Protein AF-0000000080309054 (afdb_homodimer)

Solvent-accessible surface area (backbone atoms only — not comparable to full-atom values): 56857 Å² total; per-residue (Å²): 128,78,81,74,75,73,72,84,64,72,74,44,56,61,52,47,50,41,62,68,23,48,83,58,55,70,71,56,45,49,50,44,50,53,53,57,67,64,50,84,54,88,60,45,64,61,49,53,48,51,43,48,45,48,58,36,4,55,53,34,43,63,38,67,86,35,48,36,20,61,81,68,88,63,57,65,75,74,39,69,42,52,54,59,48,51,36,51,36,51,45,39,52,48,44,39,54,46,39,43,60,75,46,48,77,56,42,56,58,50,55,48,46,56,49,44,59,71,63,50,83,48,59,68,59,38,32,48,50,51,49,60,49,66,43,54,91,43,57,66,37,33,41,50,38,50,36,54,53,37,52,28,48,42,40,44,43,55,56,50,64,70,45,96,67,29,42,44,63,42,50,49,21,55,40,50,55,52,40,51,54,41,64,64,34,79,73,72,42,63,52,55,66,89,51,42,44,70,89,76,50,59,79,84,48,68,57,57,55,52,37,49,60,67,47,78,50,66,48,50,33,51,51,50,49,51,49,50,43,51,46,49,46,47,47,50,51,41,51,49,35,45,59,23,22,73,35,58,92,36,22,66,44,26,55,30,49,46,6,34,49,48,47,50,49,52,52,48,27,50,39,36,62,61,47,46,48,51,46,37,50,52,40,49,51,51,52,55,68,66,46,53,79,85,46,45,73,82,40,39,69,58,53,50,50,51,50,52,50,49,50,50,50,40,40,50,39,34,18,40,20,47,51,50,50,41,50,50,49,45,40,32,40,66,68,37,71,32,79,79,50,95,62,54,44,79,63,46,15,61,54,50,42,52,51,38,29,44,52,47,23,52,49,51,49,43,52,40,53,50,44,40,68,68,34,70,88,56,82,68,69,86,64,92,59,51,70,62,24,50,31,34,37,52,50,49,50,47,38,52,48,52,46,47,48,52,52,50,51,51,50,51,51,50,50,52,50,49,54,57,50,50,68,54,80,60,66,64,75,63,60,47,93,75,51,54,51,64,58,55,49,48,52,51,46,31,45,34,53,43,46,57,58,39,62,74,64,63,45,85,60,46,63,65,40,49,52,36,50,53,58,60,70,76,40,90,59,85,50,67,68,56,50,52,52,34,51,53,43,49,52,53,47,47,52,49,50,53,51,49,42,52,55,59,61,62,36,74,73,38,64,96,55,78,84,57,62,65,62,40,51,51,51,42,30,46,62,72,66,69,100,127,77,80,76,76,74,72,85,67,76,75,45,56,61,54,47,49,45,63,69,23,49,84,58,54,69,71,55,45,49,49,43,50,54,52,58,68,66,50,84,56,86,60,44,60,61,48,52,48,50,42,48,46,48,56,35,4,56,52,36,43,63,37,70,85,34,49,36,20,61,81,69,89,63,57,65,73,76,40,69,40,51,53,60,47,51,36,51,36,51,44,38,52,48,44,40,53,45,36,43,61,73,45,48,76,55,42,55,59,51,54,48,48,56,50,44,58,70,65,49,81,51,59,68,58,36,30,48,48,52,50,59,49,66,43,52,90,43,58,67,38,32,40,47,38,48,37,54,52,37,52,27,48,42,40,45,41,56,55,50,63,69,45,96,67,31,41,44,64,42,50,49,22,55,42,49,55,52,39,51,55,40,63,65,35,80,73,73,42,63,54,58,69,91,50,41,45,71,88,74,51,59,79,84,47,67,58,56,53,54,39,50,62,68,47,78,51,65,48,49,33,51,51,49,49,53,50,51,41,50,45,50,46,49,49,51,50,43,52,50,35,46,60,23,21,74,35,58,91,35,23,66,44,24,54,30,50,47,6,34,50,49,47,51,48,53,52,47,27,50,39,36,62,60,47,46,50,50,45,37,50,51,40,49,50,52,52,56,70,68,46,54,80,86,44,45,73,80,39,38,67,59,52,51,51,50,50,51,51,50,52,51,50,41,41,48,40,33,17,41,18,48,50,49,50,40,49,51,49,44,40,32,38,67,68,36,70,30,79,79,50,94,65,54,45,80,62,45,17,61,54,48,43,52,52,37,28,44,51,46,23,52,48,51,47,42,53,41,54,52,45,40,68,68,35,70,87,54,82,67,69,86,63,91,61,51,71,64,24,49,30,36,37,51,50,47,49,46,38,52,47,52,44,48,47,52,51,50,50,52,50,51,52,49,50,52,50,50,55,57,48,51,69,54,78,61,67,66,74,62,61,47,91,73,51,53,50,64,57,54,50,46,53,50,47,31,44,34,52,44,46,57,59,40,62,76,63,64,44,85,59,47,64,64,41,51,52,35,50,52,59,61,71,77,43,91,59,86,49,67,69,55,49,52,51,35,51,53,44,47,52,53,48,48,52,50,49,52,51,49,43,52,55,58,61,64,36,76,73,38,62,95,54,78,83,58,61,65,61,41,51,50,48,42,30,46,63,71,66,70,100

Nearest PDB structures (foldseek):
  3q84-assembly2_H  TM=1.496E-01  e=8.221E+00  Homo sapiens

Foldseek 3Di:
DPPDPPPPALVVLLVVLQVVQQPADPLLVVLVVVLQVPDPDPCSLVLLLLLLLLLVLLLLLLDCVLWFAADDPDDLQPDFCLLVLVLSLLSLVVNLVSLCVSLPPCVVVLVVLVVCLVPPPDVVVNVVSVVVLCDPSHVNSLSSLSNVQSVVLNVVSVVQSPDPGDGSVNSNVSSVSSNVSLCPRNRRRPPPPPNDHPSHQDDPFPLLVVLLSLQDQSLLSNLSSVLSSLLVVLLVLLVVQLVQLVDLVRNSNNSSSSSVSLVSLLVLLVCLQPPSLVSLVVSLVVVQVVDDPVCCVVCVVVSVVSVVLSVLLSLLSLQLSLLSVLLSCCLRHPQQHGSPDPDGSVRRSVSSNLSSLLNSLSSLVSSQSNSCSSPPPDDGTDDDADLSNVLSNLLSLLLLLVLLLVLLVVLLVVLVVVVVVCVPPPPVPCLDPVNCVSLVVNVSSCSRRVVSNCSVVPPPCVVQQVVLSVVCVPDSGPDNVSSVSNSVSSVVVSVVSVVVSVVSCPDPSCPPPDRDPPSSVVSSCVSVVND/DPPDDPPPALVVLLVVLQVVQQPADPLLVVLVVVLQVPDPDPCSLVLLLLLLLLLVLLLLLLDCVLWFAADDPDDLQPDFCLLVLVLSLLSLVVNLVSLCVSLDPCVVVLVVLVVCLVPPPDVVVNVVSVVVLPDPSHVNSLSSLSNVQSVVLNVVSVVQSPDPGDGSVNSNVSSVSSNVSLCPRNRRRPPPPPNDDPSHQDDPFPLLVVLLSLQDQSLLSNLSSSLSSLLVSLLVLLVVQLVQLVDLSRNSNNSSSSSVSLVSLVVLLVCLQPPSLVSLVVSLVVVQVVDDPVCCVVCVVVSVVSVVLSVLLSLLSLQLSLLSVLLSCCLRHPQAHGSPDPDGSVRRSVSSNLSSLLNSLSSLVSSQSNSCSSPPPDDGTPDPADLSNVLSNLLSLLLLLVLLLVLLVVLLVVLVVVVVVCVPPPPVPCLDPPNCVSLVVNVSSCSRRVVSNCSVVPPPCNVQQVVLSVVCVPDSGPDNVSSVSNSVVSVVVSVVSVVVSVVSCPDPSCPPPDRDPPSSVVSSCVSVVND

pLDDT: mean 82.21, std 13.52, range [24.38, 97.81]

Sequence (1062 aa):
MPPIAVIRTERDVYANLLRDTRGLRREQANARDVWFASMPWERKEETLFELEMLLKGLACFGNPRNHPGTPAAKSAVAQDFHEELRILRDASQRVITLTKQLLGDKERAYTFTRYLESVLPEDSARGRLIQEQLTQDTPEEALFVLRNAFGHFLDLSDGLARLGRVSNRLYFAMHGVVVREIGRNAYFNPLMALEFRPEFDRIRSGEVLEALHVVESETAHRVLALTFLALFRALRYVSLVDAYASDPASTRRAYVILAVLRSDLRALTRYLGRRAGDAIADGLERELLATPSDEIGVRYTHLADVARSLTRIRGTLDHVANGLRVEVKKIFEHDLPSPQAEISAQELGPQMVIAAAELRASLQNAVRALCSEIRPGDTLPELAVDLAGRRAASDRLRREIWMFQQILRAFLAKADAAASAGSDGAHDRWAGHGSFQFVRDFLGHFRAIGYQLVRSHDYERLDPFLTSLERLRDVDLLEPHRMAEAVEECRALSQFLGELFEKVSGRAELAGHGFDRQSAGETLKIYLGRAMPPIAVIRTERDVYANLLRDTRGLRREQANARDVWFASMPWERKEETLFELEMLLKGLACFGNPRNHPGTPAAKSAVAQDFHEELRILRDASQRVITLTKQLLGDKERAYTFTRYLESVLPEDSARGRLIQEQLTQDTPEEALFVLRNAFGHFLDLSDGLARLGRVSNRLYFAMHGVVVREIGRNAYFNPLMALEFRPEFDRIRSGEVLEALHVVESETAHRVLALTFLALFRALRYVSLVDAYASDPASTRRAYVILAVLRSDLRALTRYLGRRAGDAIADGLERELLATPSDEIGVRYTHLADVARSLTRIRGTLDHVANGLRVEVKKIFEHDLPSPQAEISAQELGPQMVIAAAELRASLQNAVRALCSEIRPGDTLPELAVDLAGRRAASDRLRREIWMFQQILRAFLAKADAAASAGSDGAHDRWAGHGSFQFVRDFLGHFRAIGYQLVRSHDYERLDPFLTSLERLRDVDLLEPHRMAEAVEECRALSQFLGELFEKVSGRAELAGHGFDRQSAGETLKIYLGRA

Secondary structure (DSSP, 8-state):
---------THHHHHHHHHHT--S-HHHHHHHHHHHHH---TTHHHHHHHHHHHHHHHHHHTSGGGS-SS--SS-GGG---HHHHHHHHHHHHHHHHHHHHHHTTHHHHHHHHHHHHHH---HHHHHHHHHHHH--SSHHHHHHHHHHHHHHHHHHHHHHTTSS---HHHHHHHHHHHHHHHHT-SS--TTSTT---TTT-----HHHHHHHHH---HHHHHHHHHHHHHHHHHHHHHHHHHHHHTSTTTGGGHHHHHHHHHHHHHHHHHIIIIIIHHHHHHHHHHHHHHS-GGGTTTTHHHHHHHHHHHHHHHHHHHHHHHHHHHHHHHIIIIISPPTTS---HHHHHHHHHHHHHHHHHHHHHHHHHHHHHHSTTSPPP-----HHHHHHHHHHHHHHHHHHHHHHHHHHHHHHHHHHHHHSS--STTTSTTTTHHHHHHHHHIIIIIHHHHHHTT-TTHHHHHHHHHHHHS-SS--HHHHHHHHHHHHHHHHHHHHHHHHHHT-GGGTT----HHHHHHHHHHHTT--/---------THHHHHHHHHHT--S-HHHHHHHHHHHHH---TTHHHHHHHHHHHHHHHHHHTSGGGS-SS--SS-GGG---HHHHHHHHHHHHHHHHHHHHHHTTHHHHHHHHHHHHHH---HHHHHHHHHHHH--SSHHHHHHHHHHHHHHHHHHHHHHHTSS---HHHHHHHHHHHHHHHHT-SS--TTSTTPPPTTT-----HHHHHHHHH---HHHHHHHHHHHHHHHHHHHHHHHHHHHHTSTTTGGGHHHHHHHHHHHHHHHHHIIIIIIHHHHHHHHHHHHHHS-GGGTTTTHHHHHHHHHHHHHHHHHHHHHHHHHHHHHHHIIIIISPPTTS---HHHHHHHHHHHHHHHHHHHHHHHHHHHHHHSTTSPPP-----HHHHHHHHHHHHHHHHHHHHHHHHHHHHHHHHHHHHHSS--STTTSTTTTHHHHHHHHHIIIIIHHHHHHTT-TTHHHHHHHHHHHHS-SS--HHHHHHHHHHHHHHHHHHHHHHHHHHT-GGGTT----HHHHHHHHHHHTT--

Radius of gyration: 40.65 Å; Cα contacts (8 Å, |Δi|>4): 1193; chains: 2; bounding box: 80×117×110 Å

Structure (mmCIF, N/CA/C/O backbone):
data_AF-0000000080309054-model_v1
#
loop_
_entity.id
_entity.type
_entity.pdbx_description
1 polymer 'Uncharacterized protein'
#
loop_
_atom_site.group_PDB
_atom_site.id
_atom_site.type_symbol
_atom_site.label_atom_id
_atom_site.label_alt_id
_atom_site.label_comp_id
_atom_site.label_asym_id
_atom_site.label_entity_id
_atom_site.label_seq_id
_atom_site.pdbx_PDB_ins_code
_atom_site.Cartn_x
_atom_site.Cartn_y
_atom_site.Cartn_z
_atom_site.occupancy
_atom_site.B_iso_or_equiv
_atom_site.auth_seq_id
_atom_site.auth_comp_id
_atom_site.auth_asym_id
_atom_site.auth_atom_id
_atom_site.pdbx_PDB_model_num
ATOM 1 N N . MET A 1 1 ? 47.469 40.594 -3.174 1 24.55 1 MET A N 1
ATOM 2 C CA . MET A 1 1 ? 46.312 41.031 -2.363 1 24.55 1 MET A CA 1
ATOM 3 C C . MET A 1 1 ? 45.312 39.875 -2.211 1 24.55 1 MET A C 1
ATOM 5 O O . MET A 1 1 ? 44.906 39.281 -3.201 1 24.55 1 MET A O 1
ATOM 9 N N . PRO A 1 2 ? 45.219 39.219 -1.1 1 32.03 2 PRO A N 1
ATOM 10 C CA . PRO A 1 2 ? 44.594 37.906 -1.016 1 32.03 2 PRO A CA 1
ATOM 11 C C . PRO A 1 2 ? 43.094 37.938 -1.332 1 32.03 2 PRO A C 1
ATOM 13 O O . PRO A 1 2 ? 42.469 39 -1.155 1 32.03 2 PRO A O 1
ATOM 16 N N . PRO A 1 3 ? 42.688 37.156 -2.32 1 31.42 3 PRO A N 1
ATOM 17 C CA . PRO A 1 3 ? 41.344 37.406 -2.863 1 31.42 3 PRO A CA 1
ATOM 18 C C . PRO A 1 3 ? 40.281 37.5 -1.776 1 31.42 3 PRO A C 1
ATOM 20 O O . PRO A 1 3 ? 40.406 36.906 -0.701 1 31.42 3 PRO A O 1
ATOM 23 N N . ILE A 1 4 ? 39.625 38.594 -1.706 1 29.92 4 ILE A N 1
ATOM 24 C CA . ILE A 1 4 ? 38.531 39.062 -0.815 1 29.92 4 ILE A CA 1
ATOM 25 C C . ILE A 1 4 ? 37.531 37.938 -0.627 1 29.92 4 ILE A C 1
ATOM 27 O O . ILE A 1 4 ? 37.062 37.344 -1.602 1 29.92 4 ILE A O 1
ATOM 31 N N . ALA A 1 5 ? 37.531 37.344 0.539 1 33.19 5 ALA A N 1
ATOM 32 C CA . ALA A 1 5 ? 36.594 36.375 1.062 1 33.19 5 ALA A CA 1
ATOM 33 C C . ALA A 1 5 ? 35.156 36.688 0.626 1 33.19 5 ALA A C 1
ATOM 35 O O . ALA A 1 5 ? 34.656 37.781 0.888 1 33.19 5 ALA A O 1
ATOM 36 N N . VAL A 1 6 ? 34.812 36.312 -0.529 1 30.58 6 VAL A N 1
ATOM 37 C CA . VAL A 1 6 ? 33.438 36.438 -1.009 1 30.58 6 VAL A CA 1
ATOM 38 C C . VAL A 1 6 ? 32.469 36.156 0.141 1 30.58 6 VAL A C 1
ATOM 40 O O . VAL A 1 6 ? 32.5 35.094 0.756 1 30.58 6 VAL A O 1
ATOM 43 N N . ILE A 1 7 ? 32.156 37.188 0.958 1 27.83 7 ILE A N 1
ATOM 44 C CA . ILE A 1 7 ? 31.062 37.156 1.914 1 27.83 7 ILE A CA 1
ATOM 45 C C . ILE A 1 7 ? 29.938 36.281 1.392 1 27.83 7 ILE A C 1
ATOM 47 O O . ILE A 1 7 ? 29.375 36.531 0.328 1 27.83 7 ILE A O 1
ATOM 51 N N . ARG A 1 8 ? 29.984 35.094 1.659 1 39.94 8 ARG A N 1
ATOM 52 C CA . ARG A 1 8 ? 28.922 34.125 1.474 1 39.94 8 ARG A CA 1
ATOM 53 C C . ARG A 1 8 ? 27.547 34.719 1.755 1 39.94 8 ARG A C 1
ATOM 55 O O . ARG A 1 8 ? 27.172 34.906 2.914 1 39.94 8 ARG A O 1
ATOM 62 N N . THR A 1 9 ? 26.875 35.812 1.043 1 33.78 9 THR A N 1
ATOM 63 C CA . THR A 1 9 ? 25.719 36.688 1.055 1 33.78 9 THR A CA 1
ATOM 64 C C . THR A 1 9 ? 24.469 35.938 1.456 1 33.78 9 THR A C 1
ATOM 66 O O . THR A 1 9 ? 24.406 34.688 1.321 1 33.78 9 THR A O 1
ATOM 69 N N . GLU A 1 10 ? 23.062 36.688 2.031 1 43.5 10 GLU A N 1
ATOM 70 C CA . GLU A 1 10 ? 21.719 36.625 2.58 1 43.5 10 GLU A CA 1
ATOM 71 C C . GLU A 1 10 ? 20.844 35.656 1.788 1 43.5 10 GLU A C 1
ATOM 73 O O . GLU A 1 10 ? 19.953 35 2.35 1 43.5 10 GLU A O 1
ATOM 78 N N . ARG A 1 11 ? 20.938 35.656 0.386 1 50.19 11 ARG A N 1
ATOM 79 C CA . ARG A 1 11 ? 20.203 34.906 -0.626 1 50.19 11 ARG A CA 1
ATOM 80 C C . ARG A 1 11 ? 20.375 33.406 -0.432 1 50.19 11 ARG A C 1
ATOM 82 O O . ARG A 1 11 ? 19.5 32.625 -0.795 1 50.19 11 ARG A O 1
ATOM 89 N N . ASP A 1 12 ? 21.234 33.125 0.485 1 66.5 12 ASP A N 1
ATOM 90 C CA . ASP A 1 12 ? 21.672 31.734 0.538 1 66.5 12 ASP A CA 1
ATOM 91 C C . ASP A 1 12 ? 20.891 30.953 1.588 1 66.5 12 ASP A C 1
ATOM 93 O O . ASP A 1 12 ? 20.641 29.766 1.413 1 66.5 12 ASP A O 1
ATOM 97 N N . VAL A 1 13 ? 20.344 31.828 2.541 1 68.25 13 VAL A N 1
ATOM 98 C CA . VAL A 1 13 ? 19.656 31.094 3.602 1 68.25 13 VAL A CA 1
ATOM 99 C C . VAL A 1 13 ? 18.344 30.547 3.078 1 68.25 13 VAL A C 1
ATOM 101 O O . VAL A 1 13 ? 18 29.391 3.316 1 68.25 13 VAL A O 1
ATOM 104 N N . TYR A 1 14 ? 17.734 31.438 2.324 1 75.62 14 TYR A N 1
ATOM 105 C CA . TYR A 1 14 ? 16.469 31.031 1.737 1 75.62 14 TYR A CA 1
ATOM 106 C C . TYR A 1 14 ? 16.656 29.875 0.761 1 75.62 14 TYR A C 1
ATOM 108 O O . TYR A 1 14 ? 15.898 28.906 0.792 1 75.62 14 TYR A O 1
ATOM 116 N N . ALA A 1 15 ? 17.656 29.969 0.011 1 73.06 15 ALA A N 1
ATOM 117 C CA . ALA A 1 15 ? 17.938 28.906 -0.957 1 73.06 15 ALA A CA 1
ATOM 118 C C . ALA A 1 15 ? 18.328 27.609 -0.253 1 73.06 15 ALA A C 1
ATOM 120 O O . ALA A 1 15 ? 17.922 26.516 -0.665 1 73.06 15 ALA A O 1
ATOM 121 N N . ASN A 1 16 ? 19.062 27.766 0.766 1 73.88 16 ASN A N 1
ATOM 122 C CA . ASN A 1 16 ? 19.484 26.594 1.535 1 73.88 16 ASN A CA 1
ATOM 123 C C . ASN A 1 16 ? 18.297 25.953 2.25 1 73.88 16 ASN A C 1
ATOM 125 O O . ASN A 1 16 ? 18.219 24.719 2.344 1 73.88 16 ASN A O 1
ATOM 129 N N . LEU A 1 17 ? 17.453 26.812 2.689 1 76.56 17 LEU A N 1
ATOM 130 C CA . LEU A 1 17 ? 16.266 26.297 3.369 1 76.56 17 LEU A CA 1
ATOM 131 C C . LEU A 1 17 ? 15.406 25.469 2.418 1 76.56 17 LEU A C 1
ATOM 133 O O . LEU A 1 17 ? 14.93 24.391 2.779 1 76.56 17 LEU A O 1
ATOM 137 N N . LEU A 1 18 ? 15.336 25.922 1.288 1 74.81 18 LEU A N 1
ATOM 138 C CA . LEU A 1 18 ? 14.516 25.219 0.307 1 74.81 18 LEU A CA 1
ATOM 139 C C . LEU A 1 18 ? 15.156 23.891 -0.083 1 74.81 18 LEU A C 1
ATOM 141 O O . LEU A 1 18 ? 14.461 22.891 -0.286 1 74.81 18 LEU A O 1
ATOM 145 N N . ARG A 1 19 ? 16.422 23.875 -0.142 1 69.56 19 ARG A N 1
ATOM 146 C CA . ARG A 1 19 ? 17.141 22.672 -0.497 1 69.56 19 ARG A CA 1
ATOM 147 C C . ARG A 1 19 ? 17.078 21.641 0.626 1 69.56 19 ARG A C 1
ATOM 149 O O . ARG A 1 19 ? 16.891 20.438 0.372 1 69.56 19 ARG A O 1
ATOM 156 N N . ASP A 1 20 ? 17.094 22.062 1.804 1 67.94 20 ASP A N 1
ATOM 157 C CA . ASP A 1 20 ? 17.156 21.188 2.965 1 67.94 20 ASP A CA 1
ATOM 158 C C . ASP A 1 20 ? 15.781 20.578 3.26 1 67.94 20 ASP A C 1
ATOM 160 O O . ASP A 1 20 ? 15.695 19.484 3.838 1 67.94 20 ASP A O 1
ATOM 164 N N . THR A 1 21 ? 14.828 21.234 2.801 1 66.75 21 THR A N 1
ATOM 165 C CA . THR A 1 21 ? 13.484 20.812 3.211 1 66.75 21 THR A CA 1
ATOM 166 C C . THR A 1 21 ? 12.867 19.891 2.174 1 66.75 21 THR A C 1
ATOM 168 O O . THR A 1 21 ? 11.766 19.359 2.377 1 66.75 21 THR A O 1
ATOM 171 N N . ARG A 1 22 ? 13.539 19.5 1.061 1 64.19 22 ARG A N 1
ATOM 172 C CA . ARG A 1 22 ? 12.953 18.688 -0.01 1 64.19 22 ARG A CA 1
ATOM 173 C C . ARG A 1 22 ? 12.773 17.25 0.429 1 64.19 22 ARG A C 1
ATOM 175 O O . ARG A 1 22 ? 11.898 16.531 -0.079 1 64.19 22 ARG A O 1
ATOM 182 N N . GLY A 1 23 ? 13.18 16.859 1.504 1 64.69 23 GLY A N 1
ATOM 183 C CA . GLY A 1 23 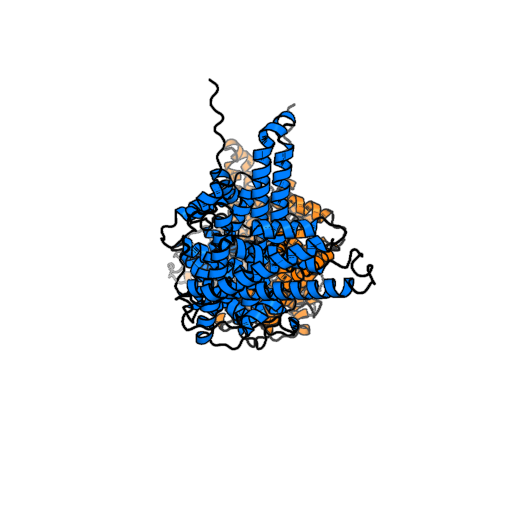? 13.008 15.539 2.09 1 64.69 23 GLY A CA 1
ATOM 184 C C . GLY A 1 23 ? 13.305 14.414 1.117 1 64.69 23 GLY A C 1
ATOM 185 O O . GLY A 1 23 ? 13.031 13.242 1.41 1 64.69 23 GLY A O 1
ATOM 186 N N . LEU A 1 24 ? 13.617 14.586 -0.279 1 69.88 24 LEU A N 1
ATOM 187 C CA . LEU A 1 24 ? 13.93 13.555 -1.261 1 69.88 24 LEU A CA 1
ATOM 188 C C . LEU A 1 24 ? 15.43 13.297 -1.317 1 69.88 24 LEU A C 1
ATOM 190 O O . LEU A 1 24 ? 16.234 14.203 -1.067 1 69.88 24 LEU A O 1
ATOM 194 N N . ARG A 1 25 ? 15.664 12.023 -1.701 1 75.88 25 ARG A N 1
ATOM 195 C CA . ARG A 1 25 ? 17.062 11.719 -2.008 1 75.88 25 ARG A CA 1
ATOM 196 C C . ARG A 1 25 ? 17.531 12.5 -3.227 1 75.88 25 ARG A C 1
ATOM 198 O O . ARG A 1 25 ? 16.734 12.883 -4.082 1 75.88 25 ARG A O 1
ATOM 205 N N . ARG A 1 26 ? 18.766 12.719 -3.229 1 77.56 26 ARG A N 1
ATOM 206 C CA . ARG A 1 26 ? 19.328 13.547 -4.289 1 77.56 26 ARG A CA 1
ATOM 207 C C . ARG A 1 26 ? 18.984 12.992 -5.664 1 77.56 26 ARG A C 1
ATOM 209 O O . ARG A 1 26 ? 18.609 13.742 -6.562 1 77.56 26 ARG A O 1
ATOM 216 N N . GLU A 1 27 ? 19.078 11.656 -5.789 1 81.25 27 GLU A N 1
ATOM 217 C CA . GLU A 1 27 ? 18.781 11.023 -7.074 1 81.25 27 GLU A CA 1
ATOM 218 C C . GLU A 1 27 ? 17.312 11.156 -7.438 1 81.25 27 GLU A C 1
ATOM 220 O O . GLU A 1 27 ? 16.969 11.406 -8.594 1 81.25 27 GLU A O 1
ATOM 225 N N . GLN A 1 28 ? 16.547 11.055 -6.48 1 84.56 28 GLN A N 1
ATOM 226 C CA . GLN A 1 28 ? 15.117 11.18 -6.711 1 84.56 28 GLN A CA 1
ATOM 227 C C . GLN A 1 28 ? 14.734 12.617 -7.027 1 84.56 28 GLN A C 1
ATOM 229 O O . GLN A 1 28 ? 13.875 12.867 -7.879 1 84.56 28 GLN A O 1
ATOM 234 N N . ALA A 1 29 ? 15.336 13.508 -6.316 1 82.81 29 ALA A N 1
ATOM 235 C CA . ALA A 1 29 ? 15.07 14.93 -6.547 1 82.81 29 ALA A CA 1
ATOM 236 C C . ALA A 1 29 ? 15.461 15.336 -7.965 1 82.81 29 ALA A C 1
ATOM 238 O O . ALA A 1 29 ? 14.719 16.062 -8.633 1 82.81 29 ALA A O 1
ATOM 239 N N . ASN A 1 30 ? 16.562 14.852 -8.375 1 85.69 30 ASN A N 1
ATOM 240 C CA . ASN A 1 30 ? 17.016 15.164 -9.727 1 85.69 30 ASN A CA 1
ATOM 241 C C . ASN A 1 30 ? 16.094 14.578 -10.789 1 85.69 30 ASN A C 1
ATOM 243 O O . ASN A 1 30 ? 15.773 15.234 -11.773 1 85.69 30 ASN A O 1
ATOM 247 N N . ALA A 1 31 ? 15.734 13.336 -10.531 1 90.44 31 ALA A N 1
ATOM 248 C CA . ALA A 1 31 ? 14.828 12.68 -11.469 1 90.44 31 ALA A CA 1
ATOM 249 C C . ALA A 1 31 ? 13.5 13.422 -11.555 1 90.44 31 ALA A C 1
ATOM 251 O O . ALA A 1 31 ? 12.93 13.57 -12.641 1 90.44 31 ALA A O 1
ATOM 252 N N . ARG A 1 32 ? 13.055 13.867 -10.477 1 88.88 32 ARG A N 1
ATOM 253 C CA . ARG A 1 32 ? 11.789 14.602 -10.438 1 88.88 32 ARG A CA 1
ATOM 254 C C . ARG A 1 32 ? 11.914 15.953 -11.133 1 88.88 32 ARG A C 1
ATOM 256 O O . ARG A 1 32 ? 11.008 16.375 -11.852 1 88.88 32 ARG A O 1
ATOM 263 N N . ASP A 1 33 ? 13 16.594 -10.93 1 86.25 33 ASP A N 1
ATOM 264 C CA . ASP A 1 33 ? 13.242 17.891 -11.57 1 86.25 33 ASP A CA 1
ATOM 265 C C . ASP A 1 33 ? 13.289 17.75 -13.086 1 86.25 33 ASP A C 1
ATOM 267 O O . ASP A 1 33 ? 12.711 18.562 -13.812 1 86.25 33 ASP A O 1
ATOM 271 N N . VAL A 1 34 ? 13.984 16.75 -13.484 1 89.69 34 VAL A N 1
ATOM 272 C CA . VAL A 1 34 ? 14.109 16.5 -14.914 1 89.69 34 VAL A CA 1
ATOM 273 C C . VAL A 1 34 ? 12.734 16.172 -15.5 1 89.69 34 VAL A C 1
ATOM 275 O O . VAL A 1 34 ? 12.375 16.672 -16.562 1 89.69 34 VAL A O 1
ATOM 278 N N . TRP A 1 35 ? 12.031 15.375 -14.797 1 91.62 35 TRP A N 1
ATOM 279 C CA . TRP A 1 35 ? 10.688 15 -15.211 1 91.62 35 TRP A CA 1
ATOM 280 C C . TRP A 1 35 ? 9.789 16.234 -15.312 1 91.62 35 TRP A C 1
ATOM 282 O O . TRP A 1 35 ? 9.094 16.422 -16.312 1 91.62 35 TRP A O 1
ATOM 292 N N . PHE A 1 36 ? 9.836 17.078 -14.312 1 88.38 36 PHE A N 1
ATOM 293 C CA . PHE A 1 36 ? 8.977 18.25 -14.266 1 88.38 36 PHE A CA 1
ATOM 294 C C . PHE A 1 36 ? 9.336 19.234 -15.383 1 88.38 36 PHE A C 1
ATOM 296 O O . PHE A 1 36 ? 8.453 19.812 -16.016 1 88.38 36 PHE A O 1
ATOM 303 N N . ALA A 1 37 ? 10.547 19.391 -15.609 1 85.94 37 ALA A N 1
ATOM 304 C CA . ALA A 1 37 ? 11.016 20.312 -16.641 1 85.94 37 ALA A CA 1
ATOM 305 C C . ALA A 1 37 ? 10.609 19.828 -18.031 1 85.94 37 ALA A C 1
ATOM 307 O O . ALA A 1 37 ? 10.383 20.641 -18.938 1 85.94 37 ALA A O 1
ATOM 308 N N . SER A 1 38 ? 10.523 18.594 -18.172 1 85.94 38 SER A N 1
ATOM 309 C CA . SER A 1 38 ? 10.25 18.016 -19.484 1 85.94 38 SER A CA 1
ATOM 310 C C . SER A 1 38 ? 8.766 18.094 -19.828 1 85.94 38 SER A C 1
ATOM 312 O O . SER A 1 38 ? 8.375 17.938 -20.984 1 85.94 38 SER A O 1
ATOM 314 N N . MET A 1 39 ? 7.992 18.422 -18.891 1 84 39 MET A N 1
ATOM 315 C CA . MET A 1 39 ? 6.555 18.453 -19.125 1 84 39 MET A CA 1
ATOM 316 C C . MET A 1 39 ? 6.156 19.719 -19.875 1 84 39 MET A C 1
ATOM 318 O O . MET A 1 39 ? 6.445 20.828 -19.438 1 84 39 MET A O 1
ATOM 322 N N . PRO A 1 40 ? 5.578 19.516 -20.984 1 74.62 40 PRO A N 1
ATOM 323 C CA . PRO A 1 40 ? 5.297 20.656 -21.859 1 74.62 40 PRO A CA 1
ATOM 324 C C . PRO A 1 40 ? 4.059 21.438 -21.422 1 74.62 40 PRO A C 1
ATOM 326 O O . PRO A 1 40 ? 3.805 22.531 -21.938 1 74.62 40 PRO A O 1
ATOM 329 N N . TRP A 1 41 ? 3.422 21.078 -20.484 1 70.69 41 TRP A N 1
ATOM 330 C CA . TRP A 1 41 ? 2.096 21.594 -20.188 1 70.69 41 TRP A CA 1
ATOM 331 C C . TRP A 1 41 ? 2.188 22.844 -19.312 1 70.69 41 TRP A C 1
ATOM 333 O O . TRP A 1 41 ? 2.961 22.891 -18.344 1 70.69 41 TRP A O 1
ATOM 343 N N . GLU A 1 42 ? 1.494 23.891 -19.75 1 69.38 42 GLU A N 1
ATOM 344 C CA . GLU A 1 42 ? 1.534 25.188 -19.094 1 69.38 42 GLU A CA 1
ATOM 345 C C . GLU A 1 42 ? 0.992 25.109 -17.672 1 69.38 42 GLU A C 1
ATOM 347 O O . GLU A 1 42 ? 1.508 25.781 -16.766 1 69.38 42 GLU A O 1
ATOM 352 N N . ARG A 1 43 ? 0.079 24.234 -17.5 1 79.69 43 ARG A N 1
ATOM 353 C CA . ARG A 1 43 ? -0.535 24.219 -16.188 1 79.69 43 ARG A CA 1
ATOM 354 C C . ARG A 1 43 ? -0.005 23.062 -15.344 1 79.69 43 ARG A C 1
ATOM 356 O O . ARG A 1 43 ? -0.722 22.531 -14.5 1 79.69 43 ARG A O 1
ATOM 363 N N . LYS A 1 44 ? 1.257 22.844 -15.555 1 83.31 44 LYS A N 1
ATOM 364 C CA . LYS A 1 44 ? 1.83 21.703 -14.867 1 83.31 44 LYS A CA 1
ATOM 365 C C . LYS A 1 44 ? 2.062 22 -13.391 1 83.31 44 LYS A C 1
ATOM 367 O O . LYS A 1 44 ? 1.876 21.125 -12.539 1 83.31 44 LYS A O 1
ATOM 372 N N . GLU A 1 45 ? 2.389 23.25 -13.125 1 85.5 45 GLU A N 1
ATOM 373 C CA . GLU A 1 45 ? 2.645 23.609 -11.734 1 85.5 45 GLU A CA 1
ATOM 374 C C . GLU A 1 45 ? 1.368 23.547 -10.898 1 85.5 45 GLU A C 1
ATOM 376 O O . GLU A 1 45 ? 1.37 23.016 -9.789 1 85.5 45 GLU A O 1
ATOM 381 N N . GLU A 1 46 ? 0.348 24.031 -11.477 1 88.62 46 GLU A N 1
ATOM 382 C CA . GLU A 1 46 ? -0.933 24.047 -10.773 1 88.62 46 GLU A CA 1
ATOM 383 C C . GLU A 1 46 ? -1.474 22.625 -10.586 1 88.62 46 GLU A C 1
ATOM 385 O O . GLU A 1 46 ? -2.02 22.312 -9.531 1 88.62 46 GLU A O 1
ATOM 390 N N . THR A 1 47 ? -1.277 21.844 -11.609 1 93.06 47 THR A N 1
ATOM 391 C CA . THR A 1 47 ? -1.774 20.469 -11.562 1 93.06 47 THR A CA 1
ATOM 392 C C . THR A 1 47 ? -1.001 19.656 -10.523 1 93.06 47 THR A C 1
ATOM 394 O O . THR A 1 47 ? -1.594 18.906 -9.758 1 93.06 47 THR A O 1
ATOM 397 N N . LEU A 1 48 ? 0.286 19.828 -10.578 1 92.81 48 LEU A N 1
ATOM 398 C CA . LEU A 1 48 ? 1.116 19.094 -9.617 1 92.81 48 LEU A CA 1
ATOM 399 C C . LEU A 1 48 ? 0.847 19.578 -8.195 1 92.81 48 LEU A C 1
ATOM 401 O O . LEU A 1 48 ? 0.827 18.766 -7.262 1 92.81 48 LEU A O 1
ATOM 405 N N . PHE A 1 49 ? 0.667 20.844 -8.062 1 92.12 49 PHE A N 1
ATOM 406 C CA . PHE A 1 49 ? 0.356 21.375 -6.746 1 92.12 49 PHE A CA 1
ATOM 407 C C . PHE A 1 49 ? -0.958 20.812 -6.223 1 92.12 49 PHE A C 1
ATOM 409 O O . PHE A 1 49 ? -1.043 20.391 -5.066 1 92.12 49 PHE A O 1
ATOM 416 N N . GLU A 1 50 ? -1.942 20.859 -7.039 1 95.56 50 GLU A N 1
ATOM 417 C CA . GLU A 1 50 ? -3.242 20.328 -6.629 1 95.56 50 GLU A CA 1
ATOM 418 C C . GLU A 1 50 ? -3.143 18.859 -6.227 1 95.56 50 GLU A C 1
ATOM 420 O O . GLU A 1 50 ? -3.744 18.438 -5.238 1 95.56 50 GLU A O 1
ATOM 425 N N . LEU A 1 51 ? -2.385 18.109 -7.02 1 95.88 51 LEU A N 1
ATOM 426 C CA . LEU A 1 51 ? -2.223 16.688 -6.719 1 95.88 51 LEU A CA 1
ATOM 427 C C . LEU A 1 51 ? -1.606 16.484 -5.336 1 95.88 51 LEU A C 1
ATOM 429 O O . LEU A 1 51 ? -2.119 15.711 -4.527 1 95.88 51 LEU A O 1
ATOM 433 N N . GLU A 1 52 ? -0.558 17.172 -5.082 1 92.88 52 GLU A N 1
ATOM 434 C CA . GLU A 1 52 ? 0.137 16.984 -3.812 1 92.88 52 GLU A CA 1
ATOM 435 C C . GLU A 1 52 ? -0.711 17.484 -2.645 1 92.88 52 GLU A C 1
ATOM 437 O O . GLU A 1 52 ? -0.677 16.906 -1.558 1 92.88 52 GLU A O 1
ATOM 442 N N . MET A 1 53 ? -1.47 18.484 -2.904 1 93.75 53 MET A N 1
ATOM 443 C CA . MET A 1 53 ? -2.34 19 -1.852 1 93.75 53 MET A CA 1
ATOM 444 C C . MET A 1 53 ? -3.467 18.031 -1.547 1 93.75 53 MET A C 1
ATOM 446 O O . MET A 1 53 ? -3.848 17.859 -0.388 1 93.75 53 MET A O 1
ATOM 450 N N . LEU A 1 54 ? -3.932 17.453 -2.588 1 96.94 54 LEU A N 1
ATOM 451 C CA . LEU A 1 54 ? -4.984 16.469 -2.373 1 96.94 54 LEU A CA 1
ATOM 452 C C . LEU A 1 54 ? -4.445 15.242 -1.64 1 96.94 54 LEU A C 1
ATOM 454 O O . LEU A 1 54 ? -5.117 14.688 -0.768 1 96.94 54 LEU A O 1
ATOM 458 N N . LEU A 1 55 ? -3.254 14.82 -2 1 95.5 55 LEU A N 1
ATOM 459 C CA . LEU A 1 55 ? -2.652 13.688 -1.304 1 95.5 55 LEU A CA 1
ATOM 460 C C . LEU A 1 55 ? -2.455 14 0.175 1 95.5 55 LEU A C 1
ATOM 462 O O . LEU A 1 55 ? -2.801 13.188 1.037 1 95.5 55 LEU A O 1
ATOM 466 N N . LYS A 1 56 ? -1.937 15.156 0.404 1 92.38 56 LYS A N 1
ATOM 467 C CA . LYS A 1 56 ? -1.781 15.57 1.795 1 92.38 56 LYS A CA 1
ATOM 468 C C . LYS A 1 56 ? -3.137 15.719 2.479 1 92.38 56 LYS A C 1
ATOM 470 O O . LYS A 1 56 ? -3.291 15.375 3.65 1 92.38 56 LYS A O 1
ATOM 475 N N . GLY A 1 57 ? -4.004 16.297 1.711 1 95.31 57 GLY A N 1
ATOM 476 C CA . GLY A 1 57 ? -5.34 16.516 2.24 1 95.31 57 GLY A CA 1
ATOM 477 C C . GLY A 1 57 ? -6.059 15.242 2.611 1 95.31 57 GLY A C 1
ATOM 478 O O . GLY A 1 57 ? -6.785 15.195 3.607 1 95.31 57 GLY A O 1
ATOM 479 N N . LEU A 1 58 ? -5.879 14.227 1.858 1 95 58 LEU A N 1
ATOM 480 C CA . LEU A 1 58 ? -6.488 12.938 2.162 1 95 58 LEU A CA 1
ATOM 481 C C . LEU A 1 58 ? -5.949 12.383 3.475 1 95 58 LEU A C 1
ATOM 483 O O . LEU A 1 58 ? -6.699 11.805 4.262 1 95 58 LEU A O 1
ATOM 487 N N . ALA A 1 59 ? -4.742 12.602 3.707 1 90.81 59 ALA A N 1
ATOM 488 C CA . ALA A 1 59 ? -4.137 12.125 4.949 1 90.81 59 ALA A CA 1
ATOM 489 C C . ALA A 1 59 ? -4.641 12.93 6.145 1 90.81 59 ALA A C 1
ATOM 491 O O . ALA A 1 59 ? -4.941 12.359 7.195 1 90.81 59 ALA A O 1
ATOM 492 N N . CYS A 1 60 ? -4.719 14.188 5.934 1 91.5 60 CYS A N 1
ATOM 493 C CA . CYS A 1 60 ? -5.125 15.055 7.027 1 91.5 60 CYS A CA 1
ATOM 494 C C . CYS A 1 60 ? -6.613 14.914 7.316 1 91.5 60 CYS A C 1
ATOM 496 O O . CYS A 1 60 ? -7.035 14.984 8.469 1 91.5 60 CYS A O 1
ATOM 498 N N . PHE A 1 61 ? -7.445 14.695 6.316 1 94 61 PHE A N 1
ATOM 499 C CA . PHE A 1 61 ? -8.898 14.648 6.449 1 94 61 PHE A CA 1
ATOM 500 C C . PHE A 1 61 ? -9.328 13.383 7.18 1 94 61 PHE A C 1
ATOM 502 O O . PHE A 1 61 ? -10.414 13.336 7.77 1 94 61 PHE A O 1
ATOM 509 N N . GLY A 1 62 ? -8.523 12.438 7.121 1 87.12 62 GLY A N 1
ATOM 510 C CA . GLY A 1 62 ? -8.844 11.211 7.844 1 87.12 62 GLY A CA 1
ATOM 511 C C . GLY A 1 62 ? -8.922 11.414 9.344 1 87.12 62 GLY A C 1
ATOM 512 O O . GLY A 1 62 ? -9.547 10.617 10.055 1 87.12 62 GLY A O 1
ATOM 513 N N . ASN A 1 63 ? -8.32 12.445 9.773 1 83.44 63 ASN A N 1
ATOM 514 C CA . ASN A 1 63 ? -8.391 12.797 11.18 1 83.44 63 ASN A CA 1
ATOM 515 C C . ASN A 1 63 ? -9.547 13.75 11.461 1 83.44 63 ASN A C 1
ATOM 517 O O . ASN A 1 63 ? -9.5 14.922 11.094 1 83.44 63 ASN A O 1
ATOM 521 N N . PRO A 1 64 ? -10.484 13.305 12.195 1 84.19 64 PRO A N 1
ATOM 522 C CA . PRO A 1 64 ? -11.68 14.133 12.422 1 84.19 64 PRO A CA 1
ATOM 523 C C . PRO A 1 64 ? -11.367 15.422 13.18 1 84.19 64 PRO A C 1
ATOM 525 O O . PRO A 1 64 ? -12.141 16.375 13.117 1 84.19 64 PRO A O 1
ATOM 528 N N . ARG A 1 65 ? -10.234 15.484 13.797 1 83 65 ARG A N 1
ATOM 529 C CA . ARG A 1 65 ? -9.859 16.703 14.508 1 83 65 ARG A CA 1
ATOM 530 C C . ARG A 1 65 ? -9.617 17.859 13.539 1 83 65 ARG A C 1
ATOM 532 O O . ARG A 1 65 ? -9.617 19.016 13.93 1 83 65 ARG A O 1
ATOM 539 N N . ASN A 1 66 ? -9.406 17.5 12.297 1 90.62 66 ASN A N 1
ATOM 540 C CA . ASN A 1 66 ? -9.148 18.531 11.297 1 90.62 66 ASN A CA 1
ATOM 541 C C . ASN A 1 66 ? -10.43 18.953 10.586 1 90.62 66 ASN A C 1
ATOM 543 O O . ASN A 1 66 ? -10.406 19.844 9.727 1 90.62 66 ASN A O 1
ATOM 547 N N . HIS A 1 67 ? -11.57 18.359 11.008 1 91.44 67 HIS A N 1
ATOM 548 C CA . HIS A 1 67 ? -12.844 18.719 10.391 1 91.44 67 HIS A CA 1
ATOM 549 C C . HIS A 1 67 ? -13.398 20.016 10.977 1 91.44 67 HIS A C 1
ATOM 551 O O . HIS A 1 67 ? -13.227 20.281 12.172 1 91.44 67 HIS A O 1
ATOM 557 N N . PRO A 1 68 ? -13.961 20.766 10.102 1 93.19 68 PRO A N 1
ATOM 558 C CA . PRO A 1 68 ? -14.68 21.922 10.648 1 93.19 68 PRO A CA 1
ATOM 559 C C . PRO A 1 68 ? -15.938 21.531 11.414 1 93.19 68 PRO A C 1
ATOM 561 O O . PRO A 1 68 ? -16.422 20.406 11.266 1 93.19 68 PRO A O 1
ATOM 564 N N . GLY A 1 69 ? -16.422 22.453 12.211 1 87.44 69 GLY A N 1
ATOM 565 C CA . GLY A 1 69 ? -17.641 22.25 12.992 1 87.44 69 GLY A CA 1
ATOM 566 C C . GLY A 1 69 ? -17.375 22.125 14.484 1 87.44 69 GLY A C 1
ATOM 567 O O . GLY A 1 69 ? -16.219 21.984 14.906 1 87.44 69 GLY A O 1
ATOM 568 N N . THR A 1 70 ? -18.406 22.188 15.188 1 77.5 70 THR A N 1
ATOM 569 C CA . THR A 1 70 ? -18.312 22.094 16.641 1 77.5 70 THR A CA 1
ATOM 570 C C . THR A 1 70 ? -17.922 20.672 17.062 1 77.5 70 THR A C 1
ATOM 572 O O . THR A 1 70 ? -18.438 19.703 16.516 1 77.5 70 THR A O 1
ATOM 575 N N . PRO A 1 71 ? -16.953 20.641 17.859 1 68.5 71 PRO A N 1
ATOM 576 C CA . PRO A 1 71 ? -16.531 19.312 18.297 1 68.5 71 PRO A CA 1
ATOM 577 C C . PRO A 1 71 ? -17.688 18.469 18.812 1 68.5 71 PRO A C 1
ATOM 579 O O . PRO A 1 71 ? -18.531 18.953 19.578 1 68.5 71 PRO A O 1
ATOM 582 N N . ALA A 1 72 ? -17.953 17.422 18.031 1 63.78 72 ALA A N 1
ATOM 583 C CA . ALA A 1 72 ? -19.094 16.578 18.312 1 63.78 72 ALA A CA 1
ATOM 584 C C . ALA A 1 72 ? -19.031 16.047 19.75 1 63.78 72 ALA A C 1
ATOM 586 O O . ALA A 1 72 ? -17.969 15.703 20.25 1 63.78 72 ALA A O 1
ATOM 587 N N . ALA A 1 73 ? -20.172 16.219 20.391 1 58.44 73 ALA A N 1
ATOM 588 C CA . ALA A 1 73 ? -20.359 15.664 21.719 1 58.44 73 ALA A CA 1
ATOM 589 C C . ALA A 1 73 ? -20.281 14.141 21.688 1 58.44 73 ALA A C 1
ATOM 591 O O . ALA A 1 73 ? -19.922 13.508 22.688 1 58.44 73 ALA A O 1
ATOM 592 N N . LYS A 1 74 ? -20.719 13.594 20.578 1 63.28 74 LYS A N 1
ATOM 593 C CA . LYS A 1 74 ? -20.812 12.141 20.5 1 63.28 74 LYS A CA 1
ATOM 594 C C . LYS A 1 74 ? -19.438 11.508 20.266 1 63.28 74 LYS A C 1
ATOM 596 O O . LYS A 1 74 ? -18.594 12.094 19.594 1 63.28 74 LYS A O 1
ATOM 601 N N . SER A 1 75 ? -19.312 10.469 20.844 1 72.44 75 SER A N 1
ATOM 602 C CA . SER A 1 75 ? -18.109 9.672 20.688 1 72.44 75 SER A CA 1
ATOM 603 C C . SER A 1 75 ? -17.938 9.234 19.234 1 72.44 75 SER A C 1
ATOM 605 O O . SER A 1 75 ? -18.906 8.992 18.531 1 72.44 75 SER A O 1
ATOM 607 N N . ALA A 1 76 ? -16.812 9.344 18.656 1 69.62 76 ALA A N 1
ATOM 608 C CA . ALA A 1 76 ? -16.469 8.977 17.297 1 69.62 76 ALA A CA 1
ATOM 609 C C . ALA A 1 76 ? -17.016 7.602 16.938 1 69.62 76 ALA A C 1
ATOM 611 O O . ALA A 1 76 ? -17.375 7.348 15.781 1 69.62 76 ALA A O 1
ATOM 612 N N . VAL A 1 77 ? -17.219 6.754 17.891 1 74.88 77 VAL A N 1
ATOM 613 C CA . VAL A 1 77 ? -17.641 5.375 17.656 1 74.88 77 VAL A CA 1
ATOM 614 C C . VAL A 1 77 ? -19.109 5.348 17.25 1 74.88 77 VAL A C 1
ATOM 616 O O . VAL A 1 77 ? -19.531 4.473 16.484 1 74.88 77 VAL A O 1
ATOM 619 N N . ALA A 1 78 ? -19.75 6.344 17.562 1 76.38 78 ALA A N 1
ATOM 620 C CA . ALA A 1 78 ? -21.172 6.344 17.297 1 76.38 78 ALA A CA 1
ATOM 621 C C . ALA A 1 78 ? -21.5 7.156 16.047 1 76.38 78 ALA A C 1
ATOM 623 O O . ALA A 1 78 ? -22.641 7.156 15.586 1 76.38 78 ALA A O 1
ATOM 624 N N . G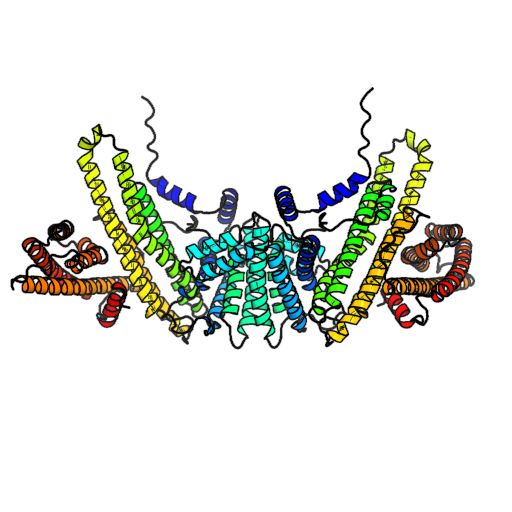LN A 1 79 ? -20.531 7.68 15.586 1 85.62 79 GLN A N 1
ATOM 625 C CA . GLN A 1 79 ? -20.766 8.562 14.445 1 85.62 79 GLN A CA 1
ATOM 626 C C . GLN A 1 79 ? -20.812 7.773 13.141 1 85.62 79 GLN A C 1
ATOM 628 O O . GLN A 1 79 ? -20.203 6.711 13.023 1 85.62 79 GLN A O 1
ATOM 633 N N . ASP A 1 80 ? -21.656 8.266 12.219 1 92 80 ASP A N 1
ATOM 634 C CA . ASP A 1 80 ? -21.734 7.746 10.859 1 92 80 ASP A CA 1
ATOM 635 C C . ASP A 1 80 ? -20.828 8.539 9.914 1 92 80 ASP A C 1
ATOM 637 O O . ASP A 1 80 ? -21.031 9.734 9.719 1 92 80 ASP A O 1
ATOM 641 N N . PHE A 1 81 ? -19.906 7.879 9.273 1 93.88 81 PHE A N 1
ATOM 642 C CA . PHE A 1 81 ? -18.891 8.562 8.484 1 93.88 81 PHE A CA 1
ATOM 643 C C . PHE A 1 81 ? -19.203 8.453 6.996 1 93.88 81 PHE A C 1
ATOM 645 O O . PHE A 1 81 ? -18.297 8.516 6.164 1 93.88 81 PHE A O 1
ATOM 652 N N . HIS A 1 82 ? -20.453 8.328 6.641 1 94.5 82 HIS A N 1
ATOM 653 C CA . HIS A 1 82 ? -20.875 8.195 5.25 1 94.5 82 HIS A CA 1
ATOM 654 C C . HIS A 1 82 ? -20.469 9.414 4.434 1 94.5 82 HIS A C 1
ATOM 656 O O . HIS A 1 82 ? -19.953 9.281 3.32 1 94.5 82 HIS A O 1
ATOM 662 N N . GLU A 1 83 ? -20.688 10.578 5 1 93.69 83 GLU A N 1
ATOM 663 C CA . GLU A 1 83 ? -20.391 11.805 4.266 1 93.69 83 GLU A CA 1
ATOM 664 C C . GLU A 1 83 ? -18.875 12.008 4.121 1 93.69 83 GLU A C 1
ATOM 666 O O . GLU A 1 83 ? -18.406 12.438 3.068 1 93.69 83 GLU A O 1
ATOM 671 N N . GLU A 1 84 ? -18.156 11.734 5.148 1 95.19 84 GLU A N 1
ATOM 672 C CA . GLU A 1 84 ? -16.703 11.828 5.078 1 95.19 84 GLU A CA 1
ATOM 673 C C . GLU A 1 84 ? -16.141 10.875 4.031 1 95.19 84 GLU A C 1
ATOM 675 O O . GLU A 1 84 ? -15.203 11.219 3.303 1 95.19 84 GLU A O 1
ATOM 680 N N . LEU A 1 85 ? -16.766 9.711 3.99 1 96.25 85 LEU A N 1
ATOM 681 C CA . LEU A 1 85 ? -16.328 8.742 2.996 1 96.25 85 LEU A CA 1
ATOM 682 C C . LEU A 1 85 ? -16.609 9.242 1.584 1 96.25 85 LEU A C 1
ATOM 684 O O . LEU A 1 85 ? -15.797 9.047 0.676 1 96.25 85 LEU A O 1
ATOM 688 N N . ARG A 1 86 ? -17.703 9.844 1.38 1 94.88 86 ARG A N 1
ATOM 689 C CA . ARG A 1 86 ? -18.062 10.391 0.071 1 94.88 86 ARG A CA 1
ATOM 690 C C . ARG A 1 86 ? -17.078 11.484 -0.344 1 94.88 86 ARG A C 1
ATOM 692 O O . ARG A 1 86 ? -16.703 11.578 -1.514 1 94.88 86 ARG A O 1
ATOM 699 N N . ILE A 1 87 ? -16.703 12.297 0.601 1 96.38 87 ILE A N 1
ATOM 700 C CA . ILE A 1 87 ? -15.758 13.367 0.334 1 96.38 87 ILE A CA 1
ATOM 701 C C . ILE A 1 87 ? -14.398 12.773 -0.037 1 96.38 87 ILE A C 1
ATOM 703 O O . ILE A 1 87 ? -13.75 13.234 -0.979 1 96.38 87 ILE A O 1
ATOM 707 N N . LEU A 1 88 ? -13.992 11.766 0.708 1 95.88 88 LEU A N 1
ATOM 708 C CA . LEU A 1 88 ? -12.75 11.07 0.4 1 95.88 88 LEU A CA 1
ATOM 709 C C . LEU A 1 88 ? -12.797 10.461 -1 1 95.88 88 LEU A C 1
ATOM 711 O O . LEU A 1 88 ? -11.805 10.508 -1.732 1 95.88 88 LEU A O 1
ATOM 715 N N . ARG A 1 89 ? -13.914 9.922 -1.316 1 95.94 89 ARG A N 1
ATOM 716 C CA . ARG A 1 89 ? -14.117 9.32 -2.629 1 95.94 89 ARG A CA 1
ATOM 717 C C . ARG A 1 89 ? -13.977 10.359 -3.736 1 95.94 89 ARG A C 1
ATOM 719 O O . ARG A 1 89 ? -13.297 10.125 -4.734 1 95.94 89 ARG A O 1
ATOM 726 N N . ASP A 1 90 ? -14.578 11.438 -3.568 1 96.25 90 ASP A N 1
ATOM 727 C CA . ASP A 1 90 ? -14.531 12.5 -4.57 1 96.25 90 ASP A CA 1
ATOM 728 C C . ASP A 1 90 ? -13.117 13.031 -4.746 1 96.25 90 ASP A C 1
ATOM 730 O O . ASP A 1 90 ? -12.688 13.312 -5.867 1 96.25 90 ASP A O 1
ATOM 734 N N . ALA A 1 91 ? -12.492 13.227 -3.648 1 97.19 91 ALA A N 1
ATOM 735 C CA . ALA A 1 91 ? -11.094 13.664 -3.707 1 97.19 91 ALA A CA 1
ATOM 736 C C . ALA A 1 91 ? -10.227 12.641 -4.426 1 97.19 91 ALA A C 1
ATOM 738 O O . ALA A 1 91 ? -9.344 13 -5.207 1 97.19 91 ALA A O 1
ATOM 739 N N . SER A 1 92 ? -10.445 11.359 -4.168 1 96.81 92 SER A N 1
ATOM 740 C CA . SER A 1 92 ? -9.695 10.289 -4.824 1 96.81 92 SER A CA 1
ATOM 741 C C . SER A 1 92 ? -9.938 10.289 -6.332 1 96.81 92 SER A C 1
ATOM 743 O O . SER A 1 92 ? -9.016 10.039 -7.113 1 96.81 92 SER A O 1
ATOM 745 N N . GLN A 1 93 ? -11.172 10.531 -6.691 1 96.75 93 GLN A N 1
ATOM 746 C CA . GLN A 1 93 ? -11.492 10.609 -8.109 1 96.75 93 GLN A CA 1
ATOM 747 C C . GLN A 1 93 ? -10.719 11.734 -8.789 1 96.75 93 GLN A C 1
ATOM 749 O O . GLN A 1 93 ? -10.242 11.586 -9.922 1 96.75 93 GLN A O 1
ATOM 754 N N . ARG A 1 94 ? -10.633 12.828 -8.086 1 97.69 94 ARG A N 1
ATOM 755 C CA . ARG A 1 94 ? -9.875 13.953 -8.633 1 97.69 94 ARG A CA 1
ATOM 756 C C . ARG A 1 94 ? -8.391 13.609 -8.742 1 97.69 94 ARG A C 1
ATOM 758 O O . ARG A 1 94 ? -7.723 14.016 -9.695 1 97.69 94 ARG A O 1
ATOM 765 N N . VAL A 1 95 ? -7.848 12.914 -7.781 1 97.81 95 VAL A N 1
ATOM 766 C CA . VAL A 1 95 ? -6.461 12.461 -7.828 1 97.81 95 VAL A CA 1
ATOM 767 C C . VAL A 1 95 ? -6.234 11.625 -9.086 1 97.81 95 VAL A C 1
ATOM 769 O O . VAL A 1 95 ? -5.223 11.781 -9.773 1 97.81 95 VAL A O 1
ATOM 772 N N . ILE A 1 96 ? -7.18 10.758 -9.367 1 95.56 96 ILE A N 1
ATOM 773 C CA . ILE A 1 96 ? -7.082 9.922 -10.555 1 95.56 96 ILE A CA 1
ATOM 774 C C . ILE A 1 96 ? -7.031 10.797 -11.805 1 95.56 96 ILE A C 1
ATOM 776 O O . ILE A 1 96 ? -6.191 10.586 -12.688 1 95.56 96 ILE A O 1
ATOM 780 N N . THR A 1 97 ? -7.879 11.766 -11.859 1 95.75 97 THR A N 1
ATOM 781 C CA . THR A 1 97 ? -7.938 12.664 -13.016 1 95.75 97 THR A CA 1
ATOM 782 C C . THR A 1 97 ? -6.621 13.414 -13.18 1 95.75 97 THR A C 1
ATOM 784 O O . THR A 1 97 ? -6.105 13.539 -14.297 1 95.75 97 THR A O 1
ATOM 787 N N . LEU A 1 98 ? -6.105 13.898 -12.078 1 96.12 98 LEU A N 1
ATOM 788 C CA . LEU A 1 98 ? -4.863 14.664 -12.125 1 96.12 98 LEU A CA 1
ATOM 789 C C . LEU A 1 98 ? -3.689 13.781 -12.523 1 96.12 98 LEU A C 1
ATOM 791 O O . LEU A 1 98 ? -2.818 14.203 -13.281 1 96.12 98 LEU A O 1
ATOM 795 N N . THR A 1 99 ? -3.617 12.578 -11.984 1 94.88 99 THR A N 1
ATOM 796 C CA . THR A 1 99 ? -2.541 11.656 -12.344 1 94.88 99 THR A CA 1
ATOM 797 C C . THR A 1 99 ? -2.594 11.312 -13.828 1 94.88 99 THR A C 1
ATOM 799 O O . THR A 1 99 ? -1.557 11.211 -14.484 1 94.88 99 THR A O 1
ATOM 802 N N . LYS A 1 100 ? -3.777 11.156 -14.344 1 91.81 100 LYS A N 1
ATOM 803 C CA . LYS A 1 100 ? -3.934 10.898 -15.766 1 91.81 100 LYS A CA 1
ATOM 804 C C . LYS A 1 100 ? -3.4 12.062 -16.594 1 91.81 100 LYS A C 1
ATOM 806 O O . LYS A 1 100 ? -2.738 11.852 -17.625 1 91.81 100 LYS A O 1
ATOM 811 N N . GLN A 1 101 ? -3.707 13.219 -16.141 1 91.81 101 GLN A N 1
ATOM 812 C CA . GLN A 1 101 ? -3.26 14.414 -16.844 1 91.81 101 GLN A CA 1
ATOM 813 C C . GLN A 1 101 ? -1.736 14.523 -16.828 1 91.81 101 GLN A C 1
ATOM 815 O O . GLN A 1 101 ? -1.126 14.883 -17.844 1 91.81 101 GLN A O 1
ATOM 820 N N . LEU A 1 102 ? -1.168 14.195 -15.711 1 92.5 102 LEU A N 1
ATOM 821 C CA . LEU A 1 102 ? 0.278 14.32 -15.562 1 92.5 102 LEU A CA 1
ATOM 822 C C . LEU A 1 102 ? 1.002 13.219 -16.328 1 92.5 102 LEU A C 1
ATOM 824 O O . LEU A 1 102 ? 2.137 13.406 -16.766 1 92.5 102 LEU A O 1
ATOM 828 N N . LEU A 1 103 ? 0.337 12.086 -16.453 1 89.44 103 LEU A N 1
ATOM 829 C CA . LEU A 1 103 ? 0.923 10.984 -17.203 1 89.44 103 LEU A CA 1
ATOM 830 C C . LEU A 1 103 ? 0.819 11.227 -18.703 1 89.44 103 LEU A C 1
ATOM 832 O O . LEU A 1 103 ? 1.662 10.758 -19.469 1 89.44 103 LEU A O 1
ATOM 836 N N . GLY A 1 104 ? -0.213 11.93 -19.141 1 85.31 104 GLY A N 1
ATOM 837 C CA . GLY A 1 104 ? -0.407 12.211 -20.562 1 85.31 104 GLY A CA 1
ATOM 838 C C . GLY A 1 104 ? -0.593 10.961 -21.391 1 85.31 104 GLY A C 1
ATOM 839 O O . GLY A 1 104 ? -1.43 10.109 -21.078 1 85.31 104 GLY A O 1
ATOM 840 N N . ASP A 1 105 ? 0.309 10.719 -22.359 1 78.5 105 ASP A N 1
ATOM 841 C CA . ASP A 1 105 ? 0.205 9.625 -23.328 1 78.5 105 ASP A CA 1
ATOM 842 C C . ASP A 1 105 ? 0.584 8.289 -22.688 1 78.5 105 ASP A C 1
ATOM 844 O O . ASP A 1 105 ? 0.197 7.227 -23.172 1 78.5 105 ASP A O 1
ATOM 848 N N . LYS A 1 106 ? 1.25 8.398 -21.672 1 80.12 106 LYS A N 1
ATOM 849 C CA . LYS A 1 106 ? 1.691 7.176 -21.016 1 80.12 106 LYS A CA 1
ATOM 850 C C . LYS A 1 106 ? 0.535 6.496 -20.281 1 80.12 106 LYS A C 1
ATOM 852 O O . LYS A 1 106 ? 0.65 5.344 -19.875 1 80.12 106 LYS A O 1
ATOM 857 N N . GLU A 1 107 ? -0.536 7.164 -20.141 1 82.06 107 GLU A N 1
ATOM 858 C CA . GLU A 1 107 ? -1.739 6.602 -19.531 1 82.06 107 GLU A CA 1
ATOM 859 C C . GLU A 1 107 ? -2.23 5.383 -20.297 1 82.06 107 GLU A C 1
ATOM 861 O O . GLU A 1 107 ? -2.762 4.438 -19.719 1 82.06 107 GLU A O 1
ATOM 866 N N . ARG A 1 108 ? -2.031 5.359 -21.578 1 77.75 108 ARG A N 1
ATOM 867 C CA . ARG A 1 108 ? -2.443 4.234 -22.406 1 77.75 108 ARG A CA 1
ATOM 868 C C . ARG A 1 108 ? -1.678 2.971 -22.047 1 77.75 108 ARG A C 1
ATOM 870 O O . ARG A 1 108 ? -2.248 1.877 -22.016 1 77.75 108 ARG A O 1
ATOM 877 N N . ALA A 1 109 ? -0.508 3.172 -21.797 1 72.94 109 ALA A N 1
ATOM 878 C CA . ALA A 1 109 ? 0.311 2.039 -21.375 1 72.94 109 ALA A CA 1
ATOM 879 C C . ALA A 1 109 ? -0.242 1.412 -20.094 1 72.94 109 ALA A C 1
ATOM 881 O O . ALA A 1 109 ? -0.282 0.186 -19.969 1 72.94 109 ALA A O 1
ATOM 882 N N . TYR A 1 110 ? -0.768 2.277 -19.359 1 70.56 110 TYR A N 1
ATOM 883 C CA . TYR A 1 110 ? -1.29 1.791 -18.094 1 70.56 110 TYR A CA 1
ATOM 884 C C . TYR A 1 110 ? -2.596 1.031 -18.297 1 70.56 110 TYR A C 1
ATOM 886 O O . TYR A 1 110 ? -2.816 -0.012 -17.672 1 70.56 110 TYR A O 1
ATOM 894 N N . THR A 1 111 ? -3.383 1.54 -19.141 1 73.44 111 THR A N 1
ATOM 895 C CA . THR A 1 111 ? -4.625 0.851 -19.469 1 73.44 111 THR A CA 1
ATOM 896 C C . THR A 1 111 ? -4.34 -0.518 -20.078 1 73.44 111 THR A C 1
ATOM 898 O O . THR A 1 111 ? -5.031 -1.494 -19.781 1 73.44 111 THR A O 1
ATOM 901 N N . PHE A 1 112 ? -3.359 -0.577 -20.75 1 76 112 PHE A N 1
ATOM 902 C CA . PHE A 1 112 ? -2.959 -1.829 -21.391 1 76 112 PHE A CA 1
ATOM 903 C C . PHE A 1 112 ? -2.449 -2.82 -20.344 1 76 112 PHE A C 1
ATOM 905 O O . PHE A 1 112 ? -2.734 -4.016 -20.422 1 76 112 PHE A O 1
ATOM 912 N N . THR A 1 113 ? -1.823 -2.311 -19.422 1 70.94 113 THR A N 1
ATOM 913 C CA . THR A 1 113 ? -1.305 -3.17 -18.375 1 70.94 113 THR A CA 1
ATOM 914 C C . THR A 1 113 ? -2.445 -3.807 -17.578 1 70.94 113 THR A C 1
ATOM 916 O O . THR A 1 113 ? -2.395 -4.996 -17.25 1 70.94 113 THR A O 1
ATOM 919 N N . ARG A 1 114 ? -3.373 -2.992 -17.281 1 71.19 114 ARG A N 1
ATOM 920 C CA . ARG A 1 114 ? -4.531 -3.535 -16.578 1 71.19 114 ARG A CA 1
ATOM 921 C C . ARG A 1 114 ? -5.211 -4.621 -17.406 1 71.19 114 ARG A C 1
ATOM 923 O O . ARG A 1 114 ? -5.664 -5.629 -16.859 1 71.19 114 ARG A O 1
ATOM 930 N N . TYR A 1 115 ? -5.223 -4.418 -18.578 1 72.06 115 TYR A N 1
ATOM 931 C CA . TYR A 1 115 ? -5.801 -5.391 -19.5 1 72.06 115 TYR A CA 1
ATOM 932 C C . TYR A 1 115 ? -5 -6.688 -19.5 1 72.06 115 TYR A C 1
ATOM 934 O O . TYR A 1 115 ? -5.574 -7.781 -19.438 1 72.06 115 TYR A O 1
ATOM 942 N N . LEU A 1 116 ? -3.766 -6.566 -19.516 1 69.81 116 LEU A N 1
ATOM 943 C CA . LEU A 1 116 ? -2.896 -7.738 -19.531 1 69.81 116 LEU A CA 1
ATOM 944 C C . LEU A 1 116 ? -3.033 -8.523 -18.219 1 69.81 116 LEU A C 1
ATOM 946 O O . LEU A 1 116 ? -3.053 -9.758 -18.234 1 69.81 116 LEU A O 1
ATOM 950 N N . GLU A 1 117 ? -3.09 -7.824 -17.141 1 68.19 117 GLU A N 1
ATOM 951 C CA . GLU A 1 117 ? -3.264 -8.461 -15.836 1 68.19 117 GLU A CA 1
ATOM 952 C C . GLU A 1 117 ? -4.535 -9.312 -15.805 1 68.19 117 GLU A C 1
ATOM 954 O O . GLU A 1 117 ? -4.586 -10.336 -15.125 1 68.19 117 GLU A O 1
ATOM 959 N N . SER A 1 118 ? -5.414 -8.805 -16.516 1 64.69 118 SER A N 1
ATOM 960 C CA . SER A 1 118 ? -6.703 -9.492 -16.484 1 64.69 118 SER A CA 1
ATOM 961 C C . SER A 1 118 ? -6.699 -10.703 -17.422 1 64.69 118 SER A C 1
ATOM 963 O O . SER A 1 118 ? -7.418 -11.672 -17.188 1 64.69 118 SER A O 1
ATOM 965 N N . VAL A 1 119 ? -5.824 -10.617 -18.453 1 63 119 VAL A N 1
ATOM 966 C CA . VAL A 1 119 ? -5.961 -11.617 -19.5 1 63 119 VAL A CA 1
ATOM 967 C C . VAL A 1 119 ? -4.852 -12.664 -19.375 1 63 119 VAL A C 1
ATOM 969 O O . VAL A 1 119 ? -4.941 -13.742 -19.953 1 63 119 VAL A O 1
ATOM 972 N N . LEU A 1 120 ? -3.918 -12.344 -18.547 1 63.5 120 LEU A N 1
ATOM 973 C CA . LEU A 1 120 ? -2.801 -13.289 -18.5 1 63.5 120 LEU A CA 1
ATOM 974 C C . LEU A 1 120 ? -3.146 -14.5 -17.641 1 63.5 120 LEU A C 1
ATOM 976 O O . LEU A 1 120 ? -3.637 -14.359 -16.516 1 63.5 120 LEU A O 1
ATOM 980 N N . PRO A 1 121 ? -3.152 -15.602 -18.266 1 59.06 121 PRO A N 1
ATOM 981 C CA . PRO A 1 121 ? -3.561 -16.812 -17.547 1 59.06 121 PRO A CA 1
ATOM 982 C C . PRO A 1 121 ? -2.566 -17.203 -16.453 1 59.06 121 PRO A C 1
ATOM 984 O O . PRO A 1 121 ? -2.961 -17.766 -15.43 1 59.06 121 PRO A O 1
ATOM 987 N N . GLU A 1 122 ? -1.255 -16.953 -16.578 1 68.44 122 GLU A N 1
ATOM 988 C CA . GLU A 1 122 ? -0.315 -17.547 -15.641 1 68.44 122 GLU A CA 1
ATOM 989 C C . GLU A 1 122 ? -0.015 -16.594 -14.484 1 68.44 122 GLU A C 1
ATOM 991 O O . GLU A 1 122 ? 0.218 -15.398 -14.703 1 68.44 122 GLU A O 1
ATOM 996 N N . ASP A 1 123 ? -0.179 -17.125 -13.297 1 70.5 123 ASP A N 1
ATOM 997 C CA . ASP A 1 123 ? -0.008 -16.344 -12.07 1 70.5 123 ASP A CA 1
ATOM 998 C C . ASP A 1 123 ? 1.416 -15.797 -11.961 1 70.5 123 ASP A C 1
ATOM 1000 O O . ASP A 1 123 ? 1.626 -14.68 -11.477 1 70.5 123 ASP A O 1
ATOM 1004 N N . SER A 1 124 ? 2.338 -16.578 -12.531 1 71.56 124 SER A N 1
ATOM 1005 C CA . SER A 1 124 ? 3.709 -16.094 -12.461 1 71.56 124 SER A CA 1
ATOM 1006 C C . SER A 1 124 ? 3.885 -14.82 -13.289 1 71.56 124 SER A C 1
ATOM 1008 O O . SER A 1 124 ? 4.566 -13.883 -12.859 1 71.56 124 SER A O 1
ATOM 1010 N N . ALA A 1 125 ? 3.234 -14.898 -14.422 1 73.31 125 ALA A N 1
ATOM 1011 C CA . ALA A 1 125 ? 3.293 -13.703 -15.258 1 73.31 125 ALA A CA 1
ATOM 1012 C C . ALA A 1 125 ? 2.551 -12.539 -14.609 1 73.31 125 ALA A C 1
ATOM 1014 O O . ALA A 1 125 ? 3.006 -11.398 -14.672 1 73.31 125 ALA A O 1
ATOM 1015 N N . ARG A 1 126 ? 1.521 -12.898 -13.945 1 76.56 126 ARG A N 1
ATOM 1016 C CA . ARG A 1 126 ? 0.745 -11.875 -13.258 1 76.56 126 ARG A CA 1
ATOM 1017 C C . ARG A 1 126 ? 1.539 -11.273 -12.102 1 76.56 126 ARG A C 1
ATOM 1019 O O . ARG A 1 126 ? 1.533 -10.055 -11.906 1 76.56 126 ARG A O 1
ATOM 1026 N N . GLY A 1 127 ? 2.164 -12.125 -11.406 1 74.25 127 GLY A N 1
ATOM 1027 C CA . GLY A 1 127 ? 2.99 -11.656 -10.305 1 74.25 127 GLY A CA 1
ATOM 1028 C C . GLY A 1 127 ? 4.113 -10.734 -10.75 1 74.25 127 GLY A C 1
ATOM 1029 O O . GLY A 1 127 ? 4.371 -9.711 -10.117 1 74.25 127 GLY A O 1
ATOM 1030 N N . ARG A 1 128 ? 4.723 -11.094 -11.844 1 75.75 128 ARG A N 1
ATOM 1031 C CA . ARG A 1 128 ? 5.801 -10.273 -12.383 1 75.75 128 ARG A CA 1
ATOM 1032 C C . ARG A 1 128 ? 5.277 -8.914 -12.836 1 75.75 128 ARG A C 1
ATOM 1034 O O . ARG A 1 128 ? 5.938 -7.891 -12.641 1 75.75 128 ARG A O 1
ATOM 1041 N N . LEU A 1 129 ? 4.18 -9.016 -13.406 1 75.94 129 LEU A N 1
ATOM 1042 C CA . LEU A 1 129 ? 3.582 -7.773 -13.883 1 75.94 129 LEU A CA 1
ATOM 1043 C C . LEU A 1 129 ? 3.23 -6.852 -12.719 1 75.94 129 LEU A C 1
ATOM 1045 O O . LEU A 1 129 ? 3.42 -5.637 -12.805 1 75.94 129 LEU A O 1
ATOM 1049 N N . ILE A 1 130 ? 2.73 -7.445 -11.68 1 77.19 130 ILE A N 1
ATOM 1050 C CA . ILE A 1 130 ? 2.379 -6.664 -10.5 1 77.19 130 ILE A CA 1
ATOM 1051 C C . ILE A 1 130 ? 3.637 -6.035 -9.898 1 77.19 130 ILE A C 1
ATOM 1053 O O . ILE A 1 130 ? 3.637 -4.859 -9.523 1 77.19 130 ILE A O 1
ATOM 1057 N N . GLN A 1 131 ? 4.637 -6.777 -9.922 1 77.69 131 GLN A N 1
ATOM 1058 C CA . GLN A 1 131 ? 5.887 -6.27 -9.375 1 77.69 131 GLN A CA 1
ATOM 1059 C C . GLN A 1 131 ? 6.438 -5.125 -10.219 1 77.69 131 GLN A C 1
ATOM 1061 O O . GLN A 1 131 ? 6.945 -4.137 -9.688 1 77.69 131 GLN A O 1
ATOM 1066 N N . GLU A 1 132 ? 6.344 -5.336 -11.453 1 75.81 132 GLU A N 1
ATOM 1067 C CA . GLU A 1 132 ? 6.797 -4.289 -12.359 1 75.81 132 GLU A CA 1
ATOM 1068 C C . GLU A 1 132 ? 5.977 -3.014 -12.188 1 75.81 132 GLU A C 1
ATOM 1070 O O . GLU A 1 132 ? 6.512 -1.908 -12.273 1 75.81 132 GLU A O 1
ATOM 1075 N N . GLN A 1 133 ? 4.801 -3.221 -11.875 1 77.75 133 GLN A N 1
ATOM 1076 C CA . GLN A 1 133 ? 3.893 -2.09 -11.734 1 77.75 133 GLN A CA 1
ATOM 1077 C C . GLN A 1 133 ? 4.117 -1.366 -10.406 1 77.75 133 GLN A C 1
ATOM 1079 O O . GLN A 1 133 ? 3.717 -0.211 -10.25 1 77.75 133 GLN A O 1
ATOM 1084 N N . LEU A 1 134 ? 4.711 -2.025 -9.492 1 84.5 134 LEU A N 1
ATOM 1085 C CA . LEU A 1 134 ? 4.91 -1.425 -8.18 1 84.5 134 LEU A CA 1
ATOM 1086 C C . LEU A 1 134 ? 6.281 -0.762 -8.086 1 84.5 134 LEU A C 1
ATOM 1088 O O . LEU A 1 134 ? 6.559 -0.03 -7.133 1 84.5 134 LEU A O 1
ATOM 1092 N N . THR A 1 135 ? 7.059 -0.979 -9.148 1 85.56 135 THR A N 1
ATOM 1093 C CA . THR A 1 135 ? 8.367 -0.338 -9.188 1 85.56 135 THR A CA 1
ATOM 1094 C C . THR A 1 135 ? 8.227 1.167 -9.398 1 85.56 135 THR A C 1
ATOM 1096 O O . THR A 1 135 ? 7.367 1.615 -10.156 1 85.56 135 THR A O 1
ATOM 1099 N N . GLN A 1 136 ? 9.031 1.979 -8.68 1 90.5 136 GLN A N 1
ATOM 1100 C CA . GLN A 1 136 ? 8.953 3.436 -8.75 1 90.5 136 GLN A CA 1
ATOM 1101 C C . GLN A 1 136 ? 10.336 4.047 -8.961 1 90.5 136 GLN A C 1
ATOM 1103 O O . GLN A 1 136 ? 10.742 4.945 -8.227 1 90.5 136 GLN A O 1
ATOM 1108 N N . ASP A 1 137 ? 10.953 3.709 -10.047 1 87.94 137 ASP A N 1
ATOM 1109 C CA . ASP A 1 137 ? 12.281 4.238 -10.352 1 87.94 137 ASP A CA 1
ATOM 1110 C C . ASP A 1 137 ? 12.18 5.609 -11.023 1 87.94 137 ASP A C 1
ATOM 1112 O O . ASP A 1 137 ? 13.133 6.391 -10.984 1 87.94 137 ASP A O 1
ATOM 1116 N N . THR A 1 138 ? 11.094 5.891 -11.617 1 90.5 138 THR A N 1
ATOM 1117 C CA . THR A 1 138 ? 10.852 7.176 -12.266 1 90.5 138 THR A CA 1
ATOM 1118 C C . THR A 1 138 ? 9.586 7.824 -11.719 1 90.5 138 THR A C 1
ATOM 1120 O O . THR A 1 138 ? 8.711 7.137 -11.188 1 90.5 138 THR A O 1
ATOM 1123 N N . PRO A 1 139 ? 9.484 9.133 -11.867 1 91.75 139 PRO A N 1
ATOM 1124 C CA . PRO A 1 139 ? 8.258 9.805 -11.43 1 91.75 139 PRO A CA 1
ATOM 1125 C C . PRO A 1 139 ? 7.012 9.305 -12.164 1 91.75 139 PRO A C 1
ATOM 1127 O O . PRO A 1 139 ? 5.93 9.234 -11.57 1 91.75 139 PRO A O 1
ATOM 1130 N N . GLU A 1 140 ? 7.176 8.922 -13.398 1 90.75 140 GLU A N 1
ATOM 1131 C CA . GLU A 1 140 ? 6.043 8.414 -14.164 1 90.75 140 GLU A CA 1
ATOM 1132 C C . GLU A 1 140 ? 5.543 7.09 -13.594 1 90.75 140 GLU A C 1
ATOM 1134 O O . GLU A 1 140 ? 4.332 6.871 -13.492 1 90.75 140 GLU A O 1
ATOM 1139 N N . GLU A 1 141 ? 6.438 6.254 -13.242 1 90.31 141 GLU A N 1
ATOM 1140 C CA . GLU A 1 141 ? 6.062 4.98 -12.625 1 90.31 141 GLU A CA 1
ATOM 1141 C C . GLU A 1 141 ? 5.363 5.199 -11.289 1 90.31 141 GLU A C 1
ATOM 1143 O O . GLU A 1 141 ? 4.406 4.496 -10.961 1 90.31 141 GLU A O 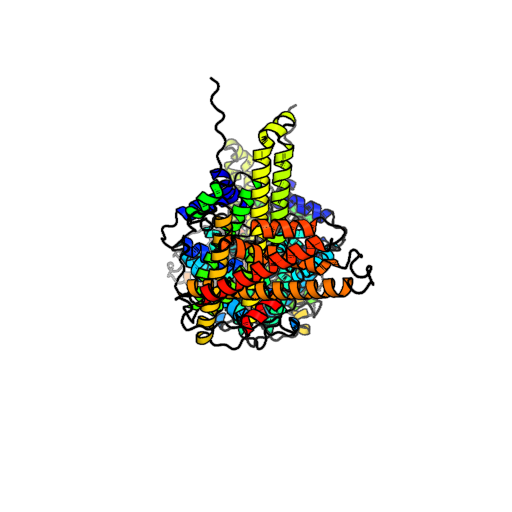1
ATOM 1148 N N . ALA A 1 142 ? 5.875 6.215 -10.555 1 93.06 142 ALA A N 1
ATOM 1149 C CA . ALA A 1 142 ? 5.266 6.535 -9.266 1 93.06 142 ALA A CA 1
ATOM 1150 C C . ALA A 1 142 ? 3.84 7.051 -9.445 1 93.06 142 ALA A C 1
ATOM 1152 O O . ALA A 1 142 ? 2.957 6.746 -8.641 1 93.06 142 ALA A O 1
ATOM 1153 N N . LEU A 1 143 ? 3.656 7.82 -10.492 1 93.69 143 LEU A N 1
ATOM 1154 C CA . LEU A 1 143 ? 2.32 8.32 -10.797 1 93.69 143 LEU A CA 1
ATOM 1155 C C . LEU A 1 143 ? 1.388 7.176 -11.18 1 93.69 143 LEU A C 1
ATOM 1157 O O . LEU A 1 143 ? 0.211 7.176 -10.812 1 93.69 143 LEU A O 1
ATOM 1161 N N . PHE A 1 144 ? 1.909 6.273 -11.883 1 90.62 144 PHE A N 1
ATOM 1162 C CA . PHE A 1 144 ? 1.102 5.133 -12.297 1 90.62 144 PHE A CA 1
ATOM 1163 C C . PHE A 1 144 ? 0.687 4.293 -11.102 1 90.62 144 PHE A C 1
ATOM 1165 O O . PHE A 1 144 ? -0.434 3.783 -11.047 1 90.62 144 PHE A O 1
ATOM 1172 N N . VAL A 1 145 ? 1.59 4.113 -10.18 1 91.69 145 VAL A N 1
ATOM 1173 C CA . VAL A 1 145 ? 1.277 3.379 -8.961 1 91.69 145 VAL A CA 1
ATOM 1174 C C . VAL A 1 145 ? 0.138 4.074 -8.219 1 91.69 145 VAL A C 1
ATOM 1176 O O . VAL A 1 145 ? -0.788 3.416 -7.738 1 91.69 145 VAL A O 1
ATOM 1179 N N . LEU A 1 146 ? 0.186 5.387 -8.164 1 93.56 146 LEU A N 1
ATOM 1180 C CA . LEU A 1 146 ? -0.876 6.148 -7.52 1 93.56 146 LEU A CA 1
ATOM 1181 C C . LEU A 1 146 ? -2.197 5.977 -8.258 1 93.56 146 LEU A C 1
ATOM 1183 O O . LEU A 1 146 ? -3.238 5.754 -7.637 1 93.56 146 LEU A O 1
ATOM 1187 N N . ARG A 1 147 ? -2.098 6.086 -9.516 1 92.19 147 ARG A N 1
ATOM 1188 C CA . ARG A 1 147 ? -3.299 5.973 -10.344 1 92.19 147 ARG A CA 1
ATOM 1189 C C . ARG A 1 147 ? -3.998 4.641 -10.102 1 92.19 147 ARG A C 1
ATOM 1191 O O . ARG A 1 147 ? -5.215 4.594 -9.922 1 92.19 147 ARG A O 1
ATOM 1198 N N . ASN A 1 148 ? -3.258 3.592 -10.086 1 88.81 148 ASN A N 1
ATOM 1199 C CA . ASN A 1 148 ? -3.814 2.258 -9.898 1 88.81 148 ASN A CA 1
ATOM 1200 C C . ASN A 1 148 ? -4.379 2.078 -8.492 1 88.81 148 ASN A C 1
ATOM 1202 O O . ASN A 1 148 ? -5.461 1.512 -8.32 1 88.81 148 ASN A O 1
ATOM 1206 N N . ALA A 1 149 ? -3.643 2.506 -7.523 1 93.38 149 ALA A N 1
ATOM 1207 C CA . ALA A 1 149 ? -4.09 2.377 -6.141 1 93.38 149 ALA A CA 1
ATOM 1208 C C . ALA A 1 149 ? -5.398 3.127 -5.914 1 93.38 149 ALA A C 1
ATOM 1210 O O . ALA A 1 149 ? -6.332 2.594 -5.309 1 93.38 149 ALA A O 1
ATOM 1211 N N . PHE A 1 150 ? -5.449 4.301 -6.434 1 95.94 150 PHE A N 1
ATOM 1212 C CA . PHE A 1 150 ? -6.629 5.125 -6.195 1 95.94 150 PHE A CA 1
ATOM 1213 C C . PHE A 1 150 ? -7.82 4.613 -6.996 1 95.94 150 PHE A C 1
ATOM 1215 O O . PHE A 1 150 ? -8.969 4.844 -6.621 1 95.94 150 PHE A O 1
ATOM 1222 N N . GLY A 1 151 ? -7.492 3.945 -8.141 1 91.88 151 GLY A N 1
ATOM 1223 C CA . GLY A 1 151 ? -8.578 3.252 -8.812 1 91.88 151 GLY A CA 1
ATOM 1224 C C . GLY A 1 151 ? -9.258 2.219 -7.934 1 91.88 151 GLY A C 1
ATOM 1225 O O . GLY A 1 151 ? -10.492 2.154 -7.883 1 91.88 151 GLY A O 1
ATOM 1226 N N . HIS A 1 152 ? -8.477 1.485 -7.238 1 93 152 HIS A N 1
ATOM 1227 C CA . HIS A 1 152 ? -9.008 0.496 -6.309 1 93 152 HIS A CA 1
ATOM 1228 C C . HIS A 1 152 ? -9.75 1.165 -5.156 1 93 152 HIS A C 1
ATOM 1230 O O . HIS A 1 152 ? -10.805 0.688 -4.73 1 93 152 HIS A O 1
ATOM 1236 N N . PHE A 1 153 ? -9.195 2.279 -4.656 1 96.06 153 PHE A N 1
ATOM 1237 C CA . PHE A 1 153 ? -9.812 2.992 -3.543 1 96.06 153 PHE A CA 1
ATOM 1238 C C . PHE A 1 153 ? -11.188 3.516 -3.936 1 96.06 153 PHE A C 1
ATOM 1240 O O . PHE A 1 153 ? -12.117 3.508 -3.125 1 96.06 153 PHE A O 1
ATOM 1247 N N . LEU A 1 154 ? -11.234 3.971 -5.156 1 95.69 154 LEU A N 1
ATOM 1248 C CA . LEU A 1 154 ? -12.508 4.484 -5.641 1 95.69 154 LEU A CA 1
ATOM 1249 C C . LEU A 1 154 ? -13.57 3.391 -5.625 1 95.69 154 LEU A C 1
ATOM 1251 O O . LEU A 1 154 ? -14.688 3.609 -5.141 1 95.69 154 LEU A O 1
ATOM 1255 N N . ASP A 1 155 ? -13.227 2.246 -6.105 1 94.56 155 ASP A N 1
ATOM 1256 C CA . ASP A 1 155 ? -14.156 1.127 -6.152 1 94.56 155 ASP A CA 1
ATOM 1257 C C . ASP A 1 155 ? -14.555 0.685 -4.746 1 94.56 155 ASP A C 1
ATOM 1259 O O . ASP A 1 155 ? -15.727 0.427 -4.477 1 94.56 155 ASP A O 1
ATOM 1263 N N . LEU A 1 156 ? -13.633 0.579 -3.9 1 96.62 156 LEU A N 1
ATOM 1264 C CA . LEU A 1 156 ? -13.906 0.166 -2.527 1 96.62 156 LEU A CA 1
ATOM 1265 C C . LEU A 1 156 ? -14.797 1.183 -1.821 1 96.62 156 LEU A C 1
ATOM 1267 O O . LEU A 1 156 ? -15.734 0.807 -1.114 1 96.62 156 LEU A O 1
ATOM 1271 N N . SER A 1 157 ? -14.453 2.447 -2.002 1 96 157 SER A N 1
ATOM 1272 C CA . SER A 1 157 ? -15.258 3.496 -1.391 1 96 157 SER A CA 1
ATOM 1273 C C . SER A 1 157 ? -16.688 3.461 -1.906 1 96 157 SER A C 1
ATOM 1275 O O . SER A 1 157 ? -17.641 3.664 -1.142 1 96 157 SER A O 1
ATOM 1277 N N . ASP A 1 158 ? -16.812 3.211 -3.188 1 94.75 158 ASP A N 1
ATOM 1278 C CA . ASP A 1 158 ? -18.156 3.094 -3.762 1 94.75 158 ASP A CA 1
ATOM 1279 C C . ASP A 1 158 ? -18.922 1.934 -3.133 1 94.75 158 ASP A C 1
ATOM 1281 O O . ASP A 1 158 ? -20.125 2.043 -2.881 1 94.75 158 ASP A O 1
ATOM 1285 N N . GLY A 1 159 ? -18.234 0.88 -2.965 1 95 159 GLY A N 1
ATOM 1286 C CA . GLY A 1 159 ? -18.859 -0.259 -2.311 1 95 159 GLY A CA 1
ATOM 1287 C C . GLY A 1 159 ? -19.266 0.024 -0.875 1 95 159 GLY A C 1
ATOM 1288 O O . GLY A 1 159 ? -20.375 -0.286 -0.466 1 95 159 GLY A O 1
ATOM 1289 N N . LEU A 1 160 ? -18.406 0.643 -0.133 1 95.81 160 LEU A N 1
ATOM 1290 C CA . LEU A 1 160 ? -18.656 0.926 1.276 1 95.81 160 LEU A CA 1
ATOM 1291 C C . LEU A 1 160 ? -19.766 1.966 1.435 1 95.81 160 LEU A C 1
ATOM 1293 O O . LEU A 1 160 ? -20.5 1.942 2.416 1 95.81 160 LEU A O 1
ATOM 1297 N N . ALA A 1 161 ? -19.859 2.865 0.499 1 94.19 161 ALA A N 1
ATOM 1298 C CA . ALA A 1 161 ? -20.859 3.934 0.559 1 94.19 161 ALA A CA 1
ATOM 1299 C C . ALA A 1 161 ? -22.266 3.375 0.417 1 94.19 161 ALA A C 1
ATOM 1301 O O . ALA A 1 161 ? -23.25 4.051 0.743 1 94.19 161 ALA A O 1
ATOM 1302 N N . ARG A 1 162 ? -22.391 2.17 -0.061 1 94.44 162 ARG A N 1
ATOM 1303 C CA . ARG A 1 162 ? -23.703 1.553 -0.243 1 94.44 162 ARG A CA 1
ATOM 1304 C C . ARG A 1 162 ? -24.219 0.952 1.063 1 94.44 162 ARG A C 1
ATOM 1306 O O . ARG A 1 162 ? -25.391 0.588 1.17 1 94.44 162 ARG A O 1
ATOM 1313 N N . LEU A 1 163 ? -23.375 0.922 2.029 1 94.19 163 LEU A N 1
ATOM 1314 C CA . LEU A 1 163 ? -23.781 0.427 3.34 1 94.19 163 LEU A CA 1
ATOM 1315 C C . LEU A 1 163 ? -24.734 1.408 4.016 1 94.19 163 LEU A C 1
ATOM 1317 O O . LEU A 1 163 ? -24.703 2.607 3.732 1 94.19 163 LEU A O 1
ATOM 1321 N N . GLY A 1 164 ? -25.594 0.896 4.875 1 90.62 164 GLY A N 1
ATOM 1322 C CA . GLY A 1 164 ? -26.5 1.764 5.613 1 90.62 164 GLY A CA 1
ATOM 1323 C C . GLY A 1 164 ? -25.781 2.691 6.574 1 90.62 164 GLY A C 1
ATOM 1324 O O . GLY A 1 164 ? -26.297 3.756 6.922 1 90.62 164 GLY A O 1
ATOM 1325 N N . ARG A 1 165 ? -24.656 2.152 7.105 1 93 165 ARG A N 1
ATOM 1326 C CA . ARG A 1 165 ? -23.844 2.924 8.039 1 93 165 ARG A CA 1
ATOM 1327 C C . ARG A 1 165 ? -22.359 2.617 7.855 1 93 165 ARG A C 1
ATOM 1329 O O . ARG A 1 165 ? -21.984 1.464 7.637 1 93 165 ARG A O 1
ATOM 1336 N N . VAL A 1 166 ? -21.594 3.684 7.871 1 94.88 166 VAL A N 1
ATOM 1337 C CA . VAL A 1 166 ? -20.141 3.516 7.844 1 94.88 166 VAL A CA 1
ATOM 1338 C C . VAL A 1 166 ? -19.562 3.785 9.234 1 94.88 166 VAL A C 1
ATOM 1340 O O . VAL A 1 166 ? -19.453 4.938 9.656 1 94.88 166 VAL A O 1
ATOM 1343 N N . SER A 1 167 ? -19.141 2.764 9.875 1 93.06 167 SER A N 1
ATOM 1344 C CA . SER A 1 167 ? -18.625 2.885 11.227 1 93.06 167 SER A CA 1
ATOM 1345 C C . SER A 1 167 ? -17.25 3.551 11.234 1 93.06 167 SER A C 1
ATOM 1347 O O . SER A 1 167 ? -16.609 3.66 10.188 1 93.06 167 SER A O 1
ATOM 1349 N N . ASN A 1 168 ? -16.875 4 12.438 1 89.75 168 ASN A N 1
ATOM 1350 C CA . ASN A 1 168 ? -15.562 4.598 12.625 1 89.75 168 ASN A CA 1
ATOM 1351 C C . ASN A 1 168 ? -14.445 3.625 12.25 1 89.75 168 ASN A C 1
ATOM 1353 O O . ASN A 1 168 ? -13.445 4.023 11.656 1 89.75 168 ASN A O 1
ATOM 1357 N N . ARG A 1 169 ? -14.688 2.434 12.5 1 89.06 169 ARG A N 1
ATOM 1358 C CA . ARG A 1 169 ? -13.695 1.408 12.219 1 89.06 169 ARG A CA 1
ATOM 1359 C C . ARG A 1 169 ? -13.484 1.247 10.719 1 89.06 169 ARG A C 1
ATOM 1361 O O . ARG A 1 169 ? -12.352 1.141 10.25 1 89.06 169 ARG A O 1
ATOM 1368 N N . LEU A 1 170 ? -14.547 1.222 10.008 1 93.25 170 LEU A N 1
ATOM 1369 C CA . LEU A 1 170 ? -14.484 1.072 8.555 1 93.25 170 LEU A CA 1
ATOM 1370 C C . LEU A 1 170 ? -13.859 2.305 7.914 1 93.25 170 LEU A C 1
ATOM 1372 O O . LEU A 1 170 ? -13.039 2.186 6.996 1 93.25 170 LEU A O 1
ATOM 1376 N N . TYR A 1 171 ? -14.297 3.447 8.414 1 93.44 171 TYR A N 1
ATOM 1377 C CA . TYR A 1 171 ? -13.758 4.699 7.895 1 93.44 171 TYR A CA 1
ATOM 1378 C C . TYR A 1 171 ? -12.25 4.781 8.109 1 93.44 171 TYR A C 1
ATOM 1380 O O . TYR A 1 171 ? -11.5 5.125 7.195 1 93.44 171 TYR A O 1
ATOM 1388 N N . PHE A 1 172 ? -11.789 4.391 9.25 1 90 172 PHE A N 1
ATOM 1389 C CA . PHE A 1 172 ? -10.367 4.461 9.586 1 90 172 PHE A CA 1
ATOM 1390 C C . PHE A 1 172 ? -9.578 3.42 8.812 1 90 172 PHE A C 1
ATOM 1392 O O . PHE A 1 172 ? -8.414 3.65 8.453 1 90 172 PHE A O 1
ATOM 1399 N N . ALA A 1 173 ? -10.148 2.318 8.578 1 93 173 ALA A N 1
ATOM 1400 C CA . ALA A 1 173 ? -9.477 1.302 7.777 1 93 173 ALA A CA 1
ATOM 1401 C C . ALA A 1 173 ? -9.242 1.795 6.352 1 93 173 ALA A C 1
ATOM 1403 O O . ALA A 1 173 ? -8.148 1.637 5.805 1 93 173 ALA A O 1
ATOM 1404 N N . MET A 1 174 ? -10.289 2.361 5.781 1 94.75 174 MET A N 1
ATOM 1405 C CA . MET A 1 174 ? -10.156 2.912 4.434 1 94.75 174 MET A CA 1
ATOM 1406 C C . MET A 1 174 ? -9.102 4.012 4.398 1 94.75 174 MET A C 1
ATOM 1408 O O . MET A 1 174 ? -8.258 4.039 3.5 1 94.75 174 MET A O 1
ATOM 1412 N N . HIS A 1 175 ? -9.18 4.859 5.383 1 92.38 175 HIS A N 1
ATOM 1413 C CA . HIS A 1 175 ? -8.203 5.938 5.488 1 92.38 175 HIS A CA 1
ATOM 1414 C C . HIS A 1 175 ? -6.789 5.387 5.645 1 92.38 175 HIS A C 1
ATOM 1416 O O . HIS A 1 175 ? -5.844 5.91 5.051 1 92.38 175 HIS A O 1
ATOM 1422 N N . GLY A 1 176 ? -6.668 4.383 6.441 1 89.44 176 GLY A N 1
ATOM 1423 C CA . GLY A 1 176 ? -5.363 3.771 6.66 1 89.44 176 GLY A CA 1
ATOM 1424 C C . GLY A 1 176 ? -4.734 3.234 5.391 1 89.44 176 GLY A C 1
ATOM 1425 O O . GLY A 1 176 ? -3.533 3.412 5.164 1 89.44 176 GLY A O 1
ATOM 1426 N N . VAL A 1 177 ? -5.527 2.654 4.586 1 93.56 177 VAL A N 1
ATOM 1427 C CA . VAL A 1 177 ? -5.016 2.086 3.342 1 93.56 177 VAL A CA 1
ATOM 1428 C C . VAL A 1 177 ? -4.582 3.209 2.402 1 93.56 177 VAL A C 1
ATOM 1430 O O . VAL A 1 177 ? -3.551 3.105 1.736 1 93.56 177 VAL A O 1
ATOM 1433 N N . VAL A 1 178 ? -5.312 4.242 2.377 1 94.25 178 VAL A N 1
ATOM 1434 C CA . VAL A 1 178 ? -5.02 5.371 1.501 1 94.25 178 VAL A CA 1
ATOM 1435 C C . VAL A 1 178 ? -3.717 6.039 1.938 1 94.25 178 VAL A C 1
ATOM 1437 O O . VAL A 1 178 ? -2.838 6.305 1.114 1 94.25 178 VAL A O 1
ATOM 1440 N N . VAL A 1 179 ? -3.607 6.246 3.209 1 91.44 179 VAL A N 1
ATOM 1441 C CA . VAL A 1 179 ? -2.453 6.969 3.738 1 91.44 179 VAL A CA 1
ATOM 1442 C C . VAL A 1 179 ? -1.189 6.133 3.545 1 91.44 179 VAL A C 1
ATOM 1444 O O . VAL A 1 179 ? -0.114 6.68 3.283 1 91.44 179 VAL A O 1
ATOM 1447 N N . ARG A 1 180 ? -1.318 4.906 3.674 1 90.25 180 ARG A N 1
ATOM 1448 C CA . ARG A 1 180 ? -0.172 4.027 3.469 1 90.25 180 ARG A CA 1
ATOM 1449 C C . ARG A 1 180 ? 0.312 4.082 2.023 1 90.25 180 ARG A C 1
ATOM 1451 O O . ARG A 1 180 ? 1.518 4.086 1.768 1 90.25 180 ARG A O 1
ATOM 1458 N N . GLU A 1 181 ? -0.633 4.082 1.115 1 92.88 181 GLU A N 1
ATOM 1459 C CA . GLU A 1 181 ? -0.268 4.18 -0.294 1 92.88 181 GLU A CA 1
ATOM 1460 C C . GLU A 1 181 ? 0.449 5.496 -0.587 1 92.88 181 GLU A C 1
ATOM 1462 O O . GLU A 1 181 ? 1.428 5.523 -1.337 1 92.88 181 GLU A O 1
ATOM 1467 N N . ILE A 1 182 ? -0.053 6.516 0.005 1 92.81 182 ILE A N 1
ATOM 1468 C CA . ILE A 1 182 ? 0.555 7.828 -0.188 1 92.81 182 ILE A CA 1
ATOM 1469 C C . ILE A 1 182 ? 1.95 7.844 0.432 1 92.81 182 ILE A C 1
ATOM 1471 O O . ILE A 1 182 ? 2.906 8.312 -0.189 1 92.81 182 ILE A O 1
ATOM 1475 N N . GLY A 1 183 ? 2.104 7.316 1.586 1 88.44 183 GLY A N 1
ATOM 1476 C CA . GLY A 1 183 ? 3.359 7.324 2.318 1 88.44 183 GLY A CA 1
ATOM 1477 C C . GLY A 1 183 ? 4.438 6.484 1.657 1 88.44 183 GLY A C 1
ATOM 1478 O O . GLY A 1 183 ? 5.629 6.719 1.872 1 88.44 183 GLY A O 1
ATOM 1479 N N . ARG A 1 184 ? 4.07 5.637 0.788 1 89.75 184 ARG A N 1
ATOM 1480 C CA . ARG A 1 184 ? 5.035 4.738 0.163 1 89.75 184 ARG A CA 1
ATOM 1481 C C . ARG A 1 184 ? 5.426 5.234 -1.226 1 89.75 184 ARG A C 1
ATOM 1483 O O . ARG A 1 184 ? 6.301 4.656 -1.873 1 89.75 184 ARG A O 1
ATOM 1490 N N . ASN A 1 185 ? 4.793 6.238 -1.64 1 91.12 185 ASN A N 1
ATOM 1491 C CA . ASN A 1 185 ? 5.145 6.754 -2.959 1 91.12 185 ASN A CA 1
ATOM 1492 C C . ASN A 1 185 ? 6.512 7.426 -2.951 1 91.12 185 ASN A C 1
ATOM 1494 O O . ASN A 1 185 ? 6.773 8.305 -2.127 1 91.12 185 ASN A O 1
ATOM 1498 N N . ALA A 1 186 ? 7.34 7.137 -3.846 1 89.06 186 ALA A N 1
ATOM 1499 C CA . ALA A 1 186 ? 8.742 7.535 -3.828 1 89.06 186 ALA A CA 1
ATOM 1500 C C . ALA A 1 186 ? 8.906 8.992 -4.262 1 89.06 186 ALA A C 1
ATOM 1502 O O . ALA A 1 186 ? 9.844 9.672 -3.83 1 89.06 186 ALA A O 1
ATOM 1503 N N . TYR A 1 187 ? 8.023 9.516 -5.051 1 90.62 187 TYR A N 1
ATOM 1504 C CA . TYR A 1 187 ? 8.258 10.82 -5.656 1 90.62 187 TYR A CA 1
ATOM 1505 C C . TYR A 1 187 ? 7.176 11.812 -5.25 1 90.62 187 TYR A C 1
ATOM 1507 O O . TYR A 1 187 ? 7.383 13.031 -5.309 1 90.62 187 TYR A O 1
ATOM 1515 N N . PHE A 1 188 ? 6.031 11.312 -4.871 1 90.81 188 PHE A N 1
ATOM 1516 C CA . PHE A 1 188 ? 4.91 12.195 -4.582 1 90.81 188 PHE A CA 1
ATOM 1517 C C . PHE A 1 188 ? 4.344 11.922 -3.193 1 90.81 188 PHE A C 1
ATOM 1519 O O . PHE A 1 188 ? 3.178 11.547 -3.053 1 90.81 188 PHE A O 1
ATOM 1526 N N . ASN A 1 189 ? 5.133 11.977 -2.176 1 88.38 189 ASN A N 1
ATOM 1527 C CA . ASN A 1 189 ? 4.75 11.789 -0.78 1 88.38 189 ASN A CA 1
ATOM 1528 C C . ASN A 1 189 ? 4.809 13.102 -0.005 1 88.38 189 ASN A C 1
ATOM 1530 O O . ASN A 1 189 ? 5.883 13.539 0.411 1 88.38 189 ASN A O 1
ATOM 1534 N N . PRO A 1 190 ? 3.674 13.648 0.25 1 84.38 190 PRO A N 1
ATOM 1535 C CA . PRO A 1 190 ? 3.682 14.922 0.967 1 84.38 190 PRO A CA 1
ATOM 1536 C C . PRO A 1 190 ? 3.68 14.75 2.484 1 84.38 190 PRO A C 1
ATOM 1538 O O . PRO A 1 190 ? 3.678 15.734 3.223 1 84.38 190 PRO A O 1
ATOM 1541 N N . LEU A 1 191 ? 3.664 13.492 3.014 1 76.75 191 LEU A N 1
ATOM 1542 C CA . LEU A 1 191 ? 3.518 13.258 4.445 1 76.75 191 LEU A CA 1
ATOM 1543 C C . LEU A 1 191 ? 4.855 13.414 5.164 1 76.75 191 LEU A C 1
ATOM 1545 O O . LEU A 1 191 ? 4.902 13.508 6.391 1 76.75 191 LEU A O 1
ATOM 1549 N N . MET A 1 192 ? 5.859 13.438 4.406 1 62.84 192 MET A N 1
ATOM 1550 C CA . MET A 1 192 ? 7.172 13.625 5.02 1 62.84 192 MET A CA 1
ATOM 1551 C C . MET A 1 192 ? 7.316 15.031 5.578 1 62.84 192 MET A C 1
ATOM 1553 O O . MET A 1 192 ? 6.613 15.953 5.148 1 62.84 192 MET A O 1
ATOM 1557 N N . ALA A 1 193 ? 8 15.297 6.672 1 58.66 193 ALA A N 1
ATOM 1558 C CA . ALA A 1 193 ? 8.211 16.562 7.359 1 58.66 193 ALA A CA 1
ATOM 1559 C C . ALA A 1 193 ? 7.992 17.75 6.418 1 58.66 193 ALA A C 1
ATOM 1561 O O . ALA A 1 193 ? 7.895 17.562 5.203 1 58.66 193 ALA A O 1
ATOM 1562 N N . LEU A 1 194 ? 7.766 18.828 7.137 1 58.38 194 LEU A N 1
ATOM 1563 C CA . LEU A 1 194 ? 7.496 20.109 6.484 1 58.38 194 LEU A CA 1
ATOM 1564 C C . LEU A 1 194 ? 8.438 20.328 5.305 1 58.38 194 LEU A C 1
ATOM 1566 O O . LEU A 1 194 ? 9.516 20.891 5.461 1 58.38 194 LEU A O 1
ATOM 1570 N N . GLU A 1 195 ? 7.98 19.609 4.238 1 67.38 195 GLU A N 1
ATOM 1571 C CA . GLU A 1 195 ? 8.789 19.703 3.025 1 67.38 195 GLU A CA 1
ATOM 1572 C C . GLU A 1 195 ? 8.266 20.797 2.092 1 67.38 195 GLU A C 1
ATOM 1574 O O . GLU A 1 195 ? 7.059 20.875 1.845 1 67.38 195 GLU A O 1
ATOM 1579 N N . PHE A 1 196 ? 9.109 21.828 1.94 1 77.88 196 PHE A N 1
ATOM 1580 C CA . PHE A 1 196 ? 8.773 22.844 0.933 1 77.88 196 PHE A CA 1
ATOM 1581 C C . PHE A 1 196 ? 9.289 22.422 -0.438 1 77.88 196 PHE A C 1
ATOM 1583 O O . PHE A 1 196 ? 10.414 21.938 -0.562 1 77.88 196 PHE A O 1
ATOM 1590 N N . ARG A 1 197 ? 8.391 22.516 -1.338 1 77.19 197 ARG A N 1
ATOM 1591 C CA . ARG A 1 197 ? 8.75 22.219 -2.719 1 77.19 197 ARG A CA 1
ATOM 1592 C C . ARG A 1 197 ? 9.117 23.484 -3.477 1 77.19 197 ARG A C 1
ATOM 1594 O O . ARG A 1 197 ? 8.266 24.359 -3.684 1 77.19 197 ARG A O 1
ATOM 1601 N N . PRO A 1 198 ? 10.281 23.5 -3.926 1 72.5 198 PRO A N 1
ATOM 1602 C CA . PRO A 1 198 ? 10.703 24.734 -4.613 1 72.5 198 PRO A CA 1
ATOM 1603 C C . PRO A 1 198 ? 9.883 25 -5.871 1 72.5 198 PRO A C 1
ATOM 1605 O O . PRO A 1 198 ? 9.797 26.156 -6.316 1 72.5 198 PRO A O 1
ATOM 1608 N N . GLU A 1 199 ? 9.328 24 -6.34 1 74.06 199 GLU A N 1
ATOM 1609 C CA . GLU A 1 199 ? 8.539 24.156 -7.562 1 74.06 199 GLU A CA 1
ATOM 1610 C C . GLU A 1 199 ? 7.359 25.094 -7.348 1 74.06 199 GLU A C 1
ATOM 1612 O O . GLU A 1 199 ? 7.035 25.906 -8.219 1 74.06 199 GLU A O 1
ATOM 1617 N N . PHE A 1 200 ? 6.805 24.984 -6.113 1 76.94 200 PHE A N 1
ATOM 1618 C CA . PHE A 1 200 ? 5.605 25.797 -5.98 1 76.94 200 PHE A CA 1
ATOM 1619 C C . PHE A 1 200 ? 5.59 26.531 -4.645 1 76.94 200 PHE A C 1
ATOM 1621 O O . PHE A 1 200 ? 4.836 27.484 -4.461 1 76.94 200 PHE A O 1
ATOM 1628 N N . ASP A 1 201 ? 6.488 26.094 -3.795 1 78.81 201 ASP A N 1
ATOM 1629 C CA . ASP A 1 201 ? 6.551 26.797 -2.52 1 78.81 201 ASP A CA 1
ATOM 1630 C C . ASP A 1 201 ? 7.625 27.891 -2.545 1 78.81 201 ASP A C 1
ATOM 1632 O O . ASP A 1 201 ? 8.805 27.609 -2.305 1 78.81 201 ASP A O 1
ATOM 1636 N N . ARG A 1 202 ? 7.297 29.062 -3.057 1 79.19 202 ARG A N 1
ATOM 1637 C CA . ARG A 1 202 ? 8.219 30.188 -3.135 1 79.19 202 ARG A CA 1
ATOM 1638 C C . ARG A 1 202 ? 7.555 31.484 -2.666 1 79.19 202 ARG A C 1
ATOM 1640 O O . ARG A 1 202 ? 6.332 31.625 -2.74 1 79.19 202 ARG A O 1
ATOM 1647 N N . ILE A 1 203 ? 8.453 32.25 -2.189 1 84.12 203 ILE A N 1
ATOM 1648 C CA . ILE A 1 203 ? 7.969 33.562 -1.857 1 84.12 203 ILE A CA 1
ATOM 1649 C C . ILE A 1 203 ? 7.883 34.406 -3.125 1 84.12 203 ILE A C 1
ATOM 1651 O O . ILE A 1 203 ? 8.898 34.719 -3.76 1 84.12 203 ILE A O 1
ATOM 1655 N N . ARG A 1 204 ? 6.734 34.781 -3.516 1 77.25 204 ARG A N 1
ATOM 1656 C CA . ARG A 1 204 ? 6.523 35.438 -4.801 1 77.25 204 ARG A CA 1
ATOM 1657 C C . ARG A 1 204 ? 6.504 36.969 -4.648 1 77.25 204 ARG A C 1
ATOM 1659 O O . ARG A 1 204 ? 6.445 37.688 -5.637 1 77.25 204 ARG A O 1
ATOM 1666 N N . SER A 1 205 ? 6.625 37.469 -3.525 1 84.31 205 SER A N 1
ATOM 1667 C CA . SER A 1 205 ? 6.609 38.906 -3.281 1 84.31 205 SER A CA 1
ATOM 1668 C C . SER A 1 205 ? 8.023 39.438 -3.137 1 84.31 205 SER A C 1
ATOM 1670 O O . SER A 1 205 ? 8.758 39.062 -2.225 1 84.31 205 SER A O 1
ATOM 1672 N N . GLY A 1 206 ? 8.367 40.312 -4.105 1 81.31 206 GLY A N 1
ATOM 1673 C CA . GLY A 1 206 ? 9.664 40.969 -4.031 1 81.31 206 GLY A CA 1
ATOM 1674 C C . GLY A 1 206 ? 9.867 41.75 -2.758 1 81.31 206 GLY A C 1
ATOM 1675 O O . GLY A 1 206 ? 10.969 41.781 -2.201 1 81.31 206 GLY A O 1
ATOM 1676 N N . GLU A 1 207 ? 8.883 42.344 -2.279 1 85.31 207 GLU A N 1
ATOM 1677 C CA . GLU A 1 207 ? 8.945 43.156 -1.067 1 85.31 207 GLU A CA 1
ATOM 1678 C C . GLU A 1 207 ? 9.289 42.312 0.151 1 85.31 207 GLU A C 1
ATOM 1680 O O . GLU A 1 207 ? 10.07 42.719 1.009 1 85.31 207 GLU A O 1
ATOM 1685 N N . VAL A 1 208 ? 8.711 41.125 0.196 1 89.62 208 VAL A N 1
ATOM 1686 C CA . VAL A 1 208 ? 8.969 40.219 1.314 1 89.62 208 VAL A CA 1
ATOM 1687 C C . VAL A 1 208 ? 10.406 39.719 1.264 1 89.62 208 VAL A C 1
ATOM 1689 O O . VAL A 1 208 ? 11.078 39.625 2.297 1 89.62 208 VAL A O 1
ATOM 1692 N N . LEU A 1 209 ? 10.836 39.469 0.036 1 85.75 209 LEU A N 1
ATOM 1693 C CA . LEU A 1 209 ? 12.211 39 -0.117 1 85.75 209 LEU A CA 1
ATOM 1694 C C . LEU A 1 209 ? 13.203 40.094 0.273 1 85.75 209 LEU A C 1
ATOM 1696 O O . LEU A 1 209 ? 14.227 39.812 0.893 1 85.75 209 LEU A O 1
ATOM 1700 N N . GLU A 1 210 ? 12.859 41.281 -0.08 1 84.19 210 GLU A N 1
ATOM 1701 C CA . GLU A 1 210 ? 13.703 42.406 0.289 1 84.19 210 GLU A CA 1
ATOM 1702 C C . GLU A 1 210 ? 13.727 42.594 1.802 1 84.19 210 GLU A C 1
ATOM 1704 O O . GLU A 1 210 ? 14.766 42.938 2.375 1 84.19 210 GLU A O 1
ATOM 1709 N N . ALA A 1 211 ? 12.617 42.438 2.391 1 86.62 211 ALA A N 1
ATOM 1710 C CA . ALA A 1 211 ? 12.539 42.562 3.844 1 86.62 211 ALA A CA 1
ATOM 1711 C C . ALA A 1 211 ? 13.398 41.5 4.527 1 86.62 211 ALA A C 1
ATOM 1713 O O . ALA A 1 211 ? 14.07 41.781 5.52 1 86.62 211 ALA A O 1
ATOM 1714 N N . LEU A 1 212 ? 13.383 40.344 3.994 1 87.5 212 LEU A N 1
ATOM 1715 C CA . LEU A 1 212 ? 14.156 39.25 4.566 1 87.5 212 LEU A CA 1
ATOM 1716 C C . LEU A 1 212 ? 15.648 39.531 4.488 1 87.5 212 LEU A C 1
ATOM 1718 O O . LEU A 1 212 ? 16.406 39.125 5.371 1 87.5 212 LEU A O 1
ATOM 1722 N N . HIS A 1 213 ? 16.016 40.25 3.488 1 83.19 213 HIS A N 1
ATOM 1723 C CA . HIS A 1 213 ? 17.422 40.531 3.268 1 83.19 213 HIS A CA 1
ATOM 1724 C C . HIS A 1 213 ? 17.969 41.5 4.312 1 83.19 213 HIS A C 1
ATOM 1726 O O . HIS A 1 213 ? 19.172 41.531 4.566 1 83.19 213 HIS A O 1
ATOM 1732 N N . VAL A 1 214 ? 17.125 42.188 4.941 1 84.25 214 VAL A N 1
ATOM 1733 C CA . VAL A 1 214 ? 17.531 43.219 5.902 1 84.25 214 VAL A CA 1
ATOM 1734 C C . VAL A 1 214 ? 17.781 42.562 7.262 1 84.25 214 VAL A C 1
ATOM 1736 O O . VAL A 1 214 ? 18.484 43.125 8.102 1 84.25 214 VAL A O 1
ATOM 1739 N N . VAL A 1 215 ? 17.312 41.406 7.457 1 86.5 215 VAL A N 1
ATOM 1740 C CA . VAL A 1 215 ? 17.453 40.719 8.742 1 86.5 215 VAL A CA 1
ATOM 1741 C C . VAL A 1 215 ? 18.891 40.219 8.898 1 86.5 215 VAL A C 1
ATOM 1743 O O . VAL A 1 215 ? 19.344 39.375 8.117 1 86.5 215 VAL A O 1
ATOM 1746 N N . GLU A 1 216 ? 19.562 40.656 9.867 1 79.25 216 GLU A N 1
ATOM 1747 C CA . GLU A 1 216 ? 20.984 40.375 10.039 1 79.25 216 GLU A CA 1
ATOM 1748 C C . GLU A 1 216 ? 21.203 39.031 10.695 1 79.25 216 GLU A C 1
ATOM 1750 O O . GLU A 1 216 ? 22.109 38.281 10.312 1 79.25 216 GLU A O 1
ATOM 1755 N N . SER A 1 217 ? 20.438 38.719 11.648 1 82.38 217 SER A N 1
ATOM 1756 C CA . SER A 1 217 ? 20.594 37.469 12.367 1 82.38 217 SER A CA 1
ATOM 1757 C C . SER A 1 217 ? 20.219 36.281 11.492 1 82.38 217 SER A C 1
ATOM 1759 O O . SER A 1 217 ? 19.109 36.219 10.953 1 82.38 217 SER A O 1
ATOM 1761 N N . GLU A 1 218 ? 21.094 35.312 11.375 1 80.81 218 GLU A N 1
ATOM 1762 C CA . GLU A 1 218 ? 20.859 34.156 10.547 1 80.81 218 GLU A CA 1
ATOM 1763 C C . GLU A 1 218 ? 19.672 33.312 11.07 1 80.81 218 GLU A C 1
ATOM 1765 O O . GLU A 1 218 ? 18.859 32.812 10.289 1 80.81 218 GLU A O 1
ATOM 1770 N N . THR A 1 219 ? 19.656 33.219 12.352 1 83.19 219 THR A N 1
ATOM 1771 C CA . THR A 1 219 ? 18.594 32.406 12.953 1 83.19 219 THR A CA 1
ATOM 1772 C C . THR A 1 219 ? 17.234 33.094 12.75 1 83.19 219 THR A C 1
ATOM 1774 O O . THR A 1 219 ? 16.25 32.406 12.438 1 83.19 219 THR A O 1
ATOM 1777 N N . ALA A 1 220 ? 17.219 34.406 12.953 1 86.75 220 ALA A N 1
ATOM 1778 C CA . ALA A 1 220 ? 15.977 35.125 12.734 1 86.75 220 ALA A CA 1
ATOM 1779 C C . ALA A 1 220 ? 15.562 35.094 11.266 1 86.75 220 ALA A C 1
ATOM 1781 O O . ALA A 1 220 ? 14.375 35 10.953 1 86.75 220 ALA A O 1
ATOM 1782 N N . HIS A 1 221 ? 16.547 35.125 10.438 1 87.56 221 HIS A N 1
ATOM 1783 C CA . HIS A 1 221 ? 16.297 35.031 9 1 87.56 221 HIS A CA 1
ATOM 1784 C C . HIS A 1 221 ? 15.648 33.719 8.641 1 87.56 221 HIS A C 1
ATOM 1786 O O . HIS A 1 221 ? 14.703 33.688 7.852 1 87.56 221 HIS A O 1
ATOM 1792 N N . ARG A 1 222 ? 16.141 32.688 9.18 1 86.38 222 ARG A N 1
ATOM 1793 C CA . ARG A 1 222 ? 15.617 31.344 8.906 1 86.38 222 ARG A CA 1
ATOM 1794 C C . ARG A 1 222 ? 14.18 31.203 9.398 1 86.38 222 ARG A C 1
ATOM 1796 O O . ARG A 1 222 ? 13.328 30.656 8.703 1 86.38 222 ARG A O 1
ATOM 1803 N N . VAL A 1 223 ? 13.969 31.688 10.609 1 88.5 223 VAL A N 1
ATOM 1804 C CA . VAL A 1 223 ? 12.641 31.578 11.203 1 88.5 223 VAL A CA 1
ATOM 1805 C C . VAL A 1 223 ? 11.641 32.406 10.375 1 88.5 223 VAL A C 1
ATOM 1807 O O . VAL A 1 223 ? 10.547 31.922 10.078 1 88.5 223 VAL A O 1
ATOM 1810 N N . LEU A 1 224 ? 12.031 33.562 9.969 1 91.31 224 LEU A N 1
ATOM 1811 C CA . LEU A 1 224 ? 11.148 34.438 9.203 1 91.31 224 LEU A CA 1
ATOM 1812 C C . LEU A 1 224 ? 10.906 33.844 7.805 1 91.31 224 LEU A C 1
ATOM 1814 O O . LEU A 1 224 ? 9.781 33.906 7.301 1 91.31 224 LEU A O 1
ATOM 1818 N N . ALA A 1 225 ? 11.938 33.344 7.234 1 88.56 225 ALA A N 1
ATOM 1819 C CA . ALA A 1 225 ? 11.797 32.75 5.918 1 88.56 225 ALA A CA 1
ATOM 1820 C C . ALA A 1 225 ? 10.828 31.562 5.965 1 88.56 225 ALA A C 1
ATOM 1822 O O . ALA A 1 225 ? 9.969 31.422 5.09 1 88.56 225 ALA A O 1
ATOM 1823 N N . LEU A 1 226 ? 10.969 30.734 6.965 1 89 226 LEU A N 1
ATOM 1824 C CA . LEU A 1 226 ? 10.078 29.594 7.148 1 89 226 LEU A CA 1
ATOM 1825 C C . LEU A 1 226 ? 8.641 30.047 7.355 1 89 226 LEU A C 1
ATOM 1827 O O . LEU A 1 226 ? 7.703 29.438 6.832 1 89 226 LEU A O 1
ATOM 1831 N N . THR A 1 227 ? 8.523 31.062 8.125 1 92.56 227 THR A N 1
ATOM 1832 C CA . THR A 1 227 ? 7.191 31.594 8.422 1 92.56 227 THR A CA 1
ATOM 1833 C C . THR A 1 227 ? 6.535 32.156 7.16 1 92.56 227 THR A C 1
ATOM 1835 O O . THR A 1 227 ? 5.371 31.844 6.879 1 92.56 227 THR A O 1
ATOM 1838 N N . PHE A 1 228 ? 7.289 32.906 6.395 1 92.06 228 PHE A N 1
ATOM 1839 C CA . PHE A 1 228 ? 6.754 33.469 5.16 1 92.06 228 PHE A CA 1
ATOM 1840 C C . PHE A 1 228 ? 6.395 32.375 4.176 1 92.06 228 PHE A C 1
ATOM 1842 O O . PHE A 1 228 ? 5.336 32.406 3.541 1 92.06 228 PHE A O 1
ATOM 1849 N N . LEU A 1 229 ? 7.258 31.406 4.074 1 90.25 229 LEU A N 1
ATOM 1850 C CA . LEU A 1 229 ? 6.984 30.281 3.184 1 90.25 229 LEU A CA 1
ATOM 1851 C C . LEU A 1 229 ? 5.691 29.578 3.58 1 90.25 229 LEU A C 1
ATOM 1853 O O . LEU A 1 229 ? 4.883 29.219 2.721 1 90.25 229 LEU A O 1
ATOM 1857 N N . ALA A 1 230 ? 5.543 29.375 4.848 1 91.62 230 ALA A N 1
ATOM 1858 C CA . ALA A 1 230 ? 4.34 28.719 5.344 1 91.62 230 ALA A CA 1
ATOM 1859 C C . ALA A 1 230 ? 3.094 29.547 5.062 1 91.62 230 ALA A C 1
ATOM 1861 O O . ALA A 1 230 ? 2.049 29.016 4.691 1 91.62 230 ALA A O 1
ATOM 1862 N N . LEU A 1 231 ? 3.213 30.812 5.246 1 94.44 231 LEU A N 1
ATOM 1863 C CA . LEU A 1 231 ? 2.084 31.703 5.027 1 94.44 231 LEU A CA 1
ATOM 1864 C C . LEU A 1 231 ? 1.713 31.766 3.547 1 94.44 231 LEU A C 1
ATOM 1866 O O . LEU A 1 231 ? 0.531 31.734 3.199 1 94.44 231 LEU A O 1
ATOM 1870 N N . PHE A 1 232 ? 2.68 31.844 2.709 1 91.62 232 PHE A N 1
ATOM 1871 C CA . PHE A 1 232 ? 2.406 31.875 1.277 1 91.62 232 PHE A CA 1
ATOM 1872 C C . PHE A 1 232 ? 1.829 30.547 0.799 1 91.62 232 PHE A C 1
ATOM 1874 O O . PHE A 1 232 ? 0.982 30.516 -0.096 1 91.62 232 PHE A O 1
ATOM 1881 N N . ARG A 1 233 ? 2.293 29.516 1.354 1 91.38 233 ARG A N 1
ATOM 1882 C CA . ARG A 1 233 ? 1.705 28.219 1.046 1 91.38 233 ARG A CA 1
ATOM 1883 C C . ARG A 1 233 ? 0.241 28.156 1.47 1 91.38 233 ARG A C 1
ATOM 1885 O O . ARG A 1 233 ? -0.607 27.656 0.731 1 91.38 233 ARG A O 1
ATOM 1892 N N . ALA A 1 234 ? 0.014 28.656 2.643 1 94.19 234 ALA A N 1
ATOM 1893 C CA . ALA A 1 234 ? -1.361 28.688 3.133 1 94.19 234 ALA A CA 1
ATOM 1894 C C . ALA A 1 234 ? -2.248 29.531 2.219 1 94.19 234 ALA A C 1
ATOM 1896 O O . ALA A 1 234 ? -3.41 29.188 1.985 1 94.19 234 ALA A O 1
ATOM 1897 N N . LEU A 1 235 ? -1.72 30.609 1.753 1 93.44 235 LEU A N 1
ATOM 1898 C CA . LEU A 1 235 ? -2.475 31.469 0.843 1 93.44 235 LEU A CA 1
ATOM 1899 C C . LEU A 1 235 ? -2.816 30.719 -0.443 1 93.44 235 LEU A C 1
ATOM 1901 O O . LEU A 1 235 ? -3.898 30.906 -1.004 1 93.44 235 LEU A O 1
ATOM 1905 N N . ARG A 1 236 ? -1.975 29.906 -0.868 1 92.25 236 ARG A N 1
ATOM 1906 C CA . ARG A 1 236 ? -2.252 29.094 -2.049 1 92.25 236 ARG A CA 1
ATOM 1907 C C . ARG A 1 236 ? -3.344 28.078 -1.761 1 92.25 236 ARG A C 1
ATOM 1909 O O . ARG A 1 236 ? -4.168 27.781 -2.629 1 92.25 236 ARG A O 1
ATOM 1916 N N . TYR A 1 237 ? -3.238 27.5 -0.582 1 95.12 237 TYR A N 1
ATOM 1917 C CA . TYR A 1 237 ? -4.301 26.578 -0.186 1 95.12 237 TYR A CA 1
ATOM 1918 C C . TYR A 1 237 ? -5.66 27.266 -0.236 1 95.12 237 TYR A C 1
ATOM 1920 O O . TYR A 1 237 ? -6.637 26.703 -0.731 1 95.12 237 TYR A O 1
ATOM 1928 N N . VAL A 1 238 ? -5.684 28.453 0.281 1 95.75 238 VAL A N 1
ATOM 1929 C CA . VAL A 1 238 ? -6.93 29.203 0.319 1 95.75 238 VAL A CA 1
ATOM 1930 C C . VAL A 1 238 ? -7.43 29.453 -1.104 1 95.75 238 VAL A C 1
ATOM 1932 O O . VAL A 1 238 ? -8.633 29.391 -1.363 1 95.75 238 VAL A O 1
ATOM 1935 N N . SER A 1 239 ? -6.555 29.719 -2 1 93.44 239 SER A N 1
ATOM 1936 C CA . SER A 1 239 ? -6.938 29.906 -3.396 1 93.44 239 SER A CA 1
ATOM 1937 C C . SER A 1 239 ? -7.566 28.641 -3.973 1 93.44 239 SER A C 1
ATOM 1939 O O . SER A 1 239 ? -8.484 28.719 -4.789 1 93.44 239 SER A O 1
ATOM 1941 N N . LEU A 1 240 ? -7.031 27.547 -3.588 1 95.19 240 LEU A N 1
ATOM 1942 C CA . LEU A 1 240 ? -7.594 26.281 -4.043 1 95.19 240 LEU A CA 1
ATOM 1943 C C . LEU A 1 240 ? -8.977 26.047 -3.447 1 95.19 240 LEU A C 1
ATOM 1945 O O . LEU A 1 240 ? -9.859 25.484 -4.105 1 95.19 240 LEU A O 1
ATOM 1949 N N . VAL A 1 241 ? -9.164 26.422 -2.223 1 96.62 241 VAL A N 1
ATOM 1950 C CA . VAL A 1 241 ? -10.484 26.344 -1.598 1 96.62 241 VAL A CA 1
ATOM 1951 C C . VAL A 1 241 ? -11.484 27.172 -2.389 1 96.62 241 VAL A C 1
ATOM 1953 O O . VAL A 1 241 ? -12.602 26.734 -2.646 1 96.62 241 VAL A O 1
ATOM 1956 N N . ASP A 1 242 ? -11.07 28.359 -2.832 1 94.25 242 ASP A N 1
ATOM 1957 C CA . ASP A 1 242 ? -11.914 29.219 -3.646 1 94.25 242 ASP A CA 1
ATOM 1958 C C . ASP A 1 242 ? -12.312 28.531 -4.949 1 94.25 242 ASP A C 1
ATOM 1960 O O . ASP A 1 242 ? -13.469 28.609 -5.367 1 94.25 242 ASP A O 1
ATOM 1964 N N . ALA A 1 243 ? -11.352 27.906 -5.516 1 94.56 243 ALA A N 1
ATOM 1965 C CA . ALA A 1 243 ? -11.586 27.234 -6.789 1 94.56 243 ALA A CA 1
ATOM 1966 C C . ALA A 1 243 ? -12.602 26.109 -6.629 1 94.56 243 ALA A C 1
ATOM 1968 O O . ALA A 1 243 ? -13.492 25.938 -7.465 1 94.56 243 ALA A O 1
ATOM 1969 N N . TYR A 1 244 ? -12.477 25.312 -5.578 1 95.94 244 TYR A N 1
ATOM 1970 C CA . TYR A 1 244 ? -13.391 24.203 -5.34 1 95.94 244 TYR A CA 1
ATOM 1971 C C . TYR A 1 244 ? -14.773 24.703 -4.93 1 95.94 244 TYR A C 1
ATOM 1973 O O . TYR A 1 244 ? -15.789 24.125 -5.309 1 95.94 244 TYR A O 1
ATOM 1981 N N . ALA A 1 245 ? -14.82 25.766 -4.18 1 94.38 245 ALA A N 1
ATOM 1982 C CA . ALA A 1 245 ? -16.078 26.297 -3.646 1 94.38 245 ALA A CA 1
ATOM 1983 C C . ALA A 1 245 ? -16.906 26.953 -4.742 1 94.38 245 ALA A C 1
ATOM 1985 O O . ALA A 1 245 ? -18.125 27.094 -4.609 1 94.38 245 ALA A O 1
ATOM 1986 N N . SER A 1 246 ? -16.266 27.375 -5.809 1 91.31 246 SER A N 1
ATOM 1987 C CA . SER A 1 246 ? -16.938 28.109 -6.879 1 91.31 246 SER A CA 1
ATOM 1988 C C . SER A 1 246 ? -17.781 27.172 -7.734 1 91.31 246 SER A C 1
ATOM 1990 O O . SER A 1 246 ? -18.703 27.625 -8.422 1 91.31 246 SER A O 1
ATOM 1992 N N . ASP A 1 247 ? -17.5 25.891 -7.68 1 91.75 247 ASP A N 1
ATOM 1993 C CA . ASP A 1 247 ? -18.234 24.891 -8.438 1 91.75 247 ASP A CA 1
ATOM 1994 C C . ASP A 1 247 ? -18.969 23.922 -7.504 1 91.75 247 ASP A C 1
ATOM 1996 O O . ASP A 1 247 ? -18.328 23.203 -6.723 1 91.75 247 ASP A O 1
ATOM 2000 N N . PRO A 1 248 ? -20.25 23.891 -7.672 1 91 248 PRO A N 1
ATOM 2001 C CA . PRO A 1 248 ? -21.031 23.031 -6.785 1 91 248 PRO A CA 1
ATOM 2002 C C . PRO A 1 248 ? -20.578 21.562 -6.84 1 91 248 PRO A C 1
ATOM 2004 O O . PRO A 1 248 ? -20.672 20.859 -5.84 1 91 248 PRO A O 1
ATOM 2007 N N . ALA A 1 249 ? -20.062 21.125 -7.93 1 91 249 ALA A N 1
ATOM 2008 C CA . ALA A 1 249 ? -19.656 19.734 -8.094 1 91 249 ALA A CA 1
ATOM 2009 C C . ALA A 1 249 ? -18.406 19.422 -7.262 1 91 249 ALA A C 1
ATOM 2011 O O . ALA A 1 249 ? -18.172 18.281 -6.887 1 91 249 ALA A O 1
ATOM 2012 N N . SER A 1 250 ? -17.688 20.438 -6.906 1 94.5 250 SER A N 1
ATOM 2013 C CA . SER A 1 250 ? -16.422 20.203 -6.227 1 94.5 250 SER A CA 1
ATOM 2014 C C . SER A 1 250 ? -16.406 20.859 -4.848 1 94.5 250 SER A C 1
ATOM 2016 O O . SER A 1 250 ? -15.398 20.781 -4.133 1 94.5 250 SER A O 1
ATOM 2018 N N . THR A 1 251 ? -17.453 21.453 -4.426 1 95.38 251 THR A N 1
ATOM 2019 C CA . THR A 1 251 ? -17.5 22.234 -3.201 1 95.38 251 THR A CA 1
ATOM 2020 C C . THR A 1 251 ? -17.094 21.391 -1.999 1 95.38 251 THR A C 1
ATOM 2022 O O . THR A 1 251 ? -16.312 21.844 -1.157 1 95.38 251 THR A O 1
ATOM 2025 N N . ARG A 1 252 ? -17.547 20.234 -1.956 1 94.88 252 ARG A N 1
ATOM 2026 C CA . ARG A 1 252 ? -17.281 19.391 -0.787 1 94.88 252 ARG A CA 1
ATOM 2027 C C . ARG A 1 252 ? -15.82 18.938 -0.763 1 94.88 252 ARG A C 1
ATOM 2029 O O . ARG A 1 252 ? -15.281 18.609 0.3 1 94.88 252 ARG A O 1
ATOM 2036 N N . ARG A 1 253 ? -15.219 18.922 -1.865 1 95.81 253 ARG A N 1
ATOM 2037 C CA . ARG A 1 253 ? -13.805 18.578 -1.931 1 95.81 253 ARG A CA 1
ATOM 2038 C C . ARG A 1 253 ? -12.961 19.609 -1.183 1 95.81 253 ARG A C 1
ATOM 2040 O O . ARG A 1 253 ? -11.844 19.312 -0.75 1 95.81 253 ARG A O 1
ATOM 2047 N N . ALA A 1 254 ? -13.5 20.781 -1.028 1 97.31 254 ALA A N 1
ATOM 2048 C CA . ALA A 1 254 ? -12.789 21.844 -0.336 1 97.31 254 ALA A CA 1
ATOM 2049 C C . ALA A 1 254 ? -12.484 21.453 1.108 1 97.31 254 ALA A C 1
ATOM 2051 O O . ALA A 1 254 ? -11.516 21.938 1.698 1 97.31 254 ALA A O 1
ATOM 2052 N N . TYR A 1 255 ? -13.266 20.531 1.688 1 97.56 255 TYR A N 1
ATOM 2053 C CA . TYR A 1 255 ? -13.039 20.078 3.057 1 97.56 255 TYR A CA 1
ATOM 2054 C C . TYR A 1 255 ? -11.672 19.406 3.189 1 97.56 255 TYR A C 1
ATOM 2056 O O . TYR A 1 255 ? -11.031 19.5 4.238 1 97.56 255 TYR A O 1
ATOM 2064 N N . VAL A 1 256 ? -11.281 18.781 2.139 1 97.62 256 VAL A N 1
ATOM 2065 C CA . VAL A 1 256 ? -10.008 18.078 2.152 1 97.62 256 VAL A CA 1
ATOM 2066 C C . VAL A 1 256 ? -8.859 19.078 2.24 1 97.62 256 VAL A C 1
ATOM 2068 O O . VAL A 1 256 ? -7.895 18.875 2.979 1 97.62 256 VAL A O 1
ATOM 2071 N N . ILE A 1 257 ? -8.992 20.172 1.572 1 97.31 257 ILE A N 1
ATOM 2072 C CA . ILE A 1 257 ? -7.961 21.219 1.592 1 97.31 257 ILE A CA 1
ATOM 2073 C C . ILE A 1 257 ? -8.016 21.969 2.916 1 97.31 257 ILE A C 1
ATOM 2075 O O . ILE A 1 257 ? -6.977 22.344 3.469 1 97.31 257 ILE A O 1
ATOM 2079 N N . LEU A 1 258 ? -9.195 22.156 3.379 1 97.5 258 LEU A N 1
ATOM 2080 C CA . LEU A 1 258 ? -9.375 22.844 4.66 1 97.5 258 LEU A CA 1
ATOM 2081 C C . LEU A 1 258 ? -8.727 22.031 5.789 1 97.5 258 LEU A C 1
ATOM 2083 O O . LEU A 1 258 ? -8.188 22.609 6.734 1 97.5 258 LEU A O 1
ATOM 2087 N N . ALA A 1 259 ? -8.805 20.75 5.633 1 95.12 259 ALA A N 1
ATOM 2088 C CA . ALA A 1 259 ? -8.156 19.906 6.637 1 95.12 259 ALA A CA 1
ATOM 2089 C C . ALA A 1 259 ? -6.648 20.141 6.664 1 95.12 259 ALA A C 1
ATOM 2091 O O . ALA A 1 259 ? -6.035 20.156 7.73 1 95.12 259 ALA A O 1
ATOM 2092 N N . VAL A 1 260 ? -6.062 20.312 5.52 1 93.81 260 VAL A N 1
ATOM 2093 C CA . VAL A 1 260 ? -4.633 20.594 5.426 1 93.81 260 VAL A CA 1
ATOM 2094 C C . VAL A 1 260 ? -4.332 21.953 6.051 1 93.81 260 VAL A C 1
ATOM 2096 O O . VAL A 1 260 ? -3.367 22.094 6.809 1 93.81 260 VAL A O 1
ATOM 2099 N N . LEU A 1 261 ? -5.133 22.859 5.711 1 95.25 261 LEU A N 1
ATOM 2100 C CA . LEU A 1 261 ? -4.953 24.219 6.203 1 95.25 261 LEU A CA 1
ATOM 2101 C C . LEU A 1 261 ? -4.988 24.25 7.73 1 95.25 261 LEU A C 1
ATOM 2103 O O . LEU A 1 261 ? -4.133 24.875 8.359 1 95.25 261 LEU A O 1
ATOM 2107 N N . ARG A 1 262 ? -5.969 23.625 8.242 1 93.88 262 ARG A N 1
ATOM 2108 C CA . ARG A 1 262 ? -6.09 23.594 9.695 1 93.88 262 ARG A CA 1
ATOM 2109 C C . ARG A 1 262 ? -4.875 22.922 10.336 1 93.88 262 ARG A C 1
ATOM 2111 O O . ARG A 1 262 ? -4.328 23.438 11.32 1 93.88 262 ARG A O 1
ATOM 2118 N N . SER A 1 263 ? -4.535 21.844 9.773 1 91 263 SER A N 1
ATOM 2119 C CA . SER A 1 263 ? -3.395 21.094 10.297 1 91 263 SER A CA 1
ATOM 2120 C C . SER A 1 263 ? -2.115 21.922 10.227 1 91 263 SER A C 1
ATOM 2122 O O . SER A 1 263 ? -1.391 22.047 11.219 1 91 263 SER A O 1
ATOM 2124 N N . ASP A 1 264 ? -1.831 22.5 9.109 1 90.62 264 ASP A N 1
ATOM 2125 C CA . ASP A 1 264 ? -0.603 23.266 8.891 1 90.62 264 ASP A CA 1
ATOM 2126 C C . ASP A 1 264 ? -0.571 24.516 9.758 1 90.62 264 ASP A C 1
ATOM 2128 O O . ASP A 1 264 ? 0.479 24.891 10.289 1 90.62 264 ASP A O 1
ATOM 2132 N N . LEU A 1 265 ? -1.672 25.156 9.852 1 93.88 265 LEU A N 1
ATOM 2133 C CA . LEU A 1 265 ? -1.701 26.391 10.625 1 93.88 265 LEU A CA 1
ATOM 2134 C C . LEU A 1 265 ? -1.564 26.109 12.117 1 93.88 265 LEU A C 1
ATOM 2136 O O . LEU A 1 265 ? -0.966 26.891 12.852 1 93.88 265 LEU A O 1
ATOM 2140 N N . ARG A 1 266 ? -2.152 25.031 12.531 1 90.06 266 ARG A N 1
ATOM 2141 C CA . ARG A 1 266 ? -1.939 24.641 13.922 1 90.06 266 ARG A CA 1
ATOM 2142 C C . ARG A 1 266 ? -0.465 24.359 14.188 1 90.06 266 ARG A C 1
ATOM 2144 O O . ARG A 1 266 ? 0.068 24.75 15.227 1 90.06 266 ARG A O 1
ATOM 2151 N N . ALA A 1 267 ? 0.083 23.688 13.266 1 87.69 267 ALA A N 1
ATOM 2152 C CA . ALA A 1 267 ? 1.506 23.391 13.406 1 87.69 267 ALA A CA 1
ATOM 2153 C C . ALA A 1 267 ? 2.336 24.672 13.391 1 87.69 267 ALA A C 1
ATOM 2155 O O . ALA A 1 267 ? 3.277 24.812 14.18 1 87.69 267 ALA A O 1
ATOM 2156 N N . LEU A 1 268 ? 2.027 25.531 12.539 1 91.12 268 LEU A N 1
ATOM 2157 C CA . LEU A 1 268 ? 2.758 26.797 12.422 1 91.12 268 LEU A CA 1
ATOM 2158 C C . LEU A 1 268 ? 2.611 27.625 13.688 1 91.12 268 LEU A C 1
ATOM 2160 O O . LEU A 1 268 ? 3.598 28.156 14.211 1 91.12 268 LEU A O 1
ATOM 2164 N N . THR A 1 269 ? 1.442 27.781 14.148 1 91.38 269 THR A N 1
ATOM 2165 C CA . THR A 1 269 ? 1.199 28.609 15.328 1 91.38 269 THR A CA 1
ATOM 2166 C C . THR A 1 269 ? 1.886 28.016 16.547 1 91.38 269 THR A C 1
ATOM 2168 O O . THR A 1 269 ? 2.385 28.75 17.406 1 91.38 269 THR A O 1
ATOM 2171 N N . ARG A 1 270 ? 1.915 26.734 16.625 1 85.38 270 ARG A N 1
ATOM 2172 C CA . ARG A 1 270 ? 2.629 26.094 17.719 1 85.38 270 ARG A CA 1
ATOM 2173 C C . ARG A 1 270 ? 4.129 26.344 17.625 1 85.38 270 ARG A C 1
ATOM 2175 O O . ARG A 1 270 ? 4.789 26.594 18.625 1 85.38 270 ARG A O 1
ATOM 2182 N N . TYR A 1 271 ? 4.59 26.297 16.438 1 87.25 271 TYR A N 1
ATOM 2183 C CA . TYR A 1 271 ? 6.008 26.562 16.219 1 87.25 271 TYR A CA 1
ATOM 2184 C C . TYR A 1 271 ? 6.359 28 16.562 1 87.25 271 TYR A C 1
ATOM 2186 O O . TYR A 1 271 ? 7.352 28.25 17.25 1 87.25 271 TYR A O 1
ATOM 2194 N N . LEU A 1 272 ? 5.582 28.906 16.141 1 89.69 272 LEU A N 1
ATOM 2195 C CA . LEU A 1 272 ? 5.84 30.328 16.375 1 89.69 272 LEU A CA 1
ATOM 2196 C C . LEU A 1 272 ? 5.707 30.688 17.844 1 89.69 272 LEU A C 1
ATOM 2198 O O . LEU A 1 272 ? 6.457 31.516 18.359 1 89.69 272 LEU A O 1
ATOM 2202 N N . GLY A 1 273 ? 4.828 30.047 18.5 1 78.88 273 GLY A N 1
ATOM 2203 C CA . GLY A 1 273 ? 4.586 30.344 19.891 1 78.88 273 GLY A CA 1
ATOM 2204 C C . GLY A 1 273 ? 5.602 29.703 20.828 1 78.88 273 GLY A C 1
ATOM 2205 O O . GLY A 1 273 ? 5.891 30.234 21.891 1 78.88 273 GLY A O 1
ATOM 2206 N N . ARG A 1 274 ? 6.168 28.609 20.438 1 76.06 274 ARG A N 1
ATOM 2207 C CA . ARG A 1 274 ? 6.992 27.875 21.391 1 76.06 274 ARG A CA 1
ATOM 2208 C C . ARG A 1 274 ? 8.453 27.875 20.953 1 76.06 274 ARG A C 1
ATOM 2210 O O . ARG A 1 274 ? 9.352 28.094 21.781 1 76.06 274 ARG A O 1
ATOM 2217 N N . ARG A 1 275 ? 8.695 27.703 19.703 1 77.81 275 ARG A N 1
ATOM 2218 C CA . ARG A 1 275 ? 10.047 27.344 19.266 1 77.81 275 ARG A CA 1
ATOM 2219 C C . ARG A 1 275 ? 10.734 28.531 18.609 1 77.81 275 ARG A C 1
ATOM 2221 O O . ARG A 1 275 ? 11.953 28.688 18.719 1 77.81 275 ARG A O 1
ATOM 2228 N N . ALA A 1 276 ? 10 29.344 17.938 1 84.19 276 ALA A N 1
ATOM 2229 C CA . ALA A 1 276 ? 10.602 30.422 17.156 1 84.19 276 ALA A CA 1
ATOM 2230 C C . ALA A 1 276 ? 11.305 31.422 18.062 1 84.19 276 ALA A C 1
ATOM 2232 O O . ALA A 1 276 ? 12.414 31.875 17.766 1 84.19 276 ALA A O 1
ATOM 2233 N N . GLY A 1 277 ? 10.656 31.75 19.188 1 78.31 277 GLY A N 1
ATOM 2234 C CA . GLY A 1 277 ? 11.273 32.656 20.125 1 78.31 277 GLY A CA 1
ATOM 2235 C C . GLY A 1 277 ? 12.555 32.125 20.734 1 78.31 277 GLY A C 1
ATOM 2236 O O . GLY A 1 277 ? 13.547 32.844 20.844 1 78.31 277 GLY A O 1
ATOM 2237 N N . ASP A 1 278 ? 12.484 30.891 21.047 1 78.25 278 ASP A N 1
ATOM 2238 C CA . ASP A 1 278 ? 13.664 30.25 21.609 1 78.25 278 ASP A CA 1
ATOM 2239 C C . ASP A 1 278 ? 14.797 30.172 20.594 1 78.25 278 ASP A C 1
ATOM 2241 O O . ASP A 1 278 ? 15.961 30.375 20.938 1 78.25 278 ASP A O 1
ATOM 2245 N N . ALA A 1 279 ? 14.367 29.906 19.422 1 82.94 279 ALA A N 1
ATOM 2246 C CA . ALA A 1 279 ? 15.375 29.828 18.375 1 82.94 279 ALA A CA 1
ATOM 2247 C C . ALA A 1 279 ? 16.062 31.172 18.156 1 82.94 279 ALA A C 1
ATOM 2249 O O . ALA A 1 279 ? 17.281 31.25 18 1 82.94 279 ALA A O 1
ATOM 2250 N N . ILE A 1 280 ? 15.336 32.219 18.203 1 83.69 280 ILE A N 1
ATOM 2251 C CA . ILE A 1 280 ? 15.875 33.562 18 1 83.69 280 ILE A CA 1
ATOM 2252 C C . ILE A 1 280 ? 16.75 33.969 19.188 1 83.69 280 ILE A C 1
ATOM 2254 O O . ILE A 1 280 ? 17.828 34.531 19.016 1 83.69 280 ILE A O 1
ATOM 2258 N N . ALA A 1 281 ? 16.297 33.594 20.375 1 76.44 281 ALA A N 1
ATOM 2259 C CA . ALA A 1 281 ? 17.078 33.875 21.578 1 76.44 281 ALA A CA 1
ATOM 2260 C C . ALA A 1 281 ? 18.406 33.125 21.578 1 76.44 281 ALA A C 1
ATOM 2262 O O . ALA A 1 281 ? 19.453 33.688 21.906 1 76.44 281 ALA A O 1
ATOM 2263 N N . ASP A 1 282 ? 18.312 31.922 21.25 1 75.5 282 ASP A N 1
ATOM 2264 C CA . ASP A 1 282 ? 19.516 31.094 21.156 1 75.5 282 ASP A CA 1
ATOM 2265 C C . ASP A 1 282 ? 20.484 31.656 20.109 1 75.5 282 ASP A C 1
ATOM 2267 O O . ASP A 1 282 ? 21.703 31.625 20.297 1 75.5 282 ASP A O 1
ATOM 2271 N N . GLY A 1 283 ? 19.906 32.062 19.016 1 75.69 283 GLY A N 1
ATOM 2272 C CA . GLY A 1 283 ? 20.734 32.656 17.984 1 75.69 283 GLY A CA 1
ATOM 2273 C C . GLY A 1 283 ? 21.453 33.906 18.438 1 75.69 283 GLY A C 1
ATOM 2274 O O . GLY A 1 283 ? 22.641 34.062 18.141 1 75.69 283 GLY A O 1
ATOM 2275 N N . LEU A 1 284 ? 20.859 34.719 19.188 1 76.31 284 LEU A N 1
ATOM 2276 C CA . LEU A 1 284 ? 21.469 35.938 19.719 1 76.31 284 LEU A CA 1
ATOM 2277 C C . LEU A 1 284 ? 22.547 35.625 20.719 1 76.31 284 LEU A C 1
ATOM 2279 O O . LEU A 1 284 ? 23.609 36.25 20.734 1 76.31 284 LEU A O 1
ATOM 2283 N N . GLU A 1 285 ? 22.141 34.656 21.531 1 72.5 285 GLU A N 1
ATOM 2284 C CA . GLU A 1 285 ? 23.141 34.219 22.5 1 72.5 285 GLU A CA 1
ATOM 2285 C C . GLU A 1 285 ? 24.406 33.719 21.828 1 72.5 285 GLU A C 1
ATOM 2287 O O . GLU A 1 285 ? 25.516 34.062 22.234 1 72.5 285 GLU A O 1
ATOM 2292 N N . ARG A 1 286 ? 24.203 33 20.828 1 74.5 286 ARG A N 1
ATOM 2293 C CA . ARG A 1 286 ? 25.359 32.469 20.094 1 74.5 286 ARG A CA 1
ATOM 2294 C C . ARG A 1 286 ? 26.172 33.625 19.469 1 74.5 286 ARG A C 1
ATOM 2296 O O . ARG A 1 286 ? 27.391 33.531 19.406 1 74.5 286 ARG A O 1
ATOM 2303 N N . GLU A 1 287 ? 25.531 34.594 19 1 72.62 287 GLU A N 1
ATOM 2304 C CA . GLU A 1 287 ? 26.203 35.719 18.391 1 72.62 287 GLU A CA 1
ATOM 2305 C C . GLU A 1 287 ? 26.953 36.562 19.422 1 72.62 287 GLU A C 1
ATOM 2307 O O . GLU A 1 287 ? 28.062 37 19.172 1 72.62 287 GLU A O 1
ATOM 2312 N N . LEU A 1 288 ? 26.391 36.688 20.547 1 76.25 288 LEU A N 1
ATOM 2313 C CA . LEU A 1 288 ? 27.031 37.438 21.641 1 76.25 288 LEU A CA 1
ATOM 2314 C C . LEU A 1 288 ? 28.281 36.719 22.125 1 76.25 288 LEU A C 1
ATOM 2316 O O . LEU A 1 288 ? 29.297 37.344 22.391 1 76.25 288 LEU A O 1
ATOM 2320 N N . LEU A 1 289 ? 28.047 35.406 22.188 1 74.38 289 LEU A N 1
ATOM 2321 C CA . LEU A 1 289 ? 29.172 34.625 22.688 1 74.38 289 LEU A CA 1
ATOM 2322 C C . LEU A 1 289 ? 30.297 34.562 21.656 1 74.38 289 LEU A C 1
ATOM 2324 O O . LEU A 1 289 ? 31.469 34.406 22.016 1 74.38 289 LEU A O 1
ATOM 2328 N N . ALA A 1 290 ? 29.938 34.656 20.422 1 72.5 290 ALA A N 1
ATOM 2329 C CA . ALA A 1 290 ? 30.938 34.625 19.359 1 72.5 290 ALA A CA 1
ATOM 2330 C C . ALA A 1 290 ? 31.672 35.938 19.234 1 72.5 290 ALA A C 1
ATOM 2332 O O . ALA A 1 290 ? 32.75 36 18.641 1 72.5 290 ALA A O 1
ATOM 2333 N N . THR A 1 291 ? 31.156 37.062 19.859 1 73.81 291 THR A N 1
ATOM 2334 C CA . THR A 1 291 ? 31.797 38.375 19.828 1 73.81 291 THR A CA 1
ATOM 2335 C C . THR A 1 291 ? 32.969 38.406 20.812 1 73.81 291 THR A C 1
ATOM 2337 O O . THR A 1 291 ? 32.781 38.156 22 1 73.81 291 THR A O 1
ATOM 2340 N N . PRO A 1 292 ? 34.125 38.594 20.219 1 75.25 292 PRO A N 1
ATOM 2341 C CA . PRO A 1 292 ? 35.281 38.656 21.109 1 75.25 292 PRO A CA 1
ATOM 2342 C C . PRO A 1 292 ? 35.094 39.688 22.219 1 75.25 292 PRO A C 1
ATOM 2344 O O . PRO A 1 292 ? 34.469 40.75 22.016 1 75.25 292 PRO A O 1
ATOM 2347 N N . SER A 1 293 ? 35.625 39.375 23.453 1 76.56 293 SER A N 1
ATOM 2348 C CA . SER A 1 293 ? 35.469 40.188 24.656 1 76.56 293 SER A CA 1
ATOM 2349 C C . SER A 1 293 ? 35.969 41.625 24.422 1 76.56 293 SER A C 1
ATOM 2351 O O . SER A 1 293 ? 35.406 42.562 24.969 1 76.56 293 SER A O 1
ATOM 2353 N N . ASP A 1 294 ? 37 41.812 23.625 1 78.75 294 ASP A N 1
ATOM 2354 C CA . ASP A 1 294 ? 37.594 43.094 23.391 1 78.75 294 ASP A CA 1
ATOM 2355 C C . ASP A 1 294 ? 36.719 43.969 22.453 1 78.75 294 ASP A C 1
ATOM 2357 O O . ASP A 1 294 ? 36.875 45.188 22.391 1 78.75 294 ASP A O 1
ATOM 2361 N N . GLU A 1 295 ? 35.875 43.344 21.812 1 78.5 295 GLU A N 1
ATOM 2362 C CA . GLU A 1 295 ? 35.062 44.031 20.828 1 78.5 295 GLU A CA 1
ATOM 2363 C C . GLU A 1 295 ? 33.656 44.344 21.359 1 78.5 295 GLU A C 1
ATOM 2365 O O . GLU A 1 295 ? 32.906 45.062 20.75 1 78.5 295 GLU A O 1
ATOM 2370 N N . ILE A 1 296 ? 33.375 43.781 22.562 1 76.69 296 ILE A N 1
ATOM 2371 C CA . ILE A 1 296 ? 32.031 43.906 23.109 1 76.69 296 ILE A CA 1
ATOM 2372 C C . ILE A 1 296 ? 31.734 45.375 23.391 1 76.69 296 ILE A C 1
ATOM 2374 O O . ILE A 1 296 ? 30.609 45.844 23.172 1 76.69 296 ILE A O 1
ATOM 2378 N N . GLY A 1 297 ? 32.719 46.094 23.875 1 76.38 297 GLY A N 1
ATOM 2379 C CA . GLY A 1 297 ? 32.531 47.5 24.172 1 76.38 297 GLY A CA 1
ATOM 2380 C C . GLY A 1 297 ? 32.25 48.312 22.922 1 76.38 297 GLY A C 1
ATOM 2381 O O . GLY A 1 297 ? 31.312 49.125 22.922 1 76.38 297 GLY A O 1
ATOM 2382 N N . VAL A 1 298 ? 32.969 48.125 21.828 1 81 298 VAL A N 1
ATOM 2383 C CA . VAL A 1 298 ? 32.844 48.906 20.594 1 81 298 VAL A CA 1
ATOM 2384 C C . VAL A 1 298 ? 31.562 48.531 19.875 1 81 298 VAL A C 1
ATOM 2386 O O . VAL A 1 298 ? 30.891 49.375 19.281 1 81 298 VAL A O 1
ATOM 2389 N N . ARG A 1 299 ? 31.172 47.281 20.078 1 81.94 299 ARG A N 1
ATOM 2390 C CA . ARG A 1 299 ? 30.047 46.781 19.312 1 81.94 299 ARG A CA 1
ATOM 2391 C C . ARG A 1 299 ? 28.766 46.781 20.156 1 81.94 299 ARG A C 1
ATOM 2393 O O . ARG A 1 299 ? 27.719 46.312 19.719 1 81.94 299 ARG A O 1
ATOM 2400 N N . TYR A 1 300 ? 28.859 47.344 21.344 1 81.56 300 TYR A N 1
ATOM 2401 C CA . TYR A 1 300 ? 27.75 47.312 22.297 1 81.56 300 TYR A CA 1
ATOM 2402 C C . TYR A 1 300 ? 26.484 47.906 21.688 1 81.56 300 TYR A C 1
ATOM 2404 O O . TYR A 1 300 ? 25.406 47.344 21.797 1 81.56 300 TYR A O 1
ATOM 2412 N N . THR A 1 301 ? 26.625 49.125 21.078 1 84.38 301 THR A N 1
ATOM 2413 C CA . THR A 1 301 ? 25.469 49.812 20.516 1 84.38 301 THR A CA 1
ATOM 2414 C C . THR A 1 301 ? 24.828 48.969 19.406 1 84.38 301 THR A C 1
ATOM 2416 O O . THR A 1 301 ? 23.609 48.875 19.328 1 84.38 301 THR A O 1
ATOM 2419 N N . HIS A 1 302 ? 25.672 48.344 18.609 1 83 302 HIS A N 1
ATOM 2420 C CA . HIS A 1 302 ? 25.172 47.531 17.516 1 83 302 HIS A CA 1
ATOM 2421 C C . HIS A 1 302 ? 24.469 46.281 18.047 1 83 302 HIS A C 1
ATOM 2423 O O . HIS A 1 302 ? 23.391 45.938 17.578 1 83 302 HIS A O 1
ATOM 2429 N N . LEU A 1 303 ? 25.094 45.688 19.047 1 80.19 303 LEU A N 1
ATOM 2430 C CA . LEU A 1 303 ? 24.531 44.469 19.625 1 80.19 303 LEU A CA 1
ATOM 2431 C C . LEU A 1 303 ? 23.219 44.75 20.359 1 80.19 303 LEU A C 1
ATOM 2433 O O . LEU A 1 303 ? 22.297 43.938 20.328 1 80.19 303 LEU A O 1
ATOM 2437 N N . ALA A 1 304 ? 23.172 45.875 20.938 1 81.94 304 ALA A N 1
ATOM 2438 C CA . ALA A 1 304 ? 21.953 46.281 21.625 1 81.94 304 ALA A CA 1
ATOM 2439 C C . ALA A 1 304 ? 20.828 46.562 20.625 1 81.94 304 ALA A C 1
ATOM 2441 O O . ALA A 1 304 ? 19.656 46.25 20.891 1 81.94 304 ALA A O 1
ATOM 2442 N N . ASP A 1 305 ? 21.172 47.156 19.5 1 83.12 305 ASP A N 1
ATOM 2443 C CA . ASP A 1 305 ? 20.188 47.406 18.453 1 83.12 305 ASP A CA 1
ATOM 2444 C C . ASP A 1 305 ? 19.656 46.125 17.859 1 83.12 305 ASP A C 1
ATOM 2446 O O . ASP A 1 305 ? 18.453 46 17.594 1 83.12 305 ASP A O 1
ATOM 2450 N N . VAL A 1 306 ? 20.547 45.219 17.656 1 81.31 306 VAL A N 1
ATOM 2451 C CA . VAL A 1 306 ? 20.156 43.906 17.109 1 81.31 306 VAL A CA 1
ATOM 2452 C C . VAL A 1 306 ? 19.25 43.188 18.109 1 81.31 306 VAL A C 1
ATOM 2454 O O . VAL A 1 306 ? 18.25 42.594 17.719 1 81.31 306 VAL A O 1
ATOM 2457 N N . ALA A 1 307 ? 19.578 43.281 19.328 1 81.69 307 ALA A N 1
ATOM 2458 C CA . ALA A 1 307 ? 18.797 42.625 20.375 1 81.69 307 ALA A CA 1
ATOM 2459 C C . ALA A 1 307 ? 17.391 43.219 20.453 1 81.69 307 ALA A C 1
ATOM 2461 O O . ALA A 1 307 ? 16.406 42.5 20.641 1 81.69 307 ALA A O 1
ATOM 2462 N N . ARG A 1 308 ? 17.359 44.5 20.344 1 82.06 308 ARG A N 1
ATOM 2463 C CA . ARG A 1 308 ? 16.062 45.188 20.359 1 82.06 308 ARG A CA 1
ATOM 2464 C C . ARG A 1 308 ? 15.227 44.781 19.156 1 82.06 308 ARG A C 1
ATOM 2466 O O . ARG A 1 308 ? 14.023 44.562 19.281 1 82.06 308 ARG A O 1
ATOM 2473 N N . SER A 1 309 ? 15.859 44.719 18.078 1 83 309 SER A N 1
ATOM 2474 C CA . SER A 1 309 ? 15.164 44.312 16.844 1 83 309 SER A CA 1
ATOM 2475 C C . SER A 1 309 ? 14.641 42.875 16.953 1 83 309 SER A C 1
ATOM 2477 O O . SER A 1 309 ? 13.508 42.594 16.562 1 83 309 SER A O 1
ATOM 2479 N N . LEU A 1 310 ? 15.414 42.031 17.516 1 84.69 310 LEU A N 1
ATOM 2480 C CA . LEU A 1 310 ? 15.031 40.625 17.656 1 84.69 310 LEU A CA 1
ATOM 2481 C C . LEU A 1 310 ? 13.875 40.469 18.641 1 84.69 310 LEU A C 1
ATOM 2483 O O . LEU A 1 310 ? 13 39.625 18.453 1 84.69 310 LEU A O 1
ATOM 2487 N N . THR A 1 311 ? 13.922 41.25 19.641 1 80.5 311 THR A N 1
ATOM 2488 C CA . THR A 1 311 ? 12.836 41.25 20.625 1 80.5 311 THR A CA 1
ATOM 2489 C C . THR A 1 311 ? 11.523 41.688 19.984 1 80.5 311 THR A C 1
ATOM 2491 O O . THR A 1 311 ? 10.469 41.125 20.25 1 80.5 311 THR A O 1
ATOM 2494 N N . ARG A 1 312 ? 11.625 42.688 19.141 1 82.19 312 ARG A N 1
ATOM 2495 C CA . ARG A 1 312 ? 10.445 43.156 18.422 1 82.19 312 ARG A CA 1
ATOM 2496 C C . ARG A 1 312 ? 9.922 42.094 17.453 1 82.19 312 ARG A C 1
ATOM 2498 O O . ARG A 1 312 ? 8.719 41.875 17.344 1 82.19 312 ARG A O 1
ATOM 2505 N N . ILE A 1 313 ? 10.852 41.438 16.797 1 86.5 313 ILE A N 1
ATOM 2506 C CA . ILE A 1 313 ? 10.477 40.406 15.852 1 86.5 313 ILE A CA 1
ATOM 2507 C C . ILE A 1 313 ? 9.797 39.25 16.594 1 86.5 313 ILE A C 1
ATOM 2509 O O . ILE A 1 313 ? 8.789 38.719 16.141 1 86.5 313 ILE A O 1
ATOM 2513 N N . ARG A 1 314 ? 10.336 38.938 17.719 1 83.62 314 ARG A N 1
ATOM 2514 C CA . ARG A 1 314 ? 9.734 37.906 18.531 1 83.62 314 ARG A CA 1
ATOM 2515 C C . ARG A 1 314 ? 8.32 38.281 18.953 1 83.62 314 ARG A C 1
ATOM 2517 O O . ARG A 1 314 ? 7.41 37.438 18.906 1 83.62 314 ARG A O 1
ATOM 2524 N N . GLY A 1 315 ? 8.18 39.469 19.391 1 81.56 315 GLY A N 1
ATOM 2525 C CA . GLY A 1 315 ? 6.859 39.938 19.766 1 81.56 315 GLY A CA 1
ATOM 2526 C C . GLY A 1 315 ? 5.855 39.875 18.625 1 81.56 315 GLY A C 1
ATOM 2527 O O . GLY A 1 315 ? 4.695 39.5 18.844 1 81.56 315 GLY A O 1
ATOM 2528 N N . THR A 1 316 ? 6.285 40.219 17.438 1 87.88 316 THR A N 1
ATOM 2529 C CA . THR A 1 316 ? 5.41 40.188 16.266 1 87.88 316 THR A CA 1
ATOM 2530 C C . THR A 1 316 ? 5.055 38.75 15.906 1 87.88 316 THR A C 1
ATOM 2532 O O . THR A 1 316 ? 3.93 38.469 15.492 1 87.88 316 THR A O 1
ATOM 2535 N N . LEU A 1 317 ? 6.086 37.875 16.016 1 89.94 317 LEU A N 1
ATOM 2536 C CA . LEU A 1 317 ? 5.824 36.469 15.75 1 89.94 317 LEU A CA 1
ATOM 2537 C C . LEU A 1 317 ? 4.781 35.906 16.719 1 89.94 317 LEU A C 1
ATOM 2539 O O . LEU A 1 317 ? 3.906 35.156 16.312 1 89.94 317 LEU A O 1
ATOM 2543 N N . ASP A 1 318 ? 4.828 36.281 17.953 1 84.44 318 ASP A N 1
ATOM 2544 C CA . ASP A 1 318 ? 3.85 35.875 18.953 1 84.44 318 ASP A CA 1
ATOM 2545 C C . ASP A 1 318 ? 2.463 36.438 18.625 1 84.44 318 ASP A C 1
ATOM 2547 O O . ASP A 1 318 ? 1.459 35.719 18.797 1 84.44 318 ASP A O 1
ATOM 2551 N N . HIS A 1 319 ? 2.461 37.625 18.172 1 83.44 319 HIS A N 1
ATOM 2552 C CA . HIS A 1 319 ? 1.212 38.25 17.766 1 83.44 319 HIS A CA 1
ATOM 2553 C C . HIS A 1 319 ? 0.578 37.5 16.594 1 83.44 319 HIS A C 1
ATOM 2555 O O . HIS A 1 319 ? -0.623 37.219 16.609 1 83.44 319 HIS A O 1
ATOM 2561 N N . VAL A 1 320 ? 1.398 37.219 15.656 1 91.12 320 VAL A N 1
ATOM 2562 C CA . VAL A 1 320 ? 0.926 36.5 14.477 1 91.12 320 VAL A CA 1
ATOM 2563 C C . VAL A 1 320 ? 0.426 35.094 14.875 1 91.12 320 VAL A C 1
ATOM 2565 O O . VAL A 1 320 ? -0.634 34.656 14.422 1 91.12 320 VAL A O 1
ATOM 2568 N N . ALA A 1 321 ? 1.174 34.438 15.711 1 90.94 321 ALA A N 1
ATOM 2569 C CA . ALA A 1 321 ? 0.8 33.094 16.156 1 90.94 321 ALA A CA 1
ATOM 2570 C C . ALA A 1 321 ? -0.547 33.125 16.875 1 90.94 321 ALA A C 1
ATOM 2572 O O . ALA A 1 321 ? -1.424 32.312 16.594 1 90.94 321 ALA A O 1
ATOM 2573 N N . ASN A 1 322 ? -0.7 34.031 17.766 1 83.94 322 ASN A N 1
ATOM 2574 C CA . ASN A 1 322 ? -1.936 34.094 18.547 1 83.94 322 ASN A CA 1
ATOM 2575 C C . ASN A 1 322 ? -3.111 34.531 17.672 1 83.94 322 ASN A C 1
ATOM 2577 O O . ASN A 1 322 ? -4.211 34 17.797 1 83.94 322 ASN A O 1
ATOM 2581 N N . GLY A 1 323 ? -2.877 35.531 16.844 1 85.56 323 GLY A N 1
ATOM 2582 C CA . GLY A 1 323 ? -3.922 35.969 15.938 1 85.56 323 GLY A CA 1
ATOM 2583 C C . GLY A 1 323 ? -4.426 34.875 15.031 1 85.56 323 GLY A C 1
ATOM 2584 O O . GLY A 1 323 ? -5.637 34.688 14.867 1 85.56 323 GLY A O 1
ATOM 2585 N N . LEU A 1 324 ? -3.49 34.125 14.461 1 92.5 324 LEU A N 1
ATOM 2586 C CA . LEU A 1 324 ? -3.861 33.031 13.562 1 92.5 324 LEU A CA 1
ATOM 2587 C C . LEU A 1 324 ? -4.562 31.922 14.328 1 92.5 324 LEU A C 1
ATOM 2589 O O . LEU A 1 324 ? -5.504 31.312 13.82 1 92.5 324 LEU A O 1
ATOM 2593 N N . ARG A 1 325 ? -4.082 31.609 15.492 1 89.44 325 ARG A N 1
ATOM 2594 C CA . ARG A 1 325 ? -4.684 30.547 16.297 1 89.44 325 ARG A CA 1
ATOM 2595 C C . ARG A 1 325 ? -6.152 30.844 16.578 1 89.44 325 ARG A C 1
ATOM 2597 O O . ARG A 1 325 ? -7.008 29.969 16.422 1 89.44 325 ARG A O 1
ATOM 2604 N N . VAL A 1 326 ? -6.438 32.031 16.938 1 86.38 326 VAL A N 1
ATOM 2605 C CA . VAL A 1 326 ? -7.793 32.438 17.297 1 86.38 326 VAL A CA 1
ATOM 2606 C C . VAL A 1 326 ? -8.672 32.406 16.047 1 86.38 326 VAL A C 1
ATOM 2608 O O . VAL A 1 326 ? -9.805 31.922 16.078 1 86.38 326 VAL A O 1
ATOM 2611 N N . GLU A 1 327 ? -8.156 32.969 14.992 1 89.06 327 GLU A N 1
ATOM 2612 C CA . GLU A 1 327 ? -8.93 33.031 13.758 1 89.06 327 GLU A CA 1
ATOM 2613 C C . GLU A 1 327 ? -9.234 31.656 13.211 1 89.06 327 GLU A C 1
ATOM 2615 O O . GLU A 1 327 ? -10.352 31.391 12.742 1 89.06 327 GLU A O 1
ATOM 2620 N N . VAL A 1 328 ? -8.258 30.812 13.203 1 92.5 328 VAL A N 1
ATOM 2621 C CA . VAL A 1 328 ? -8.438 29.453 12.711 1 92.5 328 VAL A CA 1
ATOM 2622 C C . VAL A 1 328 ? -9.477 28.734 13.562 1 92.5 328 VAL A C 1
ATOM 2624 O O . VAL A 1 328 ? -10.352 28.047 13.031 1 92.5 328 VAL A O 1
ATOM 2627 N N . LYS A 1 329 ? -9.359 28.844 14.805 1 88.88 329 LYS A N 1
ATOM 2628 C CA . LYS A 1 329 ? -10.328 28.203 15.695 1 88.88 329 LYS A CA 1
ATOM 2629 C C . LYS A 1 329 ? -11.734 28.734 15.43 1 88.88 329 LYS A C 1
ATOM 2631 O O . LYS A 1 329 ? -12.688 27.953 15.359 1 88.88 329 LYS A O 1
ATOM 2636 N N . LYS A 1 330 ? -11.875 30.031 15.336 1 88.69 330 LYS A N 1
ATOM 2637 C CA . LYS A 1 330 ? -13.172 30.641 15.07 1 88.69 330 LYS A CA 1
ATOM 2638 C C . LYS A 1 330 ? -13.766 30.125 13.766 1 88.69 330 LYS A C 1
ATOM 2640 O O . LYS A 1 330 ? -14.914 29.672 13.727 1 88.69 330 LYS A O 1
ATOM 2645 N N . ILE A 1 331 ? -13 30.172 12.711 1 92.38 331 ILE A N 1
ATOM 2646 C CA . ILE A 1 331 ? -13.477 29.812 11.375 1 92.38 331 ILE A CA 1
ATOM 2647 C C . ILE A 1 331 ? -13.828 28.328 11.328 1 92.38 331 ILE A C 1
ATOM 2649 O O . ILE A 1 331 ? -14.891 27.953 10.828 1 92.38 331 ILE A O 1
ATOM 2653 N N . PHE A 1 332 ? -13.055 27.453 11.867 1 93.75 332 PHE A N 1
ATOM 2654 C CA . PHE A 1 332 ? -13.227 26.016 11.719 1 93.75 332 PHE A CA 1
ATOM 2655 C C . PHE A 1 332 ? -14.242 25.484 12.727 1 93.75 332 PHE A C 1
ATOM 2657 O O . PHE A 1 332 ? -14.93 24.5 12.461 1 93.75 332 PHE A O 1
ATOM 2664 N N . GLU A 1 333 ? -14.367 26.094 13.828 1 89.38 333 GLU A N 1
ATOM 2665 C CA . GLU A 1 333 ? -15.25 25.547 14.844 1 89.38 333 GLU A CA 1
ATOM 2666 C C . GLU A 1 333 ? -16.609 26.25 14.82 1 89.38 333 GLU A C 1
ATOM 2668 O O . GLU A 1 333 ? -17.609 25.672 15.258 1 89.38 333 GLU A O 1
ATOM 2673 N N . HIS A 1 334 ? -16.656 27.469 14.234 1 85.25 334 HIS A N 1
ATOM 2674 C CA . HIS A 1 334 ? -17.922 28.188 14.344 1 85.25 334 HIS A CA 1
ATOM 2675 C C . HIS A 1 334 ? -18.438 28.609 12.977 1 85.25 334 HIS A C 1
ATOM 2677 O O . HIS A 1 334 ? -19.641 28.625 12.742 1 85.25 334 HIS A O 1
ATOM 2683 N N . ASP A 1 335 ? -17.609 29.047 12.125 1 89.12 335 ASP A N 1
ATOM 2684 C CA . ASP A 1 335 ? -18.078 29.641 10.875 1 89.12 335 ASP A CA 1
ATOM 2685 C C . ASP A 1 335 ? -18.344 28.578 9.82 1 89.12 335 ASP A C 1
ATOM 2687 O O . ASP A 1 335 ? -19.312 28.672 9.062 1 89.12 335 ASP A O 1
ATOM 2691 N N . LEU A 1 336 ? -17.484 27.562 9.711 1 94.38 336 LEU A N 1
ATOM 2692 C CA . LEU A 1 336 ? -17.609 26.516 8.688 1 94.38 336 LEU A CA 1
ATOM 2693 C C . LEU A 1 336 ? -18.484 25.375 9.188 1 94.38 336 LEU A C 1
ATOM 2695 O O . LEU A 1 336 ? -18.344 24.922 10.328 1 94.38 336 LEU A O 1
ATOM 2699 N N . PRO A 1 337 ? -19.312 24.969 8.336 1 93.19 337 PRO A N 1
ATOM 2700 C CA . PRO A 1 337 ? -20.125 23.812 8.719 1 93.19 337 PRO A CA 1
ATOM 2701 C C . PRO A 1 337 ? -19.328 22.5 8.711 1 93.19 337 PRO A C 1
ATOM 2703 O O . PRO A 1 337 ? -18.344 22.375 7.977 1 93.19 337 PRO A O 1
ATOM 2706 N N . SER A 1 338 ? -19.812 21.578 9.508 1 92.69 338 SER A N 1
ATOM 2707 C CA . SER A 1 338 ? -19.234 20.234 9.516 1 92.69 338 SER A CA 1
ATOM 2708 C C . SER A 1 338 ? -19.562 19.484 8.227 1 92.69 338 SER A C 1
ATOM 2710 O O . SER A 1 338 ? -20.594 19.734 7.605 1 92.69 338 SER A O 1
ATOM 2712 N N . PRO A 1 339 ? -18.672 18.578 7.84 1 92 339 PRO A N 1
ATOM 2713 C CA . PRO A 1 339 ? -18.984 17.75 6.68 1 92 339 PRO A CA 1
ATOM 2714 C C . PRO A 1 339 ? -20.297 16.969 6.852 1 92 339 PRO A C 1
ATOM 2716 O O . PRO A 1 339 ? -20.922 16.594 5.859 1 92 339 PRO A O 1
ATOM 2719 N N . GLN A 1 340 ? -20.766 16.75 8.047 1 90.06 340 GLN A N 1
ATOM 2720 C CA . GLN A 1 340 ? -21.969 15.977 8.336 1 90.06 340 GLN A CA 1
ATOM 2721 C C . GLN A 1 340 ? -23.219 16.844 8.289 1 90.06 340 GLN A C 1
ATOM 2723 O O . GLN A 1 340 ? -24.328 16.328 8.344 1 90.06 340 GLN A O 1
ATOM 2728 N N . ALA A 1 341 ? -22.906 18.109 8.148 1 89.88 341 ALA A N 1
ATOM 2729 C CA . ALA A 1 341 ? -24.047 19 8.109 1 89.88 341 ALA A CA 1
ATOM 2730 C C . ALA A 1 341 ? -24.891 18.766 6.863 1 89.88 341 ALA A C 1
ATOM 2732 O O . ALA A 1 341 ? -24.359 18.516 5.781 1 89.88 341 ALA A O 1
ATOM 2733 N N . GLU A 1 342 ? -26.172 18.734 7.043 1 89.06 342 GLU A N 1
ATOM 2734 C CA . GLU A 1 342 ? -27.094 18.547 5.922 1 89.06 342 GLU A CA 1
ATOM 2735 C C . GLU A 1 342 ? -27.297 19.859 5.164 1 89.06 342 GLU A C 1
ATOM 2737 O O . GLU A 1 342 ? -28.375 20.453 5.242 1 89.06 342 GLU A O 1
ATOM 2742 N N . ILE A 1 343 ? -26.297 20.234 4.484 1 91.56 343 ILE A N 1
ATOM 2743 C CA . ILE A 1 343 ? -26.328 21.453 3.689 1 91.56 343 ILE A CA 1
ATOM 2744 C C . ILE A 1 343 ? -26.047 21.125 2.225 1 91.56 343 ILE A C 1
ATOM 2746 O O . ILE A 1 343 ? -25.156 20.344 1.915 1 91.56 343 ILE A O 1
ATOM 2750 N N . SER A 1 344 ? -26.859 21.719 1.41 1 90.94 344 SER A N 1
ATOM 2751 C CA . SER A 1 344 ? -26.672 21.5 -0.019 1 90.94 344 SER A CA 1
ATOM 2752 C C . SER A 1 344 ? -25.406 22.172 -0.524 1 90.94 344 SER A C 1
ATOM 2754 O O . SER A 1 344 ? -24.906 23.125 0.087 1 90.94 344 SER A O 1
ATOM 2756 N N . ALA A 1 345 ? -24.875 21.688 -1.574 1 87.94 345 ALA A N 1
ATOM 2757 C CA . ALA A 1 345 ? -23.656 22.234 -2.162 1 87.94 345 ALA A CA 1
ATOM 2758 C C . ALA A 1 345 ? -23.859 23.688 -2.574 1 87.94 345 ALA A C 1
ATOM 2760 O O . ALA A 1 345 ? -22.922 24.5 -2.496 1 87.94 345 ALA A O 1
ATOM 2761 N N . GLN A 1 346 ? -25.062 24.016 -3.008 1 89.62 346 GLN A N 1
ATOM 2762 C CA . GLN A 1 346 ? -25.375 25.375 -3.451 1 89.62 346 GLN A CA 1
ATOM 2763 C C . GLN A 1 346 ? -25.312 26.359 -2.285 1 89.62 346 GLN A C 1
ATOM 2765 O O . GLN A 1 346 ? -24.922 27.516 -2.461 1 89.62 346 GLN A O 1
ATOM 2770 N N . GLU A 1 347 ? -25.594 25.844 -1.171 1 92.69 347 GLU A N 1
ATOM 2771 C CA . GLU A 1 347 ? -25.562 26.688 0.018 1 92.69 347 GLU A CA 1
ATOM 2772 C C . GLU A 1 347 ? -24.188 26.688 0.663 1 92.69 347 GLU A C 1
ATOM 2774 O O . GLU A 1 347 ? -23.766 27.688 1.259 1 92.69 347 GLU A O 1
ATOM 2779 N N . LEU A 1 348 ? -23.5 25.641 0.511 1 94.5 348 LEU A N 1
ATOM 2780 C CA . LEU A 1 348 ? -22.188 25.469 1.138 1 94.5 348 LEU A CA 1
ATOM 2781 C C . LEU A 1 348 ? -21.125 26.312 0.438 1 94.5 348 LEU A C 1
ATOM 2783 O O . LEU A 1 348 ? -20.234 26.875 1.09 1 94.5 348 LEU A O 1
ATOM 2787 N N . GLY A 1 349 ? -21.219 26.469 -0.807 1 94.31 349 GLY A N 1
ATOM 2788 C CA . GLY A 1 349 ? -20.234 27.172 -1.61 1 94.31 349 GLY A CA 1
ATOM 2789 C C . GLY A 1 349 ? -19.984 28.594 -1.127 1 94.31 349 GLY A C 1
ATOM 2790 O O . GLY A 1 349 ? -18.859 28.938 -0.759 1 94.31 349 GLY A O 1
ATOM 2791 N N . PRO A 1 350 ? -21 29.344 -1.048 1 93 350 PRO A N 1
ATOM 2792 C CA . PRO A 1 350 ? -20.844 30.719 -0.586 1 93 350 PRO A CA 1
ATOM 2793 C C . PRO A 1 350 ? -20.281 30.812 0.831 1 93 350 PRO A C 1
ATOM 2795 O O . PRO A 1 350 ? -19.5 31.719 1.133 1 93 350 PRO A O 1
ATOM 2798 N N . GLN A 1 351 ? -20.656 29.922 1.688 1 92.19 351 GLN A N 1
ATOM 2799 C CA . GLN A 1 351 ? -20.141 29.922 3.049 1 92.19 351 GLN A CA 1
ATOM 2800 C C . GLN A 1 351 ? -18.641 29.656 3.061 1 92.19 351 GLN A C 1
ATOM 2802 O O . GLN A 1 351 ? -17.891 30.297 3.814 1 92.19 351 GLN A O 1
ATOM 2807 N N . MET A 1 352 ? -18.219 28.812 2.232 1 94.06 352 MET A N 1
ATOM 2808 C CA . MET A 1 352 ? -16.812 28.484 2.145 1 94.06 352 MET A CA 1
ATOM 2809 C C . MET A 1 352 ? -16.016 29.641 1.572 1 94.06 352 MET A C 1
ATOM 2811 O O . MET A 1 352 ? -14.883 29.906 2 1 94.06 352 MET A O 1
ATOM 2815 N N . VAL A 1 353 ? -16.625 30.312 0.674 1 91.75 353 VAL A N 1
ATOM 2816 C CA . VAL A 1 353 ? -15.961 31.453 0.06 1 91.75 353 VAL A CA 1
ATOM 2817 C C . VAL A 1 353 ? -15.766 32.562 1.099 1 91.75 353 VAL A C 1
ATOM 2819 O O . VAL A 1 353 ? -14.703 33.188 1.148 1 91.75 353 VAL A O 1
ATOM 2822 N N . ILE A 1 354 ? -16.719 32.75 1.931 1 88.75 354 ILE A N 1
ATOM 2823 C CA . ILE A 1 354 ? -16.641 33.781 2.975 1 88.75 354 ILE A CA 1
ATOM 2824 C C . ILE A 1 354 ? -15.562 33.406 3.984 1 88.75 354 ILE A C 1
ATOM 2826 O O . ILE A 1 354 ? -14.75 34.25 4.371 1 88.75 354 ILE A O 1
ATOM 2830 N N . ALA A 1 355 ? -15.602 32.156 4.402 1 92.06 355 ALA A N 1
ATOM 2831 C CA . ALA A 1 355 ? -14.594 31.688 5.344 1 92.06 355 ALA A CA 1
ATOM 2832 C C . ALA A 1 355 ? -13.195 31.797 4.754 1 92.06 355 ALA A C 1
ATOM 2834 O O . ALA A 1 355 ? -12.25 32.188 5.449 1 92.06 355 ALA A O 1
ATOM 2835 N N . ALA A 1 356 ? -13.078 31.469 3.457 1 93.06 356 ALA A N 1
ATOM 2836 C CA . ALA A 1 356 ? -11.789 31.562 2.771 1 93.06 356 ALA A CA 1
ATOM 2837 C C . ALA A 1 356 ? -11.305 33 2.705 1 93.06 356 ALA A C 1
ATOM 2839 O O . ALA A 1 356 ? -10.102 33.281 2.836 1 93.06 356 ALA A O 1
ATOM 2840 N N . ALA A 1 357 ? -12.195 33.906 2.531 1 89.19 357 ALA A N 1
ATOM 2841 C CA . ALA A 1 357 ? -11.844 35.344 2.482 1 89.19 357 ALA A CA 1
ATOM 2842 C C . ALA A 1 357 ? -11.312 35.812 3.83 1 89.19 357 ALA A C 1
ATOM 2844 O O . ALA A 1 357 ? -10.367 36.594 3.885 1 89.19 357 ALA A O 1
ATOM 2845 N N . GLU A 1 358 ? -11.953 35.344 4.859 1 88.62 358 GLU A N 1
ATOM 2846 C CA . GLU A 1 358 ? -11.508 35.719 6.199 1 88.62 358 GLU A CA 1
ATOM 2847 C C . GLU A 1 358 ? -10.117 35.156 6.484 1 88.62 358 GLU A C 1
ATOM 2849 O O . GLU A 1 358 ? -9.273 35.844 7.062 1 88.62 358 GLU A O 1
ATOM 2854 N N . LEU A 1 359 ? -9.93 33.906 6.113 1 93.56 359 LEU A N 1
ATOM 2855 C CA . LEU A 1 359 ? -8.617 33.281 6.301 1 93.56 359 LEU A CA 1
ATOM 2856 C C . LEU A 1 359 ? -7.555 34 5.484 1 93.56 359 LEU A C 1
ATOM 2858 O O . LEU A 1 359 ? -6.445 34.25 5.973 1 93.56 359 LEU A O 1
ATOM 2862 N N . ARG A 1 360 ? -7.898 34.312 4.277 1 92.88 360 ARG A N 1
ATOM 2863 C CA . ARG A 1 360 ? -6.977 35.031 3.406 1 92.88 360 ARG A CA 1
ATOM 2864 C C . ARG A 1 360 ? -6.578 36.375 4.027 1 92.88 360 ARG A C 1
ATOM 2866 O O . ARG A 1 360 ? -5.395 36.719 4.043 1 92.88 360 ARG A O 1
ATOM 2873 N N . ALA A 1 361 ? -7.523 37.062 4.547 1 88.5 361 ALA A N 1
ATOM 2874 C CA . ALA A 1 361 ? -7.258 38.375 5.18 1 88.5 361 ALA A CA 1
ATOM 2875 C C . ALA A 1 361 ? -6.324 38.219 6.375 1 88.5 361 ALA A C 1
ATOM 2877 O O . ALA A 1 361 ? -5.414 39.031 6.57 1 88.5 361 ALA A O 1
ATOM 2878 N N . SER A 1 362 ? -6.605 37.188 7.137 1 90.88 362 SER A N 1
ATOM 2879 C CA . SER A 1 362 ? -5.777 36.938 8.312 1 90.88 362 SER A CA 1
ATOM 2880 C C . SER A 1 362 ? -4.344 36.594 7.918 1 90.88 362 SER A C 1
ATOM 2882 O O . SER A 1 362 ? -3.395 37.062 8.562 1 90.88 362 SER A O 1
ATOM 2884 N N . LEU A 1 363 ? -4.152 35.812 6.934 1 94.38 363 LEU A N 1
ATOM 2885 C CA . LEU A 1 363 ? -2.832 35.406 6.469 1 94.38 363 LEU A CA 1
ATOM 2886 C C . LEU A 1 363 ? -2.084 36.594 5.863 1 94.38 363 LEU A C 1
ATOM 2888 O O . LEU A 1 363 ? -0.887 36.75 6.109 1 94.38 363 LEU A O 1
ATOM 2892 N N . GLN A 1 364 ? -2.775 37.375 5.129 1 90.75 364 GLN A N 1
ATOM 2893 C CA . GLN A 1 364 ? -2.166 38.562 4.531 1 90.75 364 GLN A CA 1
ATOM 2894 C C . GLN A 1 364 ? -1.754 39.562 5.602 1 90.75 364 GLN A C 1
ATOM 2896 O O . GLN A 1 364 ? -0.704 40.188 5.492 1 90.75 364 GLN A O 1
ATOM 2901 N N . ASN A 1 365 ? -2.598 39.688 6.574 1 87.12 365 ASN A N 1
ATOM 2902 C CA . ASN A 1 365 ? -2.258 40.562 7.688 1 87.12 365 ASN A CA 1
ATOM 2903 C C . ASN A 1 365 ? -1.008 40.094 8.422 1 87.12 365 ASN A C 1
ATOM 2905 O O . ASN A 1 365 ? -0.212 40.906 8.898 1 87.12 365 ASN A O 1
ATOM 2909 N N . ALA A 1 366 ? -0.912 38.812 8.586 1 92.69 366 ALA A N 1
ATOM 2910 C CA . ALA A 1 366 ? 0.282 38.219 9.211 1 92.69 366 ALA A CA 1
ATOM 2911 C C . ALA A 1 366 ? 1.535 38.594 8.414 1 92.69 366 ALA A C 1
ATOM 2913 O O . ALA A 1 366 ? 2.557 38.969 8.992 1 92.69 366 ALA A O 1
ATOM 2914 N N . VAL A 1 367 ? 1.459 38.469 7.102 1 92.12 367 VAL A N 1
ATOM 2915 C CA . VAL A 1 367 ? 2.584 38.812 6.234 1 92.12 367 VAL A CA 1
ATOM 2916 C C . VAL A 1 367 ? 2.924 40.281 6.371 1 92.12 367 VAL A C 1
ATOM 2918 O O . VAL A 1 367 ? 4.094 40.656 6.523 1 92.12 367 VAL A O 1
ATOM 2921 N N . ARG A 1 368 ? 1.942 41.125 6.402 1 88.62 368 ARG A N 1
ATOM 2922 C CA . ARG A 1 368 ? 2.15 42.562 6.496 1 88.62 368 ARG A CA 1
ATOM 2923 C C . ARG A 1 368 ? 2.748 42.938 7.848 1 88.62 368 ARG A C 1
ATOM 2925 O O . ARG A 1 368 ? 3.627 43.812 7.922 1 88.62 368 ARG A O 1
ATOM 2932 N N . ALA A 1 369 ? 2.229 42.344 8.891 1 87.31 369 ALA A N 1
ATOM 2933 C CA . ALA A 1 369 ? 2.73 42.625 10.227 1 87.31 369 ALA A CA 1
ATOM 2934 C C . ALA A 1 369 ? 4.215 42.312 10.344 1 87.31 369 ALA A C 1
ATOM 2936 O O . ALA A 1 369 ? 4.988 43.062 10.922 1 87.31 369 ALA A O 1
ATOM 2937 N N . LEU A 1 370 ? 4.578 41.188 9.805 1 92.06 370 LEU A N 1
ATOM 2938 C CA . LEU A 1 370 ? 5.973 40.781 9.859 1 92.06 370 LEU A CA 1
ATOM 2939 C C . LEU A 1 370 ? 6.848 41.688 9.016 1 92.06 370 LEU A C 1
ATOM 2941 O O . LEU A 1 370 ? 7.934 42.094 9.445 1 92.06 370 LEU A O 1
ATOM 2945 N N . CYS A 1 371 ? 6.363 42.031 7.84 1 89.06 371 CYS A N 1
ATOM 2946 C CA . CYS A 1 371 ? 7.125 42.906 6.965 1 89.06 371 CYS A CA 1
ATOM 2947 C C . CYS A 1 371 ? 7.277 44.312 7.586 1 89.06 371 CYS A C 1
ATOM 2949 O O . CYS A 1 371 ? 8.352 44.906 7.508 1 89.06 371 CYS A O 1
ATOM 2951 N N . SER A 1 372 ? 6.211 44.781 8.188 1 85.88 372 SER A N 1
ATOM 2952 C CA . SER A 1 372 ? 6.238 46.094 8.812 1 85.88 372 SER A CA 1
ATOM 2953 C C . SER A 1 372 ? 7.223 46.156 9.977 1 85.88 372 SER A C 1
ATOM 2955 O O . SER A 1 372 ? 7.828 47.188 10.25 1 85.88 372 SER A O 1
ATOM 2957 N N . GLU A 1 373 ? 7.312 45.031 10.656 1 86.88 373 GLU A N 1
ATOM 2958 C CA . GLU A 1 373 ? 8.25 44.969 11.773 1 86.88 373 GLU A CA 1
ATOM 2959 C C . GLU A 1 373 ? 9.695 44.969 11.281 1 86.88 373 GLU A C 1
ATOM 2961 O O . GLU A 1 373 ? 10.578 45.531 11.922 1 86.88 373 GLU A O 1
ATOM 2966 N N . ILE A 1 374 ? 9.961 44.281 10.188 1 88.06 374 ILE A N 1
ATOM 2967 C CA . ILE A 1 374 ? 11.312 44.125 9.656 1 88.06 374 ILE A CA 1
ATOM 2968 C C . ILE A 1 374 ? 11.734 45.438 9 1 88.06 374 ILE A C 1
ATOM 2970 O O . ILE A 1 374 ? 12.883 45.875 9.133 1 88.06 374 ILE A O 1
ATOM 2974 N N . ARG A 1 375 ? 10.828 46 8.25 1 84.69 375 ARG A N 1
ATOM 2975 C CA . ARG A 1 375 ? 11.086 47.25 7.574 1 84.69 375 ARG A CA 1
ATOM 2976 C C . ARG A 1 375 ? 10.016 48.281 7.914 1 84.69 375 ARG A C 1
ATOM 2978 O O . ARG A 1 375 ? 9.133 48.562 7.102 1 84.69 375 ARG A O 1
ATOM 2985 N N . PRO A 1 376 ? 10.305 48.906 9.117 1 77.44 376 PRO A N 1
ATOM 2986 C CA . PRO A 1 376 ? 9.305 49.906 9.492 1 77.44 376 PRO A CA 1
ATOM 2987 C C . PRO A 1 376 ? 9.234 51.062 8.5 1 77.44 376 PRO A C 1
ATOM 2989 O O . PRO A 1 376 ? 10.273 51.562 8.07 1 77.44 376 PRO A O 1
ATOM 2992 N N . GLY A 1 377 ? 8.102 51.406 8.008 1 67.69 377 GLY A N 1
ATOM 2993 C CA . GLY A 1 377 ? 7.926 52.562 7.145 1 67.69 377 GLY A CA 1
ATOM 2994 C C . GLY A 1 377 ? 7.82 52.188 5.676 1 67.69 377 GLY A C 1
ATOM 2995 O O . GLY A 1 377 ? 7.41 53.031 4.855 1 67.69 377 GLY A O 1
ATOM 2996 N N . ASP A 1 378 ? 8.344 51.062 5.332 1 69.75 378 ASP A N 1
ATOM 2997 C CA . ASP A 1 378 ? 8.305 50.656 3.932 1 69.75 378 ASP A CA 1
ATOM 2998 C C . ASP A 1 378 ? 6.883 50.312 3.49 1 69.75 378 ASP A C 1
ATOM 3000 O O . ASP A 1 378 ? 6 50.125 4.324 1 69.75 378 ASP A O 1
ATOM 3004 N N . THR A 1 379 ? 6.742 50.406 2.236 1 63.72 379 THR A N 1
ATOM 3005 C CA . THR A 1 379 ? 5.461 50.031 1.646 1 63.72 379 THR A CA 1
ATOM 3006 C C . THR A 1 379 ? 5.164 48.562 1.878 1 63.72 379 THR A C 1
ATOM 3008 O O . THR A 1 379 ? 6.043 47.719 1.704 1 63.72 379 THR A O 1
ATOM 3011 N N . LEU A 1 380 ? 4.039 48.406 2.391 1 69.88 380 LEU A N 1
ATOM 3012 C CA . LEU A 1 380 ? 3.617 47.031 2.682 1 69.88 380 LEU A CA 1
ATOM 3013 C C . LEU A 1 380 ? 3.369 46.25 1.394 1 69.88 380 LEU A C 1
ATOM 3015 O O . LEU A 1 380 ? 2.998 46.844 0.372 1 69.88 380 LEU A O 1
ATOM 3019 N N . PRO A 1 381 ? 3.707 44.969 1.4 1 71.62 381 PRO A N 1
ATOM 3020 C CA . PRO A 1 381 ? 3.498 44.188 0.197 1 71.62 381 PRO A CA 1
ATOM 3021 C C . PRO A 1 381 ? 2.051 44.219 -0.292 1 71.62 381 PRO A C 1
ATOM 3023 O O . PRO A 1 381 ? 1.122 44.219 0.519 1 71.62 381 PRO A O 1
ATOM 3026 N N . GLU A 1 382 ? 1.939 44.469 -1.585 1 63.25 382 GLU A N 1
ATOM 3027 C CA . GLU A 1 382 ? 0.616 44.438 -2.201 1 63.25 382 GLU A CA 1
ATOM 3028 C C . GLU A 1 382 ? 0.134 43.031 -2.4 1 63.25 382 GLU A C 1
ATOM 3030 O O . GLU A 1 382 ? 0.618 42.312 -3.287 1 63.25 382 GLU A O 1
ATOM 3035 N N . LEU A 1 383 ? -0.408 42.562 -1.435 1 66.62 383 LEU A N 1
ATOM 3036 C CA . LEU A 1 383 ? -0.965 41.219 -1.586 1 66.62 383 LEU A CA 1
ATOM 3037 C C . LEU A 1 383 ? -2.379 41.281 -2.154 1 66.62 383 LEU A C 1
ATOM 3039 O O . LEU A 1 383 ? -3.105 42.25 -1.922 1 66.62 383 LEU A O 1
ATOM 3043 N N . ALA A 1 384 ? -2.633 40.719 -3.336 1 57.94 384 ALA A N 1
ATOM 3044 C CA . ALA A 1 384 ? -3.883 40.75 -4.09 1 57.94 384 ALA A CA 1
ATOM 3045 C C . ALA A 1 384 ? -5.09 40.625 -3.166 1 57.94 384 ALA A C 1
ATOM 3047 O O . ALA A 1 384 ? -5.281 39.594 -2.521 1 57.94 384 ALA A O 1
ATOM 3048 N N . VAL A 1 385 ? -5.582 41.781 -2.768 1 60.88 385 VAL A N 1
ATOM 3049 C CA . VAL A 1 385 ? -6.762 41.656 -1.917 1 60.88 385 VAL A CA 1
ATOM 3050 C C . VAL A 1 385 ? -8.008 42.062 -2.701 1 60.88 385 VAL A C 1
ATOM 3052 O O . VAL A 1 385 ? -8.039 43.156 -3.289 1 60.88 385 VAL A O 1
ATOM 3055 N N . ASP A 1 386 ? -8.781 41.188 -3.062 1 63.78 386 ASP A N 1
ATOM 3056 C CA . ASP A 1 386 ? -10.086 41.531 -3.613 1 63.78 386 ASP A CA 1
ATOM 3057 C C . ASP A 1 386 ? -10.93 42.281 -2.582 1 63.78 386 ASP A C 1
ATOM 3059 O O . ASP A 1 386 ? -10.492 42.5 -1.449 1 63.78 386 ASP A O 1
ATOM 3063 N N . LEU A 1 387 ? -11.961 42.906 -3.059 1 61.91 387 LEU A N 1
ATOM 3064 C CA . LEU A 1 387 ? -12.844 43.719 -2.211 1 61.91 387 LEU A CA 1
ATOM 3065 C C . LEU A 1 387 ? -13.297 42.906 -0.995 1 61.91 387 LEU A C 1
ATOM 3067 O O . LEU A 1 387 ? -13.328 43.438 0.121 1 61.91 387 LEU A O 1
ATOM 3071 N N . ALA A 1 388 ? -13.578 41.781 -1.274 1 68.75 388 ALA A N 1
ATOM 3072 C CA . ALA A 1 388 ? -14.008 40.938 -0.175 1 68.75 388 ALA A CA 1
ATOM 3073 C C . ALA A 1 388 ? -12.891 40.719 0.838 1 68.75 388 ALA A C 1
ATOM 3075 O O . ALA A 1 388 ? -13.133 40.688 2.047 1 68.75 388 ALA A O 1
ATOM 3076 N N . GLY A 1 389 ? -11.797 40.688 0.258 1 73.31 389 GLY A N 1
ATOM 3077 C CA . GLY A 1 389 ? -10.641 40.562 1.126 1 73.31 389 GLY A CA 1
ATOM 3078 C C . GLY A 1 389 ? -10.359 41.812 1.951 1 73.31 389 GLY A C 1
ATOM 3079 O O . GLY A 1 389 ? -10.031 41.688 3.137 1 73.31 389 GLY A O 1
ATOM 3080 N N . ARG A 1 390 ? -10.586 42.938 1.337 1 79.44 390 ARG A N 1
ATOM 3081 C CA . ARG A 1 390 ? -10.367 44.188 2.045 1 79.44 390 ARG A CA 1
ATOM 3082 C C . ARG A 1 390 ? -11.383 44.375 3.166 1 79.44 390 ARG A C 1
ATOM 3084 O O . ARG A 1 390 ? -11.047 44.844 4.258 1 79.44 390 ARG A O 1
ATOM 3091 N N . ARG A 1 391 ? -12.539 44.031 2.875 1 80.88 391 ARG A N 1
ATOM 3092 C CA . ARG A 1 391 ? -13.594 44.125 3.881 1 80.88 391 ARG A CA 1
ATOM 3093 C C . ARG A 1 391 ? -13.305 43.188 5.055 1 80.88 391 ARG A C 1
ATOM 3095 O O . ARG A 1 391 ? -13.445 43.594 6.215 1 80.88 391 ARG A O 1
ATOM 3102 N N . ALA A 1 392 ? -12.867 42.062 4.703 1 79 392 ALA A N 1
ATOM 3103 C CA . ALA A 1 392 ? -12.57 41.094 5.75 1 79 392 ALA A CA 1
ATOM 3104 C C . ALA A 1 392 ? -11.422 41.562 6.629 1 79 392 ALA A C 1
ATOM 3106 O O . ALA A 1 392 ? -11.43 41.344 7.844 1 79 392 ALA A O 1
ATOM 3107 N N . ALA A 1 393 ? -10.516 42.156 6.027 1 80.38 393 ALA A N 1
ATOM 3108 C CA . ALA A 1 393 ? -9.359 42.688 6.762 1 80.38 393 ALA A CA 1
ATOM 3109 C C . ALA A 1 393 ? -9.766 43.781 7.719 1 80.38 393 ALA A C 1
ATOM 3111 O O . ALA A 1 393 ? -9.312 43.844 8.867 1 80.38 393 ALA A O 1
ATOM 3112 N N . SER A 1 394 ? -10.578 44.625 7.199 1 85 394 SER A N 1
ATOM 3113 C CA . SER A 1 394 ? -11.039 45.75 8.023 1 85 394 SER A CA 1
ATOM 3114 C C . SER A 1 394 ? -11.938 45.25 9.156 1 85 394 SER A C 1
ATOM 3116 O O . SER A 1 394 ? -11.859 45.781 10.281 1 85 394 SER A O 1
ATOM 3118 N N . ASP A 1 395 ? -12.695 44.344 8.867 1 87 395 ASP A N 1
ATOM 3119 C CA . ASP A 1 395 ? -13.562 43.781 9.898 1 87 395 ASP A CA 1
ATOM 3120 C C . ASP A 1 395 ? -12.75 43.062 10.977 1 87 395 ASP A C 1
ATOM 3122 O O . ASP A 1 395 ? -13.078 43.156 12.156 1 87 395 ASP A O 1
ATOM 3126 N N . ARG A 1 396 ? -11.797 42.406 10.555 1 84.19 396 ARG A N 1
ATOM 3127 C CA . ARG A 1 396 ? -10.906 41.75 11.508 1 84.19 396 ARG A CA 1
ATOM 3128 C C . ARG A 1 396 ? -10.234 42.781 12.414 1 84.19 396 ARG A C 1
ATOM 3130 O O . ARG A 1 396 ? -10.141 42.594 13.633 1 84.19 396 ARG A O 1
ATOM 3137 N N . LEU A 1 397 ? -9.773 43.781 11.766 1 85.75 397 LEU A N 1
ATOM 3138 C CA . LEU A 1 397 ? -9.109 44.812 12.539 1 85.75 397 LEU A CA 1
ATOM 3139 C C . LEU A 1 397 ? -10.062 45.438 13.555 1 85.75 397 LEU A C 1
ATOM 3141 O O . LEU A 1 397 ? -9.688 45.625 14.719 1 85.75 397 LEU A O 1
ATOM 3145 N N . ARG A 1 398 ? -11.258 45.688 13.102 1 90.62 398 ARG A N 1
ATOM 3146 C CA . ARG A 1 398 ? -12.281 46.219 14 1 90.62 398 ARG A CA 1
ATOM 3147 C C . ARG A 1 398 ? -12.516 45.281 15.172 1 90.62 398 ARG A C 1
ATOM 3149 O O . ARG A 1 398 ? -12.617 45.719 16.312 1 90.62 398 ARG A O 1
ATOM 3156 N N . ARG A 1 399 ? -12.539 44.094 14.891 1 88.75 399 ARG A N 1
ATOM 3157 C CA . ARG A 1 399 ? -12.766 43.094 15.914 1 88.75 399 ARG A CA 1
ATOM 3158 C C . ARG A 1 399 ? -11.602 43.031 16.891 1 88.75 399 ARG A C 1
ATOM 3160 O O . ARG A 1 399 ? -11.812 42.969 18.109 1 88.75 399 ARG A O 1
ATOM 3167 N N . GLU A 1 400 ? -10.422 43.062 16.406 1 88.62 400 GLU A N 1
ATOM 3168 C CA . GLU A 1 400 ? -9.234 43 17.25 1 88.62 400 GLU A CA 1
ATOM 3169 C C . GLU A 1 400 ? -9.172 44.219 18.172 1 88.62 400 GLU A C 1
ATOM 3171 O O . GLU A 1 400 ? -8.812 44.094 19.344 1 88.62 400 GLU A O 1
ATOM 3176 N N . ILE A 1 401 ? -9.484 45.344 17.625 1 91.62 401 ILE A N 1
ATOM 3177 C CA . ILE A 1 401 ? -9.492 46.562 18.422 1 91.62 401 ILE A CA 1
ATOM 3178 C C . ILE A 1 401 ? -10.523 46.469 19.547 1 91.62 401 ILE A C 1
ATOM 3180 O O . ILE A 1 401 ? -10.219 46.75 20.703 1 91.62 401 ILE A O 1
ATOM 3184 N N . TRP A 1 402 ? -11.68 46.062 19.141 1 92.12 402 TRP A N 1
ATOM 3185 C CA . TRP A 1 402 ? -12.742 45.906 20.125 1 92.12 402 TRP A CA 1
ATOM 3186 C C . TRP A 1 402 ? -12.344 44.906 21.203 1 92.12 402 TRP A C 1
ATOM 3188 O O . TRP A 1 402 ? -12.555 45.156 22.391 1 92.12 402 TRP A O 1
ATOM 3198 N N . MET A 1 403 ? -11.82 43.75 20.828 1 90.19 403 MET A N 1
ATOM 3199 C CA . MET A 1 403 ? -11.398 42.719 21.766 1 90.19 403 MET A CA 1
ATOM 3200 C C . MET A 1 403 ? -10.375 43.281 22.75 1 90.19 403 MET A C 1
ATOM 3202 O O . MET A 1 403 ? -10.484 43.062 23.953 1 90.19 403 MET A O 1
ATOM 3206 N N . PHE A 1 404 ? -9.43 43.969 22.25 1 91.31 404 PHE A N 1
ATOM 3207 C CA . PHE A 1 404 ? -8.375 44.5 23.125 1 91.31 404 PHE A CA 1
ATOM 3208 C C . PHE A 1 404 ? -8.922 45.594 24.062 1 91.31 404 PHE A C 1
ATOM 3210 O O . PHE A 1 404 ? -8.492 45.688 25.203 1 91.31 404 PHE A O 1
ATOM 3217 N N . GLN A 1 405 ? -9.867 46.344 23.594 1 92.31 405 GLN A N 1
ATOM 3218 C CA . GLN A 1 405 ? -10.531 47.312 24.453 1 92.31 405 GLN A CA 1
ATOM 3219 C C . GLN A 1 405 ? -11.211 46.656 25.641 1 92.31 405 GLN A C 1
ATOM 3221 O O . GLN A 1 405 ? -11.18 47.188 26.75 1 92.31 405 GLN A O 1
ATOM 3226 N N . GLN A 1 406 ? -11.82 45.531 25.328 1 90.44 406 GLN A N 1
ATOM 3227 C CA . GLN A 1 406 ? -12.469 44.812 26.406 1 90.44 406 GLN A CA 1
ATOM 3228 C C . GLN A 1 406 ? -11.438 44.312 27.422 1 90.44 406 GLN A C 1
ATOM 3230 O O . GLN A 1 406 ? -11.688 44.344 28.625 1 90.44 406 GLN A O 1
ATOM 3235 N N . ILE A 1 407 ? -10.336 43.875 26.969 1 90.06 407 ILE A N 1
ATOM 3236 C CA . ILE A 1 407 ? -9.266 43.375 27.828 1 90.06 407 ILE A CA 1
ATOM 3237 C C . ILE A 1 407 ? -8.703 44.531 28.656 1 90.06 407 ILE A C 1
ATOM 3239 O O . ILE A 1 407 ? -8.461 44.375 29.859 1 90.06 407 ILE A O 1
ATOM 3243 N N . LEU A 1 408 ? -8.523 45.625 27.984 1 91 408 LEU A N 1
ATOM 3244 C CA . LEU A 1 408 ? -8.023 46.812 28.641 1 91 408 LEU A CA 1
ATOM 3245 C C . LEU A 1 408 ? -9 47.312 29.719 1 91 408 LEU A C 1
ATOM 3247 O O . LEU A 1 408 ? -8.586 47.688 30.812 1 91 408 LEU A O 1
ATOM 3251 N N . ARG A 1 409 ? -10.258 47.281 29.453 1 90.06 409 ARG A N 1
ATOM 3252 C CA . ARG A 1 409 ? -11.289 47.656 30.422 1 90.06 409 ARG A CA 1
ATOM 3253 C C . ARG A 1 409 ? -11.258 46.75 31.641 1 90.06 409 ARG A C 1
ATOM 3255 O O . ARG A 1 409 ? -11.406 47.219 32.781 1 90.06 409 ARG A O 1
ATOM 3262 N N . ALA A 1 410 ? -11.125 45.531 31.406 1 88.12 410 ALA A N 1
ATOM 3263 C CA . ALA A 1 410 ? -11.055 44.562 32.5 1 88.12 410 ALA A CA 1
ATOM 3264 C C . ALA A 1 410 ? -9.82 44.812 33.344 1 88.12 410 ALA A C 1
ATOM 3266 O O . ALA A 1 410 ? -9.891 44.688 34.594 1 88.12 410 ALA A O 1
ATOM 3267 N N . PHE A 1 411 ? -8.734 45.031 32.75 1 87.44 411 PHE A N 1
ATOM 3268 C CA . PHE A 1 411 ? -7.5 45.344 33.469 1 87.44 411 PHE A CA 1
ATOM 3269 C C . PHE A 1 411 ? -7.668 46.562 34.344 1 87.44 411 PHE A C 1
ATOM 3271 O O . PHE A 1 411 ? -7.309 46.562 35.531 1 87.44 411 PHE A O 1
ATOM 3278 N N . LEU A 1 412 ? -8.242 47.656 33.75 1 88.12 412 LEU A N 1
ATOM 3279 C CA . LEU A 1 412 ? -8.438 48.906 34.469 1 88.12 412 LEU A CA 1
ATOM 3280 C C . LEU A 1 412 ? -9.398 48.719 35.656 1 88.12 412 LEU A C 1
ATOM 3282 O O . LEU A 1 412 ? -9.195 49.281 36.719 1 88.12 412 LEU A O 1
ATOM 3286 N N . ALA A 1 413 ? -10.352 47.906 35.438 1 83.94 413 ALA A N 1
ATOM 3287 C CA . ALA A 1 413 ? -11.312 47.594 36.5 1 83.94 413 ALA A CA 1
ATOM 3288 C C . ALA A 1 413 ? -10.641 46.875 37.656 1 83.94 413 ALA A C 1
ATOM 3290 O O . ALA A 1 413 ? -10.898 47.188 38.812 1 83.94 413 ALA A O 1
ATOM 3291 N N . LYS A 1 414 ? -9.836 45.969 37.344 1 81.88 414 LYS A N 1
ATOM 3292 C CA . LYS A 1 414 ? -9.133 45.219 38.375 1 81.88 414 LYS A CA 1
ATOM 3293 C C . LYS A 1 414 ? -8.102 46.094 39.062 1 81.88 414 LYS A C 1
ATOM 3295 O O . LYS A 1 414 ? -7.891 45.938 40.281 1 81.88 414 LYS A O 1
ATOM 3300 N N . ALA A 1 415 ? -7.469 46.875 38.281 1 81.31 415 ALA A N 1
ATOM 3301 C CA . ALA A 1 415 ? -6.496 47.781 38.875 1 81.31 415 ALA A CA 1
ATOM 3302 C C . ALA A 1 415 ? -7.164 48.75 39.844 1 81.31 415 ALA A C 1
ATOM 3304 O O . ALA A 1 415 ? -6.625 49.062 40.906 1 81.31 415 ALA A O 1
ATOM 3305 N N . ASP A 1 416 ? -8.328 49.281 39.5 1 81.06 416 ASP A N 1
ATOM 3306 C CA . ASP A 1 416 ? -9.094 50.188 40.344 1 81.06 416 ASP A CA 1
ATOM 3307 C C . ASP A 1 416 ? -9.531 49.469 41.625 1 81.06 416 ASP A C 1
ATOM 3309 O O . ASP A 1 416 ? -9.484 50.031 42.719 1 81.06 416 ASP A O 1
ATOM 3313 N N . ALA A 1 417 ? -9.883 48.25 41.469 1 76.69 417 ALA A N 1
ATOM 3314 C CA . ALA A 1 417 ? -10.305 47.469 42.625 1 76.69 417 ALA A CA 1
ATOM 3315 C C . ALA A 1 417 ? -9.125 47.188 43.562 1 76.69 417 ALA A C 1
ATOM 3317 O O . ALA A 1 417 ? -9.281 47.188 44.781 1 76.69 417 ALA A O 1
ATOM 3318 N N . ALA A 1 418 ? -8.055 46.938 42.906 1 71.69 418 ALA A N 1
ATOM 3319 C CA . ALA A 1 418 ? -6.855 46.688 43.719 1 71.69 418 ALA A CA 1
ATOM 3320 C C . ALA A 1 418 ? -6.402 47.938 44.438 1 71.69 418 ALA A C 1
ATOM 3322 O O . ALA A 1 418 ? -5.941 47.875 45.562 1 71.69 418 ALA A O 1
ATOM 3323 N N . ALA A 1 419 ? -6.496 49.031 43.781 1 70.25 419 ALA A N 1
ATOM 3324 C CA . ALA A 1 419 ? -6.109 50.312 44.375 1 70.25 419 ALA A CA 1
ATOM 3325 C C . ALA A 1 419 ? -7.043 50.688 45.531 1 70.25 419 ALA A C 1
ATOM 3327 O O . ALA A 1 419 ? -6.602 51.219 46.562 1 70.25 419 ALA A O 1
ATOM 3328 N N . SER A 1 420 ? -8.266 50.438 45.344 1 64.25 420 SER A N 1
ATOM 3329 C CA . SER A 1 420 ? -9.25 50.75 46.375 1 64.25 420 SER A CA 1
ATOM 3330 C C . SER A 1 420 ? -9.102 49.812 47.562 1 64.25 420 SER A C 1
ATOM 3332 O O . SER A 1 420 ? -9.328 50.219 48.719 1 64.25 420 SER A O 1
ATOM 3334 N N . ALA A 1 421 ? -8.789 48.562 47.281 1 58.38 421 ALA A N 1
ATOM 3335 C CA . ALA A 1 421 ? -8.617 47.594 48.375 1 58.38 421 ALA A CA 1
ATOM 3336 C C . ALA A 1 421 ? -7.383 47.938 49.219 1 58.38 421 ALA A C 1
ATOM 3338 O O . ALA A 1 421 ? -7.305 47.594 50.406 1 58.38 421 ALA A O 1
ATOM 3339 N N . GLY A 1 422 ? -6.34 48.406 48.562 1 52.03 422 GLY A N 1
ATOM 3340 C CA . GLY A 1 422 ? -5.152 48.781 49.312 1 52.03 422 GLY A CA 1
ATOM 3341 C C . GLY A 1 422 ? -5.387 49.969 50.219 1 52.03 422 GLY A C 1
ATOM 3342 O O . GLY A 1 422 ? -4.523 50.312 51.031 1 52.03 422 GLY A O 1
ATOM 3343 N N . SER A 1 423 ? -6.23 50.938 49.906 1 47.09 423 SER A N 1
ATOM 3344 C CA . SER A 1 423 ? -6.398 52.031 50.844 1 47.09 423 SER A CA 1
ATOM 3345 C C . SER A 1 423 ? -6.906 51.5 52.188 1 47.09 423 SER A C 1
ATOM 3347 O O . SER A 1 423 ? -6.922 52.25 53.188 1 47.09 423 SER A O 1
ATOM 3349 N N . ASP A 1 424 ? -7.766 50.594 52.188 1 43.91 424 ASP A N 1
ATOM 3350 C CA . ASP A 1 424 ? -8.211 50.156 53.5 1 43.91 424 ASP A CA 1
ATOM 3351 C C . ASP A 1 424 ? -7.199 49.219 54.156 1 43.91 424 ASP A C 1
ATOM 3353 O O . ASP A 1 424 ? -6.906 48.125 53.625 1 43.91 424 ASP A O 1
ATOM 3357 N N . GLY A 1 425 ? -6.105 49.594 54.938 1 45.16 425 GLY A N 1
ATOM 3358 C CA . GLY A 1 425 ? -5.07 49.062 55.812 1 45.16 425 GLY A CA 1
ATOM 3359 C C . GLY A 1 425 ? -4.602 47.688 55.438 1 45.16 425 GLY A C 1
ATOM 3360 O O . GLY A 1 425 ? -3.818 47.062 56.156 1 45.16 425 GLY A O 1
ATOM 3361 N N . ALA A 1 426 ? -5.406 46.781 55.031 1 41.56 426 ALA A N 1
ATOM 3362 C CA . ALA A 1 426 ? -4.965 45.406 54.875 1 41.56 426 ALA A CA 1
ATOM 3363 C C . ALA A 1 426 ? -3.939 45.281 53.75 1 41.56 426 ALA A C 1
ATOM 3365 O O . ALA A 1 426 ? -4.297 45.312 52.562 1 41.56 426 ALA A O 1
ATOM 3366 N N . HIS A 1 427 ? -2.77 45.75 53.719 1 41.88 427 HIS A N 1
ATOM 3367 C CA . HIS A 1 427 ? -1.538 45.781 52.938 1 41.88 427 HIS A CA 1
ATOM 3368 C C . HIS A 1 427 ? -1.334 44.438 52.219 1 41.88 427 HIS A C 1
ATOM 3370 O O . HIS A 1 427 ? -0.548 44.375 51.25 1 41.88 427 HIS A O 1
ATOM 3376 N N . ASP A 1 428 ? -1.509 43.312 52.938 1 44.91 428 ASP A N 1
ATOM 3377 C CA . ASP A 1 428 ? -0.874 42.031 52.688 1 44.91 428 ASP A CA 1
ATOM 3378 C C . ASP A 1 428 ? -1.465 41.344 51.469 1 44.91 428 ASP A C 1
ATOM 3380 O O . ASP A 1 428 ? -1.037 40.281 51.062 1 44.91 428 ASP A O 1
ATOM 3384 N N . ARG A 1 429 ? -2.619 41.656 51.188 1 45.5 429 ARG A N 1
ATOM 3385 C CA . ARG A 1 429 ? -3.316 40.75 50.281 1 45.5 429 ARG A CA 1
ATOM 3386 C C . ARG A 1 429 ? -2.699 40.812 48.906 1 45.5 429 ARG A C 1
ATOM 3388 O O . ARG A 1 429 ? -2.895 39.875 48.094 1 45.5 429 ARG A O 1
ATOM 3395 N N . TRP A 1 430 ? -2.168 41.844 48.5 1 43.66 430 TRP A N 1
ATOM 3396 C CA . TRP A 1 430 ? -1.598 41.938 47.188 1 43.66 430 TRP A CA 1
ATOM 3397 C C . TRP A 1 430 ? -0.089 41.719 47.219 1 43.66 430 TRP A C 1
ATOM 3399 O O . TRP A 1 430 ? 0.588 41.875 46.188 1 43.66 430 TRP A O 1
ATOM 3409 N N . ALA A 1 431 ? 0.519 41.719 48.438 1 41.91 431 ALA A N 1
ATOM 3410 C CA . ALA A 1 431 ? 1.94 41.438 48.594 1 41.91 431 ALA A CA 1
ATOM 3411 C C . ALA A 1 431 ? 2.307 40.062 48.031 1 41.91 431 ALA A C 1
ATOM 3413 O O . ALA A 1 431 ? 3.486 39.75 47.906 1 41.91 431 ALA A O 1
ATOM 3414 N N . GLY A 1 432 ? 1.449 39.094 48.188 1 41.5 432 GLY A N 1
ATOM 3415 C CA . GLY A 1 432 ? 1.986 37.781 47.844 1 41.5 432 GLY A CA 1
ATOM 3416 C C . GLY A 1 432 ? 2.129 37.562 46.344 1 41.5 432 GLY A C 1
ATOM 3417 O O . GLY A 1 432 ? 1.572 38.312 45.531 1 41.5 432 GLY A O 1
ATOM 3418 N N . HIS A 1 433 ? 3.076 36.656 45.875 1 44.94 433 HIS A N 1
ATOM 3419 C CA . HIS A 1 433 ? 3.479 36.156 44.562 1 44.94 433 HIS A CA 1
ATOM 3420 C C . HIS A 1 433 ? 2.279 36.031 43.625 1 44.94 433 HIS A C 1
ATOM 3422 O O . HIS A 1 433 ? 2.42 36.125 42.406 1 44.94 433 HIS A O 1
ATOM 3428 N N . GLY A 1 434 ? 1.18 35.656 44.25 1 48.22 434 GLY A N 1
ATOM 3429 C CA . GLY A 1 434 ? -0.009 35.281 43.5 1 48.22 434 GLY A CA 1
ATOM 3430 C C . GLY A 1 434 ? -0.737 36.469 42.906 1 48.22 434 GLY A C 1
ATOM 3431 O O . GLY A 1 434 ? -1.692 36.312 42.125 1 48.22 434 GLY A O 1
ATOM 3432 N N . SER A 1 435 ? -0.689 37.625 43.594 1 48.31 435 SER A N 1
ATOM 3433 C CA . SER A 1 435 ? -1.561 38.781 43.438 1 48.31 435 SER A CA 1
ATOM 3434 C C . SER A 1 435 ? -1.39 39.438 42.062 1 48.31 435 SER A C 1
ATOM 3436 O O . SER A 1 435 ? -2.219 40.219 41.656 1 48.31 435 SER A O 1
ATOM 3438 N N . PHE A 1 436 ? -0.275 39.281 41.375 1 59 436 PHE A N 1
ATOM 3439 C CA . PHE A 1 436 ? -0.247 40.156 40.188 1 59 436 PHE A CA 1
ATOM 3440 C C . PHE A 1 436 ? -0.399 39.312 38.938 1 59 436 PHE A C 1
ATOM 3442 O O . PHE A 1 436 ? 0.218 39.625 37.906 1 59 436 PHE A O 1
ATOM 3449 N N . GLN A 1 437 ? -1.191 38.375 39.031 1 71.88 437 GLN A N 1
ATO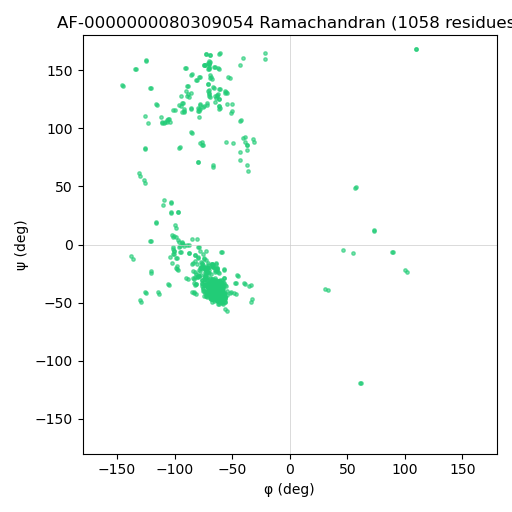M 3450 C CA . GLN A 1 437 ? -1.464 37.531 37.875 1 71.88 437 GLN A CA 1
ATOM 3451 C C . GLN A 1 437 ? -2.201 38.281 36.781 1 71.88 437 GLN A C 1
ATOM 3453 O O . GLN A 1 437 ? -1.954 38.062 35.594 1 71.88 437 GLN A O 1
ATOM 3458 N N . PHE A 1 438 ? -3.014 39.281 37.219 1 74.38 438 PHE A N 1
ATOM 3459 C CA . PHE A 1 438 ? -3.799 39.969 36.219 1 74.38 438 PHE A CA 1
ATOM 3460 C C . PHE A 1 438 ? -2.916 40.906 35.375 1 74.38 438 PHE A C 1
ATOM 3462 O O . PHE A 1 438 ? -3.189 41.125 34.219 1 74.38 438 PHE A O 1
ATOM 3469 N N . VAL A 1 439 ? -1.822 41.375 35.969 1 75.44 439 VAL A N 1
ATOM 3470 C CA . VAL A 1 439 ? -0.881 42.219 35.219 1 75.44 439 VAL A CA 1
ATOM 3471 C C . VAL A 1 439 ? -0.131 41.344 34.219 1 75.44 439 VAL A C 1
ATOM 3473 O O . VAL A 1 439 ? 0.03 41.719 33.062 1 75.44 439 VAL A O 1
ATOM 3476 N N . ARG A 1 440 ? 0.263 40.25 34.781 1 74.56 440 ARG A N 1
ATOM 3477 C CA . ARG A 1 440 ? 0.963 39.312 33.906 1 74.56 440 ARG A CA 1
ATOM 3478 C C . ARG A 1 440 ? 0.072 38.906 32.719 1 74.56 440 ARG A C 1
ATOM 3480 O O . ARG A 1 440 ? 0.532 38.781 31.594 1 74.56 440 ARG A O 1
ATOM 3487 N N . ASP A 1 441 ? -1.176 38.719 33 1 78.94 441 ASP A N 1
ATOM 3488 C CA . ASP A 1 441 ? -2.129 38.312 31.969 1 78.94 441 ASP A CA 1
ATOM 3489 C C . ASP A 1 441 ? -2.311 39.438 30.953 1 78.94 441 ASP A C 1
ATOM 3491 O O . ASP A 1 441 ? -2.348 39.188 29.75 1 78.94 441 ASP A O 1
ATOM 3495 N N . PHE A 1 442 ? -2.396 40.594 31.516 1 81.31 442 PHE A N 1
ATOM 3496 C CA . PHE A 1 442 ? -2.58 41.719 30.625 1 81.31 442 PHE A CA 1
ATOM 3497 C C . PHE A 1 442 ? -1.374 41.906 29.703 1 81.31 442 PHE A C 1
ATOM 3499 O O . PHE A 1 442 ? -1.528 42.156 28.5 1 81.31 442 PHE A O 1
ATOM 3506 N N . LEU A 1 443 ? -0.164 41.75 30.203 1 78 443 LEU A N 1
ATOM 3507 C CA . LEU A 1 443 ? 1.041 41.875 29.391 1 78 443 LEU A CA 1
ATOM 3508 C C . LEU A 1 443 ? 1.064 40.812 28.297 1 78 443 LEU A C 1
ATOM 3510 O O . LEU A 1 443 ? 1.505 41.062 27.172 1 78 443 LEU A O 1
ATOM 3514 N N . GLY A 1 444 ? 0.632 39.75 28.672 1 75.56 444 GLY A N 1
ATOM 3515 C CA . GLY A 1 444 ? 0.507 38.688 27.688 1 75.56 444 GLY A CA 1
ATOM 3516 C C . GLY A 1 444 ? -0.452 39 26.562 1 75.56 444 GLY A C 1
ATOM 3517 O O . GLY A 1 444 ? -0.143 38.781 25.391 1 75.56 444 GLY A O 1
ATOM 3518 N N . HIS A 1 445 ? -1.597 39.594 26.922 1 81.81 445 HIS A N 1
ATOM 3519 C CA . HIS A 1 445 ? -2.584 39.969 25.922 1 81.81 445 HIS A CA 1
ATOM 3520 C C . HIS A 1 445 ? -2.07 41.125 25.062 1 81.81 445 HIS A C 1
ATOM 3522 O O . HIS A 1 445 ? -2.357 41.188 23.875 1 81.81 445 HIS A O 1
ATOM 3528 N N . PHE A 1 446 ? -1.379 42 25.688 1 80.5 446 PHE A N 1
ATOM 3529 C CA . PHE A 1 446 ? -0.817 43.094 24.938 1 80.5 446 PHE A CA 1
ATOM 3530 C C . PHE A 1 446 ? 0.173 42.625 23.891 1 80.5 446 PHE A C 1
ATOM 3532 O O . PHE A 1 446 ? 0.153 43.062 22.75 1 80.5 446 PHE A O 1
ATOM 3539 N N . ARG A 1 447 ? 0.994 41.75 24.266 1 73.25 447 ARG A N 1
ATOM 3540 C CA . ARG A 1 447 ? 1.96 41.188 23.328 1 73.25 447 ARG A CA 1
ATOM 3541 C C . ARG A 1 447 ? 1.257 40.438 22.203 1 73.25 447 ARG A C 1
ATOM 3543 O O . ARG A 1 447 ? 1.695 40.469 21.047 1 73.25 447 ARG A O 1
ATOM 3550 N N . ALA A 1 448 ? 0.174 39.844 22.562 1 74 448 ALA A N 1
ATOM 3551 C CA . ALA A 1 448 ? -0.517 38.969 21.609 1 74 448 ALA A CA 1
ATOM 3552 C C . ALA A 1 448 ? -1.386 39.781 20.656 1 74 448 ALA A C 1
ATOM 3554 O O . ALA A 1 448 ? -1.537 39.438 19.484 1 74 448 ALA A O 1
ATOM 3555 N N . ILE A 1 449 ? -1.98 40.875 21.109 1 78.12 449 ILE A N 1
ATOM 3556 C CA . ILE A 1 449 ? -2.945 41.625 20.297 1 78.12 449 ILE A CA 1
ATOM 3557 C C . ILE A 1 449 ? -2.578 43.094 20.266 1 78.12 449 ILE A C 1
ATOM 3559 O O . ILE A 1 449 ? -2.467 43.688 19.188 1 78.12 449 ILE A O 1
ATOM 3563 N N . GLY A 1 450 ? -2.334 43.656 21.406 1 78 450 GLY A N 1
ATOM 3564 C CA . GLY A 1 450 ? -2.234 45.094 21.594 1 78 450 GLY A CA 1
ATOM 3565 C C . GLY A 1 450 ? -1.02 45.688 20.906 1 78 450 GLY A C 1
ATOM 3566 O O . GLY A 1 450 ? -1.103 46.781 20.328 1 78 450 GLY A O 1
ATOM 3567 N N . TYR A 1 451 ? 0.023 44.938 20.938 1 74.44 451 TYR A N 1
ATOM 3568 C CA . TYR A 1 451 ? 1.284 45.469 20.453 1 74.44 451 TYR A CA 1
ATOM 3569 C C . TYR A 1 451 ? 1.175 45.844 18.984 1 74.44 451 TYR A C 1
ATOM 3571 O O . TYR A 1 451 ? 1.555 46.969 18.594 1 74.44 451 TYR A O 1
ATOM 3579 N N . GLN A 1 452 ? 0.658 45.062 18.234 1 77.44 452 GLN A N 1
ATOM 3580 C CA . GLN A 1 452 ? 0.575 45.344 16.797 1 77.44 452 GLN A CA 1
ATOM 3581 C C . GLN A 1 452 ? -0.438 46.438 16.5 1 77.44 452 GLN A C 1
ATOM 3583 O O . GLN A 1 452 ? -0.28 47.188 15.539 1 77.44 452 GLN A O 1
ATOM 3588 N N . LEU A 1 453 ? -1.461 46.406 17.266 1 79.94 453 LEU A N 1
ATOM 3589 C CA . LEU A 1 453 ? -2.473 47.469 17.078 1 79.94 453 LEU A CA 1
ATOM 3590 C C . LEU A 1 453 ? -1.872 48.844 17.281 1 79.94 453 LEU A C 1
ATOM 3592 O O . LEU A 1 453 ? -2.154 49.75 16.516 1 79.94 453 LEU A O 1
ATOM 3596 N N . VAL A 1 454 ? -1.018 48.906 18.281 1 79.5 454 VAL A N 1
ATOM 3597 C CA . VAL A 1 454 ? -0.464 50.219 18.609 1 79.5 454 VAL A CA 1
ATOM 3598 C C . VAL A 1 454 ? 0.704 50.531 17.688 1 79.5 454 VAL A C 1
ATOM 3600 O O . VAL A 1 454 ? 0.917 51.719 17.328 1 79.5 454 VAL A O 1
ATOM 3603 N N . ARG A 1 455 ? 1.423 49.594 17.328 1 71.31 455 ARG A N 1
ATOM 3604 C CA . ARG A 1 455 ? 2.576 49.812 16.469 1 71.31 455 ARG A CA 1
ATOM 3605 C C . ARG A 1 455 ? 2.135 50.188 15.047 1 71.31 455 ARG A C 1
ATOM 3607 O O . ARG A 1 455 ? 2.717 51.062 14.422 1 71.31 455 ARG A O 1
ATOM 3614 N N . SER A 1 456 ? 1.127 49.5 14.578 1 71.12 456 SER A N 1
ATOM 3615 C CA . SER A 1 456 ? 0.698 49.688 13.195 1 71.12 456 SER A CA 1
ATOM 3616 C C . SER A 1 456 ? -0.05 51 13 1 71.12 456 SER A C 1
ATOM 3618 O O . SER A 1 456 ? -0.197 51.469 11.867 1 71.12 456 SER A O 1
ATOM 3620 N N . HIS A 1 457 ? -0.514 51.531 14.031 1 73.06 457 HIS A N 1
ATOM 3621 C CA . HIS A 1 457 ? -1.328 52.719 13.875 1 73.06 457 HIS A CA 1
ATOM 3622 C C . HIS A 1 457 ? -0.664 53.938 14.531 1 73.06 457 HIS A C 1
ATOM 3624 O O . HIS A 1 457 ? -1.34 54.906 14.891 1 73.06 457 HIS A O 1
ATOM 3630 N N . ASP A 1 458 ? 0.613 53.844 14.766 1 74.56 458 ASP A N 1
ATOM 3631 C CA . ASP A 1 458 ? 1.5 54.938 15.172 1 74.56 458 ASP A CA 1
ATOM 3632 C C . ASP A 1 458 ? 1.005 55.594 16.453 1 74.56 458 ASP A C 1
ATOM 3634 O O . ASP A 1 458 ? 0.839 56.812 16.5 1 74.56 458 ASP A O 1
ATOM 3638 N N . TYR A 1 459 ? 0.717 54.844 17.422 1 84.75 459 TYR A N 1
ATOM 3639 C CA . TYR A 1 459 ? 0.363 55.406 18.734 1 84.75 459 TYR A CA 1
ATOM 3640 C C . TYR A 1 459 ? 1.506 56.219 19.312 1 84.75 459 TYR A C 1
ATOM 3642 O O . TYR A 1 459 ? 2.58 55.688 19.594 1 84.75 459 TYR A O 1
ATOM 3650 N N . GLU A 1 460 ? 1.301 57.469 19.5 1 81.5 460 GLU A N 1
ATOM 3651 C CA . GLU A 1 460 ? 2.34 58.438 19.859 1 81.5 460 GLU A CA 1
ATOM 3652 C C . GLU A 1 460 ? 2.947 58.094 21.219 1 81.5 460 GLU A C 1
ATOM 3654 O O . GLU A 1 460 ? 4.129 58.344 21.453 1 81.5 460 GLU A O 1
ATOM 3659 N N . ARG A 1 461 ? 2.135 57.594 22.047 1 86.38 461 ARG A N 1
ATOM 3660 C CA . ARG A 1 461 ? 2.602 57.344 23.406 1 86.38 461 ARG A CA 1
ATOM 3661 C C . ARG A 1 461 ? 3.041 55.906 23.609 1 86.38 461 ARG A C 1
ATOM 3663 O O . ARG A 1 461 ? 2.939 55.344 24.703 1 86.38 461 ARG A O 1
ATOM 3670 N N . LEU A 1 462 ? 3.469 55.312 22.562 1 81.88 462 LEU A N 1
ATOM 3671 C CA . LEU A 1 462 ? 3.842 53.875 22.641 1 81.88 462 LEU A CA 1
ATOM 3672 C C . LEU A 1 462 ? 5.023 53.688 23.578 1 81.88 462 LEU A C 1
ATOM 3674 O O . LEU A 1 462 ? 5.02 52.75 24.391 1 81.88 462 LEU A O 1
ATOM 3678 N N . ASP A 1 463 ? 6.027 54.5 23.469 1 78.06 463 ASP A N 1
ATOM 3679 C CA . ASP A 1 463 ? 7.242 54.312 24.25 1 78.06 463 ASP A CA 1
ATOM 3680 C C . ASP A 1 463 ? 6.961 54.5 25.75 1 78.06 463 ASP A C 1
ATOM 3682 O O . ASP A 1 463 ? 7.328 53.625 26.562 1 78.06 463 ASP A O 1
ATOM 3686 N N . PRO A 1 464 ? 6.293 55.562 26.094 1 82.06 464 PRO A N 1
ATOM 3687 C CA . PRO A 1 464 ? 5.93 55.719 27.5 1 82.06 464 PRO A CA 1
ATOM 3688 C C . PRO A 1 464 ? 5.07 54.562 28 1 82.06 464 PRO A C 1
ATOM 3690 O O . PRO A 1 464 ? 5.227 54.094 29.141 1 82.06 464 PRO A O 1
ATOM 3693 N N . PHE A 1 465 ? 4.215 54.125 27.156 1 85.38 465 PHE A N 1
ATOM 3694 C CA . PHE A 1 465 ? 3.338 53.031 27.516 1 85.38 465 PHE A CA 1
ATOM 3695 C C . PHE A 1 465 ? 4.145 51.75 27.766 1 85.38 465 PHE A C 1
ATOM 3697 O O . PHE A 1 465 ? 3.986 51.094 28.797 1 85.38 465 PHE A O 1
ATOM 3704 N N . LEU A 1 466 ? 5.055 51.438 26.875 1 78.38 466 LEU A N 1
ATOM 3705 C CA . LEU A 1 466 ? 5.871 50.25 26.984 1 78.38 466 LEU A CA 1
ATOM 3706 C C . LEU A 1 466 ? 6.77 50.312 28.219 1 78.38 466 LEU A C 1
ATOM 3708 O O . LEU A 1 466 ? 6.957 49.312 28.906 1 78.38 466 LEU A O 1
ATOM 3712 N N . THR A 1 467 ? 7.305 51.438 28.453 1 78.38 467 THR A N 1
ATOM 3713 C CA . THR A 1 467 ? 8.156 51.625 29.609 1 78.38 467 THR A CA 1
ATOM 3714 C C . THR A 1 467 ? 7.375 51.406 30.906 1 78.38 467 THR A C 1
ATOM 3716 O O . THR A 1 467 ? 7.887 50.781 31.844 1 78.38 467 THR A O 1
ATOM 3719 N N . SER A 1 468 ? 6.184 51.875 30.875 1 82.12 468 SER A N 1
ATOM 3720 C CA . SER A 1 468 ? 5.344 51.719 32.062 1 82.12 468 SER A CA 1
ATOM 3721 C C . SER A 1 468 ? 5.02 50.219 32.281 1 82.12 468 SER A C 1
ATOM 3723 O O . SER A 1 468 ? 4.961 49.781 33.438 1 82.12 468 SER A O 1
ATOM 3725 N N . LEU A 1 469 ? 4.848 49.562 31.25 1 78.5 469 LEU A N 1
ATOM 3726 C CA . LEU A 1 469 ? 4.531 48.125 31.344 1 78.5 469 LEU A CA 1
ATOM 3727 C C . LEU A 1 469 ? 5.75 47.344 31.781 1 78.5 469 LEU A C 1
ATOM 3729 O O . LEU A 1 469 ? 5.625 46.375 32.562 1 78.5 469 LEU A O 1
ATOM 3733 N N . GLU A 1 470 ? 6.887 47.656 31.25 1 72.5 470 GLU A N 1
ATOM 3734 C CA . GLU A 1 470 ? 8.125 47 31.609 1 72.5 470 GLU A CA 1
ATOM 3735 C C . GLU A 1 470 ? 8.43 47.156 33.094 1 72.5 470 GLU A C 1
ATOM 3737 O O . GLU A 1 470 ? 8.984 46.25 33.719 1 72.5 470 GLU A O 1
ATOM 3742 N N . ARG A 1 471 ? 8.086 48.25 33.562 1 73.69 471 ARG A N 1
ATOM 3743 C CA . ARG A 1 471 ? 8.328 48.531 34.969 1 73.69 471 ARG A CA 1
ATOM 3744 C C . ARG A 1 471 ? 7.449 47.656 35.875 1 73.69 471 ARG A C 1
ATOM 3746 O O . ARG A 1 471 ? 7.77 47.438 37.031 1 73.69 471 ARG A O 1
ATOM 3753 N N . LEU A 1 472 ? 6.344 47.25 35.281 1 71.12 472 LEU A N 1
ATOM 3754 C CA . LEU A 1 472 ? 5.457 46.375 36.031 1 71.12 472 LEU A CA 1
ATOM 3755 C C . LEU A 1 472 ? 6.004 44.938 36.062 1 71.12 472 LEU A C 1
ATOM 3757 O O . LEU A 1 472 ? 5.645 44.156 36.969 1 71.12 472 LEU A O 1
ATOM 3761 N N . ARG A 1 473 ? 6.828 44.531 35.031 1 62.06 473 ARG A N 1
ATOM 3762 C CA . ARG A 1 473 ? 7.363 43.188 34.906 1 62.06 473 ARG A CA 1
ATOM 3763 C C . ARG A 1 473 ? 8.375 42.875 36.031 1 62.06 473 ARG A C 1
ATOM 3765 O O . ARG A 1 473 ? 8.477 41.75 36.5 1 62.06 473 ARG A O 1
ATOM 3772 N N . ASP A 1 474 ? 9.406 43.812 36.281 1 52.72 474 ASP A N 1
ATOM 3773 C CA . ASP A 1 474 ? 10.586 43.625 37.094 1 52.72 474 ASP A CA 1
ATOM 3774 C C . ASP A 1 474 ? 10.227 43.688 38.594 1 52.72 474 ASP A C 1
ATOM 3776 O O . ASP A 1 474 ? 11.102 43.594 39.438 1 52.72 474 ASP A O 1
ATOM 3780 N N . VAL A 1 475 ? 9.047 44.031 39 1 49.19 475 VAL A N 1
ATOM 3781 C CA . VAL A 1 475 ? 8.992 44.406 40.406 1 49.19 475 VAL A CA 1
ATOM 3782 C C . VAL A 1 475 ? 8.266 43.344 41.219 1 49.19 475 VAL A C 1
ATOM 3784 O O . VAL A 1 475 ? 7.18 42.906 40.812 1 49.19 475 VAL A O 1
ATOM 3787 N N . ASP A 1 476 ? 9.016 42.531 42 1 49.19 476 ASP A N 1
ATOM 3788 C CA . ASP A 1 476 ? 8.523 41.656 43.031 1 49.19 476 ASP A CA 1
ATOM 3789 C C . ASP A 1 476 ? 7.371 42.312 43.812 1 49.19 476 ASP A C 1
ATOM 3791 O O . ASP A 1 476 ? 6.648 41.625 44.531 1 49.19 476 ASP A O 1
ATOM 3795 N N . LEU A 1 477 ? 7.359 43.656 44.031 1 51.75 477 LEU A N 1
ATOM 3796 C CA . LEU A 1 477 ? 6.355 44.375 44.812 1 51.75 477 LEU A CA 1
ATOM 3797 C C . LEU A 1 477 ? 5.688 45.469 44 1 51.75 477 LEU A C 1
ATOM 3799 O O . LEU A 1 477 ? 6.363 46.219 43.281 1 51.75 477 LEU A O 1
ATOM 3803 N N . LEU A 1 478 ? 4.508 45.281 43.562 1 56.38 478 LEU A N 1
ATOM 3804 C CA . LEU A 1 478 ? 3.738 46.281 42.844 1 56.38 478 LEU A CA 1
ATOM 3805 C C . LEU A 1 478 ? 3.752 47.625 43.594 1 56.38 478 LEU A C 1
ATOM 3807 O O . LEU A 1 478 ? 3.18 47.75 44.688 1 56.38 478 LEU A O 1
ATOM 3811 N N . GLU A 1 479 ? 4.746 48.469 43.344 1 67.12 479 GLU A N 1
ATOM 3812 C CA . GLU A 1 479 ? 4.707 49.812 43.875 1 67.12 479 GLU A CA 1
ATOM 3813 C C . GLU A 1 479 ? 3.508 50.594 43.344 1 67.12 479 GLU A C 1
ATOM 3815 O O . GLU A 1 479 ? 3.271 50.625 42.125 1 67.12 479 GLU A O 1
ATOM 3820 N N . PRO A 1 480 ? 2.674 51 44.219 1 72.12 480 PRO A N 1
ATOM 3821 C CA . PRO A 1 480 ? 1.434 51.688 43.844 1 72.12 480 PRO A CA 1
ATOM 3822 C C . PRO A 1 480 ? 1.656 52.781 42.812 1 72.12 480 PRO A C 1
ATOM 3824 O O . PRO A 1 480 ? 0.819 53 41.938 1 72.12 480 PRO A O 1
ATOM 3827 N N . HIS A 1 481 ? 2.836 53.438 42.875 1 77.94 481 HIS A N 1
ATOM 3828 C CA . HIS A 1 481 ? 3.074 54.531 41.938 1 77.94 481 HIS A CA 1
ATOM 3829 C C . HIS A 1 481 ? 3.275 54 40.531 1 77.94 481 HIS A C 1
ATOM 3831 O O . HIS A 1 481 ? 2.826 54.625 39.562 1 77.94 481 HIS A O 1
ATOM 3837 N N . ARG A 1 482 ? 3.854 52.875 40.406 1 79.19 482 ARG A N 1
ATOM 3838 C CA . ARG A 1 482 ? 4.082 52.281 39.094 1 79.19 482 ARG A CA 1
ATOM 3839 C C . ARG A 1 482 ? 2.773 51.812 38.469 1 79.19 482 ARG A C 1
ATOM 3841 O O . ARG A 1 482 ? 2.574 51.938 37.281 1 79.19 482 ARG A O 1
ATOM 3848 N N . MET A 1 483 ? 1.926 51.375 39.406 1 80.62 483 MET A N 1
ATOM 3849 C CA . MET A 1 483 ? 0.624 50.906 38.906 1 80.62 483 MET A CA 1
ATOM 3850 C C . MET A 1 483 ? -0.227 52.094 38.438 1 80.62 483 MET A C 1
ATOM 3852 O O . MET A 1 483 ? -0.914 52 37.438 1 80.62 483 MET A O 1
ATOM 3856 N N . ALA A 1 484 ? -0.119 53.125 39.188 1 82.5 484 ALA A N 1
ATOM 3857 C CA . ALA A 1 484 ? -0.885 54.344 38.844 1 82.5 484 ALA A CA 1
ATOM 3858 C C . ALA A 1 484 ? -0.447 54.875 37.469 1 82.5 484 ALA A C 1
ATOM 3860 O O . ALA A 1 484 ? -1.278 55.312 36.688 1 82.5 484 ALA A O 1
ATOM 3861 N N . GLU A 1 485 ? 0.803 54.844 37.25 1 86.62 485 GLU A N 1
ATOM 3862 C CA . GLU A 1 485 ? 1.326 55.281 35.969 1 86.62 485 GLU A CA 1
ATOM 3863 C C . GLU A 1 485 ? 0.848 54.406 34.812 1 86.62 485 GLU A C 1
ATOM 3865 O O . GLU A 1 485 ? 0.492 54.875 33.75 1 86.62 485 GLU A O 1
ATOM 3870 N N . ALA A 1 486 ? 0.885 53.125 35.094 1 87 486 ALA A N 1
ATOM 3871 C CA . ALA A 1 486 ? 0.443 52.188 34.062 1 87 486 ALA A CA 1
ATOM 3872 C C . ALA A 1 486 ? -1.041 52.344 33.781 1 87 486 ALA A C 1
ATOM 3874 O O . ALA A 1 486 ? -1.459 52.25 32.625 1 87 486 ALA A O 1
ATOM 3875 N N . VAL A 1 487 ? -1.779 52.625 34.812 1 88.88 487 VAL A N 1
ATOM 3876 C CA . VAL A 1 487 ? -3.219 52.812 34.656 1 88.88 487 VAL A CA 1
ATOM 3877 C C . VAL A 1 487 ? -3.498 54.062 33.812 1 88.88 487 VAL A C 1
ATOM 3879 O O . VAL A 1 487 ? -4.387 54.031 32.969 1 88.88 487 VAL A O 1
ATOM 3882 N N . GLU A 1 488 ? -2.77 55.094 34.031 1 90.75 488 GLU A N 1
ATOM 3883 C CA . GLU A 1 488 ? -2.936 56.312 33.25 1 90.75 488 GLU A CA 1
ATOM 3884 C C . GLU A 1 488 ? -2.625 56.094 31.766 1 90.75 488 GLU A C 1
ATOM 3886 O O . GLU A 1 488 ? -3.342 56.562 30.891 1 90.75 488 GLU A O 1
ATOM 3891 N N . GLU A 1 489 ? -1.577 55.375 31.578 1 91.38 489 GLU A N 1
ATOM 3892 C CA . GLU A 1 489 ? -1.218 55.062 30.188 1 91.38 489 GLU A CA 1
ATOM 3893 C C . GLU A 1 489 ? -2.26 54.156 29.531 1 91.38 489 GLU A C 1
ATOM 3895 O O . GLU A 1 489 ? -2.527 54.281 28.344 1 91.38 489 GLU A O 1
ATOM 3900 N N . CYS A 1 490 ? -2.812 53.312 30.281 1 91.75 490 CYS A N 1
ATOM 3901 C CA . CYS A 1 490 ? -3.832 52.406 29.766 1 91.75 490 CYS A CA 1
ATOM 3902 C C . CYS A 1 490 ? -5.109 53.188 29.422 1 91.75 490 CYS A C 1
ATOM 3904 O O . CYS A 1 490 ? -5.797 52.844 28.453 1 91.75 490 CYS A O 1
ATOM 3906 N N . ARG A 1 491 ? -5.418 54.156 30.188 1 93.12 491 ARG A N 1
ATOM 3907 C CA . ARG A 1 491 ? -6.582 54.969 29.891 1 93.12 491 ARG A CA 1
ATOM 3908 C C . ARG A 1 491 ? -6.383 55.781 28.609 1 93.12 491 ARG A C 1
ATOM 3910 O O . ARG A 1 491 ? -7.312 55.938 27.812 1 93.12 491 ARG A O 1
ATOM 3917 N N . ALA A 1 492 ? -5.172 56.25 28.484 1 92.88 492 ALA A N 1
ATOM 3918 C CA . ALA A 1 492 ? -4.848 56.969 27.25 1 92.88 492 ALA A CA 1
ATOM 3919 C C . ALA A 1 492 ? -4.941 56.031 26.047 1 92.88 492 ALA A C 1
ATOM 3921 O O . ALA A 1 492 ? -5.434 56.438 24.984 1 92.88 492 ALA A O 1
ATOM 3922 N N . LEU A 1 493 ? -4.438 54.906 26.266 1 92.69 493 LEU A N 1
ATOM 3923 C CA . LEU A 1 493 ? -4.508 53.906 25.203 1 92.69 493 LEU A CA 1
ATOM 3924 C C . LEU A 1 493 ? -5.957 53.562 24.875 1 92.69 493 LEU A C 1
ATOM 3926 O O . LEU A 1 493 ? -6.305 53.375 23.703 1 92.69 493 LEU A O 1
ATOM 3930 N N . SER A 1 494 ? -6.777 53.469 25.875 1 92.56 494 SER A N 1
ATOM 3931 C CA . SER A 1 494 ? -8.188 53.156 25.672 1 92.56 494 SER A CA 1
ATOM 3932 C C . SER A 1 494 ? -8.867 54.219 24.812 1 92.56 494 SER A C 1
ATOM 3934 O O . SER A 1 494 ? -9.688 53.906 23.953 1 92.56 494 SER A O 1
ATOM 3936 N N . GLN A 1 495 ? -8.516 55.375 25.078 1 93 495 GLN A N 1
ATOM 3937 C CA . GLN A 1 495 ? -9.062 56.469 24.297 1 93 495 GLN A CA 1
ATOM 3938 C C . GLN A 1 495 ? -8.609 56.406 22.828 1 93 495 GLN A C 1
ATOM 3940 O O . GLN A 1 495 ? -9.414 56.562 21.922 1 93 495 GLN A O 1
ATOM 3945 N N . PHE A 1 496 ? -7.402 56.156 22.672 1 92.75 496 PHE A N 1
ATOM 3946 C CA . PHE A 1 496 ? -6.855 56 21.328 1 92.75 496 PHE A CA 1
ATOM 3947 C C . PHE A 1 496 ? -7.555 54.875 20.578 1 92.75 496 PHE A C 1
ATOM 3949 O O . PHE A 1 496 ? -7.91 55.031 19.406 1 92.75 496 PHE A O 1
ATOM 3956 N N . LEU A 1 497 ? -7.703 53.75 21.25 1 93.75 497 LEU A N 1
ATOM 3957 C CA . LEU A 1 497 ? -8.328 52.594 20.625 1 93.75 497 LEU A CA 1
ATOM 3958 C C . LEU A 1 497 ? -9.781 52.906 20.266 1 93.75 497 LEU A C 1
ATOM 3960 O O . LEU A 1 497 ? -10.289 52.406 19.266 1 93.75 497 LEU A O 1
ATOM 3964 N N . GLY A 1 498 ? -10.453 53.719 21.078 1 92.75 498 GLY A N 1
ATOM 3965 C CA . GLY A 1 498 ? -11.797 54.156 20.75 1 92.75 498 GLY A CA 1
ATOM 3966 C C . GLY A 1 498 ? -11.867 54.969 19.469 1 92.75 498 GLY A C 1
ATOM 3967 O O . GLY A 1 498 ? -12.75 54.75 18.641 1 92.75 498 GLY A O 1
ATOM 3968 N N . GLU A 1 499 ? -10.906 55.812 19.391 1 93.19 499 GLU A N 1
ATOM 3969 C CA . GLU A 1 499 ? -10.828 56.625 18.188 1 93.19 499 GLU A CA 1
ATOM 3970 C C . GLU A 1 499 ? -10.477 55.781 16.953 1 93.19 499 GLU A C 1
ATOM 3972 O O . GLU A 1 499 ? -11.016 56 15.875 1 93.19 499 GLU A O 1
ATOM 3977 N N . LEU A 1 500 ? -9.539 54.969 17.234 1 91.75 500 LEU A N 1
ATOM 3978 C CA . LEU A 1 500 ? -9.125 54.062 16.156 1 91.75 500 LEU A CA 1
ATOM 3979 C C . LEU A 1 500 ? -10.289 53.188 15.68 1 91.75 500 LEU A C 1
ATOM 3981 O O . LEU A 1 500 ? -10.445 52.969 14.484 1 91.75 500 LEU A O 1
ATOM 3985 N N . PHE A 1 501 ? -11.125 52.719 16.562 1 93.56 501 PHE A N 1
ATOM 3986 C CA . PHE A 1 501 ? -12.289 51.906 16.234 1 93.56 501 PHE A CA 1
ATOM 3987 C C . PHE A 1 501 ? -13.266 52.688 15.352 1 93.56 501 PHE A C 1
ATOM 3989 O O . PHE A 1 501 ? -13.789 52.156 14.375 1 93.56 501 PHE A O 1
ATOM 3996 N N . GLU A 1 502 ? -13.461 53.844 15.711 1 92.69 502 GLU A N 1
ATOM 3997 C CA . GLU A 1 502 ? -14.367 54.688 14.938 1 92.69 502 GLU A CA 1
ATOM 3998 C C . GLU A 1 502 ? -13.812 54.969 13.547 1 92.69 502 GLU A C 1
ATOM 4000 O O . GLU A 1 502 ? -14.547 54.969 12.555 1 92.69 502 GLU A O 1
ATOM 4005 N N . LYS A 1 503 ? -12.555 55.25 13.539 1 91.81 503 LYS A N 1
ATOM 4006 C CA . LYS A 1 503 ? -11.906 55.5 12.258 1 91.81 503 LYS A CA 1
ATOM 4007 C C . LYS A 1 503 ? -12.008 54.312 11.328 1 91.81 503 LYS A C 1
ATOM 4009 O O . LYS A 1 503 ? -12.305 54.469 10.141 1 91.81 503 LYS A O 1
ATOM 4014 N N . VAL A 1 504 ? -11.711 53.156 11.883 1 90.75 504 VAL A N 1
ATOM 4015 C CA . VAL A 1 504 ? -11.758 51.938 11.086 1 90.75 504 VAL A CA 1
ATOM 4016 C C . VAL A 1 504 ? -13.203 51.656 10.688 1 90.75 504 VAL A C 1
ATOM 4018 O O . VAL A 1 504 ? -13.461 51.188 9.562 1 90.75 504 VAL A O 1
ATOM 4021 N N . SER A 1 505 ? -14.156 51.875 11.531 1 91.69 505 SER A N 1
ATOM 4022 C CA . SER A 1 505 ? -15.57 51.625 11.266 1 91.69 505 SER A CA 1
ATOM 4023 C C . SER A 1 505 ? -16.094 52.531 10.172 1 91.69 505 SER A C 1
ATOM 4025 O O . SER A 1 505 ? -17.109 52.25 9.539 1 91.69 505 SER A O 1
ATOM 4027 N N . GLY A 1 506 ? -15.422 53.594 9.93 1 89.81 506 GLY A N 1
ATOM 4028 C CA . GLY A 1 506 ? -15.852 54.562 8.938 1 89.81 506 GLY A CA 1
ATOM 4029 C C . GLY A 1 506 ? -15.25 54.312 7.566 1 89.81 506 GLY A C 1
ATOM 4030 O O . GLY A 1 506 ? -15.516 55.062 6.625 1 89.81 506 GLY A O 1
ATOM 4031 N N . ARG A 1 507 ? -14.461 53.312 7.441 1 89.12 507 ARG A N 1
ATOM 4032 C CA . ARG A 1 507 ? -13.852 53 6.152 1 89.12 507 ARG A CA 1
ATOM 4033 C C . ARG A 1 507 ? -14.922 52.656 5.117 1 89.12 507 ARG A C 1
ATOM 4035 O O . ARG A 1 507 ? -15.953 52.062 5.449 1 89.12 507 ARG A O 1
ATOM 4042 N N . ALA A 1 508 ? -14.633 52.906 3.848 1 85.56 508 ALA A N 1
ATOM 4043 C CA . ALA A 1 508 ? -15.594 52.75 2.756 1 85.56 508 ALA A CA 1
ATOM 4044 C C . ALA A 1 508 ? -15.977 51.312 2.537 1 85.56 508 ALA A C 1
ATOM 4046 O O . ALA A 1 508 ? -17.125 51 2.205 1 85.56 508 ALA A O 1
ATOM 4047 N N . GLU A 1 509 ? -15.023 50.5 2.748 1 84.75 509 GLU A N 1
ATOM 4048 C CA . GLU A 1 509 ? -15.266 49.094 2.479 1 84.75 509 GLU A CA 1
ATOM 4049 C C . GLU A 1 509 ? -16.219 48.469 3.504 1 84.75 509 GLU A C 1
ATOM 4051 O O . GLU A 1 509 ? -16.797 47.406 3.271 1 84.75 509 GLU A O 1
ATOM 4056 N N . LEU A 1 510 ? -16.406 49.156 4.621 1 88.75 510 LEU A N 1
ATOM 4057 C CA . LEU A 1 510 ? -17.281 48.656 5.672 1 88.75 510 LEU A CA 1
ATOM 4058 C C . LEU A 1 510 ? -18.625 49.375 5.648 1 88.75 510 LEU A C 1
ATOM 4060 O O . LEU A 1 510 ? -19.469 49.156 6.512 1 88.75 510 LEU A O 1
ATOM 4064 N N . ALA A 1 511 ? -18.781 50.156 4.613 1 86 511 ALA A N 1
ATOM 4065 C CA . ALA A 1 511 ? -20.031 50.906 4.508 1 86 511 ALA A CA 1
ATOM 4066 C C . ALA A 1 511 ? -21.234 49.969 4.414 1 86 511 ALA A C 1
ATOM 4068 O O . ALA A 1 511 ? -21.234 49.031 3.588 1 86 511 ALA A O 1
ATOM 4069 N N . GLY A 1 512 ? -22.203 50.125 5.297 1 82 512 GLY A N 1
ATOM 4070 C CA . GLY A 1 512 ? -23.406 49.312 5.273 1 82 512 GLY A CA 1
ATOM 4071 C C . GLY A 1 512 ? -23.281 48.031 6.098 1 82 512 GLY A C 1
ATOM 4072 O O . GLY A 1 512 ? -24.234 47.281 6.219 1 82 512 GLY A O 1
ATOM 4073 N N . HIS A 1 513 ? -22.062 47.812 6.574 1 86.94 513 HIS A N 1
ATOM 4074 C CA . HIS A 1 513 ? -21.859 46.594 7.379 1 86.94 513 HIS A CA 1
ATOM 4075 C C . HIS A 1 513 ? -21.594 46.969 8.836 1 86.94 513 HIS A C 1
ATOM 4077 O O . HIS A 1 513 ? -20.484 47.375 9.188 1 86.94 513 HIS A O 1
ATOM 4083 N N . GLY A 1 514 ? -22.516 46.781 9.688 1 87.31 514 GLY A N 1
ATOM 4084 C CA . GLY A 1 514 ? -22.391 47.094 11.102 1 87.31 514 GLY A CA 1
ATOM 4085 C C . GLY A 1 514 ? -21.469 46.156 11.844 1 87.31 514 GLY A C 1
ATOM 4086 O O . GLY A 1 514 ? -21.109 45.094 11.32 1 87.31 514 GLY A O 1
ATOM 4087 N N . PHE A 1 515 ? -20.922 46.562 12.906 1 92.25 515 PHE A N 1
ATOM 4088 C CA . PHE A 1 515 ? -20.047 45.75 13.75 1 92.25 515 PHE A CA 1
ATOM 4089 C C . PHE A 1 515 ? -20.844 44.688 14.492 1 92.25 515 PHE A C 1
ATOM 4091 O O . PHE A 1 515 ? -21.812 45 15.195 1 92.25 515 PHE A O 1
ATOM 4098 N N . ASP A 1 516 ? -20.531 43.5 14.312 1 89 516 ASP A N 1
ATOM 4099 C CA . ASP A 1 516 ? -21.203 42.375 14.984 1 89 516 ASP A CA 1
ATOM 4100 C C . ASP A 1 516 ? -20.594 42.125 16.359 1 89 516 ASP A C 1
ATOM 4102 O O . ASP A 1 516 ? -19.656 41.312 16.484 1 89 516 ASP A O 1
ATOM 4106 N N . ARG A 1 517 ? -21.188 42.656 17.344 1 90.25 517 ARG A N 1
ATOM 4107 C CA . ARG A 1 517 ? -20.672 42.562 18.703 1 90.25 517 ARG A CA 1
ATOM 4108 C C . ARG A 1 517 ? -20.734 41.125 19.219 1 90.25 517 ARG A C 1
ATOM 4110 O O . ARG A 1 517 ? -19.891 40.688 20 1 90.25 517 ARG A O 1
ATOM 4117 N N . GLN A 1 518 ? -21.703 40.438 18.766 1 87.38 518 GLN A N 1
ATOM 4118 C CA . GLN A 1 518 ? -21.875 39.062 19.219 1 87.38 518 GLN A CA 1
ATOM 4119 C C . GLN A 1 518 ? -20.75 38.156 18.688 1 87.38 518 GLN A C 1
ATOM 4121 O O . GLN A 1 518 ? -20.156 37.375 19.438 1 87.38 518 GLN A O 1
ATOM 4126 N N . SER A 1 519 ? -20.516 38.344 17.453 1 86.88 519 SER A N 1
ATOM 4127 C CA . SER A 1 519 ? -19.438 37.594 16.859 1 86.88 519 SER A CA 1
ATOM 4128 C C . SER A 1 519 ? -18.078 37.938 17.469 1 86.88 519 SER A C 1
ATOM 4130 O O . SER A 1 519 ? -17.25 37.062 17.703 1 86.88 519 SER A O 1
ATOM 4132 N N . ALA A 1 520 ? -17.875 39.188 17.75 1 90.19 520 ALA A N 1
ATOM 4133 C CA . ALA A 1 520 ? -16.625 39.625 18.391 1 90.19 520 ALA A CA 1
ATOM 4134 C C . ALA A 1 520 ? -16.5 39.062 19.797 1 90.19 520 ALA A C 1
ATOM 4136 O O . ALA A 1 520 ? -15.406 38.688 20.219 1 90.19 520 ALA A O 1
ATOM 4137 N N . GLY A 1 521 ? -17.641 39.062 20.5 1 87.81 521 GLY A N 1
ATOM 4138 C CA . GLY A 1 521 ? -17.641 38.469 21.828 1 87.81 521 GLY A CA 1
ATOM 4139 C C . GLY A 1 521 ? -17.297 37 21.859 1 87.81 521 GLY A C 1
ATOM 4140 O O . GLY A 1 521 ? -16.562 36.531 22.734 1 87.81 521 GLY A O 1
ATOM 4141 N N . GLU A 1 522 ? -17.766 36.375 20.891 1 85.25 522 GLU A N 1
ATOM 4142 C CA . GLU A 1 522 ? -17.453 34.938 20.781 1 85.25 522 GLU A CA 1
ATOM 4143 C C . GLU A 1 522 ? -15.977 34.719 20.469 1 85.25 522 GLU A C 1
ATOM 4145 O O . GLU A 1 522 ? -15.352 33.812 21.016 1 85.25 522 GLU A O 1
ATOM 4150 N N . THR A 1 523 ? -15.469 35.531 19.594 1 87.06 523 THR A N 1
ATOM 4151 C CA . THR A 1 523 ? -14.055 35.438 19.266 1 87.06 523 THR A CA 1
ATOM 4152 C C . THR A 1 523 ? -13.188 35.719 20.484 1 87.06 523 THR A C 1
ATOM 4154 O O . THR A 1 523 ? -12.148 35.094 20.672 1 87.06 523 THR A O 1
ATOM 4157 N N . LEU A 1 524 ? -13.586 36.656 21.266 1 88.44 524 LEU A N 1
ATOM 4158 C CA . LEU A 1 524 ? -12.859 37 22.5 1 88.44 524 LEU A CA 1
ATOM 4159 C C . LEU A 1 524 ? -12.875 35.812 23.469 1 88.44 524 LEU A C 1
ATOM 4161 O O . LEU A 1 524 ? -11.867 35.531 24.109 1 88.44 524 LEU A O 1
ATOM 4165 N N . LYS A 1 525 ? -14.023 35.188 23.578 1 82.88 525 LYS A N 1
ATOM 4166 C CA . LYS A 1 525 ? -14.117 34 24.438 1 82.88 525 LYS A CA 1
ATOM 4167 C C . LYS A 1 525 ? -13.156 32.906 23.984 1 82.88 525 LYS A C 1
ATOM 4169 O O . LYS A 1 525 ? -12.531 32.25 24.812 1 82.88 525 LYS A O 1
ATOM 4174 N N . ILE A 1 526 ? -13.078 32.781 22.688 1 78.31 526 ILE A N 1
ATOM 4175 C CA . ILE A 1 526 ? -12.18 31.781 22.125 1 78.31 526 ILE A CA 1
ATOM 4176 C C . ILE A 1 526 ? -10.734 32.125 22.453 1 78.31 526 ILE A C 1
ATOM 4178 O O . ILE A 1 526 ? -9.945 31.281 22.859 1 78.31 526 ILE A O 1
ATOM 4182 N N . TYR A 1 527 ? -10.414 33.406 22.328 1 80.5 527 TYR A N 1
ATOM 4183 C CA . TYR A 1 527 ? -9.062 33.875 22.609 1 80.5 527 TYR A CA 1
ATOM 4184 C C . TYR A 1 527 ? -8.688 33.656 24.062 1 80.5 527 TYR A C 1
ATOM 4186 O O . TYR A 1 527 ? -7.559 33.25 24.359 1 80.5 527 TYR A O 1
ATOM 4194 N N . LEU A 1 528 ? -9.672 33.844 24.922 1 78.44 528 LEU A N 1
ATOM 4195 C CA . LEU A 1 528 ? -9.406 33.75 26.344 1 78.44 528 LEU A CA 1
ATOM 4196 C C . LEU A 1 528 ? -9.477 32.312 26.812 1 78.44 528 LEU A C 1
ATOM 4198 O O . LEU A 1 528 ? -9.211 32 27.984 1 78.44 528 LEU A O 1
ATOM 4202 N N . GLY A 1 529 ? -9.664 31.359 25.859 1 64 529 GLY A N 1
ATOM 4203 C CA . GLY A 1 529 ? -9.758 29.953 26.188 1 64 529 GLY A CA 1
ATOM 4204 C C . GLY A 1 529 ? -11.062 29.578 26.844 1 64 529 GLY A C 1
ATOM 4205 O O . GLY A 1 529 ? -11.133 28.594 27.594 1 64 529 GLY A O 1
ATOM 4206 N N . ARG A 1 530 ? -11.992 30.469 26.812 1 54.69 530 ARG A N 1
ATOM 4207 C CA . ARG A 1 530 ? -13.266 30.266 27.5 1 54.69 530 ARG A CA 1
ATOM 4208 C C . ARG A 1 530 ? -14.344 29.812 26.516 1 54.69 530 ARG A C 1
ATOM 4210 O O . ARG A 1 530 ? -15.539 29.828 26.844 1 54.69 530 ARG A O 1
ATOM 4217 N N . ALA A 1 531 ? -13.828 29.375 25.406 1 48.31 531 ALA A N 1
ATOM 4218 C CA . ALA A 1 531 ? -14.859 28.891 24.5 1 48.31 531 ALA A CA 1
ATOM 4219 C C . ALA A 1 531 ? -14.93 27.359 24.531 1 48.31 531 ALA A C 1
ATOM 4221 O O . ALA A 1 531 ? -13.93 26.688 24.781 1 48.31 531 ALA A O 1
ATOM 4222 N N . MET B 1 1 ? 54.562 -31.984 -7.672 1 24.38 1 MET B N 1
ATOM 4223 C CA . MET B 1 1 ? 53.406 -32.469 -8.391 1 24.38 1 MET B CA 1
ATOM 4224 C C . MET B 1 1 ? 52.25 -31.469 -8.234 1 24.38 1 MET B C 1
ATOM 4226 O O . MET B 1 1 ? 51.938 -31.016 -7.121 1 24.38 1 MET B O 1
ATOM 4230 N N . PRO B 1 2 ? 51.844 -30.766 -9.227 1 31.89 2 PRO B N 1
ATOM 4231 C CA . PRO B 1 2 ? 51.031 -29.562 -9.023 1 31.89 2 PRO B CA 1
ATOM 4232 C C . PRO B 1 2 ? 49.656 -29.875 -8.422 1 31.89 2 PRO B C 1
ATOM 4234 O O . PRO B 1 2 ? 49.156 -30.984 -8.578 1 31.89 2 PRO B O 1
ATOM 4237 N N . PRO B 1 3 ? 49.312 -29.188 -7.332 1 30.34 3 PRO B N 1
ATOM 4238 C CA . PRO B 1 3 ? 48.188 -29.719 -6.555 1 30.34 3 PRO B CA 1
ATOM 4239 C C . PRO B 1 3 ? 46.938 -29.922 -7.402 1 30.34 3 PRO B C 1
ATOM 4241 O O . PRO B 1 3 ? 46.75 -29.234 -8.414 1 30.34 3 PRO B O 1
ATOM 4244 N N . ILE B 1 4 ? 46.438 -31.141 -7.461 1 30.94 4 ILE B N 1
ATOM 4245 C CA . ILE B 1 4 ? 45.281 -31.672 -8.164 1 30.94 4 ILE B CA 1
ATOM 4246 C C . ILE B 1 4 ? 44.094 -30.703 -8.016 1 30.94 4 ILE B C 1
ATOM 4248 O O . ILE B 1 4 ? 43.781 -30.281 -6.902 1 30.94 4 ILE B O 1
ATOM 4252 N N . ALA B 1 5 ? 43.781 -30.016 -9.055 1 33.09 5 ALA B N 1
ATOM 4253 C CA . ALA B 1 5 ? 42.656 -29.109 -9.258 1 33.09 5 ALA B CA 1
ATOM 4254 C C . ALA B 1 5 ? 41.375 -29.656 -8.594 1 33.09 5 ALA B C 1
ATOM 4256 O O . ALA B 1 5 ? 41 -30.797 -8.852 1 33.09 5 ALA B O 1
ATOM 4257 N N . VAL B 1 6 ? 41.156 -29.359 -7.391 1 30.42 6 VAL B N 1
ATOM 4258 C CA . VAL B 1 6 ? 39.969 -29.703 -6.637 1 30.42 6 VAL B CA 1
ATOM 4259 C C . VAL B 1 6 ? 38.75 -29.609 -7.547 1 30.42 6 VAL B C 1
ATOM 4261 O O . VAL B 1 6 ? 38.469 -28.562 -8.125 1 30.42 6 VAL B O 1
ATOM 4264 N N . ILE B 1 7 ? 38.406 -30.672 -8.32 1 27.83 7 ILE B N 1
ATOM 4265 C CA . ILE B 1 7 ? 37.125 -30.828 -9.016 1 27.83 7 ILE B CA 1
ATOM 4266 C C . ILE B 1 7 ? 36.031 -30.156 -8.203 1 27.83 7 ILE B C 1
ATOM 4268 O O . ILE B 1 7 ? 35.781 -30.531 -7.059 1 27.83 7 ILE B O 1
ATOM 4272 N N . ARG B 1 8 ? 35.781 -29 -8.422 1 41 8 ARG B N 1
ATOM 4273 C CA . ARG B 1 8 ? 34.656 -28.234 -7.945 1 41 8 ARG B CA 1
ATOM 4274 C C . ARG B 1 8 ? 33.375 -29.094 -7.902 1 41 8 ARG B C 1
ATOM 4276 O O . ARG B 1 8 ? 32.812 -29.406 -8.945 1 41 8 ARG B O 1
ATOM 4283 N N . THR B 1 9 ? 33.031 -30.234 -7.039 1 33.84 9 THR B N 1
ATOM 4284 C CA . THR B 1 9 ? 32.125 -31.328 -6.762 1 33.84 9 THR B CA 1
ATOM 4285 C C . THR B 1 9 ? 30.672 -30.859 -6.93 1 33.84 9 THR B C 1
ATOM 4287 O O . THR B 1 9 ? 30.375 -29.672 -6.816 1 33.84 9 THR B O 1
ATOM 4290 N N . GLU B 1 10 ? 29.422 -31.891 -7.297 1 43.62 10 GLU B N 1
ATOM 4291 C CA . GLU B 1 10 ? 28.016 -32.156 -7.602 1 43.62 10 GLU B CA 1
ATOM 4292 C C . GLU B 1 10 ? 27.094 -31.422 -6.641 1 43.62 10 GLU B C 1
ATOM 4294 O O . GLU B 1 10 ? 25.969 -31.047 -7.008 1 43.62 10 GLU B O 1
ATOM 4299 N N . ARG B 1 11 ? 27.391 -31.391 -5.266 1 50.69 11 ARG B N 1
ATOM 4300 C CA . ARG B 1 11 ? 26.672 -30.859 -4.121 1 50.69 11 ARG B CA 1
ATOM 4301 C C . ARG B 1 11 ? 26.422 -29.359 -4.277 1 50.69 11 ARG B C 1
ATOM 4303 O O . ARG B 1 11 ? 25.453 -28.828 -3.734 1 50.69 11 ARG B O 1
ATOM 4310 N N . ASP B 1 12 ? 27 -28.844 -5.297 1 67.56 12 ASP B N 1
ATOM 4311 C CA . ASP B 1 12 ? 27.078 -27.391 -5.348 1 67.56 12 ASP B CA 1
ATOM 4312 C C . ASP B 1 12 ? 25.969 -26.812 -6.223 1 67.56 12 ASP B C 1
ATOM 4314 O O . ASP B 1 12 ? 25.516 -25.703 -5.984 1 67.56 12 ASP B O 1
ATOM 4318 N N . VAL B 1 13 ? 25.438 -27.828 -7.07 1 69.38 13 VAL B N 1
ATOM 4319 C CA . VAL B 1 13 ? 24.422 -27.266 -7.973 1 69.38 13 VAL B CA 1
ATOM 4320 C C . VAL B 1 13 ? 23.141 -26.984 -7.199 1 69.38 13 VAL B C 1
ATOM 4322 O O . VAL B 1 13 ? 22.531 -25.922 -7.359 1 69.38 13 VAL B O 1
ATOM 4325 N N . TYR B 1 14 ? 22.891 -27.938 -6.34 1 76.12 14 TYR B N 1
ATOM 4326 C CA . TYR B 1 14 ? 21.688 -27.766 -5.523 1 76.12 14 TYR B CA 1
ATOM 4327 C C . TYR B 1 14 ? 21.828 -26.562 -4.59 1 76.12 14 TYR B C 1
ATOM 4329 O O . TYR B 1 14 ? 20.906 -25.766 -4.465 1 76.12 14 TYR B O 1
ATOM 4337 N N . ALA B 1 15 ? 22.953 -26.438 -4.043 1 73.88 15 ALA B N 1
ATOM 4338 C CA . ALA B 1 15 ? 23.203 -25.312 -3.139 1 73.88 15 ALA B CA 1
ATOM 4339 C C . ALA B 1 15 ? 23.188 -23.984 -3.893 1 73.88 15 ALA B C 1
ATOM 4341 O O . ALA B 1 15 ? 22.641 -23 -3.402 1 73.88 15 ALA B O 1
ATOM 4342 N N . ASN B 1 16 ? 23.719 -24.016 -5.031 1 75.19 16 ASN B N 1
ATOM 4343 C CA . ASN B 1 16 ? 23.75 -22.812 -5.859 1 75.19 16 ASN B CA 1
ATOM 4344 C C . ASN B 1 16 ? 22.344 -22.438 -6.328 1 75.19 16 ASN B C 1
ATOM 4346 O O . ASN B 1 16 ? 22 -21.25 -6.391 1 75.19 16 ASN B O 1
ATOM 4350 N N . LEU B 1 17 ? 21.609 -23.469 -6.602 1 77.56 17 LEU B N 1
ATOM 4351 C CA . LEU B 1 17 ? 20.25 -23.219 -7.039 1 77.56 17 LEU B CA 1
ATOM 4352 C C . LEU B 1 17 ? 19.422 -22.562 -5.938 1 77.56 17 LEU B C 1
ATOM 4354 O O . LEU B 1 17 ? 18.688 -21.594 -6.191 1 77.56 17 LEU B O 1
ATOM 4358 N N . LEU B 1 18 ? 19.656 -23 -4.812 1 75.5 18 LEU B N 1
ATOM 4359 C CA . LEU B 1 18 ? 18.922 -22.438 -3.686 1 75.5 18 LEU B CA 1
ATOM 4360 C C . LEU B 1 18 ? 19.328 -21 -3.418 1 75.5 18 LEU B C 1
ATOM 4362 O O . LEU B 1 18 ? 18.5 -20.156 -3.086 1 75.5 18 LEU B O 1
ATOM 4366 N N . ARG B 1 19 ? 20.547 -20.703 -3.6 1 70.5 19 ARG B N 1
ATOM 4367 C CA . ARG B 1 19 ? 21.062 -19.359 -3.383 1 70.5 19 ARG B CA 1
ATOM 4368 C C . ARG B 1 19 ? 20.578 -18.406 -4.465 1 70.5 19 ARG B C 1
ATOM 4370 O O . ARG B 1 19 ? 20.203 -17.266 -4.172 1 70.5 19 ARG B O 1
ATOM 4377 N N . ASP B 1 20 ? 20.453 -18.875 -5.641 1 69.5 20 ASP B N 1
ATOM 4378 C CA . ASP B 1 20 ? 20.125 -18.031 -6.785 1 69.5 20 ASP B CA 1
ATOM 4379 C C . ASP B 1 20 ? 18.625 -17.719 -6.812 1 69.5 20 ASP B C 1
ATOM 4381 O O . ASP B 1 20 ? 18.203 -16.703 -7.367 1 69.5 20 ASP B O 1
ATOM 4385 N N . THR B 1 21 ? 17.906 -18.547 -6.168 1 69.44 21 THR B N 1
ATOM 4386 C CA . THR B 1 21 ? 16.453 -18.422 -6.316 1 69.44 21 THR B CA 1
ATOM 4387 C C . THR B 1 21 ? 15.859 -17.625 -5.156 1 69.44 21 THR B C 1
ATOM 4389 O O . THR B 1 21 ? 14.648 -17.391 -5.121 1 69.44 21 THR B O 1
ATOM 4392 N N . ARG B 1 22 ? 16.641 -17.078 -4.215 1 65.5 22 ARG B N 1
ATOM 4393 C CA . ARG B 1 22 ? 16.125 -16.406 -3.033 1 65.5 22 ARG B CA 1
ATOM 4394 C C . ARG B 1 22 ? 15.516 -15.055 -3.396 1 65.5 22 ARG B C 1
ATOM 4396 O O . ARG B 1 22 ? 14.633 -14.555 -2.695 1 65.5 22 ARG B O 1
ATOM 4403 N N . GLY B 1 23 ? 15.719 -14.562 -4.516 1 65.06 23 GLY B N 1
ATOM 4404 C CA . GLY B 1 23 ? 15.133 -13.336 -5.02 1 65.06 23 GLY B CA 1
ATOM 4405 C C . GLY B 1 23 ? 15.383 -12.141 -4.121 1 65.06 23 GLY B C 1
ATOM 4406 O O . GLY B 1 23 ? 14.844 -11.055 -4.355 1 65.06 23 GLY B O 1
ATOM 4407 N N . LEU B 1 24 ? 15.992 -12.211 -2.832 1 71.81 24 LEU B N 1
ATOM 4408 C CA . LEU B 1 24 ? 16.281 -11.117 -1.916 1 71.81 24 LEU B CA 1
ATOM 4409 C C . LEU B 1 24 ? 17.672 -10.547 -2.162 1 71.81 24 LEU B C 1
ATOM 4411 O O . LEU B 1 24 ? 18.578 -11.273 -2.588 1 71.81 24 LEU B O 1
ATOM 4415 N N . ARG B 1 25 ? 17.734 -9.25 -1.813 1 77.19 25 ARG B N 1
ATOM 4416 C CA . ARG B 1 25 ? 19.062 -8.656 -1.787 1 77.19 25 ARG B CA 1
ATOM 4417 C C . ARG B 1 25 ? 19.922 -9.297 -0.704 1 77.19 25 ARG B C 1
ATOM 4419 O O . ARG B 1 25 ? 19.406 -9.805 0.292 1 77.19 25 ARG B O 1
ATOM 4426 N N . ARG B 1 26 ? 21.156 -9.25 -0.968 1 78.38 26 ARG B N 1
ATOM 4427 C CA . ARG B 1 26 ? 22.094 -9.914 -0.064 1 78.38 26 ARG B CA 1
ATOM 4428 C C . ARG B 1 26 ? 21.906 -9.414 1.366 1 78.38 26 ARG B C 1
ATOM 4430 O O . ARG B 1 26 ? 21.875 -10.211 2.307 1 78.38 26 ARG B O 1
ATOM 4437 N N . GLU B 1 27 ? 21.75 -8.086 1.508 1 81.88 27 GLU B N 1
ATOM 4438 C CA . GLU B 1 27 ? 21.609 -7.5 2.836 1 81.88 27 GLU B CA 1
ATOM 4439 C C . GLU B 1 27 ? 20.297 -7.922 3.488 1 81.88 27 GLU B C 1
ATOM 4441 O O . GLU B 1 27 ? 20.266 -8.219 4.684 1 81.88 27 GLU B O 1
ATOM 4446 N N . GLN B 1 28 ? 19.359 -8.008 2.703 1 85.06 28 GLN B N 1
ATOM 4447 C CA . GLN B 1 28 ? 18.062 -8.414 3.219 1 85.06 28 GLN B CA 1
ATOM 4448 C C . GLN B 1 28 ? 18.047 -9.898 3.568 1 85.06 28 GLN B C 1
ATOM 4450 O O . GLN B 1 28 ? 17.438 -10.305 4.562 1 85.06 28 GLN B O 1
ATOM 4455 N N . ALA B 1 29 ? 18.656 -10.664 2.725 1 83.62 29 ALA B N 1
ATOM 4456 C CA . ALA B 1 29 ? 18.734 -12.102 2.973 1 83.62 29 ALA B CA 1
ATOM 4457 C C . ALA B 1 29 ? 19.469 -12.391 4.277 1 83.62 29 ALA B C 1
ATOM 4459 O O . ALA B 1 29 ? 19.031 -13.234 5.066 1 83.62 29 ALA B O 1
ATOM 4460 N N . ASN B 1 30 ? 20.5 -11.68 4.477 1 86.25 30 ASN B N 1
ATOM 4461 C CA . ASN B 1 30 ? 21.281 -11.867 5.699 1 86.25 30 ASN B CA 1
ATOM 4462 C C . ASN B 1 30 ? 20.484 -11.461 6.938 1 86.25 30 ASN B C 1
ATOM 4464 O O . ASN B 1 30 ? 20.5 -12.156 7.953 1 86.25 30 ASN B O 1
ATOM 4468 N N . ALA B 1 31 ? 19.844 -10.32 6.777 1 90.69 31 ALA B N 1
ATOM 4469 C CA . ALA B 1 31 ? 19.031 -9.844 7.895 1 90.69 31 ALA B CA 1
ATOM 4470 C C . ALA B 1 31 ? 17.922 -10.836 8.227 1 90.69 31 ALA B C 1
ATOM 4472 O O . ALA B 1 31 ? 17.625 -11.07 9.398 1 90.69 31 ALA B O 1
ATOM 4473 N N . ARG B 1 32 ? 17.359 -11.383 7.258 1 89.38 32 ARG B N 1
ATOM 4474 C CA . ARG B 1 32 ? 16.281 -12.352 7.453 1 89.38 32 ARG B CA 1
ATOM 4475 C C . ARG B 1 32 ? 16.812 -13.633 8.078 1 89.38 32 ARG B C 1
ATOM 4477 O O . ARG B 1 32 ? 16.172 -14.219 8.953 1 89.38 32 ARG B O 1
ATOM 4484 N N . ASP B 1 33 ? 17.953 -14.062 7.645 1 86.56 33 ASP B N 1
ATOM 4485 C CA . ASP B 1 33 ? 18.562 -15.266 8.195 1 86.56 33 ASP B CA 1
ATOM 4486 C C . ASP B 1 33 ? 18.891 -15.094 9.68 1 86.56 33 ASP B C 1
ATOM 4488 O O . ASP B 1 33 ? 18.641 -15.992 10.484 1 86.56 33 ASP B O 1
ATOM 4492 N N . VAL B 1 34 ? 19.438 -13.961 9.953 1 90.12 34 VAL B N 1
ATOM 4493 C CA . VAL B 1 34 ? 19.781 -13.664 11.336 1 90.12 34 VAL B CA 1
ATOM 4494 C C . VAL B 1 34 ? 18.516 -13.609 12.188 1 90.12 34 VAL B C 1
ATOM 4496 O O . VAL B 1 34 ? 18.484 -14.148 13.297 1 90.12 34 VAL B O 1
ATOM 4499 N N . TRP B 1 35 ? 17.547 -12.969 11.656 1 91.94 35 TRP B N 1
ATOM 4500 C CA . TRP B 1 35 ? 16.25 -12.867 12.344 1 91.94 35 TRP B CA 1
ATOM 4501 C C . TRP B 1 35 ? 15.656 -14.25 12.594 1 91.94 35 TRP B C 1
ATOM 4503 O O . TRP B 1 35 ? 15.234 -14.555 13.711 1 91.94 35 TRP B O 1
ATOM 4513 N N . PHE B 1 36 ? 15.672 -15.094 11.578 1 89.12 36 PHE B N 1
ATOM 4514 C CA . PHE B 1 36 ? 15.07 -16.422 11.688 1 89.12 36 PHE B CA 1
ATOM 4515 C C . PHE B 1 36 ? 15.828 -17.281 12.688 1 89.12 36 PHE B C 1
ATOM 4517 O O . PHE B 1 36 ? 15.227 -18 13.477 1 89.12 36 PHE B O 1
ATOM 4524 N N . ALA B 1 37 ? 17.094 -17.188 12.664 1 86.38 37 ALA B N 1
ATOM 4525 C CA . ALA B 1 37 ? 17.922 -17.984 13.562 1 86.38 37 ALA B CA 1
ATOM 4526 C C . ALA B 1 37 ? 17.719 -17.562 15.016 1 86.38 37 ALA B C 1
ATOM 4528 O O . ALA B 1 37 ? 17.844 -18.375 15.93 1 86.38 37 ALA B O 1
ATOM 4529 N N . SER B 1 38 ? 17.422 -16.359 15.195 1 86.25 38 SER B N 1
ATOM 4530 C CA . SER B 1 38 ? 17.297 -15.812 16.547 1 86.25 38 SER B CA 1
ATOM 4531 C C . SER B 1 38 ? 15.953 -16.172 17.156 1 86.25 38 SER B C 1
ATOM 4533 O O . SER B 1 38 ? 15.773 -16.047 18.375 1 86.25 38 SER B O 1
ATOM 4535 N N . MET B 1 39 ? 15.078 -16.656 16.391 1 84.62 39 MET B N 1
ATOM 4536 C CA . MET B 1 39 ? 13.742 -16.969 16.906 1 84.62 39 MET B CA 1
ATOM 4537 C C . MET B 1 39 ? 13.758 -18.281 17.703 1 84.62 39 MET B C 1
ATOM 4539 O O . MET B 1 39 ? 14.164 -19.312 17.188 1 84.62 39 MET B O 1
ATOM 4543 N N . PRO B 1 40 ? 13.406 -18.172 18.906 1 74.12 40 PRO B N 1
ATOM 4544 C CA . PRO B 1 40 ? 13.523 -19.328 19.781 1 74.12 40 PRO B CA 1
ATOM 4545 C C . PRO B 1 40 ? 12.398 -20.344 19.594 1 74.12 40 PRO B C 1
ATOM 4547 O O . PRO B 1 40 ? 12.469 -21.469 20.094 1 74.12 40 PRO B O 1
ATOM 4550 N N . TRP B 1 41 ? 11.508 -20.141 18.812 1 69.94 41 TRP B N 1
ATOM 4551 C CA . TRP B 1 41 ? 10.266 -20.906 18.781 1 69.94 41 TRP B CA 1
ATOM 4552 C C . TRP B 1 41 ? 10.406 -22.125 17.875 1 69.94 41 TRP B C 1
ATOM 4554 O O . TRP B 1 41 ? 10.945 -22.031 16.766 1 69.94 41 TRP B O 1
ATOM 4564 N N . GLU B 1 42 ? 10.062 -23.266 18.438 1 69.12 42 GLU B N 1
ATOM 4565 C CA . GLU B 1 42 ? 10.219 -24.562 17.766 1 69.12 42 GLU B CA 1
ATOM 4566 C C . GLU B 1 42 ? 9.383 -24.609 16.484 1 69.12 42 GLU B C 1
ATOM 4568 O O . GLU B 1 42 ? 9.812 -25.172 15.484 1 69.12 42 GLU B O 1
ATOM 4573 N N . ARG B 1 43 ? 8.297 -23.922 16.531 1 79.31 43 ARG B N 1
ATOM 4574 C CA . ARG B 1 43 ? 7.434 -24.062 15.375 1 79.31 43 ARG B CA 1
ATOM 4575 C C . ARG B 1 43 ? 7.555 -22.844 14.461 1 79.31 43 ARG B C 1
ATOM 4577 O O . ARG B 1 43 ? 6.598 -22.469 13.773 1 79.31 43 ARG B O 1
ATOM 4584 N N . LYS B 1 44 ? 8.773 -22.391 14.438 1 83.62 44 LYS B N 1
ATOM 4585 C CA . LYS B 1 44 ? 8.969 -21.156 13.664 1 83.62 44 LYS B CA 1
ATOM 4586 C C . LYS B 1 44 ? 8.961 -21.453 12.164 1 83.62 44 LYS B C 1
ATOM 4588 O O . LYS B 1 44 ? 8.445 -20.656 11.383 1 83.62 44 LYS B O 1
ATOM 4593 N N . GLU B 1 45 ? 9.469 -22.609 11.828 1 85.5 45 GLU B N 1
ATOM 4594 C CA . GLU B 1 45 ? 9.516 -22.969 10.414 1 85.5 45 GLU B CA 1
ATOM 4595 C C . GLU B 1 45 ? 8.117 -23.172 9.852 1 85.5 45 GLU B C 1
ATOM 4597 O O . GLU B 1 45 ? 7.793 -22.656 8.773 1 85.5 45 GLU B O 1
ATOM 4602 N N . GLU B 1 46 ? 7.336 -23.828 10.602 1 88.81 46 GLU B N 1
ATOM 4603 C CA . GLU B 1 46 ? 5.973 -24.109 10.164 1 88.81 46 GLU B CA 1
ATOM 4604 C C . GLU B 1 46 ? 5.137 -22.828 10.102 1 88.81 46 GLU B C 1
ATOM 4606 O O . GLU B 1 46 ? 4.348 -22.641 9.18 1 88.81 46 GLU B O 1
ATOM 4611 N N . THR B 1 47 ? 5.367 -21.984 11.078 1 93 47 THR B N 1
ATOM 4612 C CA . THR B 1 47 ? 4.613 -20.734 11.141 1 93 47 THR B CA 1
ATOM 4613 C C . THR B 1 47 ? 4.996 -19.812 9.992 1 93 47 THR B C 1
ATOM 4615 O O . THR B 1 47 ? 4.129 -19.203 9.359 1 93 47 THR B O 1
ATOM 4618 N N . LEU B 1 48 ? 6.273 -19.734 9.789 1 93 48 LEU B N 1
ATOM 4619 C CA . LEU B 1 48 ? 6.742 -18.875 8.695 1 93 48 LEU B CA 1
ATOM 4620 C C . LEU B 1 48 ? 6.297 -19.422 7.348 1 93 48 LEU B C 1
ATOM 4622 O O . LEU B 1 48 ? 5.938 -18.656 6.449 1 93 48 LEU B O 1
ATOM 4626 N N . PHE B 1 49 ? 6.355 -20.703 7.23 1 92.25 49 PHE B N 1
ATOM 4627 C CA . PHE B 1 49 ? 5.906 -21.328 5.992 1 92.25 49 PHE B CA 1
ATOM 4628 C C . PHE B 1 49 ? 4.43 -21.047 5.746 1 92.25 49 PHE B C 1
ATOM 4630 O O . PHE B 1 49 ? 4.043 -20.672 4.637 1 92.25 49 PHE B O 1
ATOM 4637 N N . GLU B 1 50 ? 3.645 -21.25 6.734 1 95.62 50 GLU B N 1
ATOM 4638 C CA . GLU B 1 50 ? 2.215 -21 6.598 1 95.62 50 GLU B CA 1
ATOM 4639 C C . GLU B 1 50 ? 1.944 -19.547 6.215 1 95.62 50 GLU B C 1
ATOM 4641 O O . GLU B 1 50 ? 1.091 -19.281 5.367 1 95.62 50 GLU B O 1
ATOM 4646 N N . LEU B 1 51 ? 2.67 -18.641 6.863 1 95.88 51 LEU B N 1
ATOM 4647 C CA . LEU B 1 51 ? 2.488 -17.234 6.566 1 95.88 51 LEU B CA 1
ATOM 4648 C C . LEU B 1 51 ? 2.771 -16.938 5.094 1 95.88 51 LEU B C 1
ATOM 4650 O O . LEU B 1 51 ? 1.967 -16.297 4.418 1 95.88 51 LEU B O 1
ATOM 4654 N N . GLU B 1 52 ? 3.867 -17.406 4.625 1 93 52 GLU B N 1
ATOM 4655 C CA . GLU B 1 52 ? 4.25 -17.125 3.246 1 93 52 GLU B CA 1
ATOM 4656 C C . GLU B 1 52 ? 3.303 -17.797 2.258 1 93 52 GLU B C 1
ATOM 4658 O O . GLU B 1 52 ? 3.008 -17.25 1.195 1 93 52 GLU B O 1
ATOM 4663 N N . MET B 1 53 ? 2.834 -18.922 2.641 1 93.75 53 MET B N 1
ATOM 4664 C CA . MET B 1 53 ? 1.891 -19.625 1.772 1 93.75 53 MET B CA 1
ATOM 4665 C C . MET B 1 53 ? 0.559 -18.891 1.71 1 93.75 53 MET B C 1
ATOM 4667 O O . MET B 1 53 ? -0.063 -18.797 0.649 1 93.75 53 MET B O 1
ATOM 4671 N N . LEU B 1 54 ? 0.194 -18.391 2.83 1 96.88 54 LEU B N 1
ATOM 4672 C CA . LEU B 1 54 ? -1.054 -17.641 2.846 1 96.88 54 LEU B CA 1
ATOM 4673 C C . LEU B 1 54 ? -0.918 -16.344 2.047 1 96.88 54 LEU B C 1
ATOM 4675 O O . LEU B 1 54 ? -1.844 -15.953 1.336 1 96.88 54 LEU B O 1
ATOM 4679 N N . LEU B 1 55 ? 0.215 -15.703 2.182 1 95.5 55 LEU B N 1
ATOM 4680 C CA . LEU B 1 55 ? 0.435 -14.484 1.404 1 95.5 55 LEU B CA 1
ATOM 4681 C C . LEU B 1 55 ? 0.396 -14.781 -0.091 1 95.5 55 LEU B C 1
ATOM 4683 O O . LEU B 1 55 ? -0.263 -14.07 -0.853 1 95.5 55 LEU B O 1
ATOM 4687 N N . LYS B 1 56 ? 1.072 -15.805 -0.438 1 92.38 56 LYS B N 1
ATOM 4688 C CA . LYS B 1 56 ? 1.028 -16.203 -1.842 1 92.38 56 LYS B CA 1
ATOM 4689 C C . LYS B 1 56 ? -0.378 -16.641 -2.246 1 92.38 56 LYS B C 1
ATOM 4691 O O . LYS B 1 56 ? -0.826 -16.359 -3.359 1 92.38 56 LYS B O 1
ATOM 4696 N N . GLY B 1 57 ? -0.947 -17.375 -1.334 1 95.19 57 GLY B N 1
ATOM 4697 C CA . GLY B 1 57 ? -2.289 -17.859 -1.595 1 95.19 57 GLY B CA 1
ATOM 4698 C C . GLY B 1 57 ? -3.305 -16.75 -1.795 1 95.19 57 GLY B C 1
ATOM 4699 O O . GLY B 1 57 ? -4.207 -16.875 -2.627 1 95.19 57 GLY B O 1
ATOM 4700 N N . LEU B 1 58 ? -3.182 -15.711 -1.085 1 94.88 58 LEU B N 1
ATOM 4701 C CA . LEU B 1 58 ? -4.082 -14.57 -1.242 1 94.88 58 LEU B CA 1
ATOM 4702 C C . LEU B 1 58 ? -3.932 -13.945 -2.625 1 94.88 58 LEU B C 1
ATOM 4704 O O . LEU B 1 58 ? -4.922 -13.547 -3.24 1 94.88 58 LEU B O 1
ATOM 4708 N N . ALA B 1 59 ? -2.773 -13.93 -3.082 1 90.75 59 ALA B N 1
ATOM 4709 C CA . ALA B 1 59 ? -2.525 -13.375 -4.41 1 90.75 59 ALA B CA 1
ATOM 4710 C C . ALA B 1 59 ? -3.088 -14.281 -5.5 1 90.75 59 ALA B C 1
ATOM 4712 O O . ALA B 1 59 ? -3.689 -13.812 -6.465 1 90.75 59 ALA B O 1
ATOM 4713 N N . CYS B 1 60 ? -2.875 -15.531 -5.297 1 91.56 60 CYS B N 1
ATOM 4714 C CA . CYS B 1 60 ? -3.305 -16.484 -6.309 1 91.56 60 CYS B CA 1
ATOM 4715 C C . CYS B 1 60 ? -4.82 -16.656 -6.297 1 91.56 60 CYS B C 1
ATOM 4717 O O . CYS B 1 60 ? -5.438 -16.828 -7.348 1 91.56 60 CYS B O 1
ATOM 4719 N N . PHE B 1 61 ? -5.469 -16.594 -5.141 1 93.94 61 PHE B N 1
ATOM 4720 C CA . PHE B 1 61 ? -6.898 -16.828 -4.984 1 93.94 61 PHE B CA 1
ATOM 4721 C C . PHE B 1 61 ? -7.707 -15.688 -5.598 1 93.94 61 PHE B C 1
ATOM 4723 O O . PHE B 1 61 ? -8.867 -15.875 -5.977 1 93.94 61 PHE B O 1
ATOM 4730 N N . GLY B 1 62 ? -7.105 -14.594 -5.684 1 87.19 62 GLY B N 1
ATOM 4731 C CA . GLY B 1 62 ? -7.793 -13.477 -6.309 1 87.19 62 GLY B CA 1
ATOM 4732 C C . GLY B 1 62 ? -8.117 -13.719 -7.77 1 87.19 62 GLY B C 1
ATOM 4733 O O . GLY B 1 62 ? -9.016 -13.078 -8.328 1 87.19 62 GLY B O 1
ATOM 4734 N N . ASN B 1 63 ? -7.426 -14.617 -8.328 1 83.56 63 ASN B N 1
ATOM 4735 C CA . ASN B 1 63 ? -7.691 -15.016 -9.703 1 83.56 63 ASN B CA 1
ATOM 4736 C C . ASN B 1 63 ? -8.672 -16.188 -9.773 1 83.56 63 ASN B C 1
ATOM 4738 O O . ASN B 1 63 ? -8.32 -17.312 -9.453 1 83.56 63 ASN B O 1
ATOM 4742 N N . PRO B 1 64 ? -9.805 -15.953 -10.297 1 84.12 64 PRO B N 1
ATOM 4743 C CA . PRO B 1 64 ? -10.828 -17 -10.297 1 84.12 64 PRO B CA 1
ATOM 4744 C C . PRO B 1 64 ? -10.422 -18.219 -11.125 1 84.12 64 PRO B C 1
ATOM 4746 O O . PRO B 1 64 ? -10.961 -19.312 -10.938 1 84.12 64 PRO B O 1
ATOM 4749 N N . ARG B 1 65 ? -9.438 -18.062 -11.953 1 83.31 65 ARG B N 1
ATOM 4750 C CA . ARG B 1 65 ? -8.977 -19.203 -12.75 1 83.31 65 ARG B CA 1
ATOM 4751 C C . ARG B 1 65 ? -8.328 -20.266 -11.859 1 83.31 65 ARG B C 1
ATOM 4753 O O . ARG B 1 65 ? -8.172 -21.406 -12.273 1 83.31 65 ARG B O 1
ATOM 4760 N N . ASN B 1 66 ? -7.957 -19.859 -10.68 1 90.81 66 ASN B N 1
ATOM 4761 C CA . ASN B 1 66 ? -7.309 -20.781 -9.766 1 90.81 66 ASN B CA 1
ATOM 4762 C C . ASN B 1 66 ? -8.32 -21.438 -8.828 1 90.81 66 ASN B C 1
ATOM 4764 O O . ASN B 1 66 ? -7.953 -22.297 -8.008 1 90.81 66 ASN B O 1
ATOM 4768 N N . HIS B 1 67 ? -9.617 -21.094 -9.008 1 91.44 67 HIS B N 1
ATOM 4769 C CA . HIS B 1 67 ? -10.648 -21.672 -8.156 1 91.44 67 HIS B CA 1
ATOM 4770 C C . HIS B 1 67 ? -11.031 -23.062 -8.648 1 91.44 67 HIS B C 1
ATOM 4772 O O . HIS B 1 67 ? -11.047 -23.328 -9.859 1 91.44 67 HIS B O 1
ATOM 4778 N N . PRO B 1 68 ? -11.25 -23.906 -7.688 1 93.31 68 PRO B N 1
ATOM 4779 C CA . PRO B 1 68 ? -11.812 -25.203 -8.102 1 93.31 68 PRO B CA 1
ATOM 4780 C C . PRO B 1 68 ? -13.25 -25.078 -8.602 1 93.31 68 PRO B C 1
ATOM 4782 O O . PRO B 1 68 ? -13.922 -24.078 -8.344 1 93.31 68 PRO B O 1
ATOM 4785 N N . GLY B 1 69 ? -13.695 -26.109 -9.305 1 87.62 69 GLY B N 1
ATOM 4786 C CA . GLY B 1 69 ? -15.047 -26.172 -9.836 1 87.62 69 GLY B CA 1
ATOM 4787 C C . GLY B 1 69 ? -15.109 -26.031 -11.344 1 87.62 69 GLY B C 1
ATOM 4788 O O . GLY B 1 69 ? -14.109 -25.688 -11.977 1 87.62 69 GLY B O 1
ATOM 4789 N N . THR B 1 70 ? -16.219 -26.312 -11.828 1 77.88 70 THR B N 1
ATOM 4790 C CA . THR B 1 70 ? -16.422 -26.219 -13.273 1 77.88 70 THR B CA 1
ATOM 4791 C C . THR B 1 70 ? -16.422 -24.766 -13.727 1 77.88 70 THR B C 1
ATOM 4793 O O . THR B 1 70 ? -17.016 -23.906 -13.07 1 77.88 70 THR B O 1
ATOM 4796 N N . PRO B 1 71 ? -15.656 -24.547 -14.703 1 69.38 71 PRO B N 1
ATOM 4797 C CA . PRO B 1 71 ? -15.609 -23.156 -15.188 1 69.38 71 PRO B CA 1
ATOM 4798 C C . PRO B 1 71 ? -17 -22.578 -15.438 1 69.38 71 PRO B C 1
ATOM 4800 O O . PRO B 1 71 ? -17.844 -23.234 -16.031 1 69.38 71 PRO B O 1
ATOM 4803 N N . ALA B 1 72 ? -17.281 -21.578 -14.617 1 64 72 ALA B N 1
ATOM 4804 C CA . ALA B 1 72 ? -18.609 -20.969 -14.664 1 64 72 ALA B CA 1
ATOM 4805 C C . ALA B 1 72 ? -18.938 -20.469 -16.078 1 64 72 ALA B C 1
ATOM 4807 O O . ALA B 1 72 ? -18.062 -19.938 -16.766 1 64 72 ALA B O 1
ATOM 4808 N N . ALA B 1 73 ? -20.141 -20.875 -16.5 1 58.72 73 ALA B N 1
ATOM 4809 C CA . ALA B 1 73 ? -20.672 -20.391 -17.766 1 58.72 73 ALA B CA 1
ATOM 4810 C C . ALA B 1 73 ? -20.906 -18.891 -17.719 1 58.72 73 ALA B C 1
ATOM 4812 O O . ALA B 1 73 ? -20.859 -18.219 -18.766 1 58.72 73 ALA B O 1
ATOM 4813 N N . LYS B 1 74 ? -21.219 -18.391 -16.531 1 64 74 LYS B N 1
ATOM 4814 C CA . LYS B 1 74 ? -21.578 -16.984 -16.422 1 64 74 LYS B CA 1
ATOM 4815 C C . LYS B 1 74 ? -20.344 -16.094 -16.438 1 64 74 LYS B C 1
ATOM 4817 O O . LYS B 1 74 ? -19.266 -16.5 -15.969 1 64 74 LYS B O 1
ATOM 4822 N N . SER B 1 75 ? -20.547 -15.062 -17.016 1 72.94 75 SER B N 1
ATOM 4823 C CA . SER B 1 75 ? -19.516 -14.039 -17.062 1 72.94 75 SER B CA 1
ATOM 4824 C C . SER B 1 75 ? -19.141 -13.547 -15.672 1 72.94 75 SER B C 1
ATOM 4826 O O . SER B 1 75 ? -19.984 -13.5 -14.781 1 72.94 75 SER B O 1
ATOM 4828 N N . ALA B 1 76 ? -17.938 -13.422 -15.336 1 70.31 76 ALA B N 1
ATOM 4829 C CA . ALA B 1 76 ? -17.406 -12.961 -14.062 1 70.31 76 ALA B CA 1
ATOM 4830 C C . ALA B 1 76 ? -18.141 -11.719 -13.57 1 70.31 76 ALA B C 1
ATOM 4832 O O . ALA B 1 76 ? -18.297 -11.516 -12.367 1 70.31 76 ALA B O 1
ATOM 4833 N N . VAL B 1 77 ? -18.672 -10.953 -14.445 1 75.25 77 VAL B N 1
ATOM 4834 C CA . VAL B 1 77 ? -19.312 -9.68 -14.117 1 75.25 77 VAL B CA 1
ATOM 4835 C C . VAL B 1 77 ? -20.641 -9.93 -13.422 1 75.25 77 VAL B C 1
ATOM 4837 O O . VAL B 1 77 ? -21.062 -9.133 -12.578 1 75.25 77 VAL B O 1
ATOM 4840 N N . ALA B 1 78 ? -21.125 -11.039 -13.641 1 77.06 78 ALA B N 1
ATOM 4841 C CA . ALA B 1 78 ? -22.453 -11.312 -13.094 1 77.06 78 ALA B CA 1
ATOM 4842 C C . ALA B 1 78 ? -22.375 -12.148 -11.828 1 77.06 78 ALA B C 1
ATOM 4844 O O . ALA B 1 78 ? -23.375 -12.375 -11.156 1 77.06 78 ALA B O 1
ATOM 4845 N N . GLN B 1 79 ? -21.234 -12.461 -11.555 1 85.88 79 GLN B N 1
ATOM 4846 C CA . GLN B 1 79 ? -21.062 -13.352 -10.414 1 85.88 79 GLN B CA 1
ATOM 4847 C C . GLN B 1 79 ? -21 -12.57 -9.109 1 85.88 79 GLN B C 1
ATOM 4849 O O . GLN B 1 79 ? -20.594 -11.406 -9.094 1 85.88 79 GLN B O 1
ATOM 4854 N N . ASP B 1 80 ? -21.547 -13.203 -8.055 1 92.12 80 ASP B N 1
ATOM 4855 C CA . ASP B 1 80 ? -21.453 -12.68 -6.691 1 92.12 80 ASP B CA 1
ATOM 4856 C C . ASP B 1 80 ? -20.234 -13.258 -5.965 1 92.12 80 ASP B C 1
ATOM 4858 O O . ASP B 1 80 ? -20.156 -14.469 -5.754 1 92.12 80 ASP B O 1
ATOM 4862 N N . PHE B 1 81 ? -19.359 -12.422 -5.512 1 93.94 81 PHE B N 1
ATOM 4863 C CA . PHE B 1 81 ? -18.094 -12.867 -4.945 1 93.94 81 PHE B CA 1
ATOM 4864 C C . PHE B 1 81 ? -18.125 -12.797 -3.424 1 93.94 81 PHE B C 1
ATOM 4866 O O . PHE B 1 81 ? -17.078 -12.648 -2.785 1 93.94 81 PHE B O 1
ATOM 4873 N N . HIS B 1 82 ? -19.281 -12.906 -2.826 1 94.56 82 HIS B N 1
ATOM 4874 C CA . HIS B 1 82 ? -19.438 -12.828 -1.378 1 94.56 82 HIS B CA 1
ATOM 4875 C C . HIS B 1 82 ? -18.641 -13.93 -0.674 1 94.56 82 HIS B C 1
ATOM 4877 O O . HIS B 1 82 ? -17.969 -13.672 0.321 1 94.56 82 HIS B O 1
ATOM 4883 N N . GLU B 1 83 ? -18.734 -15.125 -1.205 1 93.75 83 GLU B N 1
ATOM 4884 C CA . GLU B 1 83 ? -18.062 -16.25 -0.565 1 93.75 83 GLU B CA 1
ATOM 4885 C C . GLU B 1 83 ? -16.547 -16.141 -0.72 1 93.75 83 GLU B C 1
ATOM 4887 O O . GLU B 1 83 ? -15.805 -16.453 0.211 1 93.75 83 GLU B O 1
ATOM 4892 N N . GLU B 1 84 ? -16.109 -15.758 -1.862 1 95.19 84 GLU B N 1
ATOM 4893 C CA . GLU B 1 84 ? -14.68 -15.562 -2.082 1 95.19 84 GLU B CA 1
ATOM 4894 C C . GLU B 1 84 ? -14.125 -14.492 -1.145 1 95.19 84 GLU B C 1
ATOM 4896 O O . GLU B 1 84 ? -13.016 -14.641 -0.62 1 95.19 84 GLU B O 1
ATOM 4901 N N . LEU B 1 85 ? -14.945 -13.477 -0.973 1 96.31 85 LEU B N 1
ATOM 4902 C CA . LEU B 1 85 ? -14.516 -12.414 -0.064 1 96.31 85 LEU B CA 1
ATOM 4903 C C . LEU B 1 85 ? -14.422 -12.938 1.367 1 96.31 85 LEU B C 1
ATOM 4905 O O . LEU B 1 85 ? -13.5 -12.57 2.102 1 96.31 85 LEU B O 1
ATOM 4909 N N . ARG B 1 86 ? -15.32 -13.734 1.782 1 95 86 ARG B N 1
ATOM 4910 C CA . ARG B 1 86 ? -15.297 -14.312 3.123 1 95 86 ARG B CA 1
ATOM 4911 C C . ARG B 1 86 ? -14.062 -15.188 3.322 1 95 86 ARG B C 1
ATOM 4913 O O . ARG B 1 86 ? -13.453 -15.18 4.395 1 95 86 ARG B O 1
ATOM 4920 N N . ILE B 1 87 ? -13.727 -15.93 2.303 1 96.5 87 ILE B N 1
ATOM 4921 C CA . ILE B 1 87 ? -12.555 -16.797 2.363 1 96.5 87 ILE B CA 1
ATOM 4922 C C . ILE B 1 87 ? -11.297 -15.938 2.473 1 96.5 87 ILE B C 1
ATOM 4924 O O . ILE B 1 87 ? -10.398 -16.25 3.262 1 96.5 87 ILE B O 1
ATOM 4928 N N . LEU B 1 88 ? -11.242 -14.891 1.679 1 95.94 88 LEU B N 1
ATOM 4929 C CA . LEU B 1 88 ? -10.125 -13.961 1.747 1 95.94 88 LEU B CA 1
ATOM 4930 C C . LEU B 1 88 ? -10.008 -13.344 3.139 1 95.94 88 LEU B C 1
ATOM 4932 O O . LEU B 1 88 ? -8.906 -13.18 3.662 1 95.94 88 LEU B O 1
ATOM 4936 N N . ARG B 1 89 ? -11.133 -13.008 3.676 1 96 89 ARG B N 1
ATOM 4937 C CA . ARG B 1 89 ? -11.18 -12.43 5.012 1 96 89 ARG B CA 1
ATOM 4938 C C . ARG B 1 89 ? -10.633 -13.398 6.055 1 96 89 ARG B C 1
ATOM 4940 O O . ARG B 1 89 ? -9.828 -13.008 6.902 1 96 89 ARG B O 1
ATOM 4947 N N . ASP B 1 90 ? -11.031 -14.57 5.988 1 96.44 90 ASP B N 1
ATOM 4948 C CA . ASP B 1 90 ? -10.586 -15.586 6.938 1 96.44 90 ASP B CA 1
ATOM 4949 C C . ASP B 1 90 ? -9.086 -15.82 6.828 1 96.44 90 ASP B C 1
ATOM 4951 O O . ASP B 1 90 ? -8.398 -15.984 7.84 1 96.44 90 ASP B O 1
ATOM 4955 N N . ALA B 1 91 ? -8.648 -15.906 5.629 1 97.25 91 ALA B N 1
ATOM 4956 C CA . ALA B 1 91 ? -7.215 -16.062 5.406 1 97.25 91 ALA B CA 1
ATOM 4957 C C . ALA B 1 91 ? -6.441 -14.875 5.961 1 97.25 91 ALA B C 1
ATOM 4959 O O . ALA B 1 91 ? -5.371 -15.039 6.551 1 97.25 91 ALA B O 1
ATOM 4960 N N . SER B 1 92 ? -6.953 -13.664 5.758 1 96.88 92 SER B N 1
ATOM 4961 C CA . SER B 1 92 ? -6.32 -12.461 6.273 1 96.88 92 SER B CA 1
ATOM 4962 C C . SER B 1 92 ? -6.254 -12.477 7.797 1 96.88 92 SER B C 1
ATOM 4964 O O . SER B 1 92 ? -5.266 -12.039 8.391 1 96.88 92 SER B O 1
ATOM 4966 N N . GLN B 1 93 ? -7.316 -12.945 8.391 1 96.75 93 GLN B N 1
ATOM 4967 C CA . GLN B 1 93 ? -7.332 -13.055 9.852 1 96.75 93 GLN B CA 1
ATOM 4968 C C . GLN B 1 93 ? -6.23 -13.992 10.336 1 96.75 93 GLN B C 1
ATOM 4970 O O . GLN B 1 93 ? -5.586 -13.727 11.359 1 96.75 93 GLN B O 1
ATOM 4975 N N . ARG B 1 94 ? -6.074 -15.062 9.625 1 97.69 94 ARG B N 1
ATOM 4976 C CA . ARG B 1 94 ? -5.02 -16 9.984 1 97.69 94 ARG B CA 1
ATOM 4977 C C . ARG B 1 94 ? -3.639 -15.375 9.812 1 97.69 94 ARG B C 1
ATOM 4979 O O . ARG B 1 94 ? -2.732 -15.625 10.609 1 97.69 94 ARG B O 1
ATOM 4986 N N . VAL B 1 95 ? -3.439 -14.609 8.781 1 97.81 95 VAL B N 1
ATOM 4987 C CA . VAL B 1 95 ? -2.184 -13.898 8.562 1 97.81 95 VAL B CA 1
ATOM 4988 C C . VAL B 1 95 ? -1.884 -13.008 9.766 1 97.81 95 VAL B C 1
ATOM 4990 O O . VAL B 1 95 ? -0.744 -12.945 10.234 1 97.81 95 VAL B O 1
ATOM 4993 N N . ILE B 1 96 ? -2.906 -12.336 10.242 1 95.25 96 ILE B N 1
ATOM 4994 C CA . ILE B 1 96 ? -2.742 -11.469 11.406 1 95.25 96 ILE B CA 1
ATOM 4995 C C . ILE B 1 96 ? -2.273 -12.297 12.602 1 95.25 96 ILE B C 1
ATOM 4997 O O . ILE B 1 96 ? -1.335 -11.906 13.305 1 95.25 96 ILE B O 1
ATOM 5001 N N . THR B 1 97 ? -2.893 -13.414 12.805 1 95.56 97 THR B N 1
ATOM 5002 C CA . THR B 1 97 ? -2.543 -14.273 13.93 1 95.56 97 THR B CA 1
ATOM 5003 C C . THR B 1 97 ? -1.099 -14.758 13.812 1 95.56 97 THR B C 1
ATOM 5005 O O . THR B 1 97 ? -0.358 -14.75 14.797 1 95.56 97 THR B O 1
ATOM 5008 N N . LEU B 1 98 ? -0.716 -15.148 12.617 1 96.12 98 LEU B N 1
ATOM 5009 C CA . LEU B 1 98 ? 0.633 -15.656 12.398 1 96.12 98 LEU B CA 1
ATOM 5010 C C . LEU B 1 98 ? 1.668 -14.555 12.578 1 96.12 98 LEU B C 1
ATOM 5012 O O . LEU B 1 98 ? 2.738 -14.781 13.141 1 96.12 98 LEU B O 1
ATOM 5016 N N . THR B 1 99 ? 1.396 -13.375 12.055 1 94.81 99 THR B N 1
ATOM 5017 C CA . THR B 1 99 ? 2.32 -12.258 12.211 1 94.81 99 THR B CA 1
ATOM 5018 C C . THR B 1 99 ? 2.498 -11.898 13.68 1 94.81 99 THR B C 1
ATOM 5020 O O . THR B 1 99 ? 3.605 -11.586 14.117 1 94.81 99 THR B O 1
ATOM 5023 N N . LYS B 1 100 ? 1.429 -11.961 14.422 1 91.75 100 LYS B N 1
ATOM 5024 C CA . LYS B 1 100 ? 1.512 -11.711 15.859 1 91.75 100 LYS B CA 1
ATOM 5025 C C . LYS B 1 100 ? 2.412 -12.734 16.547 1 91.75 100 LYS B C 1
ATOM 5027 O O . LYS B 1 100 ? 3.211 -12.383 17.406 1 91.75 100 LYS B O 1
ATOM 5032 N N . GLN B 1 101 ? 2.252 -13.93 16.141 1 91.88 101 GLN B N 1
ATOM 5033 C CA . GLN B 1 101 ? 3.055 -15.008 16.719 1 91.88 101 GLN B CA 1
ATOM 5034 C C . GLN B 1 101 ? 4.535 -14.812 16.406 1 91.88 101 GLN B C 1
ATOM 5036 O O . GLN B 1 101 ? 5.391 -15.023 17.266 1 91.88 101 GLN B O 1
ATOM 5041 N N . LEU B 1 102 ? 4.805 -14.414 15.195 1 92.69 102 LEU B N 1
ATOM 5042 C CA . LEU B 1 102 ? 6.188 -14.258 14.766 1 92.69 102 LEU B CA 1
ATOM 5043 C C . LEU B 1 102 ? 6.816 -13.016 15.391 1 92.69 102 LEU B C 1
ATOM 5045 O O . LEU B 1 102 ? 8.031 -12.977 15.609 1 92.69 102 LEU B O 1
ATOM 5049 N N . LEU B 1 103 ? 5.984 -12.039 15.664 1 89.5 103 LEU B N 1
ATOM 5050 C CA . LEU B 1 103 ? 6.477 -10.828 16.312 1 89.5 103 LEU B CA 1
ATOM 5051 C C . LEU B 1 103 ? 6.715 -11.055 17.797 1 89.5 103 LEU B C 1
ATOM 5053 O O . LEU B 1 103 ? 7.582 -10.422 18.406 1 89.5 103 LEU B O 1
ATOM 5057 N N . GLY B 1 104 ? 5.941 -11.953 18.406 1 85.56 104 GLY B N 1
ATOM 5058 C CA . GLY B 1 104 ? 6.078 -12.234 19.828 1 85.56 104 GLY B CA 1
ATOM 5059 C C . GLY B 1 104 ? 5.82 -11.031 20.719 1 85.56 104 GLY B C 1
ATOM 5060 O O . GLY B 1 104 ? 4.793 -10.367 20.578 1 85.56 104 GLY B O 1
ATOM 5061 N N . ASP B 1 105 ? 6.824 -10.617 21.5 1 78.31 105 ASP B N 1
ATOM 5062 C CA . ASP B 1 105 ? 6.695 -9.547 22.484 1 78.31 105 ASP B CA 1
ATOM 5063 C C . ASP B 1 105 ? 6.703 -8.18 21.812 1 78.31 105 ASP B C 1
ATOM 5065 O O . ASP B 1 105 ? 6.223 -7.195 22.391 1 78.31 105 ASP B O 1
ATOM 5069 N N . LYS B 1 106 ? 7.168 -8.18 20.703 1 80 106 LYS B N 1
ATOM 5070 C CA . LYS B 1 106 ? 7.246 -6.902 20 1 80 106 LYS B CA 1
ATOM 5071 C C . LYS B 1 106 ? 5.867 -6.453 19.516 1 80 106 LYS B C 1
ATOM 5073 O O . LYS B 1 106 ? 5.688 -5.301 19.125 1 80 106 LYS B O 1
ATOM 5078 N N . GLU B 1 107 ? 4.941 -7.328 19.562 1 82.06 107 GLU B N 1
ATOM 5079 C CA . GLU B 1 107 ? 3.566 -7.008 19.188 1 82.06 107 GLU B CA 1
ATOM 5080 C C . GLU B 1 107 ? 3.002 -5.895 20.062 1 82.06 107 GLU B C 1
ATOM 5082 O O . GLU B 1 107 ? 2.229 -5.059 19.594 1 82.06 107 GLU B O 1
ATOM 5087 N N . ARG B 1 108 ? 3.4 -5.844 21.297 1 77.38 108 ARG B N 1
ATOM 5088 C CA . ARG B 1 108 ? 2.93 -4.828 22.219 1 77.38 108 ARG B CA 1
ATOM 5089 C C . ARG B 1 108 ? 3.402 -3.439 21.797 1 77.38 108 ARG B C 1
ATOM 5091 O O . ARG B 1 108 ? 2.652 -2.465 21.906 1 77.38 108 ARG B O 1
ATOM 5098 N N . ALA B 1 109 ? 4.543 -3.406 21.406 1 72.19 109 ALA B N 1
ATOM 5099 C CA . ALA B 1 109 ? 5.086 -2.137 20.938 1 72.19 109 ALA B CA 1
ATOM 5100 C C . ALA B 1 109 ? 4.273 -1.607 19.75 1 72.19 109 ALA B C 1
ATOM 5102 O O . ALA B 1 109 ? 3.977 -0.412 19.688 1 72.19 109 ALA B O 1
ATOM 5103 N N . TYR B 1 110 ? 3.865 -2.562 19.047 1 69.38 110 TYR B N 1
ATOM 5104 C CA . TYR B 1 110 ? 3.133 -2.156 17.844 1 69.38 110 TYR B CA 1
ATOM 5105 C C . TYR B 1 110 ? 1.72 -1.709 18.203 1 69.38 110 TYR B C 1
ATOM 5107 O O . TYR B 1 110 ? 1.21 -0.739 17.641 1 69.38 110 TYR B O 1
ATOM 5115 N N . THR B 1 111 ? 1.143 -2.355 19.172 1 72.12 111 THR B N 1
ATOM 5116 C CA . THR B 1 111 ? -0.164 -1.935 19.672 1 72.12 111 THR B CA 1
ATOM 5117 C C . THR B 1 111 ? -0.087 -0.54 20.281 1 72.12 111 THR B C 1
ATOM 5119 O O . THR B 1 111 ? -0.998 0.273 20.109 1 72.12 111 THR B O 1
ATOM 5122 N N . PHE B 1 112 ? 0.936 -0.287 20.844 1 74.38 112 PHE B N 1
ATOM 5123 C CA . PHE B 1 112 ? 1.161 1.023 21.438 1 74.38 112 PHE B CA 1
ATOM 5124 C C . PHE B 1 112 ? 1.292 2.096 20.359 1 74.38 112 PHE B C 1
ATOM 5126 O O . PHE B 1 112 ? 0.786 3.209 20.516 1 74.38 112 PHE B O 1
ATOM 5133 N N . THR B 1 113 ? 1.842 1.729 19.344 1 69.31 113 THR B N 1
ATOM 5134 C CA . THR B 1 113 ? 2 2.672 18.234 1 69.31 113 THR B CA 1
ATOM 5135 C C . THR B 1 113 ? 0.643 3.055 17.656 1 69.31 113 THR B C 1
ATOM 5137 O O . THR B 1 113 ? 0.403 4.223 17.344 1 69.31 113 THR B O 1
ATOM 5140 N N . ARG B 1 114 ? -0.153 2.078 17.516 1 69.56 114 ARG B N 1
ATOM 5141 C CA . ARG B 1 114 ? -1.495 2.375 17.031 1 69.56 114 ARG B CA 1
ATOM 5142 C C . ARG B 1 114 ? -2.234 3.305 17.984 1 69.56 114 ARG B C 1
ATOM 5144 O O . ARG B 1 114 ? -2.969 4.195 17.562 1 69.56 114 ARG B O 1
ATOM 5151 N N . TYR B 1 115 ? -2.014 3.096 19.156 1 70.44 115 TYR B N 1
ATOM 5152 C CA . TYR B 1 115 ? -2.611 3.941 20.172 1 70.44 115 TYR B CA 1
ATOM 5153 C C . TYR B 1 115 ? -2.094 5.371 20.078 1 70.44 115 TYR B C 1
ATOM 5155 O O . TYR B 1 115 ? -2.871 6.328 20.156 1 70.44 115 TYR B O 1
ATOM 5163 N N . LEU B 1 116 ? -0.868 5.488 19.875 1 68.19 116 LEU B N 1
ATOM 5164 C CA . LEU B 1 116 ? -0.259 6.809 19.766 1 68.19 116 LEU B CA 1
ATOM 5165 C C . LEU B 1 116 ? -0.78 7.547 18.531 1 68.19 116 LEU B C 1
ATOM 5167 O O . LEU B 1 116 ? -1.029 8.75 18.594 1 68.19 116 LEU B O 1
ATOM 5171 N N . GLU B 1 117 ? -0.919 6.832 17.453 1 67.25 117 GLU B N 1
ATOM 5172 C CA . GLU B 1 117 ? -1.45 7.414 16.234 1 67.25 117 GLU B CA 1
ATOM 5173 C C . GLU B 1 117 ? -2.84 8.008 16.453 1 67.25 117 GLU B C 1
ATOM 5175 O O . GLU B 1 117 ? -3.213 8.992 15.812 1 67.25 117 GLU B O 1
ATOM 5180 N N . SER B 1 118 ? -3.461 7.359 17.312 1 64 118 SER B N 1
ATOM 5181 C CA . SER B 1 118 ? -4.836 7.785 17.547 1 64 118 SER B CA 1
ATOM 5182 C C . SER B 1 118 ? -4.887 8.969 18.5 1 64 118 SER B C 1
ATOM 5184 O O . SER B 1 118 ? -5.809 9.789 18.438 1 64 118 SER B O 1
ATOM 5186 N N . VAL B 1 119 ? -3.85 9.039 19.375 1 61.84 119 VAL B N 1
ATOM 5187 C CA . VAL B 1 119 ? -3.977 10 20.469 1 61.84 119 VAL B CA 1
ATOM 5188 C C . VAL B 1 119 ? -3.145 11.242 20.156 1 61.84 119 VAL B C 1
ATOM 5190 O O . VAL B 1 119 ? -3.355 12.305 20.75 1 61.84 119 VAL B O 1
ATOM 5193 N N . LEU B 1 120 ? -2.275 11.07 19.219 1 61.59 120 LEU B N 1
ATOM 5194 C CA . LEU B 1 120 ? -1.399 12.211 18.984 1 61.59 120 LEU B CA 1
ATOM 5195 C C . LEU B 1 120 ? -2.1 13.281 18.156 1 61.59 120 LEU B C 1
ATOM 5197 O O . LEU B 1 120 ? -2.654 12.977 17.094 1 61.59 120 LEU B O 1
ATOM 5201 N N . PRO B 1 121 ? -2.416 14.352 18.734 1 58.94 121 PRO B N 1
ATOM 5202 C CA . PRO B 1 121 ? -3.195 15.383 18.047 1 58.94 121 PRO B CA 1
ATOM 5203 C C . PRO B 1 121 ? -2.488 15.938 16.812 1 58.94 121 PRO B C 1
ATOM 5205 O O . PRO B 1 121 ? -3.146 16.312 15.836 1 58.94 121 PRO B O 1
ATOM 5208 N N . GLU B 1 122 ? -1.104 16.125 16.703 1 67.31 122 GLU B N 1
ATOM 5209 C CA . GLU B 1 122 ? -0.541 16.891 15.602 1 67.31 122 GLU B CA 1
ATOM 5210 C C . GLU B 1 122 ? -0.291 16 14.383 1 67.31 122 GLU B C 1
ATOM 5212 O O . GLU B 1 122 ? 0.227 14.891 14.516 1 67.31 122 GLU B O 1
ATOM 5217 N N . ASP B 1 123 ? -0.838 16.453 13.25 1 69.5 123 ASP B N 1
ATOM 5218 C CA . ASP B 1 123 ? -0.77 15.711 12 1 69.5 123 ASP B CA 1
ATOM 5219 C C . ASP B 1 123 ? 0.679 15.461 11.586 1 69.5 123 ASP B C 1
ATOM 5221 O O . ASP B 1 123 ? 1 14.398 11.047 1 69.5 123 ASP B O 1
ATOM 5225 N N . SER B 1 124 ? 1.534 16.422 11.977 1 71.25 124 SER B N 1
ATOM 5226 C CA . SER B 1 124 ? 2.932 16.203 11.625 1 71.25 124 SER B CA 1
ATOM 5227 C C . SER B 1 124 ? 3.512 15 12.367 1 71.25 124 SER B C 1
ATOM 5229 O O . SER B 1 124 ? 4.262 14.203 11.789 1 71.25 124 SER B O 1
ATOM 5231 N N . ALA B 1 125 ? 3.113 14.977 13.609 1 72.81 125 ALA B N 1
ATOM 5232 C CA . ALA B 1 125 ? 3.564 13.836 14.398 1 72.81 125 ALA B CA 1
ATOM 5233 C C . ALA B 1 125 ? 2.951 12.531 13.883 1 72.81 125 ALA B C 1
ATOM 5235 O O . ALA B 1 125 ? 3.623 11.5 13.82 1 72.81 125 ALA B O 1
ATOM 5236 N N . ARG B 1 126 ? 1.745 12.664 13.453 1 75.81 126 ARG B N 1
ATOM 5237 C CA . ARG B 1 126 ? 1.065 11.492 12.906 1 75.81 126 ARG B CA 1
ATOM 5238 C C . ARG B 1 126 ? 1.718 11.039 11.609 1 75.81 126 ARG B C 1
ATOM 5240 O O . ARG B 1 126 ? 1.909 9.844 11.391 1 75.81 126 ARG B O 1
ATOM 5247 N N . GLY B 1 127 ? 2.01 11.992 10.82 1 73.62 127 GLY B N 1
ATOM 5248 C CA . GLY B 1 127 ? 2.682 11.672 9.57 1 73.62 127 GLY B CA 1
ATOM 5249 C C . GLY B 1 127 ? 4.023 10.992 9.773 1 73.62 127 GLY B C 1
ATOM 5250 O O . GLY B 1 127 ? 4.348 10.031 9.078 1 73.62 127 GLY B O 1
ATOM 5251 N N . ARG B 1 128 ? 4.766 11.469 10.742 1 75.31 128 ARG B N 1
ATOM 5252 C CA . ARG B 1 128 ? 6.066 10.875 11.039 1 75.31 128 ARG B CA 1
ATOM 5253 C C . ARG B 1 128 ? 5.91 9.453 11.555 1 75.31 128 ARG B C 1
ATOM 5255 O O . ARG B 1 128 ? 6.703 8.57 11.211 1 75.31 128 ARG B O 1
ATOM 5262 N N . LEU B 1 129 ? 4.938 9.352 12.312 1 75.25 129 LEU B N 1
ATOM 5263 C CA . LEU B 1 129 ? 4.699 8.031 12.875 1 75.25 129 LEU B CA 1
ATOM 5264 C C . LEU B 1 129 ? 4.301 7.043 11.781 1 75.25 129 LEU B C 1
ATOM 5266 O O . LEU B 1 129 ? 4.727 5.883 11.805 1 75.25 129 LEU B O 1
ATOM 5270 N N . ILE B 1 130 ? 3.508 7.512 10.875 1 76.69 130 ILE B N 1
ATOM 5271 C CA . ILE B 1 130 ? 3.088 6.656 9.766 1 76.69 130 ILE B CA 1
ATOM 5272 C C . ILE B 1 130 ? 4.301 6.27 8.93 1 76.69 130 ILE B C 1
ATOM 5274 O O . ILE B 1 130 ? 4.449 5.109 8.539 1 76.69 130 ILE B O 1
ATOM 5278 N N . GLN B 1 131 ? 5.129 7.188 8.773 1 76.88 131 GLN B N 1
ATOM 5279 C CA . GLN B 1 131 ? 6.324 6.914 7.98 1 76.88 131 GLN B CA 1
ATOM 5280 C C . GLN B 1 131 ? 7.234 5.91 8.688 1 76.88 131 GLN B C 1
ATOM 5282 O O . GLN B 1 131 ? 7.809 5.031 8.039 1 76.88 131 GLN B O 1
ATOM 5287 N N . GLU B 1 132 ? 7.34 6.121 9.914 1 74.81 132 GLU B N 1
ATOM 5288 C CA . GLU B 1 132 ? 8.148 5.191 10.695 1 74.81 132 GLU B CA 1
ATOM 5289 C C . GLU B 1 132 ? 7.566 3.783 10.656 1 74.81 132 GLU B C 1
ATOM 5291 O O . GLU B 1 132 ? 8.305 2.799 10.617 1 74.81 132 GLU B O 1
ATOM 5296 N N . GLN B 1 133 ? 6.332 3.76 10.586 1 76.94 133 GLN B N 1
ATOM 5297 C CA . GLN B 1 133 ? 5.641 2.473 10.602 1 76.94 133 GLN B CA 1
ATOM 5298 C C . GLN B 1 133 ? 5.738 1.787 9.242 1 76.94 133 GLN B C 1
ATOM 5300 O O . GLN B 1 133 ? 5.527 0.577 9.133 1 76.94 133 GLN B O 1
ATOM 5305 N N . LEU B 1 134 ? 6.023 2.529 8.234 1 84.19 134 LEU B N 1
ATOM 5306 C CA . LEU B 1 134 ? 6.082 1.957 6.898 1 84.19 134 LEU B CA 1
ATOM 5307 C C . LEU B 1 134 ? 7.512 1.572 6.531 1 84.19 134 LEU B C 1
ATOM 5309 O O . LEU B 1 134 ? 7.734 0.893 5.527 1 84.19 134 LEU B O 1
ATOM 5313 N N . THR B 1 135 ? 8.422 1.968 7.441 1 85.12 135 THR B N 1
ATOM 5314 C CA . THR B 1 135 ? 9.812 1.597 7.211 1 85.12 135 THR B CA 1
ATOM 5315 C C . THR B 1 135 ? 10.016 0.098 7.414 1 85.12 135 THR B C 1
ATOM 5317 O O . THR B 1 135 ? 9.414 -0.498 8.312 1 85.12 135 THR B O 1
ATOM 5320 N N . GLN B 1 136 ? 10.805 -0.567 6.543 1 90.44 136 GLN B N 1
ATOM 5321 C CA . GLN B 1 136 ? 11.031 -2.008 6.59 1 90.44 136 GLN B CA 1
ATOM 5322 C C . GLN B 1 136 ? 12.523 -2.33 6.527 1 90.44 136 GLN B C 1
ATOM 5324 O O . GLN B 1 136 ? 12.945 -3.148 5.711 1 90.44 136 GLN B O 1
ATOM 5329 N N . ASP B 1 137 ? 13.266 -1.83 7.473 1 87.88 137 ASP B N 1
ATOM 5330 C CA . ASP B 1 137 ? 14.703 -2.082 7.504 1 87.88 137 ASP B CA 1
ATOM 5331 C C . ASP B 1 137 ? 15.008 -3.434 8.148 1 87.88 137 ASP B C 1
ATOM 5333 O O . ASP B 1 137 ? 16.062 -4.016 7.906 1 87.88 137 ASP B O 1
ATOM 5337 N N . THR B 1 138 ? 14.133 -3.914 8.938 1 90.56 138 THR B N 1
ATOM 5338 C CA . THR B 1 138 ? 14.281 -5.211 9.594 1 90.56 138 THR B CA 1
ATOM 5339 C C . THR B 1 138 ? 13.078 -6.105 9.289 1 90.56 138 THR B C 1
ATOM 5341 O O . THR B 1 138 ? 12 -5.613 8.953 1 90.56 138 THR B O 1
ATOM 5344 N N . PRO B 1 139 ? 13.266 -7.418 9.438 1 91.94 139 PRO B N 1
ATOM 5345 C CA . PRO B 1 139 ? 12.133 -8.32 9.227 1 91.94 139 PRO B CA 1
ATOM 5346 C C . PRO B 1 139 ? 10.977 -8.062 10.203 1 91.94 139 PRO B C 1
ATOM 5348 O O . PRO B 1 139 ? 9.812 -8.219 9.836 1 91.94 139 PRO 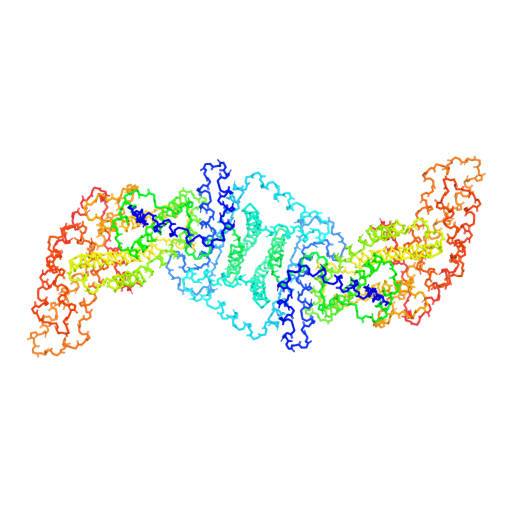B O 1
ATOM 5351 N N . GLU B 1 140 ? 11.305 -7.629 11.391 1 90.81 140 GLU B N 1
ATOM 5352 C CA . GLU B 1 140 ? 10.273 -7.336 12.375 1 90.81 140 GLU B CA 1
ATOM 5353 C C . GLU B 1 140 ? 9.414 -6.148 11.938 1 90.81 140 GLU B C 1
ATOM 5355 O O . GLU B 1 140 ? 8.188 -6.176 12.078 1 90.81 140 GLU B O 1
ATOM 5360 N N . GLU B 1 141 ? 10.039 -5.16 11.438 1 90.19 141 GLU B N 1
ATOM 5361 C CA . GLU B 1 141 ? 9.312 -4 10.938 1 90.19 141 GLU B CA 1
ATOM 5362 C C . GLU B 1 141 ? 8.414 -4.379 9.758 1 90.19 141 GLU B C 1
ATOM 5364 O O . GLU B 1 141 ? 7.293 -3.887 9.641 1 90.19 141 GLU B O 1
ATOM 5369 N N . ALA B 1 142 ? 8.961 -5.297 8.922 1 93.06 142 ALA B N 1
ATOM 5370 C CA . ALA B 1 142 ? 8.188 -5.754 7.773 1 93.06 142 ALA B CA 1
ATOM 5371 C C . ALA B 1 142 ? 6.961 -6.543 8.219 1 93.06 142 ALA B C 1
ATOM 5373 O O . ALA B 1 142 ? 5.891 -6.43 7.613 1 93.06 142 ALA B O 1
ATOM 5374 N N . LEU B 1 143 ? 7.145 -7.305 9.266 1 93.75 143 LEU B N 1
ATOM 5375 C CA . LEU B 1 143 ? 6.02 -8.055 9.82 1 93.75 143 LEU B CA 1
ATOM 5376 C C . LEU B 1 143 ? 4.973 -7.117 10.398 1 93.75 143 LEU B C 1
ATOM 5378 O O . LEU B 1 143 ? 3.77 -7.363 10.273 1 93.75 143 LEU B O 1
ATOM 5382 N N . PHE B 1 144 ? 5.426 -6.117 10.992 1 90.44 144 PHE B N 1
ATOM 5383 C CA . PHE B 1 144 ? 4.504 -5.156 11.586 1 90.44 144 PHE B CA 1
ATOM 5384 C C . PHE B 1 144 ? 3.709 -4.434 10.5 1 90.44 144 PHE B C 1
ATOM 5386 O O . PHE B 1 144 ? 2.521 -4.148 10.68 1 90.44 144 PHE B O 1
ATOM 5393 N N . VAL B 1 145 ? 4.367 -4.09 9.438 1 91.44 145 VAL B N 1
ATOM 5394 C CA . VAL B 1 145 ? 3.684 -3.455 8.32 1 91.44 145 VAL B CA 1
ATOM 5395 C C . VAL B 1 145 ? 2.578 -4.371 7.801 1 91.44 145 VAL B C 1
ATOM 5397 O O . VAL B 1 145 ? 1.465 -3.918 7.523 1 91.44 145 VAL B O 1
ATOM 5400 N N . LEU B 1 146 ? 2.863 -5.648 7.719 1 93.44 146 LEU B N 1
ATOM 5401 C CA . LEU B 1 146 ? 1.862 -6.613 7.281 1 93.44 146 LEU B CA 1
ATOM 5402 C C . LEU B 1 146 ? 0.706 -6.691 8.273 1 93.44 146 LEU B C 1
ATOM 5404 O O . LEU B 1 146 ? -0.461 -6.691 7.871 1 93.44 146 LEU B O 1
ATOM 5408 N N . ARG B 1 147 ? 1.08 -6.77 9.477 1 92 147 ARG B N 1
ATOM 5409 C CA . ARG B 1 147 ? 0.068 -6.875 10.523 1 92 147 ARG B CA 1
ATOM 5410 C C . ARG B 1 147 ? -0.914 -5.711 10.461 1 92 147 ARG B C 1
ATOM 5412 O O . ARG B 1 147 ? -2.129 -5.914 10.523 1 92 147 ARG B O 1
ATOM 5419 N N . ASN B 1 148 ? -0.42 -4.539 10.312 1 88.62 148 ASN B N 1
ATOM 5420 C CA . ASN B 1 148 ? -1.257 -3.344 10.266 1 88.62 148 ASN B CA 1
ATOM 5421 C C . ASN B 1 148 ? -2.113 -3.307 9.008 1 88.62 148 ASN B C 1
ATOM 5423 O O . ASN B 1 148 ? -3.297 -2.973 9.062 1 88.62 148 ASN B O 1
ATOM 5427 N N . ALA B 1 149 ? -1.504 -3.596 7.906 1 93.31 149 ALA B N 1
ATOM 5428 C CA . ALA B 1 149 ? -2.232 -3.58 6.641 1 93.31 149 ALA B CA 1
ATOM 5429 C C . ALA B 1 149 ? -3.383 -4.582 6.656 1 93.31 149 ALA B C 1
ATOM 5431 O O . ALA B 1 149 ? -4.5 -4.258 6.25 1 93.31 149 ALA B O 1
ATOM 5432 N N . PHE B 1 150 ? -3.09 -5.734 7.152 1 95.81 150 PHE B N 1
ATOM 5433 C CA . PHE B 1 150 ? -4.102 -6.785 7.129 1 95.81 150 PHE B CA 1
ATOM 5434 C C . PHE B 1 150 ? -5.195 -6.504 8.156 1 95.81 150 PHE B C 1
ATOM 5436 O O . PHE B 1 150 ? -6.328 -6.961 8 1 95.81 150 PHE B O 1
ATOM 5443 N N . GLY B 1 151 ? -4.797 -5.754 9.219 1 91.75 151 GLY B N 1
ATOM 5444 C CA . GLY B 1 151 ? -5.852 -5.277 10.102 1 91.75 151 GLY B CA 1
ATOM 5445 C C . GLY B 1 151 ? -6.879 -4.418 9.391 1 91.75 151 GLY B C 1
ATOM 5446 O O . GLY B 1 151 ? -8.086 -4.598 9.578 1 91.75 151 GLY B O 1
ATOM 5447 N N . HIS B 1 152 ? -6.406 -3.572 8.578 1 92.88 152 HIS B N 1
ATOM 5448 C CA . HIS B 1 152 ? -7.297 -2.727 7.789 1 92.88 152 HIS B CA 1
ATOM 5449 C C . HIS B 1 152 ? -8.094 -3.553 6.789 1 92.88 152 HIS B C 1
ATOM 5451 O O . HIS B 1 152 ? -9.289 -3.299 6.578 1 92.88 152 HIS B O 1
ATOM 5457 N N . PHE B 1 153 ? -7.434 -4.543 6.168 1 96.06 153 PHE B N 1
ATOM 5458 C CA . PHE B 1 153 ? -8.102 -5.391 5.188 1 96.06 153 PHE B CA 1
ATOM 5459 C C . PHE B 1 153 ? -9.25 -6.164 5.832 1 96.06 153 PHE B C 1
ATOM 5461 O O . PHE B 1 153 ? -10.297 -6.348 5.219 1 96.06 153 PHE B O 1
ATOM 5468 N N . LEU B 1 154 ? -8.961 -6.59 7.035 1 95.69 154 LEU B N 1
ATOM 5469 C CA . LEU B 1 154 ? -9.992 -7.328 7.754 1 95.69 154 LEU B CA 1
ATOM 5470 C C . LEU B 1 154 ? -11.234 -6.465 7.965 1 95.69 154 LEU B C 1
ATOM 5472 O O . LEU B 1 154 ? -12.352 -6.906 7.703 1 95.69 154 LEU B O 1
ATOM 5476 N N . ASP B 1 155 ? -11.023 -5.262 8.383 1 94.5 155 ASP B N 1
ATOM 5477 C CA . ASP B 1 155 ? -12.133 -4.344 8.625 1 94.5 155 ASP B CA 1
ATOM 5478 C C . ASP B 1 155 ? -12.875 -4.02 7.332 1 94.5 155 ASP B C 1
ATOM 5480 O O . ASP B 1 155 ? -14.109 -4.004 7.305 1 94.5 155 ASP B O 1
ATOM 5484 N N . LEU B 1 156 ? -12.172 -3.758 6.328 1 96.56 156 LEU B N 1
ATOM 5485 C CA . LEU B 1 156 ? -12.781 -3.438 5.043 1 96.56 156 LEU B CA 1
ATOM 5486 C C . LEU B 1 156 ? -13.578 -4.621 4.508 1 96.56 156 LEU B C 1
ATOM 5488 O O . LEU B 1 156 ? -14.695 -4.449 4.004 1 96.56 156 LEU B O 1
ATOM 5492 N N . SER B 1 157 ? -12.984 -5.801 4.598 1 96.06 157 SER B N 1
ATOM 5493 C CA . SER B 1 157 ? -13.672 -6.996 4.137 1 96.06 157 SER B CA 1
ATOM 5494 C C . SER B 1 157 ? -14.961 -7.227 4.922 1 96.06 157 SER B C 1
ATOM 5496 O O . SER B 1 157 ? -15.977 -7.621 4.352 1 96.06 157 SER B O 1
ATOM 5498 N N . ASP B 1 158 ? -14.875 -6.984 6.207 1 94.75 158 ASP B N 1
ATOM 5499 C CA . ASP B 1 158 ? -16.078 -7.117 7.031 1 94.75 158 ASP B CA 1
ATOM 5500 C C . ASP B 1 158 ? -17.156 -6.137 6.59 1 94.75 158 ASP B C 1
ATOM 5502 O O . ASP B 1 158 ? -18.344 -6.48 6.574 1 94.75 158 ASP B O 1
ATOM 5506 N N . GLY B 1 159 ? -16.734 -4.977 6.309 1 95 159 GLY B N 1
ATOM 5507 C CA . GLY B 1 159 ? -17.672 -3.994 5.809 1 95 159 GLY B CA 1
ATOM 5508 C C . GLY B 1 159 ? -18.281 -4.379 4.473 1 95 159 GLY B C 1
ATOM 5509 O O . GLY B 1 159 ? -19.5 -4.301 4.297 1 95 159 GLY B O 1
ATOM 5510 N N . LEU B 1 160 ? -17.484 -4.832 3.568 1 95.88 160 LEU B N 1
ATOM 5511 C CA . LEU B 1 160 ? -17.938 -5.191 2.232 1 95.88 160 LEU B CA 1
ATOM 5512 C C . LEU B 1 160 ? -18.844 -6.426 2.279 1 95.88 160 LEU B C 1
ATOM 5514 O O . LEU B 1 160 ? -19.75 -6.562 1.468 1 95.88 160 LEU B O 1
ATOM 5518 N N . ALA B 1 161 ? -18.578 -7.312 3.197 1 94.31 161 ALA B N 1
ATOM 5519 C CA . ALA B 1 161 ? -19.344 -8.555 3.314 1 94.31 161 ALA B CA 1
ATOM 5520 C C . ALA B 1 161 ? -20.781 -8.273 3.748 1 94.31 161 ALA B C 1
ATOM 5522 O O . ALA B 1 161 ? -21.656 -9.133 3.611 1 94.31 161 ALA B O 1
ATOM 5523 N N . ARG B 1 162 ? -21.031 -7.105 4.262 1 94.5 162 ARG B N 1
ATOM 5524 C CA . ARG B 1 162 ? -22.375 -6.746 4.711 1 94.5 162 ARG B CA 1
ATOM 5525 C C . ARG B 1 162 ? -23.25 -6.285 3.541 1 94.5 162 ARG B C 1
ATOM 5527 O O . ARG B 1 162 ? -24.469 -6.148 3.676 1 94.5 162 ARG B O 1
ATOM 5534 N N . LEU B 1 163 ? -22.625 -6.113 2.436 1 94.25 163 LEU B N 1
ATOM 5535 C CA . LEU B 1 163 ? -23.375 -5.738 1.242 1 94.25 163 LEU B CA 1
ATOM 5536 C C . LEU B 1 163 ? -24.234 -6.902 0.745 1 94.25 163 LEU B C 1
ATOM 5538 O O . LEU B 1 163 ? -23.906 -8.062 1.001 1 94.25 163 LEU B O 1
ATOM 5542 N N . GLY B 1 164 ? -25.328 -6.59 0.083 1 90.62 164 GLY B N 1
ATOM 5543 C CA . GLY B 1 164 ? -26.172 -7.633 -0.482 1 90.62 164 GLY B CA 1
ATOM 5544 C C . GLY B 1 164 ? -25.484 -8.422 -1.578 1 90.62 164 GLY B C 1
ATOM 5545 O O . GLY B 1 164 ? -25.828 -9.578 -1.827 1 90.62 164 GLY B O 1
ATOM 5546 N N . ARG B 1 165 ? -24.609 -7.703 -2.312 1 93 165 ARG B N 1
ATOM 5547 C CA . ARG B 1 165 ? -23.859 -8.32 -3.4 1 93 165 ARG B CA 1
ATOM 5548 C C . ARG B 1 165 ? -22.469 -7.723 -3.508 1 93 165 ARG B C 1
ATOM 5550 O O . ARG B 1 165 ? -22.281 -6.512 -3.346 1 93 165 ARG B O 1
ATOM 5557 N N . VAL B 1 166 ? -21.516 -8.617 -3.709 1 95 166 VAL B N 1
ATOM 5558 C CA . VAL B 1 166 ? -20.156 -8.164 -3.965 1 95 166 VAL B CA 1
ATOM 5559 C C . VAL B 1 166 ? -19.828 -8.344 -5.445 1 95 166 VAL B C 1
ATOM 5561 O O . VAL B 1 166 ? -19.578 -9.453 -5.902 1 95 166 VAL B O 1
ATOM 5564 N N . SER B 1 167 ? -19.75 -7.258 -6.137 1 93.12 167 SER B N 1
ATOM 5565 C CA . SER B 1 167 ? -19.484 -7.297 -7.57 1 93.12 167 SER B CA 1
ATOM 5566 C C . SER B 1 167 ? -18.031 -7.68 -7.859 1 93.12 167 SER B C 1
ATOM 5568 O O . SER B 1 167 ? -17.188 -7.648 -6.965 1 93.12 167 SER B O 1
ATOM 5570 N N . ASN B 1 168 ? -17.828 -8.062 -9.117 1 89.81 168 ASN B N 1
ATOM 5571 C CA . ASN B 1 168 ? -16.484 -8.391 -9.578 1 89.81 168 ASN B CA 1
ATOM 5572 C C . ASN B 1 168 ? -15.523 -7.211 -9.398 1 89.81 168 ASN B C 1
ATOM 5574 O O . ASN B 1 168 ? -14.367 -7.395 -9.023 1 89.81 168 ASN B O 1
ATOM 5578 N N . ARG B 1 169 ? -16.047 -6.102 -9.578 1 89.25 169 ARG B N 1
ATOM 5579 C CA . ARG B 1 169 ? -15.227 -4.891 -9.477 1 89.25 169 ARG B CA 1
ATOM 5580 C C . ARG B 1 169 ? -14.766 -4.668 -8.039 1 89.25 169 ARG B C 1
ATOM 5582 O O . ARG B 1 169 ? -13.602 -4.328 -7.801 1 89.25 169 ARG B O 1
ATOM 5589 N N . LEU B 1 170 ? -15.664 -4.848 -7.133 1 93.38 170 LEU B N 1
ATOM 5590 C CA . LEU B 1 170 ? -15.344 -4.66 -5.723 1 93.38 170 LEU B CA 1
ATOM 5591 C C . LEU B 1 170 ? -14.375 -5.734 -5.238 1 93.38 170 LEU B C 1
ATOM 5593 O O . LEU B 1 170 ? -13.43 -5.441 -4.496 1 93.38 170 LEU B O 1
ATOM 5597 N N . TYR B 1 171 ? -14.664 -6.949 -5.664 1 93.5 171 TYR B N 1
ATOM 5598 C CA . TYR B 1 171 ? -13.797 -8.062 -5.285 1 93.5 171 TYR B CA 1
ATOM 5599 C C . TYR B 1 171 ? -12.383 -7.848 -5.797 1 93.5 171 TYR B C 1
ATOM 5601 O O . TYR B 1 171 ? -11.414 -8.023 -5.051 1 93.5 171 TYR B O 1
ATOM 5609 N N . PHE B 1 172 ? -12.234 -7.398 -6.996 1 90.19 172 PHE B N 1
ATOM 5610 C CA . PHE B 1 172 ? -10.93 -7.195 -7.609 1 90.19 172 PHE B CA 1
ATOM 5611 C C . PHE B 1 172 ? -10.219 -6.004 -6.984 1 90.19 172 PHE B C 1
ATOM 5613 O O . PHE B 1 172 ? -8.984 -5.996 -6.867 1 90.19 172 PHE B O 1
ATOM 5620 N N . ALA B 1 173 ? -10.938 -5.027 -6.625 1 93.19 173 ALA B N 1
ATOM 5621 C CA . ALA B 1 173 ? -10.328 -3.883 -5.949 1 93.19 173 ALA B CA 1
ATOM 5622 C C . ALA B 1 173 ? -9.734 -4.293 -4.605 1 93.19 173 ALA B C 1
ATOM 5624 O O . ALA B 1 173 ? -8.609 -3.908 -4.273 1 93.19 173 ALA B O 1
ATOM 5625 N N . MET B 1 174 ? -10.508 -5.055 -3.855 1 94.88 174 MET B N 1
ATOM 5626 C CA . MET B 1 174 ? -10.016 -5.543 -2.572 1 94.88 174 MET B CA 1
ATOM 5627 C C . MET B 1 174 ? -8.773 -6.41 -2.764 1 94.88 174 MET B C 1
ATOM 5629 O O . MET B 1 174 ? -7.777 -6.246 -2.053 1 94.88 174 MET B O 1
ATOM 5633 N N . HIS B 1 175 ? -8.875 -7.262 -3.727 1 92.5 175 HIS B N 1
ATOM 5634 C CA . HIS B 1 175 ? -7.738 -8.125 -4.043 1 92.5 175 HIS B CA 1
ATOM 5635 C C . HIS B 1 175 ? -6.527 -7.301 -4.465 1 92.5 175 HIS B C 1
ATOM 5637 O O . HIS B 1 175 ? -5.398 -7.609 -4.082 1 92.5 175 HIS B O 1
ATOM 5643 N N . GLY B 1 176 ? -6.773 -6.309 -5.258 1 89.75 176 GLY B N 1
ATOM 5644 C CA . GLY B 1 176 ? -5.691 -5.453 -5.719 1 89.75 176 GLY B CA 1
ATOM 5645 C C . GLY B 1 176 ? -4.941 -4.777 -4.59 1 89.75 176 GLY B C 1
ATOM 5646 O O . GLY B 1 176 ? -3.709 -4.711 -4.605 1 89.75 176 GLY B O 1
ATOM 5647 N N . VAL B 1 177 ? -5.664 -4.348 -3.625 1 93.75 177 VAL B N 1
ATOM 5648 C CA . VAL B 1 177 ? -5.039 -3.668 -2.494 1 93.75 177 VAL B CA 1
ATOM 5649 C C . VAL B 1 177 ? -4.215 -4.664 -1.682 1 93.75 177 VAL B C 1
ATOM 5651 O O . VAL B 1 177 ? -3.113 -4.348 -1.23 1 93.75 177 VAL B O 1
ATOM 5654 N N . VAL B 1 178 ? -4.703 -5.824 -1.537 1 94.38 178 VAL B N 1
ATOM 5655 C CA . VAL B 1 178 ? -4.023 -6.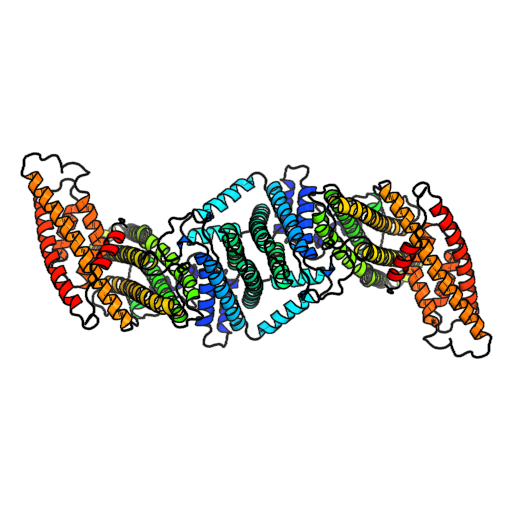852 -0.756 1 94.38 178 VAL B CA 1
ATOM 5656 C C . VAL B 1 178 ? -2.727 -7.258 -1.453 1 94.38 178 VAL B C 1
ATOM 5658 O O . VAL B 1 178 ? -1.669 -7.324 -0.821 1 94.38 178 VAL B O 1
ATOM 5661 N N . VAL B 1 179 ? -2.82 -7.465 -2.725 1 91.62 179 VAL B N 1
ATOM 5662 C CA . VAL B 1 179 ? -1.672 -7.953 -3.48 1 91.62 179 VAL B CA 1
ATOM 5663 C C . VAL B 1 179 ? -0.584 -6.883 -3.523 1 91.62 179 VAL B C 1
ATOM 5665 O O . VAL B 1 179 ? 0.607 -7.199 -3.49 1 91.62 179 VAL B O 1
ATOM 5668 N N . ARG B 1 180 ? -0.981 -5.711 -3.605 1 90.5 180 ARG B N 1
ATOM 5669 C CA . ARG B 1 180 ? -0.014 -4.617 -3.615 1 90.5 180 ARG B CA 1
ATOM 5670 C C . ARG B 1 180 ? 0.741 -4.543 -2.293 1 90.5 180 ARG B C 1
ATOM 5672 O O . ARG B 1 180 ? 1.95 -4.301 -2.275 1 90.5 180 ARG B O 1
ATOM 5679 N N . GLU B 1 181 ? 0.004 -4.715 -1.219 1 92.94 181 GLU B N 1
ATOM 5680 C CA . GLU B 1 181 ? 0.649 -4.715 0.091 1 92.94 181 GLU B CA 1
ATOM 5681 C C . GLU B 1 181 ? 1.659 -5.852 0.209 1 92.94 181 GLU B C 1
ATOM 5683 O O . GLU B 1 181 ? 2.754 -5.664 0.742 1 92.94 181 GLU B O 1
ATOM 5688 N N . ILE B 1 182 ? 1.271 -6.961 -0.286 1 93.06 182 ILE B N 1
ATOM 5689 C CA . ILE B 1 182 ? 2.154 -8.117 -0.238 1 93.06 182 ILE B CA 1
ATOM 5690 C C . ILE B 1 182 ? 3.375 -7.875 -1.124 1 93.06 182 ILE B C 1
ATOM 5692 O O . ILE B 1 182 ? 4.508 -8.133 -0.713 1 93.06 182 ILE B O 1
ATOM 5696 N N . GLY B 1 183 ? 3.182 -7.363 -2.277 1 88.5 183 GLY B N 1
ATOM 5697 C CA . GLY B 1 183 ? 4.246 -7.137 -3.244 1 88.5 183 GLY B CA 1
ATOM 5698 C C . GLY B 1 183 ? 5.246 -6.09 -2.797 1 88.5 183 GLY B C 1
ATOM 5699 O O . GLY B 1 183 ? 6.395 -6.09 -3.244 1 88.5 183 GLY B O 1
ATOM 5700 N N . ARG B 1 184 ? 4.898 -5.305 -1.862 1 89.75 184 ARG B N 1
ATOM 5701 C CA . ARG B 1 184 ? 5.77 -4.223 -1.427 1 89.75 184 ARG B CA 1
ATOM 5702 C C . ARG B 1 184 ? 6.516 -4.598 -0.15 1 89.75 184 ARG B C 1
ATOM 5704 O O . ARG B 1 184 ? 7.375 -3.848 0.319 1 89.75 184 ARG B O 1
ATOM 5711 N N . ASN B 1 185 ? 6.188 -5.695 0.368 1 91.19 185 ASN B N 1
ATOM 5712 C CA . ASN B 1 185 ? 6.887 -6.102 1.582 1 91.19 185 ASN B CA 1
ATOM 5713 C C . ASN B 1 185 ? 8.336 -6.488 1.292 1 91.19 185 ASN B C 1
ATOM 5715 O O . ASN B 1 185 ? 8.602 -7.309 0.41 1 91.19 185 ASN B O 1
ATOM 5719 N N . ALA B 1 186 ? 9.242 -6.027 2.02 1 89 186 ALA B N 1
ATOM 5720 C CA . ALA B 1 186 ? 10.664 -6.145 1.717 1 89 186 ALA B CA 1
ATOM 5721 C C . ALA B 1 186 ? 11.195 -7.527 2.082 1 89 186 ALA B C 1
ATOM 5723 O O . ALA B 1 186 ? 12.141 -8.016 1.467 1 89 186 ALA B O 1
ATOM 5724 N N . TYR B 1 187 ? 10.609 -8.211 3.008 1 90.69 187 TYR B N 1
ATOM 5725 C CA . TYR B 1 187 ? 11.211 -9.43 3.533 1 90.69 187 TYR B CA 1
ATOM 5726 C C . TYR B 1 187 ? 10.289 -10.625 3.326 1 90.69 187 TYR B C 1
ATOM 5728 O O . TYR B 1 187 ? 10.742 -11.766 3.305 1 90.69 187 TYR B O 1
ATOM 5736 N N . PHE B 1 188 ? 9.016 -10.367 3.205 1 91 188 PHE B N 1
ATOM 5737 C CA . PHE B 1 188 ? 8.055 -11.461 3.135 1 91 188 PHE B CA 1
ATOM 5738 C C . PHE B 1 188 ? 7.184 -11.344 1.89 1 91 188 PHE B C 1
ATOM 5740 O O . PHE B 1 188 ? 5.957 -11.258 1.987 1 91 188 PHE B O 1
ATOM 5747 N N . ASN B 1 189 ? 7.738 -11.227 0.741 1 88.56 189 ASN B N 1
ATOM 5748 C CA . ASN B 1 189 ? 7.059 -11.156 -0.548 1 88.56 189 ASN B CA 1
ATOM 5749 C C . ASN B 1 189 ? 7.219 -12.453 -1.336 1 88.56 189 ASN B C 1
ATOM 5751 O O . ASN B 1 189 ? 8.266 -12.695 -1.937 1 88.56 189 ASN B O 1
ATOM 5755 N N . PRO B 1 190 ? 6.188 -13.203 -1.388 1 84.81 190 PRO B N 1
ATOM 5756 C CA . PRO B 1 190 ? 6.305 -14.469 -2.109 1 84.81 190 PRO B CA 1
ATOM 5757 C C . PRO B 1 190 ? 5.973 -14.344 -3.594 1 84.81 190 PRO B C 1
ATOM 5759 O O . PRO B 1 190 ? 6 -15.336 -4.324 1 84.81 190 PRO B O 1
ATOM 5762 N N . LEU B 1 191 ? 5.609 -13.133 -4.09 1 77.44 191 LEU B N 1
ATOM 5763 C CA . LEU B 1 191 ? 5.125 -12.969 -5.457 1 77.44 191 LEU B CA 1
ATOM 5764 C C . LEU B 1 191 ? 6.289 -12.914 -6.445 1 77.44 191 LEU B C 1
ATOM 5766 O O . LEU B 1 191 ? 6.09 -13.047 -7.652 1 77.44 191 LEU B O 1
ATOM 5770 N N . MET B 1 192 ? 7.426 -12.688 -5.902 1 63.09 192 MET B N 1
ATOM 5771 C CA . MET B 1 192 ? 8.586 -12.648 -6.785 1 63.09 192 MET B CA 1
ATOM 5772 C C . MET B 1 192 ? 8.898 -14.031 -7.34 1 63.09 192 MET B C 1
ATOM 5774 O O . MET B 1 192 ? 8.531 -15.039 -6.738 1 63.09 192 MET B O 1
ATOM 5778 N N . ALA B 1 193 ? 9.336 -14.195 -8.586 1 58.81 193 ALA B N 1
ATOM 5779 C CA . ALA B 1 193 ? 9.648 -15.414 -9.336 1 58.81 193 ALA B CA 1
ATOM 5780 C C . ALA B 1 193 ? 9.914 -16.578 -8.391 1 58.81 193 ALA B C 1
ATOM 5782 O O . ALA B 1 193 ? 10.047 -16.391 -7.176 1 58.81 193 ALA B O 1
ATOM 5783 N N . LEU B 1 194 ? 9.883 -17.766 -9.023 1 58.88 194 LEU B N 1
ATOM 5784 C CA . LEU B 1 194 ? 10.062 -19.078 -8.422 1 58.88 194 LEU B CA 1
ATOM 5785 C C . LEU B 1 194 ? 11.219 -19.062 -7.422 1 58.88 194 LEU B C 1
ATOM 5787 O O . LEU B 1 194 ? 12.328 -19.5 -7.742 1 58.88 194 LEU B O 1
ATOM 5791 N N . GLU B 1 195 ? 10.812 -18.359 -6.285 1 69 195 GLU B N 1
ATOM 5792 C CA . GLU B 1 195 ? 11.812 -18.25 -5.23 1 69 195 GLU B CA 1
ATOM 5793 C C . GLU B 1 195 ? 11.688 -19.391 -4.223 1 69 195 GLU B C 1
ATOM 5795 O O . GLU B 1 195 ? 10.578 -19.719 -3.793 1 69 195 GLU B O 1
ATOM 5800 N N . PHE B 1 196 ? 12.742 -20.188 -4.164 1 78.5 196 PHE B N 1
ATOM 5801 C CA . PHE B 1 196 ? 12.797 -21.203 -3.117 1 78.5 196 PHE B CA 1
ATOM 5802 C C . PHE B 1 196 ? 13.469 -20.656 -1.864 1 78.5 196 PHE B C 1
ATOM 5804 O O . PHE B 1 196 ? 14.484 -19.969 -1.952 1 78.5 196 PHE B O 1
ATOM 5811 N N . ARG B 1 197 ? 12.789 -20.922 -0.816 1 78.25 197 ARG B N 1
ATOM 5812 C CA . ARG B 1 197 ? 13.328 -20.516 0.479 1 78.25 197 ARG B CA 1
ATOM 5813 C C . ARG B 1 197 ? 14.07 -21.672 1.144 1 78.25 197 ARG B C 1
ATOM 5815 O O . ARG B 1 197 ? 13.469 -22.688 1.488 1 78.25 197 ARG B O 1
ATOM 5822 N N . PRO B 1 198 ? 15.289 -21.438 1.371 1 73.69 198 PRO B N 1
ATOM 5823 C CA . PRO B 1 198 ? 16.062 -22.531 1.958 1 73.69 198 PRO B CA 1
ATOM 5824 C C . PRO B 1 198 ? 15.562 -22.938 3.344 1 73.69 198 PRO B C 1
ATOM 5826 O O . PRO B 1 198 ? 15.797 -24.062 3.789 1 73.69 198 PRO B O 1
ATOM 5829 N N . GLU B 1 199 ? 14.891 -22.047 3.926 1 75.31 199 GLU B N 1
ATOM 5830 C CA . GLU B 1 199 ? 14.383 -22.312 5.266 1 75.31 199 GLU B CA 1
ATOM 5831 C C . GLU B 1 199 ? 13.414 -23.5 5.258 1 75.31 199 GLU B C 1
ATOM 5833 O O . GLU B 1 199 ? 13.422 -24.328 6.176 1 75.31 199 GLU B O 1
ATOM 5838 N N . PHE B 1 200 ? 12.633 -23.531 4.148 1 77.31 200 PHE B N 1
ATOM 5839 C CA . PHE B 1 200 ? 11.625 -24.594 4.227 1 77.31 200 PHE B CA 1
ATOM 5840 C C . PHE B 1 200 ? 11.492 -25.312 2.893 1 77.31 200 PHE B C 1
ATOM 5842 O O . PHE B 1 200 ? 10.914 -26.406 2.824 1 77.31 200 PHE B O 1
ATOM 5849 N N . ASP B 1 201 ? 12.117 -24.75 1.89 1 79.44 201 ASP B N 1
ATOM 5850 C CA . ASP B 1 201 ? 12.078 -25.453 0.608 1 79.44 201 ASP B CA 1
ATOM 5851 C C . ASP B 1 201 ? 13.328 -26.297 0.408 1 79.44 201 ASP B C 1
ATOM 5853 O O . ASP B 1 201 ? 14.352 -25.812 -0.074 1 79.44 201 ASP B O 1
ATOM 5857 N N . ARG B 1 202 ? 13.359 -27.5 0.97 1 79.81 202 ARG B N 1
ATOM 5858 C CA . ARG B 1 202 ? 14.492 -28.406 0.848 1 79.81 202 ARG B CA 1
ATOM 5859 C C . ARG B 1 202 ? 14.008 -29.828 0.505 1 79.81 202 ARG B C 1
ATOM 5861 O O . ARG B 1 202 ? 12.883 -30.188 0.821 1 79.81 202 ARG B O 1
ATOM 5868 N N . ILE B 1 203 ? 14.922 -30.406 -0.159 1 84.31 203 ILE B N 1
ATOM 5869 C CA . ILE B 1 203 ? 14.656 -31.828 -0.409 1 84.31 203 ILE B CA 1
ATOM 5870 C C . ILE B 1 203 ? 14.977 -32.625 0.841 1 84.31 203 ILE B C 1
ATOM 5872 O O . ILE B 1 203 ? 16.141 -32.719 1.261 1 84.31 203 ILE B O 1
ATOM 5876 N N . ARG B 1 204 ? 14.023 -33.219 1.45 1 77.94 204 ARG B N 1
ATOM 5877 C CA . ARG B 1 204 ? 14.188 -33.875 2.746 1 77.94 204 ARG B CA 1
ATOM 5878 C C . ARG B 1 204 ? 14.445 -35.344 2.58 1 77.94 204 ARG B C 1
ATOM 5880 O O . ARG B 1 204 ? 14.719 -36.062 3.559 1 77.94 204 ARG B O 1
ATOM 5887 N N . SER B 1 205 ? 14.477 -35.844 1.454 1 84.75 205 SER B N 1
ATOM 5888 C CA . SER B 1 205 ? 14.703 -37.281 1.202 1 84.75 205 SER B CA 1
ATOM 5889 C C . SER B 1 205 ? 16.141 -37.531 0.781 1 84.75 205 SER B C 1
ATOM 5891 O O . SER B 1 205 ? 16.594 -37.031 -0.254 1 84.75 205 SER B O 1
ATOM 5893 N N . GLY B 1 206 ? 16.828 -38.281 1.65 1 82.06 206 GLY B N 1
ATOM 5894 C CA . GLY B 1 206 ? 18.188 -38.656 1.319 1 82.06 206 GLY B CA 1
ATOM 5895 C C . GLY B 1 206 ? 18.312 -39.438 0.019 1 82.06 206 GLY B C 1
ATOM 5896 O O . GLY B 1 206 ? 19.266 -39.25 -0.738 1 82.06 206 GLY B O 1
ATOM 5897 N N . GLU B 1 207 ? 17.391 -40.219 -0.266 1 85.88 207 GLU B N 1
ATOM 5898 C CA . GLU B 1 207 ? 17.391 -41.031 -1.478 1 85.88 207 GLU B CA 1
ATOM 5899 C C . GLU B 1 207 ? 17.312 -40.156 -2.729 1 85.88 207 GLU B C 1
ATOM 5901 O O . GLU B 1 207 ? 17.984 -40.438 -3.723 1 85.88 207 GLU B O 1
ATOM 5906 N N . VAL B 1 208 ? 16.5 -39.125 -2.648 1 89.88 208 VAL B N 1
ATOM 5907 C CA . VAL B 1 208 ? 16.359 -38.219 -3.785 1 89.88 208 VAL B CA 1
ATOM 5908 C C . VAL B 1 208 ? 17.656 -37.438 -4.004 1 89.88 208 VAL B C 1
ATOM 5910 O O . VAL B 1 208 ? 18.078 -37.25 -5.141 1 89.88 208 VAL B O 1
ATOM 5913 N N . LEU B 1 209 ? 18.25 -37.062 -2.879 1 86.12 209 LEU B N 1
ATOM 5914 C CA . LEU B 1 209 ? 19.516 -36.344 -2.986 1 86.12 209 LEU B CA 1
ATOM 5915 C C . LEU B 1 209 ? 20.609 -37.219 -3.574 1 86.12 209 LEU B C 1
ATOM 5917 O O . LEU B 1 209 ? 21.422 -36.75 -4.375 1 86.12 209 LEU B O 1
ATOM 5921 N N . GLU B 1 210 ? 20.594 -38.438 -3.176 1 84.56 210 GLU B N 1
ATOM 5922 C CA . GLU B 1 210 ? 21.562 -39.406 -3.717 1 84.56 210 GLU B CA 1
ATOM 5923 C C . GLU B 1 210 ? 21.328 -39.625 -5.207 1 84.56 210 GLU B C 1
ATOM 5925 O O . GLU B 1 210 ? 22.297 -39.75 -5.973 1 84.56 210 GLU B O 1
ATOM 5930 N N . ALA B 1 211 ? 20.109 -39.688 -5.566 1 86.81 211 ALA B N 1
ATOM 5931 C CA . ALA B 1 211 ? 19.797 -39.875 -6.98 1 86.81 211 ALA B CA 1
ATOM 5932 C C . ALA B 1 211 ? 20.281 -38.688 -7.801 1 86.81 211 ALA B C 1
ATOM 5934 O O . ALA B 1 211 ? 20.797 -38.844 -8.906 1 86.81 211 ALA B O 1
ATOM 5935 N N . LEU B 1 212 ? 20.125 -37.5 -7.262 1 87.81 212 LEU B N 1
ATOM 5936 C CA . LEU B 1 212 ? 20.531 -36.312 -7.957 1 87.81 212 LEU B CA 1
ATOM 5937 C C . LEU B 1 212 ? 22.047 -36.281 -8.164 1 87.81 212 LEU B C 1
ATOM 5939 O O . LEU B 1 212 ? 22.531 -35.75 -9.172 1 87.81 212 LEU B O 1
ATOM 5943 N N . HIS B 1 213 ? 22.734 -36.906 -7.266 1 83.75 213 HIS B N 1
ATOM 5944 C CA . HIS B 1 213 ? 24.188 -36.875 -7.324 1 83.75 213 HIS B CA 1
ATOM 5945 C C . HIS B 1 213 ? 24.703 -37.75 -8.461 1 83.75 213 HIS B C 1
ATOM 5947 O O . HIS B 1 213 ? 25.828 -37.562 -8.945 1 83.75 213 HIS B O 1
ATOM 5953 N N . VAL B 1 214 ? 23.938 -38.625 -8.93 1 84.56 214 VAL B N 1
ATOM 5954 C CA . VAL B 1 214 ? 24.344 -39.562 -9.969 1 84.56 214 VAL B CA 1
ATOM 5955 C C . VAL B 1 214 ? 24.188 -38.938 -11.344 1 84.56 214 VAL B C 1
ATOM 5957 O O . VAL B 1 214 ? 24.812 -39.375 -12.312 1 84.56 214 VAL B O 1
ATOM 5960 N N . VAL B 1 215 ? 23.453 -37.875 -11.43 1 86.5 215 VAL B N 1
ATOM 5961 C CA . VAL B 1 215 ? 23.203 -37.219 -12.711 1 86.5 215 VAL B CA 1
ATOM 5962 C C . VAL B 1 215 ? 24.453 -36.438 -13.141 1 86.5 215 VAL B C 1
ATOM 5964 O O . VAL B 1 215 ? 24.875 -35.5 -12.461 1 86.5 215 VAL B O 1
ATOM 5967 N N . GLU B 1 216 ? 25 -36.781 -14.219 1 79.25 216 GLU B N 1
ATOM 5968 C CA . GLU B 1 216 ? 26.281 -36.25 -14.672 1 79.25 216 GLU B CA 1
ATOM 5969 C C . GLU B 1 216 ? 26.094 -34.875 -15.344 1 79.25 216 GLU B C 1
ATOM 5971 O O . GLU B 1 216 ? 26.875 -33.969 -15.125 1 79.25 216 GLU B O 1
ATOM 5976 N N . SER B 1 217 ? 25.109 -34.75 -16.125 1 82.44 217 SER B N 1
ATOM 5977 C CA . SER B 1 217 ? 24.875 -33.5 -16.844 1 82.44 217 SER B CA 1
ATOM 5978 C C . SER B 1 217 ? 24.438 -32.406 -15.891 1 82.44 217 SER B C 1
ATOM 5980 O O . SER B 1 217 ? 23.469 -32.531 -15.156 1 82.44 217 SER B O 1
ATOM 5982 N N . GLU B 1 218 ? 25.109 -31.281 -15.93 1 80.69 218 GLU B N 1
ATOM 5983 C CA . GLU B 1 218 ? 24.797 -30.156 -15.055 1 80.69 218 GLU B CA 1
ATOM 5984 C C . GLU B 1 218 ? 23.406 -29.609 -15.328 1 80.69 218 GLU B C 1
ATOM 5986 O O . GLU B 1 218 ? 22.672 -29.25 -14.398 1 80.69 218 GLU B O 1
ATOM 5991 N N . THR B 1 219 ? 23.109 -29.516 -16.578 1 83.25 219 THR B N 1
ATOM 5992 C CA . THR B 1 219 ? 21.812 -28.953 -16.953 1 83.25 219 THR B CA 1
ATOM 5993 C C . THR B 1 219 ? 20.688 -29.875 -16.5 1 83.25 219 THR B C 1
ATOM 5995 O O . THR B 1 219 ? 19.656 -29.406 -15.984 1 83.25 219 THR B O 1
ATOM 5998 N N . ALA B 1 220 ? 20.891 -31.188 -16.703 1 87 220 ALA B N 1
ATOM 5999 C CA . ALA B 1 220 ? 19.875 -32.156 -16.266 1 87 220 ALA B CA 1
ATOM 6000 C C . ALA B 1 220 ? 19.75 -32.125 -14.742 1 87 220 ALA B C 1
ATOM 6002 O O . ALA B 1 220 ? 18.656 -32.25 -14.203 1 87 220 ALA B O 1
ATOM 6003 N N . HIS B 1 221 ? 20.875 -31.953 -14.125 1 87.69 221 HIS B N 1
ATOM 6004 C CA . HIS B 1 221 ? 20.891 -31.875 -12.672 1 87.69 221 HIS B CA 1
ATOM 6005 C C . HIS B 1 221 ? 20.062 -30.703 -12.172 1 87.69 221 HIS B C 1
ATOM 6007 O O . HIS B 1 221 ? 19.297 -30.828 -11.219 1 87.69 221 HIS B O 1
ATOM 6013 N N . ARG B 1 222 ? 20.234 -29.594 -12.781 1 86.62 222 ARG B N 1
ATOM 6014 C CA . ARG B 1 222 ? 19.516 -28.391 -12.391 1 86.62 222 ARG B CA 1
ATOM 6015 C C . ARG B 1 222 ? 18.016 -28.547 -12.594 1 86.62 222 ARG B C 1
ATOM 6017 O O . ARG B 1 222 ? 17.219 -28.172 -11.734 1 86.62 222 ARG B O 1
ATOM 6024 N N . VAL B 1 223 ? 17.672 -29.094 -13.75 1 88.75 223 VAL B N 1
ATOM 6025 C CA . VAL B 1 223 ? 16.266 -29.281 -14.078 1 88.75 223 VAL B CA 1
ATOM 6026 C C . VAL B 1 223 ? 15.625 -30.25 -13.086 1 88.75 223 VAL B C 1
ATOM 6028 O O . VAL B 1 223 ? 14.531 -29.984 -12.57 1 88.75 223 VAL B O 1
ATOM 6031 N N . LEU B 1 224 ? 16.297 -31.297 -12.781 1 91.5 224 LEU B N 1
ATOM 6032 C CA . LEU B 1 224 ? 15.773 -32.312 -11.867 1 91.5 224 LEU B CA 1
ATOM 6033 C C . LEU B 1 224 ? 15.703 -31.766 -10.445 1 91.5 224 LEU B C 1
ATOM 6035 O O . LEU B 1 224 ? 14.727 -32 -9.734 1 91.5 224 LEU B O 1
ATOM 6039 N N . ALA B 1 225 ? 16.703 -31.047 -10.07 1 88.81 225 ALA B N 1
ATOM 6040 C CA . ALA B 1 225 ? 16.703 -30.453 -8.734 1 88.81 225 ALA B CA 1
ATOM 6041 C C . ALA B 1 225 ? 15.523 -29.484 -8.578 1 88.81 225 ALA B C 1
ATOM 6043 O O . ALA B 1 225 ? 14.836 -29.5 -7.551 1 88.81 225 ALA B O 1
ATOM 6044 N N . LEU B 1 226 ? 15.297 -28.656 -9.578 1 89.25 226 LEU B N 1
ATOM 6045 C CA . LEU B 1 226 ? 14.18 -27.719 -9.562 1 89.25 226 LEU B CA 1
ATOM 6046 C C . LEU B 1 226 ? 12.852 -28.453 -9.5 1 89.25 226 LEU B C 1
ATOM 6048 O O . LEU B 1 226 ? 11.93 -28.031 -8.797 1 89.25 226 LEU B O 1
ATOM 6052 N N . THR B 1 227 ? 12.789 -29.484 -10.258 1 92.75 227 THR B N 1
ATOM 6053 C CA . THR B 1 227 ? 11.555 -30.266 -10.297 1 92.75 227 THR B CA 1
ATOM 6054 C C . THR B 1 227 ? 11.281 -30.922 -8.945 1 92.75 227 THR B C 1
ATOM 6056 O O . THR B 1 227 ? 10.156 -30.859 -8.438 1 92.75 227 THR B O 1
ATOM 6059 N N . PHE B 1 228 ? 12.305 -31.516 -8.352 1 92.31 228 PHE B N 1
ATOM 6060 C CA . PHE B 1 228 ? 12.141 -32.156 -7.043 1 92.31 228 PHE B CA 1
ATOM 6061 C C . PHE B 1 228 ? 11.766 -31.109 -5.988 1 92.31 228 PHE B C 1
ATOM 6063 O O . PHE B 1 228 ? 10.883 -31.344 -5.164 1 92.31 228 PHE B O 1
ATOM 6070 N N . LEU B 1 229 ? 12.422 -29.984 -6.039 1 90.56 229 LEU B N 1
ATOM 6071 C CA . LEU B 1 229 ? 12.109 -28.922 -5.09 1 90.56 229 LEU B CA 1
ATOM 6072 C C . LEU B 1 229 ? 10.648 -28.484 -5.219 1 90.56 229 LEU B C 1
ATOM 6074 O O . LEU B 1 229 ? 9.969 -28.281 -4.211 1 90.56 229 LEU B O 1
ATOM 6078 N N . ALA B 1 230 ? 10.211 -28.359 -6.445 1 91.88 230 ALA B N 1
ATOM 6079 C CA . ALA B 1 230 ? 8.828 -27.953 -6.691 1 91.88 230 ALA B CA 1
ATOM 6080 C C . ALA B 1 230 ? 7.852 -29.016 -6.191 1 91.88 230 ALA B C 1
ATOM 6082 O O . ALA B 1 230 ? 6.816 -28.688 -5.609 1 91.88 230 ALA B O 1
ATOM 6083 N N . LEU B 1 231 ? 8.18 -30.219 -6.41 1 94.62 231 LEU B N 1
ATOM 6084 C CA . LEU B 1 231 ? 7.316 -31.328 -5.992 1 94.62 231 LEU B CA 1
ATOM 6085 C C . LEU B 1 231 ? 7.254 -31.422 -4.473 1 94.62 231 LEU B C 1
ATOM 6087 O O . LEU B 1 231 ? 6.18 -31.609 -3.902 1 94.62 231 LEU B O 1
ATOM 6091 N N . PHE B 1 232 ? 8.359 -31.281 -3.834 1 91.94 232 PHE B N 1
ATOM 6092 C CA . PHE B 1 232 ? 8.383 -31.344 -2.377 1 91.94 232 PHE B CA 1
ATOM 6093 C C . PHE B 1 232 ? 7.652 -30.156 -1.773 1 91.94 232 PHE B C 1
ATOM 6095 O O . PHE B 1 232 ? 7.004 -30.266 -0.733 1 91.94 232 PHE B O 1
ATOM 6102 N N . ARG B 1 233 ? 7.785 -29.047 -2.383 1 91.62 233 ARG B N 1
ATOM 6103 C CA . ARG B 1 233 ? 7.02 -27.891 -1.942 1 91.62 233 ARG B CA 1
ATOM 6104 C C . ARG B 1 233 ? 5.52 -28.141 -2.08 1 91.62 233 ARG B C 1
ATOM 6106 O O . ARG B 1 233 ? 4.746 -27.797 -1.185 1 91.62 233 ARG B O 1
ATOM 6113 N N . ALA B 1 234 ? 5.172 -28.688 -3.203 1 94.31 234 ALA B N 1
ATOM 6114 C CA . ALA B 1 234 ? 3.766 -29.016 -3.424 1 94.31 234 ALA B CA 1
ATOM 6115 C C . ALA B 1 234 ? 3.254 -30 -2.371 1 94.31 234 ALA B C 1
ATOM 6117 O O . ALA B 1 234 ? 2.113 -29.891 -1.916 1 94.31 234 ALA B O 1
ATOM 6118 N N . LEU B 1 235 ? 4.074 -30.938 -2.031 1 93.62 235 LEU B N 1
ATOM 6119 C CA . LEU B 1 235 ? 3.689 -31.906 -1.008 1 93.62 235 LEU B CA 1
ATOM 6120 C C . LEU B 1 235 ? 3.459 -31.219 0.333 1 93.62 235 LEU B C 1
ATOM 6122 O O . LEU B 1 235 ? 2.564 -31.609 1.089 1 93.62 235 LEU B O 1
ATOM 6126 N N . ARG B 1 236 ? 4.18 -30.25 0.607 1 92.44 236 ARG B N 1
ATOM 6127 C CA . ARG B 1 236 ? 3.973 -29.484 1.831 1 92.44 236 ARG B CA 1
ATOM 6128 C C . ARG B 1 236 ? 2.666 -28.688 1.771 1 92.44 236 ARG B C 1
ATOM 6130 O O . ARG B 1 236 ? 1.978 -28.547 2.783 1 92.44 236 ARG B O 1
ATOM 6137 N N . TYR B 1 237 ? 2.43 -28.141 0.593 1 95.12 237 TYR B N 1
ATOM 6138 C CA . TYR B 1 237 ? 1.147 -27.469 0.419 1 95.12 237 TYR B CA 1
ATOM 6139 C C . TYR B 1 237 ? -0.009 -28.406 0.72 1 95.12 237 TYR B C 1
ATOM 6141 O O . TYR B 1 237 ? -0.964 -28.031 1.404 1 95.12 237 TYR B O 1
ATOM 6149 N N . VAL B 1 238 ? 0.101 -29.594 0.205 1 95.75 238 VAL B N 1
ATOM 6150 C CA . VAL B 1 238 ? -0.952 -30.578 0.396 1 95.75 238 VAL B CA 1
ATOM 6151 C C . VAL B 1 238 ? -1.111 -30.891 1.883 1 95.75 238 VAL B C 1
ATOM 6153 O O . VAL B 1 238 ? -2.23 -31.062 2.371 1 95.75 238 VAL B O 1
ATOM 6156 N N . SER B 1 239 ? -0.04 -30.953 2.592 1 93.5 239 SER B N 1
ATOM 6157 C CA . SER B 1 239 ? -0.1 -31.188 4.031 1 93.5 239 SER B CA 1
ATOM 6158 C C . SER B 1 239 ? -0.846 -30.062 4.742 1 93.5 239 SER B C 1
ATOM 6160 O O . SER B 1 239 ? -1.563 -30.297 5.715 1 93.5 239 SER B O 1
ATOM 6162 N N . LEU B 1 240 ? -0.629 -28.891 4.273 1 95.12 240 LEU B N 1
ATOM 6163 C CA . LEU B 1 240 ? -1.33 -27.75 4.848 1 95.12 240 LEU B CA 1
ATOM 6164 C C . LEU B 1 240 ? -2.822 -27.812 4.539 1 95.12 240 LEU B C 1
ATOM 6166 O O . LEU B 1 240 ? -3.648 -27.422 5.363 1 95.12 240 LEU B O 1
ATOM 6170 N N . VAL B 1 241 ? -3.168 -28.219 3.355 1 96.62 241 VAL B N 1
ATOM 6171 C CA . VAL B 1 241 ? -4.57 -28.422 3 1 96.62 241 VAL B CA 1
ATOM 6172 C C . VAL B 1 241 ? -5.215 -29.422 3.955 1 96.62 241 VAL B C 1
ATOM 6174 O O . VAL B 1 241 ? -6.328 -29.203 4.434 1 96.62 241 VAL B O 1
ATOM 6177 N N . ASP B 1 242 ? -4.492 -30.484 4.289 1 94.25 242 ASP B N 1
ATOM 6178 C CA . ASP B 1 242 ? -4.984 -31.484 5.234 1 94.25 242 ASP B CA 1
ATOM 6179 C C . ASP B 1 242 ? -5.242 -30.859 6.605 1 94.25 242 ASP B C 1
ATOM 6181 O O . ASP B 1 242 ? -6.262 -31.141 7.238 1 94.25 242 ASP B O 1
ATOM 6185 N N . ALA B 1 243 ? -4.328 -30.047 6.992 1 94.62 243 ALA B N 1
ATOM 6186 C CA . ALA B 1 243 ? -4.441 -29.406 8.297 1 94.62 243 ALA B CA 1
ATOM 6187 C C . ALA B 1 243 ? -5.668 -28.5 8.359 1 94.62 243 ALA B C 1
ATOM 6189 O O . ALA B 1 243 ? -6.398 -28.5 9.359 1 94.62 243 ALA B O 1
ATOM 6190 N N . TYR B 1 244 ? -5.918 -27.719 7.32 1 95.94 244 TYR B N 1
ATOM 6191 C CA . TYR B 1 244 ? -7.062 -26.812 7.285 1 95.94 244 TYR B CA 1
ATOM 6192 C C . TYR B 1 244 ? -8.367 -27.594 7.145 1 95.94 244 TYR B C 1
ATOM 6194 O O . TYR B 1 244 ? -9.391 -27.219 7.723 1 95.94 244 TYR B O 1
ATOM 6202 N N . ALA B 1 245 ? -8.352 -28.656 6.398 1 94.5 245 ALA B N 1
ATOM 6203 C CA . ALA B 1 245 ? -9.555 -29.438 6.109 1 94.5 245 ALA B CA 1
ATOM 6204 C C . ALA B 1 245 ? -10 -30.219 7.336 1 94.5 245 ALA B C 1
ATOM 6206 O O . ALA B 1 245 ? -11.172 -30.609 7.441 1 94.5 245 ALA B O 1
ATOM 6207 N N . SER B 1 246 ? -9.102 -30.484 8.25 1 91.44 246 SER B N 1
ATOM 6208 C CA . SER B 1 246 ? -9.391 -31.312 9.422 1 91.44 246 SER B CA 1
ATOM 6209 C C . SER B 1 246 ? -10.227 -30.547 10.445 1 91.44 246 SER B C 1
ATOM 6211 O O . SER B 1 246 ? -10.898 -31.141 11.281 1 91.44 246 SER B O 1
ATOM 6213 N N . ASP B 1 247 ? -10.219 -29.219 10.367 1 91.81 247 ASP B N 1
ATOM 6214 C CA . ASP B 1 247 ? -10.969 -28.359 11.266 1 91.81 247 ASP B CA 1
ATOM 6215 C C . ASP B 1 247 ? -12.047 -27.578 10.516 1 91.81 247 ASP B C 1
ATOM 6217 O O . ASP B 1 247 ? -11.727 -26.766 9.648 1 91.81 247 ASP B O 1
ATOM 6221 N N . PRO B 1 248 ? -13.258 -27.797 10.914 1 91.19 248 PRO B N 1
ATOM 6222 C CA . PRO B 1 248 ? -14.352 -27.125 10.211 1 91.19 248 PRO B CA 1
ATOM 6223 C C . PRO B 1 248 ? -14.195 -25.609 10.211 1 91.19 248 PRO B C 1
ATOM 6225 O O . PRO B 1 248 ? -14.625 -24.938 9.258 1 91.19 248 PRO B O 1
ATOM 6228 N N . ALA B 1 249 ? -13.562 -25.031 11.188 1 91.25 249 ALA B N 1
ATOM 6229 C CA . ALA B 1 249 ? -13.406 -23.594 11.297 1 91.25 249 ALA B CA 1
ATOM 6230 C C . ALA B 1 249 ? -12.438 -23.062 10.242 1 91.25 249 ALA B C 1
ATOM 6232 O O . ALA B 1 249 ? -12.5 -21.891 9.859 1 91.25 249 ALA B O 1
ATOM 6233 N N . SER B 1 250 ? -11.625 -23.938 9.727 1 94.56 250 SER B N 1
ATOM 6234 C CA . SER B 1 250 ? -10.586 -23.469 8.82 1 94.56 250 SER B CA 1
ATOM 6235 C C .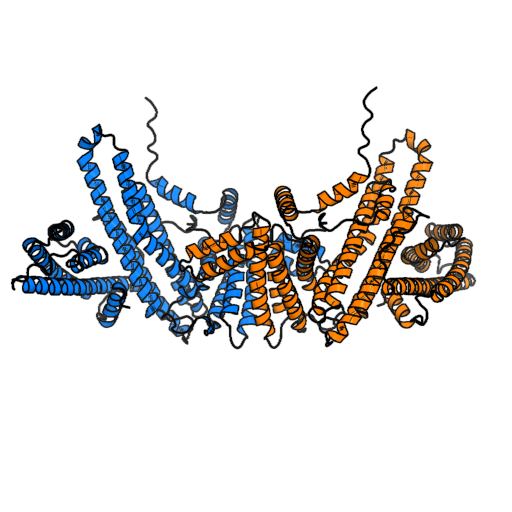 SER B 1 250 ? -10.703 -24.125 7.453 1 94.56 250 SER B C 1
ATOM 6237 O O . SER B 1 250 ? -9.898 -23.875 6.555 1 94.56 250 SER B O 1
ATOM 6239 N N . THR B 1 251 ? -11.688 -24.938 7.242 1 95.5 251 THR B N 1
ATOM 6240 C CA . THR B 1 251 ? -11.812 -25.75 6.035 1 95.5 251 THR B CA 1
ATOM 6241 C C . THR B 1 251 ? -11.805 -24.859 4.789 1 95.5 251 THR B C 1
ATOM 6243 O O . THR B 1 251 ? -11.125 -25.172 3.809 1 95.5 251 THR B O 1
ATOM 6246 N N . ARG B 1 252 ? -12.477 -23.812 4.836 1 95 252 ARG B N 1
ATOM 6247 C CA . ARG B 1 252 ? -12.617 -22.984 3.648 1 95 252 ARG B CA 1
ATOM 6248 C C . ARG B 1 252 ? -11.32 -22.234 3.35 1 95 252 ARG B C 1
ATOM 6250 O O . ARG B 1 252 ? -11.07 -21.844 2.209 1 95 252 ARG B O 1
ATOM 6257 N N . ARG B 1 253 ? -10.523 -22.094 4.32 1 95.75 253 ARG B N 1
ATOM 6258 C CA . ARG B 1 253 ? -9.219 -21.469 4.113 1 95.75 253 ARG B CA 1
ATOM 6259 C C . ARG B 1 253 ? -8.352 -22.328 3.197 1 95.75 253 ARG B C 1
ATOM 6261 O O . ARG B 1 253 ? -7.422 -21.828 2.562 1 95.75 253 ARG B O 1
ATOM 6268 N N . ALA B 1 254 ? -8.672 -23.578 3.125 1 97.31 254 ALA B N 1
ATOM 6269 C CA . ALA B 1 254 ? -7.906 -24.5 2.289 1 97.31 254 ALA B CA 1
ATOM 6270 C C . ALA B 1 254 ? -7.973 -24.094 0.82 1 97.31 254 ALA B C 1
ATOM 6272 O O . ALA B 1 254 ? -7.059 -24.391 0.046 1 97.31 254 ALA B O 1
ATOM 6273 N N . TYR B 1 255 ? -9.023 -23.344 0.431 1 97.56 255 TYR B N 1
ATOM 6274 C CA . TYR B 1 255 ? -9.156 -22.891 -0.949 1 97.56 255 TYR B CA 1
ATOM 6275 C C . TYR B 1 255 ? -8.008 -21.969 -1.334 1 97.56 255 TYR B C 1
ATOM 6277 O O . TYR B 1 255 ? -7.57 -21.969 -2.488 1 97.56 255 TYR B O 1
ATOM 6285 N N . VAL B 1 256 ? -7.551 -21.25 -0.365 1 97.62 256 VAL B N 1
ATOM 6286 C CA . VAL B 1 256 ? -6.465 -20.297 -0.619 1 97.62 256 VAL B CA 1
ATOM 6287 C C . VAL B 1 256 ? -5.184 -21.062 -0.941 1 97.62 256 VAL B C 1
ATOM 6289 O O . VAL B 1 256 ? -4.441 -20.688 -1.852 1 97.62 256 VAL B O 1
ATOM 6292 N N . ILE B 1 257 ? -4.965 -22.141 -0.284 1 97.25 257 ILE B N 1
ATOM 6293 C CA . ILE B 1 257 ? -3.775 -22.953 -0.516 1 97.25 257 ILE B CA 1
ATOM 6294 C C . ILE B 1 257 ? -3.932 -23.734 -1.818 1 97.25 257 ILE B C 1
ATOM 6296 O O . ILE B 1 257 ? -2.967 -23.906 -2.568 1 97.25 257 ILE B O 1
ATOM 6300 N N . LEU B 1 258 ? -5.117 -24.188 -2.045 1 97.56 258 LEU B N 1
ATOM 6301 C CA . LEU B 1 258 ? -5.398 -24.906 -3.279 1 97.56 258 LEU B CA 1
ATOM 6302 C C . LEU B 1 258 ? -5.156 -24.016 -4.496 1 97.56 258 LEU B C 1
ATOM 6304 O O . LEU B 1 258 ? -4.699 -24.5 -5.539 1 97.56 258 LEU B O 1
ATOM 6308 N N . ALA B 1 259 ? -5.453 -22.766 -4.312 1 95.12 259 ALA B N 1
ATOM 6309 C CA . ALA B 1 259 ? -5.195 -21.828 -5.41 1 95.12 259 ALA B CA 1
ATOM 6310 C C . ALA B 1 259 ? -3.705 -21.766 -5.73 1 95.12 259 ALA B C 1
ATOM 6312 O O . ALA B 1 259 ? -3.318 -21.688 -6.902 1 95.12 259 ALA B O 1
ATOM 6313 N N . VAL B 1 260 ? -2.885 -21.797 -4.727 1 93.75 260 VAL B N 1
ATOM 6314 C CA . VAL B 1 260 ? -1.439 -21.781 -4.918 1 93.75 260 VAL B CA 1
ATOM 6315 C C . VAL B 1 260 ? -0.996 -23.078 -5.605 1 93.75 260 VAL B C 1
ATOM 6317 O O . VAL B 1 260 ? -0.189 -23.047 -6.539 1 93.75 260 VAL B O 1
ATOM 6320 N N . LEU B 1 261 ? -1.507 -24.109 -5.125 1 95.31 261 LEU B N 1
ATOM 6321 C CA . LEU B 1 261 ? -1.152 -25.422 -5.664 1 95.31 261 LEU B CA 1
ATOM 6322 C C . LEU B 1 261 ? -1.476 -25.5 -7.152 1 95.31 261 LEU B C 1
ATOM 6324 O O . LEU B 1 261 ? -0.65 -25.953 -7.949 1 95.31 261 LEU B O 1
ATOM 6328 N N . ARG B 1 262 ? -2.643 -25.078 -7.473 1 94.06 262 ARG B N 1
ATOM 6329 C CA . ARG B 1 262 ? -3.045 -25.109 -8.875 1 94.06 262 ARG B CA 1
ATOM 6330 C C . ARG B 1 262 ? -2.135 -24.234 -9.727 1 94.06 262 ARG B C 1
ATOM 6332 O O . ARG B 1 262 ? -1.696 -24.656 -10.805 1 94.06 262 ARG B O 1
ATOM 6339 N N . SER B 1 263 ? -1.926 -23.094 -9.219 1 90.94 263 SER B N 1
ATOM 6340 C CA . SER B 1 263 ? -1.078 -22.141 -9.945 1 90.94 263 SER B CA 1
ATOM 6341 C C . SER B 1 263 ? 0.33 -22.703 -10.133 1 90.94 263 SER B C 1
ATOM 6343 O O . SER B 1 263 ? 0.861 -22.688 -11.242 1 90.94 263 SER B O 1
ATOM 6345 N N . ASP B 1 264 ? 0.934 -23.188 -9.102 1 90.56 264 ASP B N 1
ATOM 6346 C CA . ASP B 1 264 ? 2.309 -23.672 -9.133 1 90.56 264 ASP B CA 1
ATOM 6347 C C . ASP B 1 264 ? 2.426 -24.922 -10 1 90.56 264 ASP B C 1
ATOM 6349 O O . ASP B 1 264 ? 3.404 -25.094 -10.734 1 90.56 264 ASP B O 1
ATOM 6353 N N . LEU B 1 265 ? 1.481 -25.781 -9.891 1 93.94 265 LEU B N 1
ATOM 6354 C CA . LEU B 1 265 ? 1.553 -27.016 -10.664 1 93.94 265 LEU B CA 1
ATOM 6355 C C . LEU B 1 265 ? 1.341 -26.734 -12.148 1 93.94 265 LEU B C 1
ATOM 6357 O O . LEU B 1 265 ? 1.937 -27.406 -12.992 1 93.94 265 LEU B O 1
ATOM 6361 N N . ARG B 1 266 ? 0.478 -25.828 -12.43 1 90.12 266 ARG B N 1
ATOM 6362 C CA . ARG B 1 266 ? 0.336 -25.422 -13.828 1 90.12 266 ARG B CA 1
ATOM 6363 C C . ARG B 1 266 ? 1.644 -24.859 -14.367 1 90.12 266 ARG B C 1
ATOM 6365 O O . ARG B 1 266 ? 2.031 -25.156 -15.5 1 90.12 266 ARG B O 1
ATOM 6372 N N . ALA B 1 267 ? 2.221 -24.078 -13.547 1 87.88 267 ALA B N 1
ATOM 6373 C CA . ALA B 1 267 ? 3.502 -23.5 -13.961 1 87.88 267 ALA B CA 1
ATOM 6374 C C . ALA B 1 267 ? 4.559 -24.594 -14.125 1 87.88 267 ALA B C 1
ATOM 6376 O O . ALA B 1 267 ? 5.34 -24.562 -15.078 1 87.88 267 ALA B O 1
ATOM 6377 N N . LEU B 1 268 ? 4.598 -25.484 -13.234 1 91.19 268 LEU B N 1
ATOM 6378 C CA . LEU B 1 268 ? 5.574 -26.578 -13.281 1 91.19 268 LEU B CA 1
ATOM 6379 C C . LEU B 1 268 ? 5.355 -27.453 -14.516 1 91.19 268 LEU B C 1
ATOM 6381 O O . LEU B 1 268 ? 6.309 -27.766 -15.227 1 91.19 268 LEU B O 1
ATOM 6385 N N . THR B 1 269 ? 4.16 -27.828 -14.758 1 91.5 269 THR B N 1
ATOM 6386 C CA . THR B 1 269 ? 3.869 -28.703 -15.883 1 91.5 269 THR B CA 1
ATOM 6387 C C . THR B 1 269 ? 4.184 -28.031 -17.203 1 91.5 269 THR B C 1
ATOM 6389 O O . THR B 1 269 ? 4.656 -28.672 -18.156 1 91.5 269 THR B O 1
ATOM 6392 N N . ARG B 1 270 ? 3.943 -26.766 -17.25 1 85.88 270 ARG B N 1
ATOM 6393 C CA . ARG B 1 270 ? 4.297 -26.016 -18.453 1 85.88 270 ARG B CA 1
ATOM 6394 C C . ARG B 1 270 ? 5.809 -25.969 -18.641 1 85.88 270 ARG B C 1
ATOM 6396 O O . ARG B 1 270 ? 6.305 -26.109 -19.766 1 85.88 270 ARG B O 1
ATOM 6403 N N . TYR B 1 271 ? 6.461 -25.797 -17.562 1 87.44 271 TYR B N 1
ATOM 6404 C CA . TYR B 1 271 ? 7.918 -25.766 -17.625 1 87.44 271 TYR B CA 1
ATOM 6405 C C . TYR B 1 271 ? 8.477 -27.125 -18.062 1 87.44 271 TYR B C 1
ATOM 6407 O O . TYR B 1 271 ? 9.352 -27.188 -18.922 1 87.44 271 TYR B O 1
ATOM 6415 N N . LEU B 1 272 ? 7.996 -28.172 -17.516 1 89.69 272 LEU B N 1
ATOM 6416 C CA . LEU B 1 272 ? 8.484 -29.516 -17.797 1 89.69 272 LEU B CA 1
ATOM 6417 C C . LEU B 1 272 ? 8.148 -29.922 -19.234 1 89.69 272 LEU B C 1
ATOM 6419 O O . LEU B 1 272 ? 8.945 -30.594 -19.891 1 89.69 272 LEU B O 1
ATOM 6423 N N . GLY B 1 273 ? 7.043 -29.5 -19.703 1 79.31 273 GLY B N 1
ATOM 6424 C CA . GLY B 1 273 ? 6.605 -29.875 -21.047 1 79.31 273 GLY B CA 1
ATOM 6425 C C . GLY B 1 273 ? 7.281 -29.062 -22.125 1 79.31 273 GLY B C 1
ATOM 6426 O O . GLY B 1 273 ? 7.492 -29.562 -23.234 1 79.31 273 GLY B O 1
ATOM 6427 N N . ARG B 1 274 ? 7.672 -27.875 -21.828 1 76.62 274 ARG B N 1
ATOM 6428 C CA . ARG B 1 274 ? 8.141 -27 -22.906 1 76.62 274 ARG B CA 1
ATOM 6429 C C . ARG B 1 274 ? 9.633 -26.703 -22.766 1 76.62 274 ARG B C 1
ATOM 6431 O O . ARG B 1 274 ? 10.391 -26.797 -23.734 1 76.62 274 ARG B O 1
ATOM 6438 N N . ARG B 1 275 ? 10.047 -26.453 -21.578 1 78.06 275 ARG B N 1
ATOM 6439 C CA . ARG B 1 275 ? 11.352 -25.828 -21.406 1 78.06 275 ARG B CA 1
ATOM 6440 C C . ARG B 1 275 ? 12.383 -26.844 -20.922 1 78.06 275 ARG B C 1
ATOM 6442 O O . ARG B 1 275 ? 13.562 -26.75 -21.266 1 78.06 275 ARG B O 1
ATOM 6449 N N . ALA B 1 276 ? 11.977 -27.766 -20.125 1 84.31 276 ALA B N 1
ATOM 6450 C CA . ALA B 1 276 ? 12.914 -28.688 -19.5 1 84.31 276 ALA B CA 1
ATOM 6451 C C . ALA B 1 276 ? 13.609 -29.547 -20.562 1 84.31 276 ALA B C 1
ATOM 6453 O O . ALA B 1 276 ? 14.82 -29.766 -20.5 1 84.31 276 ALA B O 1
ATOM 6454 N N . GLY B 1 277 ? 12.828 -30.031 -21.516 1 78.44 277 GLY B N 1
ATOM 6455 C CA . GLY B 1 277 ? 13.406 -30.828 -22.594 1 78.44 277 GLY B CA 1
ATOM 6456 C C . GLY B 1 277 ? 14.414 -30.062 -23.422 1 78.44 277 GLY B C 1
ATOM 6457 O O . GLY B 1 277 ? 15.492 -30.578 -23.734 1 78.44 277 GLY B O 1
ATOM 6458 N N . ASP B 1 278 ? 14.047 -28.875 -23.688 1 78.75 278 ASP B N 1
ATOM 6459 C CA . ASP B 1 278 ? 14.938 -28.016 -24.453 1 78.75 278 ASP B CA 1
ATOM 6460 C C . ASP B 1 278 ? 16.219 -27.703 -23.688 1 78.75 278 ASP B C 1
ATOM 6462 O O . ASP B 1 278 ? 17.312 -27.688 -24.25 1 78.75 278 ASP B O 1
ATOM 6466 N N . ALA B 1 279 ? 15.984 -27.5 -22.453 1 82.94 279 ALA B N 1
ATOM 6467 C CA . ALA B 1 279 ? 17.141 -27.188 -21.625 1 82.94 279 ALA B CA 1
ATOM 6468 C C . ALA B 1 279 ? 18.109 -28.375 -21.562 1 82.94 279 ALA B C 1
ATOM 6470 O O . ALA B 1 279 ? 19.328 -28.188 -21.641 1 82.94 279 ALA B O 1
ATOM 6471 N N . ILE B 1 280 ? 17.625 -29.531 -21.469 1 83.44 280 ILE B N 1
ATOM 6472 C CA . ILE B 1 280 ? 18.453 -30.734 -21.406 1 83.44 280 ILE B CA 1
ATOM 6473 C C . ILE B 1 280 ? 19.125 -30.984 -22.75 1 83.44 280 ILE B C 1
ATOM 6475 O O . ILE B 1 280 ? 20.312 -31.312 -22.797 1 83.44 280 ILE B O 1
ATOM 6479 N N . ALA B 1 281 ? 18.406 -30.75 -23.828 1 76.88 281 ALA B N 1
ATOM 6480 C CA . ALA B 1 281 ? 18.969 -30.906 -25.156 1 76.88 281 ALA B CA 1
ATOM 6481 C C . ALA B 1 281 ? 20.078 -29.906 -25.406 1 76.88 281 ALA B C 1
ATOM 6483 O O . ALA B 1 281 ? 21.141 -30.266 -25.938 1 76.88 281 ALA B O 1
ATOM 6484 N N . ASP B 1 282 ? 19.812 -28.734 -25.047 1 75.69 282 ASP B N 1
ATOM 6485 C CA . ASP B 1 282 ? 20.828 -27.688 -25.188 1 75.69 282 ASP B CA 1
ATOM 6486 C C . ASP B 1 282 ? 22.062 -28.016 -24.359 1 75.69 282 ASP B C 1
ATOM 6488 O O . ASP B 1 282 ? 23.188 -27.75 -24.781 1 75.69 282 ASP B O 1
ATOM 6492 N N . GLY B 1 283 ? 21.812 -28.5 -23.172 1 75.62 283 GLY B N 1
ATOM 6493 C CA . GLY B 1 283 ? 22.938 -28.891 -22.328 1 75.62 283 GLY B CA 1
ATOM 6494 C C . GLY B 1 283 ? 23.797 -29.984 -22.938 1 75.62 283 GLY B C 1
ATOM 6495 O O . GLY B 1 283 ? 25.016 -29.906 -22.891 1 75.62 283 GLY B O 1
ATOM 6496 N N . LEU B 1 284 ? 23.219 -30.938 -23.562 1 76.44 284 LEU B N 1
ATOM 6497 C CA . LEU B 1 284 ? 23.938 -32.031 -24.219 1 76.44 284 LEU B CA 1
ATOM 6498 C C . LEU B 1 284 ? 24.734 -31.516 -25.422 1 76.44 284 LEU B C 1
ATOM 6500 O O . LEU B 1 284 ? 25.875 -31.922 -25.641 1 76.44 284 LEU B O 1
ATOM 6504 N N . GLU B 1 285 ? 23.984 -30.672 -26.109 1 72.62 285 GLU B N 1
ATOM 6505 C CA . GLU B 1 285 ? 24.656 -30.078 -27.25 1 72.62 285 GLU B CA 1
ATOM 6506 C C . GLU B 1 285 ? 25.922 -29.328 -26.828 1 72.62 285 GLU B C 1
ATOM 6508 O O . GLU B 1 285 ? 26.969 -29.438 -27.453 1 72.62 285 GLU B O 1
ATOM 6513 N N . ARG B 1 286 ? 25.766 -28.641 -25.797 1 74.19 286 ARG B N 1
ATOM 6514 C CA . ARG B 1 286 ? 26.906 -27.875 -25.297 1 74.19 286 ARG B CA 1
ATOM 6515 C C . ARG B 1 286 ? 28.031 -28.812 -24.859 1 74.19 286 ARG B C 1
ATOM 6517 O O . ARG B 1 286 ? 29.219 -28.5 -25.062 1 74.19 286 ARG B O 1
ATOM 6524 N N . GLU B 1 287 ? 27.703 -29.875 -24.281 1 72.38 287 GLU B N 1
ATOM 6525 C CA . GLU B 1 287 ? 28.688 -30.844 -23.828 1 72.38 287 GLU B CA 1
ATOM 6526 C C . GLU B 1 287 ? 29.375 -31.531 -25.016 1 72.38 287 GLU B C 1
ATOM 6528 O O . GLU B 1 287 ? 30.594 -31.766 -24.984 1 72.38 287 GLU B O 1
ATOM 6533 N N . LEU B 1 288 ? 28.672 -31.812 -26 1 76 288 LEU B N 1
ATOM 6534 C CA . LEU B 1 288 ? 29.203 -32.438 -27.203 1 76 288 LEU B CA 1
ATOM 6535 C C . LEU B 1 288 ? 30.172 -31.5 -27.922 1 76 288 LEU B C 1
ATOM 6537 O O . LEU B 1 288 ? 31.234 -31.938 -28.391 1 76 288 LEU B O 1
ATOM 6541 N N . LEU B 1 289 ? 29.672 -30.281 -27.938 1 74.12 289 LEU B N 1
ATOM 6542 C CA . LEU B 1 289 ? 30.5 -29.281 -28.625 1 74.12 289 LEU B CA 1
ATOM 6543 C C . LEU B 1 289 ? 31.766 -28.984 -27.844 1 74.12 289 LEU B C 1
ATOM 6545 O O . LEU B 1 289 ? 32.781 -28.609 -28.422 1 74.12 289 LEU B O 1
ATOM 6549 N N . ALA B 1 290 ? 31.688 -29.125 -26.547 1 72 290 ALA B N 1
ATOM 6550 C CA . ALA B 1 290 ? 32.812 -28.859 -25.688 1 72 290 ALA B CA 1
ATOM 6551 C C . ALA B 1 290 ? 33.844 -30 -25.734 1 72 290 ALA B C 1
ATOM 6553 O O . ALA B 1 290 ? 35 -29.828 -25.375 1 72 290 ALA B O 1
ATOM 6554 N N . THR B 1 291 ? 33.438 -31.219 -26.281 1 74.25 291 THR B N 1
ATOM 6555 C CA . THR B 1 291 ? 34.312 -32.375 -26.391 1 74.25 291 THR B CA 1
ATOM 6556 C C . THR B 1 291 ? 35.25 -32.219 -27.594 1 74.25 291 THR B C 1
ATOM 6558 O O . THR B 1 291 ? 34.781 -32.062 -28.719 1 74.25 291 THR B O 1
ATOM 6561 N N . PRO B 1 292 ? 36.5 -32.156 -27.25 1 75.06 292 PRO B N 1
ATOM 6562 C CA . PRO B 1 292 ? 37.469 -32.031 -28.344 1 75.06 292 PRO B CA 1
ATOM 6563 C C . PRO B 1 292 ? 37.281 -33.094 -29.422 1 75.06 292 PRO B C 1
ATOM 6565 O O . PRO B 1 292 ? 36.906 -34.219 -29.109 1 75.06 292 PRO B O 1
ATOM 6568 N N . SER B 1 293 ? 37.5 -32.719 -30.734 1 77.12 293 SER B N 1
ATOM 6569 C CA . SER B 1 293 ? 37.281 -33.562 -31.891 1 77.12 293 SER B CA 1
ATOM 6570 C C . SER B 1 293 ? 38.062 -34.875 -31.766 1 77.12 293 SER B C 1
ATOM 6572 O O . SER B 1 293 ? 37.625 -35.906 -32.219 1 77.12 293 SER B O 1
ATOM 6574 N N . ASP B 1 294 ? 39.25 -34.812 -31.172 1 78.88 294 ASP B N 1
ATOM 6575 C CA . ASP B 1 294 ? 40.156 -35.969 -31.094 1 78.88 294 ASP B CA 1
ATOM 6576 C C . ASP B 1 294 ? 39.656 -36.938 -30.016 1 78.88 294 ASP B C 1
ATOM 6578 O O . ASP B 1 294 ? 40.062 -38.125 -30.016 1 78.88 294 ASP B O 1
ATOM 6582 N N . GLU B 1 295 ? 38.844 -36.5 -29.203 1 78.31 295 GLU B N 1
ATOM 6583 C CA . GLU B 1 295 ? 38.375 -37.312 -28.094 1 78.31 295 GLU B CA 1
ATOM 6584 C C . GLU B 1 295 ? 37 -37.906 -28.359 1 78.31 295 GLU B C 1
ATOM 6586 O O . GLU B 1 295 ? 36.5 -38.75 -27.609 1 78.31 295 GLU B O 1
ATOM 6591 N N . ILE B 1 296 ? 36.375 -37.438 -29.484 1 76.81 296 ILE B N 1
ATOM 6592 C CA . ILE B 1 296 ? 35 -37.844 -29.766 1 76.81 296 ILE B CA 1
ATOM 6593 C C . ILE B 1 296 ? 34.938 -39.375 -30 1 76.81 296 ILE B C 1
ATOM 6595 O O . ILE B 1 296 ? 34 -40.031 -29.562 1 76.81 296 ILE B O 1
ATOM 6599 N N . GLY B 1 297 ? 35.969 -39.875 -30.672 1 76.31 297 GLY B N 1
ATOM 6600 C CA . GLY B 1 297 ? 36 -41.312 -30.922 1 76.31 297 GLY B CA 1
ATOM 6601 C C . GLY B 1 297 ? 36.125 -42.156 -29.672 1 76.31 297 GLY B C 1
ATOM 6602 O O . GLY B 1 297 ? 35.406 -43.125 -29.484 1 76.31 297 GLY B O 1
ATOM 6603 N N . VAL B 1 298 ? 37.031 -41.781 -28.719 1 80.62 298 VAL B N 1
ATOM 6604 C CA . VAL B 1 298 ? 37.281 -42.531 -27.5 1 80.62 298 VAL B CA 1
ATOM 6605 C C . VAL B 1 298 ? 36.094 -42.375 -26.547 1 80.62 298 VAL B C 1
ATOM 6607 O O . VAL B 1 298 ? 35.75 -43.344 -25.844 1 80.62 298 VAL B O 1
ATOM 6610 N N . ARG B 1 299 ? 35.469 -41.219 -26.656 1 81.62 299 ARG B N 1
ATOM 6611 C CA . ARG B 1 299 ? 34.406 -40.938 -25.688 1 81.62 299 ARG B CA 1
ATOM 6612 C C . ARG B 1 299 ? 33.031 -41.219 -26.266 1 81.62 299 ARG B C 1
ATOM 6614 O O . ARG B 1 299 ? 32 -40.938 -25.625 1 81.62 299 ARG B O 1
ATOM 6621 N N . TYR B 1 300 ? 32.969 -41.781 -27.438 1 81.44 300 TYR B N 1
ATOM 6622 C CA . TYR B 1 300 ? 31.734 -42 -28.156 1 81.44 300 TYR B CA 1
ATOM 6623 C C . TYR B 1 300 ? 30.766 -42.812 -27.328 1 81.44 300 TYR B C 1
ATOM 6625 O O . TYR B 1 300 ? 29.578 -42.469 -27.203 1 81.44 300 TYR B O 1
ATOM 6633 N N . THR B 1 301 ? 31.25 -43.969 -26.766 1 84.19 301 THR B N 1
ATOM 6634 C CA . THR B 1 301 ? 30.391 -44.844 -25.984 1 84.19 301 THR B CA 1
ATOM 6635 C C . THR B 1 301 ? 29.828 -44.125 -24.766 1 84.19 301 THR B C 1
ATOM 6637 O O . THR B 1 301 ? 28.656 -44.25 -24.453 1 84.19 301 THR B O 1
ATOM 6640 N N . HIS B 1 302 ? 30.672 -43.344 -24.141 1 82.88 302 HIS B N 1
ATOM 6641 C CA . HIS B 1 302 ? 30.234 -42.594 -22.969 1 82.88 302 HIS B CA 1
ATOM 6642 C C . HIS B 1 302 ? 29.203 -41.531 -23.328 1 82.88 302 HIS B C 1
ATOM 6644 O O . HIS B 1 302 ? 28.188 -41.375 -22.656 1 82.88 302 HIS B O 1
ATOM 6650 N N . LEU B 1 303 ? 29.484 -40.844 -24.438 1 79.88 303 LEU B N 1
ATOM 6651 C CA . LEU B 1 303 ? 28.578 -39.781 -24.875 1 79.88 303 LEU B CA 1
ATOM 6652 C C . LEU B 1 303 ? 27.25 -40.344 -25.328 1 79.88 303 LEU B C 1
ATOM 6654 O O . LEU B 1 303 ? 26.203 -39.719 -25.109 1 79.88 303 LEU B O 1
ATOM 6658 N N . ALA B 1 304 ? 27.312 -41.469 -25.891 1 81.94 304 ALA B N 1
ATOM 6659 C CA . ALA B 1 304 ? 26.078 -42.125 -26.328 1 81.94 304 ALA B CA 1
ATOM 6660 C C . ALA B 1 304 ? 25.25 -42.594 -25.141 1 81.94 304 ALA B C 1
ATOM 6662 O O . ALA B 1 304 ? 24.016 -42.531 -25.172 1 81.94 304 ALA B O 1
ATOM 6663 N N . ASP B 1 305 ? 25.922 -43.062 -24.094 1 83.19 305 ASP B N 1
ATOM 6664 C CA . ASP B 1 305 ? 25.234 -43.5 -22.891 1 83.19 305 ASP B CA 1
ATOM 6665 C C . ASP B 1 305 ? 24.578 -42.312 -22.172 1 83.19 305 ASP B C 1
ATOM 6667 O O . ASP B 1 305 ? 23.453 -42.438 -21.703 1 83.19 305 ASP B O 1
ATOM 6671 N N . VAL B 1 306 ? 25.312 -41.25 -22.172 1 81.31 306 VAL B N 1
ATOM 6672 C CA . VAL B 1 306 ? 24.781 -40.031 -21.547 1 81.31 306 VAL B CA 1
ATOM 6673 C C . VAL B 1 306 ? 23.578 -39.531 -22.328 1 81.31 306 VAL B C 1
ATOM 6675 O O . VAL B 1 306 ? 22.562 -39.125 -21.75 1 81.31 306 VAL B O 1
ATOM 6678 N N . ALA B 1 307 ? 23.672 -39.562 -23.594 1 81.25 307 ALA B N 1
ATOM 6679 C CA . ALA B 1 307 ? 22.578 -39.125 -24.453 1 81.25 307 ALA B CA 1
ATOM 6680 C C . ALA B 1 307 ? 21.328 -40 -24.266 1 81.25 307 ALA B C 1
ATOM 6682 O O . ALA B 1 307 ? 20.203 -39.469 -24.25 1 81.25 307 ALA B O 1
ATOM 6683 N N . ARG B 1 308 ? 21.578 -41.25 -24.172 1 81.81 308 ARG B N 1
ATOM 6684 C CA . ARG B 1 308 ? 20.469 -42.156 -23.938 1 81.81 308 ARG B CA 1
ATOM 6685 C C . ARG B 1 308 ? 19.812 -41.906 -22.594 1 81.81 308 ARG B C 1
ATOM 6687 O O . ARG B 1 308 ? 18.594 -41.938 -22.469 1 81.81 308 ARG B O 1
ATOM 6694 N N . SER B 1 309 ? 20.625 -41.688 -21.641 1 83.06 309 SER B N 1
ATOM 6695 C CA . SER B 1 309 ? 20.109 -41.375 -20.312 1 83.06 309 SER B CA 1
ATOM 6696 C C . SER B 1 309 ? 19.312 -40.094 -20.281 1 83.06 309 SER B C 1
ATOM 6698 O O . SER B 1 309 ? 18.234 -40.031 -19.672 1 83.06 309 SER B O 1
ATOM 6700 N N . LEU B 1 310 ? 19.781 -39.125 -20.969 1 84.5 310 LEU B N 1
ATOM 6701 C CA . LEU B 1 310 ? 19.094 -37.844 -21.016 1 84.5 310 LEU B CA 1
ATOM 6702 C C . LEU B 1 310 ? 17.766 -37.938 -21.75 1 84.5 310 LEU B C 1
ATOM 6704 O O . LEU B 1 310 ? 16.797 -37.281 -21.375 1 84.5 310 LEU B O 1
ATOM 6708 N N . THR B 1 311 ? 17.781 -38.719 -22.781 1 80.25 311 THR B N 1
ATOM 6709 C CA . THR B 1 311 ? 16.531 -38.938 -23.516 1 80.25 311 THR B CA 1
ATOM 6710 C C . THR B 1 311 ? 15.492 -39.625 -22.641 1 80.25 311 THR B C 1
ATOM 6712 O O . THR B 1 311 ? 14.312 -39.281 -22.688 1 80.25 311 THR B O 1
ATOM 6715 N N . ARG B 1 312 ? 15.953 -40.531 -21.828 1 82 312 ARG B N 1
ATOM 6716 C CA . ARG B 1 312 ? 15.055 -41.219 -20.922 1 82 312 ARG B CA 1
ATOM 6717 C C . ARG B 1 312 ? 14.539 -40.281 -19.844 1 82 312 ARG B C 1
ATOM 6719 O O . ARG B 1 312 ? 13.352 -40.312 -19.5 1 82 312 ARG B O 1
ATOM 6726 N N . ILE B 1 313 ? 15.406 -39.438 -19.375 1 86.44 313 ILE B N 1
ATOM 6727 C CA . ILE B 1 313 ? 15.023 -38.469 -18.359 1 86.44 313 ILE B CA 1
ATOM 6728 C C . ILE B 1 313 ? 14 -37.5 -18.938 1 86.44 313 ILE B C 1
ATOM 6730 O O . ILE B 1 313 ? 13.008 -37.156 -18.281 1 86.44 313 ILE B O 1
ATOM 6734 N N . ARG B 1 314 ? 14.234 -37.094 -20.156 1 83.62 314 ARG B N 1
ATOM 6735 C CA . ARG B 1 314 ? 13.289 -36.219 -20.812 1 83.62 314 ARG B CA 1
ATOM 6736 C C . ARG B 1 314 ? 11.922 -36.875 -20.969 1 83.62 314 ARG B C 1
ATOM 6738 O O . ARG B 1 314 ? 10.891 -36.25 -20.734 1 83.62 314 ARG B O 1
ATOM 6745 N N . GLY B 1 315 ? 11.945 -38.094 -21.375 1 81.75 315 GLY B N 1
ATOM 6746 C CA . GLY B 1 315 ? 10.695 -38.812 -21.484 1 81.75 315 GLY B CA 1
ATOM 6747 C C . GLY B 1 315 ? 9.938 -38.938 -20.188 1 81.75 315 GLY B C 1
ATOM 6748 O O . GLY B 1 315 ? 8.711 -38.812 -20.156 1 81.75 315 GLY B O 1
ATOM 6749 N N . THR B 1 316 ? 10.656 -39.156 -19.094 1 88 316 THR B N 1
ATOM 6750 C CA . THR B 1 316 ? 10.039 -39.25 -17.781 1 88 316 THR B CA 1
ATOM 6751 C C . THR B 1 316 ? 9.484 -37.906 -17.328 1 88 316 THR B C 1
ATOM 6753 O O . THR B 1 316 ? 8.422 -37.844 -16.703 1 88 316 THR B O 1
ATOM 6756 N N . LEU B 1 317 ? 10.281 -36.844 -17.625 1 89.94 317 LEU B N 1
ATOM 6757 C CA . LEU B 1 317 ? 9.797 -35.5 -17.297 1 89.94 317 LEU B CA 1
ATOM 6758 C C . LEU B 1 317 ? 8.5 -35.188 -18.031 1 89.94 317 LEU B C 1
ATOM 6760 O O . LEU B 1 317 ? 7.582 -34.594 -17.453 1 89.94 317 LEU B O 1
ATOM 6764 N N . ASP B 1 318 ? 8.375 -35.594 -19.25 1 84.81 318 ASP B N 1
ATOM 6765 C CA . ASP B 1 318 ? 7.16 -35.406 -20.047 1 84.81 318 ASP B CA 1
ATOM 6766 C C . ASP B 1 318 ? 6 -36.219 -19.453 1 84.81 318 ASP B C 1
ATOM 6768 O O . ASP B 1 318 ? 4.863 -35.75 -19.422 1 84.81 318 ASP B O 1
ATOM 6772 N N . HIS B 1 319 ? 6.316 -37.375 -19.047 1 83.75 319 HIS B N 1
ATOM 6773 C CA . HIS B 1 319 ? 5.316 -38.219 -18.406 1 83.75 319 HIS B CA 1
ATOM 6774 C C . HIS B 1 319 ? 4.785 -37.562 -17.125 1 83.75 319 HIS B C 1
ATOM 6776 O O . HIS B 1 319 ? 3.574 -37.531 -16.906 1 83.75 319 HIS B O 1
ATOM 6782 N N . VAL B 1 320 ? 5.707 -37.094 -16.359 1 91.31 320 VAL B N 1
ATOM 6783 C CA . VAL B 1 320 ? 5.344 -36.469 -15.102 1 91.31 320 VAL B CA 1
ATOM 6784 C C . VAL B 1 320 ? 4.512 -35.219 -15.375 1 91.31 320 VAL B C 1
ATOM 6786 O O . VAL B 1 320 ? 3.492 -35 -14.719 1 91.31 320 VAL B O 1
ATOM 6789 N N . ALA B 1 321 ? 4.93 -34.438 -16.328 1 91.19 321 ALA B N 1
ATOM 6790 C CA . ALA B 1 321 ? 4.219 -33.219 -16.688 1 91.19 321 ALA B CA 1
ATOM 6791 C C . ALA B 1 321 ? 2.789 -33.531 -17.125 1 91.19 321 ALA B C 1
ATOM 6793 O O . ALA B 1 321 ? 1.84 -32.875 -16.656 1 91.19 321 ALA B O 1
ATOM 6794 N N . ASN B 1 322 ? 2.643 -34.469 -17.984 1 84.56 322 ASN B N 1
ATOM 6795 C CA . ASN B 1 322 ? 1.326 -34.812 -18.5 1 84.56 322 ASN B CA 1
ATOM 6796 C C . ASN B 1 322 ? 0.449 -35.438 -17.422 1 84.56 322 ASN B C 1
ATOM 6798 O O . ASN B 1 322 ? -0.741 -35.125 -17.328 1 84.56 322 ASN B O 1
ATOM 6802 N N . GLY B 1 323 ? 1.033 -36.344 -16.672 1 85.75 323 GLY B N 1
ATOM 6803 C CA . GLY B 1 323 ? 0.293 -36.969 -15.594 1 85.75 323 GLY B CA 1
ATOM 6804 C C . GLY B 1 323 ? -0.235 -35.938 -14.586 1 85.75 323 GLY B C 1
ATOM 6805 O O . GLY B 1 323 ? -1.401 -36 -14.188 1 85.75 323 GLY B O 1
ATOM 6806 N N . LEU B 1 324 ? 0.629 -35.031 -14.203 1 92.75 324 LEU B N 1
ATOM 6807 C CA . LEU B 1 324 ? 0.23 -34 -13.234 1 92.75 324 LEU B CA 1
ATOM 6808 C C . LEU B 1 324 ? -0.812 -33.062 -13.828 1 92.75 324 LEU B C 1
ATOM 6810 O O . LEU B 1 324 ? -1.744 -32.656 -13.141 1 92.75 324 LEU B O 1
ATOM 6814 N N . ARG B 1 325 ? -0.638 -32.688 -15.062 1 89.94 325 ARG B N 1
ATOM 6815 C CA . ARG B 1 325 ? -1.582 -31.797 -15.727 1 89.94 325 ARG B CA 1
ATOM 6816 C C . ARG B 1 325 ? -2.988 -32.375 -15.727 1 89.94 325 ARG B C 1
ATOM 6818 O O . ARG B 1 325 ? -3.957 -31.703 -15.398 1 89.94 325 ARG B O 1
ATOM 6825 N N . VAL B 1 326 ? -3.098 -33.625 -16.047 1 86.81 326 VAL B N 1
ATOM 6826 C CA . VAL B 1 326 ? -4.387 -34.281 -16.125 1 86.81 326 VAL B CA 1
ATOM 6827 C C . VAL B 1 326 ? -4.996 -34.438 -14.734 1 86.81 326 VAL B C 1
ATOM 6829 O O . VAL B 1 326 ? -6.188 -34.156 -14.547 1 86.81 326 VAL B O 1
ATOM 6832 N N . GLU B 1 327 ? -4.195 -34.844 -13.812 1 89.25 327 GLU B N 1
ATOM 6833 C CA . GLU B 1 327 ? -4.691 -35.031 -12.453 1 89.25 327 GLU B CA 1
ATOM 6834 C C . GLU B 1 327 ? -5.156 -33.719 -11.836 1 89.25 327 GLU B C 1
ATOM 6836 O O . GLU B 1 327 ? -6.184 -33.688 -11.156 1 89.25 327 GLU B O 1
ATOM 6841 N N . VAL B 1 328 ? -4.379 -32.719 -12 1 92.69 328 VAL B N 1
ATOM 6842 C CA . VAL B 1 328 ? -4.727 -31.406 -11.445 1 92.69 328 VAL B CA 1
ATOM 6843 C C . VAL B 1 328 ? -6.027 -30.922 -12.07 1 92.69 328 VAL B C 1
ATOM 6845 O O . VAL B 1 328 ? -6.906 -30.406 -11.367 1 92.69 328 VAL B O 1
ATOM 6848 N N . LYS B 1 329 ? -6.125 -31.016 -13.32 1 89.25 329 LYS B N 1
ATOM 6849 C CA . LYS B 1 329 ? -7.352 -30.609 -14 1 89.25 329 LYS B CA 1
ATOM 6850 C C . LYS B 1 329 ? -8.555 -31.406 -13.492 1 89.25 329 LYS B C 1
ATOM 6852 O O . LYS B 1 329 ? -9.609 -30.828 -13.219 1 89.25 329 LYS B O 1
ATOM 6857 N N . LYS B 1 330 ? -8.422 -32.688 -13.391 1 88.94 330 LYS B N 1
ATOM 6858 C CA . LYS B 1 330 ? -9.5 -33.531 -12.898 1 88.94 330 LYS B CA 1
ATOM 6859 C C . LYS B 1 330 ? -9.922 -33.125 -11.492 1 88.94 330 LYS B C 1
ATOM 6861 O O . LYS B 1 330 ? -11.109 -32.938 -11.227 1 88.94 330 LYS B O 1
ATOM 6866 N N . ILE B 1 331 ? -8.969 -33 -10.609 1 92.5 331 ILE B N 1
ATOM 6867 C CA . ILE B 1 331 ? -9.242 -32.75 -9.203 1 92.5 331 ILE B CA 1
ATOM 6868 C C . ILE B 1 331 ? -9.867 -31.359 -9.055 1 92.5 331 ILE B C 1
ATOM 6870 O O . ILE B 1 331 ? -10.875 -31.188 -8.367 1 92.5 331 ILE B O 1
ATOM 6874 N N . PHE B 1 332 ? -9.406 -30.344 -9.719 1 93.81 332 PHE B N 1
ATOM 6875 C CA . PHE B 1 332 ? -9.828 -28.969 -9.516 1 93.81 332 PHE B CA 1
ATOM 6876 C C . PHE B 1 332 ? -11.109 -28.672 -10.289 1 93.81 332 PHE B C 1
ATOM 6878 O O . PHE B 1 332 ? -11.922 -27.844 -9.867 1 93.81 332 PHE B O 1
ATOM 6885 N N . GLU B 1 333 ? -11.312 -29.312 -11.359 1 89.62 333 GLU B N 1
ATOM 6886 C CA . GLU B 1 333 ? -12.477 -28.969 -12.172 1 89.62 333 GLU B CA 1
ATOM 6887 C C . GLU B 1 333 ? -13.641 -29.922 -11.891 1 89.62 333 GLU B C 1
ATOM 6889 O O . GLU B 1 333 ? -14.797 -29.562 -12.109 1 89.62 333 GLU B O 1
ATOM 6894 N N . HIS B 1 334 ? -13.328 -31.125 -11.336 1 85.44 334 HIS B N 1
ATOM 6895 C CA . HIS B 1 334 ? -14.422 -32.094 -11.211 1 85.44 334 HIS B CA 1
ATOM 6896 C C . HIS B 1 334 ? -14.555 -32.562 -9.766 1 85.44 334 HIS B C 1
ATOM 6898 O O . HIS B 1 334 ? -15.672 -32.812 -9.297 1 85.44 334 HIS B O 1
ATOM 6904 N N . ASP B 1 335 ? -13.516 -32.812 -9.109 1 89.25 335 ASP B N 1
ATOM 6905 C CA . ASP B 1 335 ? -13.586 -33.438 -7.801 1 89.25 335 ASP B CA 1
ATOM 6906 C C . ASP B 1 335 ? -13.852 -32.438 -6.699 1 89.25 335 ASP B C 1
ATOM 6908 O O . ASP B 1 335 ? -14.602 -32.688 -5.758 1 89.25 335 ASP B O 1
ATOM 6912 N N . LEU B 1 336 ? -13.219 -31.266 -6.746 1 94.38 336 LEU B N 1
ATOM 6913 C CA . LEU B 1 336 ? -13.344 -30.25 -5.703 1 94.38 336 LEU B CA 1
ATOM 6914 C C . LEU B 1 336 ? -14.5 -29.312 -6 1 94.38 336 LEU B C 1
ATOM 6916 O O . LEU B 1 336 ? -14.68 -28.875 -7.141 1 94.38 336 LEU B O 1
ATOM 6920 N N . PRO B 1 337 ? -15.219 -29.047 -4.996 1 93.25 337 PRO B N 1
ATOM 6921 C CA . PRO B 1 337 ? -16.297 -28.078 -5.191 1 93.25 337 PRO B CA 1
ATOM 6922 C C . PRO B 1 337 ? -15.797 -26.641 -5.312 1 93.25 337 PRO B C 1
ATOM 6924 O O . PRO B 1 337 ? -14.734 -26.312 -4.785 1 93.25 337 PRO B O 1
ATOM 6927 N N . SER B 1 338 ? -16.609 -25.859 -5.98 1 92.69 338 SER B N 1
ATOM 6928 C CA . SER B 1 338 ? -16.312 -24.422 -6.082 1 92.69 338 SER B CA 1
ATOM 6929 C C . SER B 1 338 ? -16.531 -23.719 -4.746 1 92.69 338 SER B C 1
ATOM 6931 O O . SER B 1 338 ? -17.359 -24.156 -3.938 1 92.69 338 SER B O 1
ATOM 6933 N N . PRO B 1 339 ? -15.781 -22.641 -4.512 1 92.06 339 PRO B N 1
ATOM 6934 C CA . PRO B 1 339 ? -16.031 -21.875 -3.297 1 92.06 339 PRO B CA 1
ATOM 6935 C C . PRO B 1 339 ? -17.469 -21.375 -3.203 1 92.06 339 PRO B C 1
ATOM 6937 O O . PRO B 1 339 ? -17.969 -21.109 -2.105 1 92.06 339 PRO B O 1
ATOM 6940 N N . GLN B 1 340 ? -18.188 -21.281 -4.289 1 90 340 GLN B N 1
ATOM 6941 C CA . GLN B 1 340 ? -19.547 -20.75 -4.328 1 90 340 GLN B CA 1
ATOM 6942 C C . GLN B 1 340 ? -20.562 -21.844 -4.051 1 90 340 GLN B C 1
ATOM 6944 O O . GLN B 1 340 ? -21.75 -21.562 -3.867 1 90 340 GLN B O 1
ATOM 6949 N N . ALA B 1 341 ? -20 -23.016 -3.998 1 90.06 341 ALA B N 1
ATOM 6950 C CA . ALA B 1 341 ? -20.906 -24.125 -3.748 1 90.06 341 ALA B CA 1
ATOM 6951 C C . ALA B 1 341 ? -21.531 -24.031 -2.354 1 90.06 341 ALA B C 1
ATOM 6953 O O . ALA B 1 341 ? -20.844 -23.656 -1.396 1 90.06 341 ALA B O 1
ATOM 6954 N N . GLU B 1 342 ? -22.797 -24.234 -2.279 1 89.19 342 GLU B N 1
ATOM 6955 C CA . GLU B 1 342 ? -23.484 -24.203 -0.996 1 89.19 342 GLU B CA 1
ATOM 6956 C C . GLU B 1 342 ? -23.297 -25.516 -0.228 1 89.19 342 GLU B C 1
ATOM 6958 O O . GLU B 1 342 ? -24.234 -26.297 -0.093 1 89.19 342 GLU B O 1
ATOM 6963 N N . ILE B 1 343 ? -22.125 -25.688 0.221 1 91.75 343 ILE B N 1
ATOM 6964 C CA . ILE B 1 343 ? -21.766 -26.875 0.989 1 91.75 343 ILE B CA 1
ATOM 6965 C C . ILE B 1 343 ? -21.281 -26.469 2.379 1 91.75 343 ILE B C 1
ATOM 6967 O O . ILE B 1 343 ? -20.5 -25.516 2.518 1 91.75 343 ILE B O 1
ATOM 6971 N N . SER B 1 344 ? -21.766 -27.172 3.334 1 91.19 344 SER B N 1
ATOM 6972 C CA . SER B 1 344 ? -21.359 -26.891 4.703 1 91.19 344 SER B CA 1
ATOM 6973 C C . SER B 1 344 ? -19.906 -27.297 4.938 1 91.19 344 SER B C 1
ATOM 6975 O O . SER B 1 344 ? -19.375 -28.156 4.234 1 91.19 344 SER B O 1
ATOM 6977 N N . ALA B 1 345 ? -19.281 -26.703 5.863 1 88.19 345 ALA B N 1
ATOM 6978 C CA . ALA B 1 345 ? -17.891 -27 6.191 1 88.19 345 ALA B CA 1
ATOM 6979 C C . ALA B 1 345 ? -17.719 -28.453 6.613 1 88.19 345 ALA B C 1
ATOM 6981 O O . ALA B 1 345 ? -16.688 -29.062 6.348 1 88.19 345 ALA B O 1
ATOM 6982 N N . GLN B 1 346 ? -18.75 -28.984 7.273 1 89.88 346 GLN B N 1
ATOM 6983 C CA . GLN B 1 346 ? -18.703 -30.359 7.75 1 89.88 346 GLN B CA 1
ATOM 6984 C C . GLN B 1 346 ? -18.672 -31.344 6.582 1 89.88 346 GLN B C 1
ATOM 6986 O O . GLN B 1 346 ? -18.047 -32.406 6.66 1 89.88 346 GLN B O 1
ATOM 6991 N N . GLU B 1 347 ? -19.266 -30.938 5.559 1 92.94 347 GLU B N 1
ATOM 6992 C CA . GLU B 1 347 ? -19.312 -31.781 4.371 1 92.94 347 GLU B CA 1
ATOM 6993 C C . GLU B 1 347 ? -18.109 -31.531 3.469 1 92.94 347 GLU B C 1
ATOM 6995 O O . GLU B 1 347 ? -17.625 -32.438 2.789 1 92.94 347 GLU B O 1
ATOM 7000 N N . LEU B 1 348 ? -17.609 -30.359 3.486 1 94.62 348 LEU B N 1
ATOM 7001 C CA . LEU B 1 348 ? -16.516 -29.953 2.615 1 94.62 348 LEU B CA 1
ATOM 7002 C C . LEU B 1 348 ? -15.195 -30.547 3.078 1 94.62 348 LEU B C 1
ATOM 7004 O O . LEU B 1 348 ? -14.359 -30.938 2.254 1 94.62 348 LEU B O 1
ATOM 7008 N N . GLY B 1 349 ? -15 -30.688 4.32 1 94.5 349 GLY B N 1
ATOM 7009 C CA . GLY B 1 349 ? -13.766 -31.172 4.902 1 94.5 349 GLY B CA 1
ATOM 7010 C C . GLY B 1 349 ? -13.328 -32.5 4.355 1 94.5 349 GLY B C 1
ATOM 7011 O O . GLY B 1 349 ? -12.258 -32.625 3.768 1 94.5 349 GLY B O 1
ATOM 7012 N N . PRO B 1 350 ? -14.18 -33.469 4.473 1 93.12 350 PRO B N 1
ATOM 7013 C CA . PRO B 1 350 ? -13.836 -34.781 3.965 1 93.12 350 PRO B CA 1
ATOM 7014 C C . PRO B 1 350 ? -13.562 -34.781 2.463 1 93.12 350 PRO B C 1
ATOM 7016 O O . PRO B 1 350 ? -12.68 -35.531 1.997 1 93.12 350 PRO B O 1
ATOM 7019 N N . GLN B 1 351 ? -14.273 -34.031 1.713 1 92.44 351 GLN B N 1
ATOM 7020 C CA . GLN B 1 351 ? -14.039 -33.969 0.275 1 92.44 351 GLN B CA 1
ATOM 7021 C C . GLN B 1 351 ? -12.648 -33.406 -0.025 1 92.44 351 GLN B C 1
ATOM 7023 O O . GLN B 1 351 ? -11.961 -33.906 -0.918 1 92.44 351 GLN B O 1
ATOM 7028 N N . MET B 1 352 ? -12.258 -32.469 0.71 1 94.31 352 MET B N 1
ATOM 7029 C CA . MET B 1 352 ? -10.945 -31.859 0.522 1 94.31 352 MET B CA 1
ATOM 7030 C C . MET B 1 352 ? -9.836 -32.812 0.914 1 94.31 352 MET B C 1
ATOM 7032 O O . MET B 1 352 ? -8.789 -32.875 0.269 1 94.31 352 MET B O 1
ATOM 7036 N N . VAL B 1 353 ? -10.125 -33.594 1.9 1 92 353 VAL B N 1
ATOM 7037 C CA . VAL B 1 353 ? -9.141 -34.562 2.355 1 92 353 VAL B CA 1
ATOM 7038 C C . VAL B 1 353 ? -8.93 -35.625 1.281 1 92 353 VAL B C 1
ATOM 7040 O O . VAL B 1 353 ? -7.797 -36.031 1.012 1 92 353 VAL B O 1
ATOM 7043 N N . ILE B 1 354 ? -9.969 -36.031 0.646 1 88.94 354 ILE B N 1
ATOM 7044 C CA . ILE B 1 354 ? -9.898 -37.031 -0.406 1 88.94 354 ILE B CA 1
ATOM 7045 C C . ILE B 1 354 ? -9.133 -36.5 -1.602 1 88.94 354 ILE B C 1
ATOM 7047 O O . ILE B 1 354 ? -8.25 -37.156 -2.15 1 88.94 354 ILE B O 1
ATOM 7051 N N . ALA B 1 355 ? -9.5 -35.281 -1.979 1 92.12 355 ALA B N 1
ATOM 7052 C CA . ALA B 1 355 ? -8.805 -34.656 -3.094 1 92.12 355 ALA B CA 1
ATOM 7053 C C . ALA B 1 355 ? -7.32 -34.469 -2.785 1 92.12 355 ALA B C 1
ATOM 7055 O O . ALA B 1 355 ? -6.469 -34.656 -3.658 1 92.12 355 ALA B O 1
ATOM 7056 N N . ALA B 1 356 ? -7.02 -34.094 -1.534 1 93.12 356 ALA B N 1
ATOM 7057 C CA . ALA B 1 356 ? -5.633 -33.906 -1.115 1 93.12 356 ALA B CA 1
ATOM 7058 C C . ALA B 1 356 ? -4.863 -35.219 -1.168 1 93.12 356 ALA B C 1
ATOM 7060 O O . ALA B 1 356 ? -3.686 -35.25 -1.532 1 93.12 356 ALA B O 1
ATOM 7061 N N . ALA B 1 357 ? -5.508 -36.281 -0.835 1 89.44 357 ALA B N 1
ATOM 7062 C CA . ALA B 1 357 ? -4.875 -37.594 -0.878 1 89.44 357 ALA B CA 1
ATOM 7063 C C . ALA B 1 357 ? -4.527 -38 -2.311 1 89.44 357 ALA B C 1
ATOM 7065 O O . ALA B 1 357 ? -3.467 -38.562 -2.561 1 89.44 357 ALA B O 1
ATOM 7066 N N . GLU B 1 358 ? -5.434 -37.688 -3.18 1 88.75 358 GLU B N 1
ATOM 7067 C CA . GLU B 1 358 ? -5.18 -37.969 -4.59 1 88.75 358 GLU B CA 1
ATOM 7068 C C . GLU B 1 358 ? -4.008 -37.156 -5.121 1 88.75 358 GLU B C 1
ATOM 7070 O O . GLU B 1 358 ? -3.17 -37.688 -5.859 1 88.75 358 GLU B O 1
ATOM 7075 N N . LEU B 1 359 ? -4.004 -35.906 -4.766 1 93.69 359 LEU B N 1
ATOM 7076 C CA . LEU B 1 359 ? -2.906 -35.031 -5.188 1 93.69 359 LEU B CA 1
ATOM 7077 C C . LEU B 1 359 ? -1.583 -35.5 -4.602 1 93.69 359 LEU B C 1
ATOM 7079 O O . LEU B 1 359 ? -0.564 -35.531 -5.297 1 93.69 359 LEU B O 1
ATOM 7083 N N . ARG B 1 360 ? -1.618 -35.844 -3.357 1 93.06 360 ARG B N 1
ATOM 7084 C CA . ARG B 1 360 ? -0.425 -36.344 -2.691 1 93.06 360 ARG B CA 1
ATOM 7085 C C . ARG B 1 360 ? 0.108 -37.594 -3.4 1 93.06 360 ARG B C 1
ATOM 7087 O O . ARG B 1 360 ? 1.31 -37.719 -3.652 1 93.06 360 ARG B O 1
ATOM 7094 N N . ALA B 1 361 ? -0.758 -38.5 -3.756 1 88.62 361 ALA B N 1
ATOM 7095 C CA . ALA B 1 361 ? -0.369 -39.719 -4.449 1 88.62 361 ALA B CA 1
ATOM 7096 C C . ALA B 1 361 ? 0.271 -39.406 -5.801 1 88.62 361 ALA B C 1
ATOM 7098 O O . ALA B 1 361 ? 1.271 -40 -6.176 1 88.62 361 ALA B O 1
ATOM 7099 N N . SER B 1 362 ? -0.351 -38.469 -6.473 1 91.12 362 SER B N 1
ATOM 7100 C CA . SER B 1 362 ? 0.171 -38.094 -7.781 1 91.12 362 SER B CA 1
ATOM 7101 C C . SER B 1 362 ? 1.559 -37.469 -7.664 1 91.12 362 SER B C 1
ATOM 7103 O O . SER B 1 362 ? 2.439 -37.75 -8.484 1 91.12 362 SER B O 1
ATOM 7105 N N . LEU B 1 363 ? 1.767 -36.625 -6.711 1 94.56 363 LEU B N 1
ATOM 7106 C CA . LEU B 1 363 ? 3.049 -35.969 -6.504 1 94.56 363 LEU B CA 1
ATOM 7107 C C . LEU B 1 363 ? 4.117 -36.969 -6.074 1 94.56 363 LEU B C 1
ATOM 7109 O O . LEU B 1 363 ? 5.254 -36.906 -6.547 1 94.56 363 LEU B O 1
ATOM 7113 N N . GLN B 1 364 ? 3.752 -37.844 -5.238 1 90.94 364 GLN B N 1
ATOM 7114 C CA . GLN B 1 364 ? 4.684 -38.875 -4.785 1 90.94 364 GLN B CA 1
ATOM 7115 C C . GLN B 1 364 ? 5.078 -39.812 -5.934 1 90.94 364 GLN B C 1
ATOM 7117 O O . GLN B 1 364 ? 6.234 -40.219 -6.039 1 90.94 364 GLN B O 1
ATOM 7122 N N . ASN B 1 365 ? 4.109 -40.125 -6.73 1 87.44 365 ASN B N 1
ATOM 7123 C CA . ASN B 1 365 ? 4.398 -40.938 -7.902 1 87.44 365 ASN B CA 1
ATOM 7124 C C . ASN B 1 365 ? 5.363 -40.25 -8.852 1 87.44 365 ASN B C 1
ATOM 7126 O O . ASN B 1 365 ? 6.199 -40.875 -9.484 1 87.44 365 ASN B O 1
ATOM 7130 N N . ALA B 1 366 ? 5.16 -38.969 -9.016 1 92.88 366 ALA B N 1
ATOM 7131 C CA . ALA B 1 366 ? 6.078 -38.188 -9.844 1 92.88 366 ALA B CA 1
ATOM 7132 C C . ALA B 1 366 ? 7.504 -38.25 -9.312 1 92.88 366 ALA B C 1
ATOM 7134 O O . ALA B 1 366 ? 8.453 -38.438 -10.078 1 92.88 366 ALA B O 1
ATOM 7135 N N . VAL B 1 367 ? 7.672 -38.125 -7.996 1 92.25 367 VAL B N 1
ATOM 7136 C CA . VAL B 1 367 ? 8.984 -38.219 -7.367 1 92.25 367 VAL B CA 1
ATOM 7137 C C . VAL B 1 367 ? 9.578 -39.594 -7.594 1 92.25 367 VAL B C 1
ATOM 7139 O O . VAL B 1 367 ? 10.742 -39.75 -7.973 1 92.25 367 VAL B O 1
ATOM 7142 N N . ARG B 1 368 ? 8.789 -40.625 -7.441 1 88.75 368 ARG B N 1
ATOM 7143 C CA . ARG B 1 368 ? 9.258 -42 -7.598 1 88.75 368 ARG B CA 1
ATOM 7144 C C . ARG B 1 368 ? 9.648 -42.281 -9.047 1 88.75 368 ARG B C 1
ATOM 7146 O O . ARG B 1 368 ? 10.656 -42.938 -9.297 1 88.75 368 ARG B O 1
ATOM 7153 N N . ALA B 1 369 ? 8.836 -41.812 -9.969 1 87.69 369 ALA B N 1
ATOM 7154 C CA . ALA B 1 369 ? 9.117 -42.031 -11.383 1 87.69 369 ALA B CA 1
ATOM 7155 C C . ALA B 1 369 ? 10.461 -41.406 -11.773 1 87.69 369 ALA B C 1
ATOM 7157 O O . ALA B 1 369 ? 11.25 -42.031 -12.492 1 87.69 369 ALA B O 1
ATOM 7158 N N . LEU B 1 370 ? 10.68 -40.25 -11.297 1 92.12 370 LEU B N 1
ATOM 7159 C CA . LEU B 1 370 ? 11.93 -39.531 -11.609 1 92.12 370 LEU B CA 1
ATOM 7160 C C . LEU B 1 370 ? 13.117 -40.25 -10.961 1 92.12 370 LEU B C 1
ATOM 7162 O O . LEU B 1 370 ? 14.156 -40.438 -11.594 1 92.12 370 LEU B O 1
ATOM 7166 N N . CYS B 1 371 ? 12.945 -40.656 -9.727 1 89.31 371 CYS B N 1
ATOM 7167 C CA . CYS B 1 371 ? 14.023 -41.375 -9.023 1 89.31 371 CYS B CA 1
ATOM 7168 C C . CYS B 1 371 ? 14.328 -42.688 -9.68 1 89.31 371 CYS B C 1
ATOM 7170 O O . CYS B 1 371 ? 15.492 -43.094 -9.828 1 89.31 371 CYS B O 1
ATOM 7172 N N . SER B 1 372 ? 13.297 -43.406 -10.078 1 86.19 372 SER B N 1
ATOM 7173 C CA . SER B 1 372 ? 13.469 -44.719 -10.719 1 86.19 372 SER B CA 1
ATOM 7174 C C . SER B 1 372 ? 14.195 -44.562 -12.047 1 86.19 372 SER B C 1
ATOM 7176 O O . SER B 1 372 ? 14.93 -45.469 -12.453 1 86.19 372 SER B O 1
ATOM 7178 N N . GLU B 1 373 ? 13.922 -43.469 -12.711 1 87.12 373 GLU B N 1
ATOM 7179 C CA . GLU B 1 373 ? 14.602 -43.25 -13.984 1 87.12 373 GLU B CA 1
ATOM 7180 C C . GLU B 1 373 ? 16.078 -42.969 -13.773 1 87.12 373 GLU B C 1
ATOM 7182 O O . GLU B 1 373 ? 16.922 -43.375 -14.578 1 87.12 373 GLU B O 1
ATOM 7187 N N . ILE B 1 374 ? 16.406 -42.188 -12.75 1 88.19 374 ILE B N 1
ATOM 7188 C CA . ILE B 1 374 ? 17.781 -41.781 -12.484 1 88.19 374 ILE B CA 1
ATOM 7189 C C . ILE B 1 374 ? 18.578 -42.969 -11.945 1 88.19 374 ILE B C 1
ATOM 7191 O O . ILE B 1 374 ? 19.734 -43.156 -12.312 1 88.19 374 ILE B O 1
ATOM 7195 N N . ARG B 1 375 ? 17.953 -43.688 -11.031 1 85.12 375 ARG B N 1
ATOM 7196 C CA . ARG B 1 375 ? 18.594 -44.844 -10.445 1 85.12 375 ARG B CA 1
ATOM 7197 C C . ARG B 1 375 ? 17.703 -46.094 -10.586 1 85.12 375 ARG B C 1
ATOM 7199 O O . ARG B 1 375 ? 17.047 -46.5 -9.625 1 85.12 375 ARG B O 1
ATOM 7206 N N . PRO B 1 376 ? 17.859 -46.656 -11.836 1 77.81 376 PRO B N 1
ATOM 7207 C CA . PRO B 1 376 ? 17.016 -47.844 -12.023 1 77.81 376 PRO B CA 1
ATOM 7208 C C . PRO B 1 376 ? 17.359 -48.969 -11.055 1 77.81 376 PRO B C 1
ATOM 7210 O O . PRO B 1 376 ? 18.547 -49.25 -10.828 1 77.81 376 PRO B O 1
ATOM 7213 N N . GLY B 1 377 ? 16.422 -49.531 -10.359 1 68.31 377 GLY B N 1
ATOM 7214 C CA . GLY B 1 377 ? 16.656 -50.656 -9.5 1 68.31 377 GLY B CA 1
ATOM 7215 C C . GLY B 1 377 ? 16.781 -50.281 -8.031 1 68.31 377 GLY B C 1
ATOM 7216 O O . GLY B 1 377 ? 16.703 -51.156 -7.156 1 68.31 377 GLY B O 1
ATOM 7217 N N . ASP B 1 378 ? 17.109 -49.062 -7.773 1 70.25 378 ASP B N 1
ATOM 7218 C CA . ASP B 1 378 ? 17.266 -48.625 -6.387 1 70.25 378 ASP B CA 1
ATOM 7219 C C . ASP B 1 378 ? 15.93 -48.562 -5.664 1 70.25 378 ASP B C 1
ATOM 7221 O O . ASP B 1 378 ? 14.875 -48.562 -6.305 1 70.25 378 ASP B O 1
ATOM 7225 N N . THR B 1 379 ? 16.047 -48.625 -4.395 1 64.88 379 THR B N 1
ATOM 7226 C CA . THR B 1 379 ? 14.859 -48.5 -3.559 1 64.88 379 THR B CA 1
ATOM 7227 C C . THR B 1 379 ? 14.234 -47.125 -3.715 1 64.88 379 THR B C 1
ATOM 7229 O O . THR B 1 379 ? 14.93 -46.094 -3.707 1 64.88 379 THR B O 1
ATOM 7232 N N . LEU B 1 380 ? 13.016 -47.219 -4.016 1 70.19 380 LEU B N 1
ATOM 7233 C CA . LEU B 1 380 ? 12.273 -45.969 -4.199 1 70.19 380 LEU B CA 1
ATOM 7234 C C . LEU B 1 380 ? 12.125 -45.219 -2.879 1 70.19 380 LEU B C 1
ATOM 7236 O O . LEU B 1 380 ? 12.078 -45.844 -1.812 1 70.19 380 LEU B O 1
ATOM 7240 N N . PRO B 1 381 ? 12.203 -43.906 -2.932 1 72.5 381 PRO B N 1
ATOM 7241 C CA . PRO B 1 381 ? 12.078 -43.125 -1.702 1 72.5 381 PRO B CA 1
ATOM 7242 C C . PRO B 1 381 ? 10.789 -43.438 -0.938 1 72.5 381 PRO B C 1
ATOM 7244 O O . PRO B 1 381 ? 9.742 -43.656 -1.55 1 72.5 381 PRO B O 1
ATOM 7247 N N . GLU B 1 382 ? 10.984 -43.688 0.352 1 64.12 382 GLU B N 1
ATOM 7248 C CA . GLU B 1 382 ? 9.828 -43.906 1.215 1 64.12 382 GLU B CA 1
ATOM 7249 C C . GLU B 1 382 ? 9.117 -42.594 1.528 1 64.12 382 GLU B C 1
ATOM 7251 O O . GLU B 1 382 ? 9.609 -41.781 2.32 1 64.12 382 GLU B O 1
ATOM 7256 N N . LEU B 1 383 ? 8.32 -42.281 0.682 1 67.88 383 LEU B N 1
ATOM 7257 C CA . LEU B 1 383 ? 7.543 -41.094 0.959 1 67.88 383 LEU B CA 1
ATOM 7258 C C . LEU B 1 383 ? 6.309 -41.406 1.791 1 67.88 383 LEU B C 1
ATOM 7260 O O . LEU B 1 383 ? 5.762 -42.531 1.688 1 67.88 383 LEU B O 1
ATOM 7264 N N . ALA B 1 384 ? 6.18 -40.875 3.031 1 58 384 ALA B N 1
ATOM 7265 C CA . ALA B 1 384 ? 5.145 -41.156 4.02 1 58 384 ALA B CA 1
ATOM 7266 C C . ALA B 1 384 ? 3.775 -41.281 3.354 1 58 384 ALA B C 1
ATOM 7268 O O . ALA B 1 384 ? 3.24 -40.312 2.824 1 58 384 ALA B O 1
ATOM 7269 N N . VAL B 1 385 ? 3.449 -42.5 2.996 1 61.31 385 VAL B N 1
ATOM 7270 C CA . VAL B 1 385 ? 2.129 -42.656 2.391 1 61.31 385 VAL B CA 1
ATOM 7271 C C . VAL B 1 385 ? 1.167 -43.281 3.395 1 61.31 385 VAL B C 1
ATOM 7273 O O . VAL B 1 385 ? 1.458 -44.344 3.957 1 61.31 385 VAL B O 1
ATOM 7276 N N . ASP B 1 386 ? 0.308 -42.531 3.932 1 65.38 386 ASP B N 1
ATOM 7277 C CA . ASP B 1 386 ? -0.768 -43.125 4.723 1 65.38 386 ASP B CA 1
ATOM 7278 C C . ASP B 1 386 ? -1.632 -44.062 3.869 1 65.38 386 ASP B C 1
ATOM 7280 O O . ASP B 1 386 ? -1.382 -44.219 2.674 1 65.38 386 ASP B O 1
ATOM 7284 N N . LEU B 1 387 ? -2.42 -44.875 4.52 1 63.84 387 LEU B N 1
ATOM 7285 C CA . LEU B 1 387 ? -3.268 -45.875 3.852 1 63.84 387 LEU B CA 1
ATOM 7286 C C . LEU B 1 387 ? -4.094 -45.219 2.75 1 63.84 387 LEU B C 1
ATOM 7288 O O . LEU B 1 387 ? -4.234 -45.75 1.658 1 63.84 387 LEU B O 1
ATOM 7292 N N . ALA B 1 388 ? -4.535 -44.125 3.09 1 69.5 388 ALA B N 1
ATOM 7293 C CA . ALA B 1 388 ? -5.336 -43.406 2.104 1 69.5 388 ALA B CA 1
ATOM 7294 C C . ALA B 1 388 ? -4.492 -43.031 0.893 1 69.5 388 ALA B C 1
ATOM 7296 O O . ALA B 1 388 ? -4.961 -43.094 -0.246 1 69.5 388 ALA B O 1
ATOM 7297 N N . GLY B 1 389 ? -3.334 -42.75 1.25 1 73.81 389 GLY B N 1
ATOM 7298 C CA . GLY B 1 389 ? -2.418 -42.406 0.175 1 73.81 389 GLY B CA 1
ATOM 7299 C C . GLY B 1 389 ? -2.053 -43.594 -0.7 1 73.81 389 GLY B C 1
ATOM 7300 O O . GLY B 1 389 ? -1.98 -43.469 -1.924 1 73.81 389 GLY B O 1
ATOM 7301 N N . ARG B 1 390 ? -1.918 -44.75 -0.068 1 79.69 390 ARG B N 1
ATOM 7302 C CA . ARG B 1 390 ? -1.591 -45.969 -0.815 1 79.69 390 ARG B CA 1
ATOM 7303 C C . ARG B 1 390 ? -2.746 -46.375 -1.721 1 79.69 390 ARG B C 1
ATOM 7305 O O . ARG B 1 390 ? -2.531 -46.781 -2.863 1 79.69 390 ARG B O 1
ATOM 7312 N N . ARG B 1 391 ? -3.869 -46.25 -1.206 1 81.62 391 ARG B N 1
ATOM 7313 C CA . ARG B 1 391 ? -5.055 -46.594 -1.993 1 81.62 391 ARG B CA 1
ATOM 7314 C C . ARG B 1 391 ? -5.188 -45.656 -3.191 1 81.62 391 ARG B C 1
ATOM 7316 O O . ARG B 1 391 ? -5.461 -46.094 -4.309 1 81.62 391 ARG B O 1
ATOM 7323 N N . ALA B 1 392 ? -4.93 -44.438 -2.916 1 80.25 392 ALA B N 1
ATOM 7324 C CA . ALA B 1 392 ? -5.043 -43.469 -3.994 1 80.25 392 ALA B CA 1
ATOM 7325 C C . ALA B 1 392 ? -4.004 -43.719 -5.082 1 80.25 392 ALA B C 1
ATOM 7327 O O . ALA B 1 392 ? -4.293 -43.562 -6.273 1 80.25 392 ALA B O 1
ATOM 7328 N N . ALA B 1 393 ? -2.908 -44.125 -4.68 1 80.38 393 ALA B N 1
ATOM 7329 C CA . ALA B 1 393 ? -1.836 -44.406 -5.629 1 80.38 393 ALA B CA 1
ATOM 7330 C C . ALA B 1 393 ? -2.182 -45.594 -6.504 1 80.38 393 ALA B C 1
ATOM 7332 O O . ALA B 1 393 ? -1.956 -45.594 -7.715 1 80.38 393 ALA B O 1
ATOM 7333 N N . SER B 1 394 ? -2.688 -46.562 -5.844 1 85.12 394 SER B N 1
ATOM 7334 C CA . SER B 1 394 ? -3.061 -47.781 -6.578 1 85.12 394 SER B CA 1
ATOM 7335 C C . SER B 1 394 ? -4.234 -47.5 -7.516 1 85.12 394 SER B C 1
ATOM 7337 O O . SER B 1 394 ? -4.273 -48.031 -8.633 1 85.12 394 SER B O 1
ATOM 7339 N N . ASP B 1 395 ? -5.098 -46.75 -7.062 1 87.31 395 ASP B N 1
ATOM 7340 C CA . ASP B 1 395 ? -6.246 -46.406 -7.895 1 87.31 395 ASP B CA 1
ATOM 7341 C C . ASP B 1 395 ? -5.812 -45.594 -9.102 1 87.31 395 ASP B C 1
ATOM 7343 O O . ASP B 1 395 ? -6.34 -45.75 -10.203 1 87.31 395 ASP B O 1
ATOM 7347 N N . ARG B 1 396 ? -4.938 -44.75 -8.859 1 84.44 396 ARG B N 1
ATOM 7348 C CA . ARG B 1 396 ? -4.406 -43.969 -9.969 1 84.44 396 ARG B CA 1
ATOM 7349 C C . ARG B 1 396 ? -3.723 -44.844 -11 1 84.44 396 ARG B C 1
ATOM 7351 O O . ARG B 1 396 ? -3.908 -44.656 -12.203 1 84.44 396 ARG B O 1
ATOM 7358 N N . LEU B 1 397 ? -2.963 -45.719 -10.469 1 85.94 397 LEU B N 1
ATOM 7359 C CA . LEU B 1 397 ? -2.262 -46.625 -11.367 1 85.94 397 LEU B CA 1
ATOM 7360 C C . LEU B 1 397 ? -3.25 -47.438 -12.195 1 85.94 397 LEU B C 1
ATOM 7362 O O . LEU B 1 397 ? -3.082 -47.594 -13.406 1 85.94 397 LEU B O 1
ATOM 7366 N N . ARG B 1 398 ? -4.258 -47.906 -11.523 1 90.69 398 ARG B N 1
ATOM 7367 C CA . ARG B 1 398 ? -5.309 -48.656 -12.211 1 90.69 398 ARG B CA 1
ATOM 7368 C C . ARG B 1 398 ? -5.949 -47.812 -13.305 1 90.69 398 ARG B C 1
ATOM 7370 O O . ARG B 1 398 ? -6.176 -48.281 -14.414 1 90.69 398 ARG B O 1
ATOM 7377 N N . ARG B 1 399 ? -6.156 -46.656 -13 1 88.75 399 ARG B N 1
ATOM 7378 C CA . ARG B 1 399 ? -6.773 -45.719 -13.945 1 88.75 399 ARG B CA 1
ATOM 7379 C C . ARG B 1 399 ? -5.855 -45.469 -15.141 1 88.75 399 ARG B C 1
ATOM 7381 O O . ARG B 1 399 ? -6.305 -45.469 -16.281 1 88.75 399 ARG B O 1
ATOM 7388 N N . GLU B 1 400 ? -4.609 -45.219 -14.883 1 88.62 400 GLU B N 1
ATOM 7389 C CA . GLU B 1 400 ? -3.646 -44.969 -15.953 1 88.62 400 GLU B CA 1
ATOM 7390 C C . GLU B 1 400 ? -3.518 -46.188 -16.875 1 88.62 400 GLU B C 1
ATOM 7392 O O . GLU B 1 400 ? -3.424 -46.031 -18.094 1 88.62 400 GLU B O 1
ATOM 7397 N N . ILE B 1 401 ? -3.496 -47.344 -16.297 1 91.69 401 ILE B N 1
ATOM 7398 C CA . ILE B 1 401 ? -3.412 -48.562 -17.094 1 91.69 401 ILE B CA 1
ATOM 7399 C C . ILE B 1 401 ? -4.641 -48.656 -18 1 91.69 401 ILE B C 1
ATOM 7401 O O . ILE B 1 401 ? -4.52 -48.906 -19.203 1 91.69 401 ILE B O 1
ATOM 7405 N N . TRP B 1 402 ? -5.75 -48.5 -17.359 1 92.19 402 TRP B N 1
ATOM 7406 C CA . TRP B 1 402 ? -6.996 -48.594 -18.125 1 92.19 402 TRP B CA 1
ATOM 7407 C C . TRP B 1 402 ? -7.016 -47.562 -19.25 1 92.19 402 TRP B C 1
ATOM 7409 O O . TRP B 1 402 ? -7.395 -47.875 -20.375 1 92.19 402 TRP B O 1
ATOM 7419 N N . MET B 1 403 ? -6.668 -46.312 -18.953 1 90.19 403 MET B N 1
ATOM 7420 C CA . MET B 1 403 ? -6.648 -45.25 -19.938 1 90.19 403 MET B CA 1
ATOM 7421 C C . MET B 1 403 ? -5.742 -45.625 -21.109 1 90.19 403 MET B C 1
ATOM 7423 O O . MET B 1 403 ? -6.125 -45.469 -22.281 1 90.19 403 MET B O 1
ATOM 7427 N N . PHE B 1 404 ? -4.59 -46.125 -20.828 1 91.25 404 PHE B N 1
ATOM 7428 C CA . PHE B 1 404 ? -3.648 -46.438 -21.891 1 91.25 404 PHE B CA 1
ATOM 7429 C C . PHE B 1 404 ? -4.133 -47.625 -22.703 1 91.25 404 PHE B C 1
ATOM 7431 O O . PHE B 1 404 ? -3.914 -47.688 -23.922 1 91.25 404 PHE B O 1
ATOM 7438 N N . GLN B 1 405 ? -4.809 -48.531 -22.078 1 92.38 405 GLN B N 1
ATOM 7439 C CA . GLN B 1 405 ? -5.41 -49.656 -22.812 1 92.38 405 GLN B CA 1
ATOM 7440 C C . GLN B 1 405 ? -6.422 -49.156 -23.844 1 92.38 405 GLN B C 1
ATOM 7442 O O . GLN B 1 405 ? -6.504 -49.688 -24.938 1 92.38 405 GLN B O 1
ATOM 7447 N N . GLN B 1 406 ? -7.176 -48.156 -23.391 1 90.38 406 GLN B N 1
ATOM 7448 C CA . GLN B 1 406 ? -8.141 -47.594 -24.328 1 90.38 406 GLN B CA 1
ATOM 7449 C C . GLN B 1 406 ? -7.445 -46.938 -25.516 1 90.38 406 GLN B C 1
ATOM 7451 O O . GLN B 1 406 ? -7.898 -47.062 -26.656 1 90.38 406 GLN B O 1
ATOM 7456 N N . ILE B 1 407 ? -6.379 -46.281 -25.281 1 90 407 ILE B N 1
ATOM 7457 C CA . ILE B 1 407 ? -5.609 -45.625 -26.312 1 90 407 ILE B CA 1
ATOM 7458 C C . ILE B 1 407 ? -4.996 -46.656 -27.25 1 90 407 ILE B C 1
ATOM 7460 O O . ILE B 1 407 ? -5.02 -46.5 -28.469 1 90 407 ILE B O 1
ATOM 7464 N N . LEU B 1 408 ? -4.484 -47.656 -26.641 1 91 408 LEU B N 1
ATOM 7465 C CA . LEU B 1 408 ? -3.889 -48.75 -27.406 1 91 408 LEU B CA 1
ATOM 7466 C C . LEU B 1 408 ? -4.93 -49.469 -28.266 1 91 408 LEU B C 1
ATOM 7468 O O . LEU B 1 408 ? -4.668 -49.781 -29.438 1 91 408 LEU B O 1
ATOM 7472 N N . ARG B 1 409 ? -6.102 -49.688 -27.766 1 90.12 409 ARG B N 1
ATOM 7473 C CA . ARG B 1 409 ? -7.195 -50.281 -28.531 1 90.12 409 ARG B CA 1
ATOM 7474 C C . ARG B 1 409 ? -7.582 -49.406 -29.719 1 90.12 409 ARG B C 1
ATOM 7476 O O . ARG B 1 409 ? -7.844 -49.938 -30.812 1 90.12 409 ARG B O 1
ATOM 7483 N N . ALA B 1 410 ? -7.668 -48.188 -29.484 1 88.31 410 ALA B N 1
ATOM 7484 C CA . ALA B 1 410 ? -7.996 -47.25 -30.562 1 88.31 410 ALA B CA 1
ATOM 7485 C C . ALA B 1 410 ? -6.926 -47.281 -31.656 1 88.31 410 ALA B C 1
ATOM 7487 O O . ALA B 1 410 ? -7.242 -47.219 -32.844 1 88.31 410 ALA B O 1
ATOM 7488 N N . PHE B 1 411 ? -5.703 -47.281 -31.266 1 87.62 411 PHE B N 1
ATOM 7489 C CA . PHE B 1 411 ? -4.598 -47.344 -32.219 1 87.62 411 PHE B CA 1
ATOM 7490 C C . PHE B 1 411 ? -4.68 -48.625 -33.062 1 87.62 411 PHE B C 1
ATOM 7492 O O . PHE B 1 411 ? -4.559 -48.562 -34.281 1 87.62 411 PHE B O 1
ATOM 7499 N N . LEU B 1 412 ? -4.906 -49.75 -32.375 1 88.31 412 LEU B N 1
ATOM 7500 C CA . LEU B 1 412 ? -4.984 -51.031 -33.062 1 88.31 412 LEU B CA 1
ATOM 7501 C C . LEU B 1 412 ? -6.168 -51.062 -34.031 1 88.31 412 LEU B C 1
ATOM 7503 O O . LEU B 1 412 ? -6.059 -51.594 -35.125 1 88.31 412 LEU B O 1
ATOM 7507 N N . ALA B 1 413 ? -7.219 -50.469 -33.625 1 84.44 413 ALA B N 1
ATOM 7508 C CA . ALA B 1 413 ? -8.398 -50.406 -34.469 1 84.44 413 ALA B CA 1
ATOM 7509 C C . ALA B 1 413 ? -8.109 -49.594 -35.75 1 84.44 413 ALA B C 1
ATOM 7511 O O . ALA B 1 413 ? -8.516 -49.969 -36.844 1 84.44 413 ALA B O 1
ATOM 7512 N N . LYS B 1 414 ? -7.453 -48.531 -35.562 1 82.31 414 LYS B N 1
ATOM 7513 C CA . LYS B 1 414 ? -7.121 -47.688 -36.719 1 82.31 414 LYS B CA 1
ATOM 7514 C C . LYS B 1 414 ? -6.086 -48.344 -37.625 1 82.31 414 LYS B C 1
ATOM 7516 O O . LYS B 1 414 ? -6.141 -48.188 -38.844 1 82.31 414 LYS B O 1
ATOM 7521 N N . ALA B 1 415 ? -5.172 -48.969 -36.969 1 81.5 415 ALA B N 1
ATOM 7522 C CA . ALA B 1 415 ? -4.16 -49.688 -37.75 1 81.5 415 ALA B CA 1
ATOM 7523 C C . ALA B 1 415 ? -4.793 -50.812 -38.562 1 81.5 415 ALA B C 1
ATOM 7525 O O . ALA B 1 415 ? -4.414 -51 -39.719 1 81.5 415 ALA B O 1
ATOM 7526 N N . ASP B 1 416 ? -5.746 -51.531 -38.031 1 81.5 416 ASP B N 1
ATOM 7527 C CA . ASP B 1 416 ? -6.465 -52.594 -38.719 1 81.5 416 ASP B CA 1
ATOM 7528 C C . ASP B 1 416 ? -7.277 -52.031 -39.875 1 81.5 416 ASP B C 1
ATOM 7530 O O . ASP B 1 416 ? -7.324 -52.625 -40.969 1 81.5 416 ASP B O 1
ATOM 7534 N N . ALA B 1 417 ? -7.828 -50.906 -39.625 1 77.12 417 ALA B N 1
ATOM 7535 C CA . ALA B 1 417 ? -8.609 -50.25 -40.656 1 77.12 417 ALA B CA 1
ATOM 7536 C C . ALA B 1 417 ? -7.711 -49.781 -41.812 1 77.12 417 ALA B C 1
ATOM 7538 O O . ALA B 1 417 ? -8.094 -49.844 -42.969 1 77.12 417 ALA B O 1
ATOM 7539 N N . ALA B 1 418 ? -6.605 -49.312 -41.375 1 71.94 418 ALA B N 1
ATOM 7540 C CA . ALA B 1 418 ? -5.66 -48.844 -42.406 1 71.94 418 ALA B CA 1
ATOM 7541 C C . ALA B 1 418 ? -5.109 -50 -43.219 1 71.94 418 ALA B C 1
ATOM 7543 O O . ALA B 1 418 ? -4.895 -49.875 -44.406 1 71.94 418 ALA B O 1
ATOM 7544 N N . ALA B 1 419 ? -4.855 -51.062 -42.562 1 70.5 419 ALA B N 1
ATOM 7545 C CA . ALA B 1 419 ? -4.344 -52.25 -43.219 1 70.5 419 ALA B CA 1
ATOM 7546 C C . ALA B 1 419 ? -5.391 -52.844 -44.188 1 70.5 419 ALA B C 1
ATOM 7548 O O . ALA B 1 419 ? -5.055 -53.312 -45.281 1 70.5 419 ALA B O 1
ATOM 7549 N N . SER B 1 420 ? -6.574 -52.844 -43.75 1 65.06 420 SER B N 1
ATOM 7550 C CA . SER B 1 420 ? -7.652 -53.375 -44.562 1 65.06 420 SER B CA 1
ATOM 7551 C C . SER B 1 420 ? -7.934 -52.469 -45.75 1 65.06 420 SER B C 1
ATOM 7553 O O . SER B 1 420 ? -8.289 -52.938 -46.844 1 65.06 420 SER B O 1
ATOM 7555 N N . ALA B 1 421 ? -7.824 -51.188 -45.531 1 58.03 421 ALA B N 1
ATOM 7556 C CA . ALA B 1 421 ? -8.062 -50.25 -46.625 1 58.03 421 ALA B CA 1
ATOM 7557 C C . ALA B 1 421 ? -6.973 -50.344 -47.688 1 58.03 421 ALA B C 1
ATOM 7559 O O . ALA B 1 421 ? -7.207 -50.062 -48.875 1 58.03 421 ALA B O 1
ATOM 7560 N N . GLY B 1 422 ? -5.75 -50.562 -47.25 1 52.38 422 GLY B N 1
ATOM 7561 C CA . GLY B 1 422 ? -4.676 -50.719 -48.219 1 52.38 422 GLY B CA 1
ATOM 7562 C C . GLY B 1 422 ? -4.828 -51.969 -49.094 1 52.38 422 GLY B C 1
ATOM 7563 O O . GLY B 1 422 ? -4.098 -52.125 -50.062 1 52.38 422 GLY B O 1
ATOM 7564 N N . SER B 1 423 ? -5.367 -53.062 -48.594 1 47.47 423 SER B N 1
ATOM 7565 C CA . SER B 1 423 ? -5.492 -54.188 -49.5 1 47.47 423 SER B CA 1
ATOM 7566 C C . SER B 1 423 ? -6.359 -53.844 -50.719 1 47.47 423 SER B C 1
ATOM 7568 O O . SER B 1 423 ? -6.41 -54.594 -51.688 1 47.47 423 SER B O 1
ATOM 7570 N N . ASP B 1 424 ? -7.398 -53.156 -50.469 1 44.28 424 ASP B N 1
ATOM 7571 C CA . ASP B 1 424 ? -8.195 -52.844 -51.688 1 44.28 424 ASP B CA 1
ATOM 7572 C C . ASP B 1 424 ? -7.555 -51.75 -52.5 1 44.28 424 ASP B C 1
ATOM 7574 O O . ASP B 1 424 ? -7.363 -50.625 -52 1 44.28 424 ASP B O 1
ATOM 7578 N N . GLY B 1 425 ? -6.578 -51.906 -53.531 1 44.84 425 GLY B N 1
ATOM 7579 C CA . GLY B 1 425 ? -5.902 -51.156 -54.594 1 44.84 425 GLY B CA 1
ATOM 7580 C C . GLY B 1 425 ? -5.734 -49.688 -54.281 1 44.84 425 GLY B C 1
ATOM 7581 O O . GLY B 1 425 ? -5.285 -48.938 -55.125 1 44.84 425 GLY B O 1
ATOM 7582 N N . ALA B 1 426 ? -6.641 -49.031 -53.688 1 40.62 426 ALA B N 1
ATOM 7583 C CA . ALA B 1 426 ? -6.539 -47.594 -53.594 1 40.62 426 ALA B CA 1
ATOM 7584 C C . ALA B 1 426 ? -5.363 -47.188 -52.719 1 40.62 426 ALA B C 1
ATOM 7586 O O . ALA B 1 426 ? -5.406 -47.344 -51.5 1 40.62 426 ALA B O 1
ATOM 7587 N N . HIS B 1 427 ? -4.102 -47.344 -53 1 41.56 427 HIS B N 1
ATOM 7588 C CA . HIS B 1 427 ? -2.758 -47.062 -52.5 1 41.56 427 HIS B CA 1
ATOM 7589 C C . HIS B 1 427 ? -2.727 -45.75 -51.75 1 41.56 427 HIS B C 1
ATOM 7591 O O . HIS B 1 427 ? -1.821 -45.5 -50.938 1 41.56 427 HIS B O 1
ATOM 7597 N N . ASP B 1 428 ? -3.303 -44.656 -52.375 1 44.28 428 ASP B N 1
ATOM 7598 C CA . ASP B 1 428 ? -2.926 -43.25 -52.188 1 44.28 428 ASP B CA 1
ATOM 7599 C C . ASP B 1 428 ? -3.395 -42.719 -50.844 1 44.28 428 ASP B C 1
ATOM 7601 O O . ASP B 1 428 ? -3.178 -41.531 -50.5 1 44.28 428 ASP B O 1
ATOM 7605 N N . ARG B 1 429 ? -4.355 -43.312 -50.344 1 45.5 429 ARG B N 1
ATOM 7606 C CA . ARG B 1 429 ? -5.039 -42.562 -49.281 1 45.5 429 ARG B CA 1
ATOM 7607 C C . ARG B 1 429 ? -4.141 -42.375 -48.062 1 45.5 429 ARG B C 1
ATOM 7609 O O . ARG B 1 429 ? -4.355 -41.469 -47.25 1 45.5 429 ARG B O 1
ATOM 7616 N N . TRP B 1 430 ? -3.303 -43.25 -47.781 1 44.28 430 TRP B N 1
ATOM 7617 C CA . TRP B 1 430 ? -2.453 -43.156 -46.625 1 44.28 430 TRP B CA 1
ATOM 7618 C C . TRP B 1 430 ? -1.065 -42.625 -47 1 44.28 430 TRP B C 1
ATOM 7620 O O . TRP B 1 430 ? -0.153 -42.625 -46.156 1 44.28 430 TRP B O 1
ATOM 7630 N N . ALA B 1 431 ? -0.755 -42.562 -48.312 1 42 431 ALA B N 1
ATOM 7631 C CA . ALA B 1 431 ? 0.51 -42 -48.781 1 42 431 ALA B CA 1
ATOM 7632 C C . ALA B 1 431 ? 0.745 -40.594 -48.25 1 42 431 ALA B C 1
ATOM 7634 O O . ALA B 1 431 ? 1.852 -40.062 -48.344 1 42 431 ALA B O 1
ATOM 7635 N N . GLY B 1 432 ? -0.291 -39.75 -48.188 1 41.94 432 GLY B N 1
ATOM 7636 C CA . GLY B 1 432 ? 0.067 -38.375 -47.938 1 41.94 432 GLY B CA 1
ATOM 7637 C C . GLY B 1 432 ? 0.475 -38.125 -46.5 1 41.94 432 GLY B C 1
ATOM 7638 O O . GLY B 1 432 ? 0.232 -38.938 -45.625 1 41.94 432 GLY B O 1
ATOM 7639 N N . HIS B 1 433 ? 1.327 -37.062 -46.188 1 45.16 433 HIS B N 1
ATOM 7640 C CA . HIS B 1 433 ? 1.864 -36.469 -44.969 1 45.16 433 HIS B CA 1
ATOM 7641 C C . HIS B 1 433 ? 0.857 -36.562 -43.812 1 45.16 433 HIS B C 1
ATOM 7643 O O . HIS B 1 433 ? 1.242 -36.656 -42.656 1 45.16 433 HIS B O 1
ATOM 7649 N N . GLY B 1 434 ? -0.401 -36.438 -44.188 1 48.81 434 GLY B N 1
ATOM 7650 C CA . GLY B 1 434 ? -1.482 -36.344 -43.25 1 48.81 434 GLY B CA 1
ATOM 7651 C C . GLY B 1 434 ? -1.845 -37.656 -42.562 1 48.81 434 GLY B C 1
ATOM 7652 O O . GLY B 1 434 ? -2.639 -37.688 -41.625 1 48.81 434 GLY B O 1
ATOM 7653 N N . SER B 1 435 ? -1.682 -38.781 -43.281 1 49.84 435 SER B N 1
ATOM 7654 C CA . SER B 1 435 ? -2.242 -40.094 -43 1 49.84 435 SER B CA 1
ATOM 7655 C C . SER B 1 435 ? -1.634 -40.688 -41.719 1 49.84 435 SER B C 1
ATOM 7657 O O . SER B 1 435 ? -2.152 -41.656 -41.156 1 49.84 435 SER B O 1
ATOM 7659 N N . PHE B 1 436 ? -0.493 -40.188 -41.281 1 59.66 436 PHE B N 1
ATOM 7660 C CA . PHE B 1 436 ? 0.076 -40.938 -40.188 1 59.66 436 PHE B CA 1
ATOM 7661 C C . PHE B 1 436 ? -0.018 -40.125 -38.875 1 59.66 436 PHE B C 1
ATOM 7663 O O . PHE B 1 436 ? 0.857 -40.219 -38.031 1 59.66 436 PHE B O 1
ATOM 7670 N N . GLN B 1 437 ? -1.022 -39.438 -38.812 1 73 437 GLN B N 1
ATOM 7671 C CA . GLN B 1 437 ? -1.23 -38.594 -37.625 1 73 437 GLN B CA 1
ATOM 7672 C C . GLN B 1 437 ? -1.577 -39.469 -36.438 1 73 437 GLN B C 1
ATOM 7674 O O . GLN B 1 437 ? -1.159 -39.188 -35.312 1 73 437 GLN B O 1
ATOM 7679 N N . PHE B 1 438 ? -2.225 -40.625 -36.719 1 74.94 438 PHE B N 1
ATOM 7680 C CA . PHE B 1 438 ? -2.65 -41.469 -35.562 1 74.94 438 PHE B CA 1
ATOM 7681 C C . PHE B 1 438 ? -1.459 -42.156 -34.938 1 74.94 438 PHE B C 1
ATOM 7683 O O . PHE B 1 438 ? -1.46 -42.406 -33.719 1 74.94 438 PHE B O 1
ATOM 7690 N N . VAL B 1 439 ? -0.428 -42.406 -35.719 1 75.31 439 VAL B N 1
ATOM 7691 C CA . VAL B 1 439 ? 0.784 -43 -35.156 1 75.31 439 VAL B CA 1
ATOM 7692 C C . VAL B 1 439 ? 1.519 -41.969 -34.312 1 75.31 439 VAL B C 1
ATOM 7694 O O . VAL B 1 439 ? 1.967 -42.281 -33.219 1 75.31 439 VAL B O 1
ATOM 7697 N N . ARG B 1 440 ? 1.573 -40.844 -34.906 1 74.81 440 ARG B N 1
ATOM 7698 C CA . ARG B 1 440 ? 2.227 -39.781 -34.156 1 74.81 440 ARG B CA 1
ATOM 7699 C C . ARG B 1 440 ? 1.502 -39.5 -32.844 1 74.81 440 ARG B C 1
ATOM 7701 O O . ARG B 1 440 ? 2.139 -39.281 -31.828 1 74.81 440 ARG B O 1
ATOM 7708 N N . ASP B 1 441 ? 0.21 -39.562 -32.906 1 79.19 441 ASP B N 1
ATOM 7709 C CA . ASP B 1 441 ? -0.585 -39.375 -31.688 1 79.19 441 ASP B CA 1
ATOM 7710 C C . ASP B 1 441 ? -0.334 -40.469 -30.672 1 79.19 441 ASP B C 1
ATOM 7712 O O . ASP B 1 441 ? -0.183 -40.188 -29.484 1 79.19 441 ASP B O 1
ATOM 7716 N N . PHE B 1 442 ? -0.286 -41.625 -31.219 1 81.44 442 PHE B N 1
ATOM 7717 C CA . PHE B 1 442 ? -0.062 -42.75 -30.328 1 81.44 442 PHE B CA 1
ATOM 7718 C C . PHE B 1 442 ? 1.306 -42.656 -29.656 1 81.44 442 PHE B C 1
ATOM 7720 O O . PHE B 1 442 ? 1.436 -42.906 -28.453 1 81.44 442 PHE B O 1
ATOM 7727 N N . LEU B 1 443 ? 2.344 -42.281 -30.375 1 78.25 443 LEU B N 1
ATOM 7728 C CA . LEU B 1 443 ? 3.68 -42.125 -29.797 1 78.25 443 LEU B CA 1
ATOM 7729 C C . LEU B 1 443 ? 3.695 -41.062 -28.734 1 78.25 443 LEU B C 1
ATOM 7731 O O . LEU B 1 443 ? 4.387 -41.188 -27.719 1 78.25 443 LEU B O 1
ATOM 7735 N N . GLY B 1 444 ? 3 -40.094 -29 1 75.75 444 GLY B N 1
ATOM 7736 C CA . GLY B 1 444 ? 2.852 -39.062 -27.984 1 75.75 444 GLY B CA 1
ATOM 7737 C C . GLY B 1 444 ? 2.211 -39.531 -26.703 1 75.75 444 GLY B C 1
ATOM 7738 O O . GLY B 1 444 ? 2.691 -39.25 -25.609 1 75.75 444 GLY B O 1
ATOM 7739 N N . HIS B 1 445 ? 1.162 -40.344 -26.844 1 82.25 445 HIS B N 1
ATOM 7740 C CA . HIS B 1 445 ? 0.483 -40.906 -25.688 1 82.25 445 HIS B CA 1
ATOM 7741 C C . HIS B 1 445 ? 1.372 -41.906 -24.969 1 82.25 445 HIS B C 1
ATOM 7743 O O . HIS B 1 445 ? 1.34 -42 -23.734 1 82.25 445 HIS B O 1
ATOM 7749 N N . PHE B 1 446 ? 2.082 -42.625 -25.719 1 80.19 446 PHE B N 1
ATOM 7750 C CA . PHE B 1 446 ? 2.99 -43.594 -25.109 1 80.19 446 PHE B CA 1
ATOM 7751 C C . PHE B 1 446 ? 4.043 -42.875 -24.266 1 80.19 446 PHE B C 1
ATOM 7753 O O . PHE B 1 446 ? 4.34 -43.312 -23.141 1 80.19 446 PHE B O 1
ATOM 7760 N N . ARG B 1 447 ? 4.586 -41.875 -24.781 1 73.75 447 ARG B N 1
ATOM 7761 C CA . ARG B 1 447 ? 5.582 -41.094 -24.031 1 73.75 447 ARG B CA 1
ATOM 7762 C C . ARG B 1 447 ? 4.973 -40.469 -22.781 1 73.75 447 ARG B C 1
ATOM 7764 O O . ARG B 1 447 ? 5.621 -40.406 -21.734 1 73.75 447 ARG B O 1
ATOM 7771 N N . ALA B 1 448 ? 3.75 -40.125 -22.922 1 74.62 448 ALA B N 1
ATOM 7772 C CA . ALA B 1 448 ? 3.096 -39.406 -21.844 1 74.62 448 ALA B CA 1
ATOM 7773 C C . ALA B 1 448 ? 2.605 -40.344 -20.75 1 74.62 448 ALA B C 1
ATOM 7775 O O . ALA B 1 448 ? 2.617 -40 -19.578 1 74.62 448 ALA B O 1
ATOM 7776 N N . ILE B 1 449 ? 2.172 -41.531 -21.094 1 78.31 449 ILE B N 1
ATOM 7777 C CA . ILE B 1 449 ? 1.549 -42.406 -20.125 1 78.31 449 ILE B CA 1
ATOM 7778 C C . ILE B 1 449 ? 2.201 -43.812 -20.188 1 78.31 449 ILE B C 1
ATOM 7780 O O . ILE B 1 449 ? 2.633 -44.344 -19.172 1 78.31 449 ILE B O 1
ATOM 7784 N N . GLY B 1 450 ? 2.326 -44.312 -21.375 1 77.75 450 GLY B N 1
ATOM 7785 C CA . GLY B 1 450 ? 2.676 -45.719 -21.594 1 77.75 450 GLY B CA 1
ATOM 7786 C C . GLY B 1 450 ? 4.094 -46.031 -21.172 1 77.75 450 GLY B C 1
ATOM 7787 O O . GLY B 1 450 ? 4.344 -47.094 -20.594 1 77.75 450 GLY B O 1
ATOM 7788 N N . TYR B 1 451 ? 4.934 -45.094 -21.375 1 74.69 451 TYR B N 1
ATOM 7789 C CA . TYR B 1 451 ? 6.348 -45.344 -21.156 1 74.69 451 TYR B CA 1
ATOM 7790 C C . TYR B 1 451 ? 6.602 -45.719 -19.688 1 74.69 451 TYR B C 1
ATOM 7792 O O . TYR B 1 451 ? 7.266 -46.719 -19.406 1 74.69 451 TYR B O 1
ATOM 7800 N N . GLN B 1 452 ? 6.094 -45.031 -18.828 1 77.44 452 GLN B N 1
ATOM 7801 C CA . GLN B 1 452 ? 6.344 -45.25 -17.422 1 77.44 452 GLN B CA 1
ATOM 7802 C C . GLN B 1 452 ? 5.648 -46.531 -16.953 1 77.44 452 GLN B C 1
ATOM 7804 O O . GLN B 1 452 ? 6.137 -47.219 -16.047 1 77.44 452 GLN B O 1
ATOM 7809 N N . LEU B 1 453 ? 4.5 -46.75 -17.516 1 79.69 453 LEU B N 1
ATOM 7810 C CA . LEU B 1 453 ? 3.775 -47.969 -17.141 1 79.69 453 LEU B CA 1
ATOM 7811 C C . LEU B 1 453 ? 4.594 -49.219 -17.484 1 79.69 453 LEU B C 1
ATOM 7813 O O . LEU B 1 453 ? 4.66 -50.156 -16.672 1 79.69 453 LEU B O 1
ATOM 7817 N N . VAL B 1 454 ? 5.246 -49.125 -18.625 1 79 454 VAL B N 1
ATOM 7818 C CA . VAL B 1 454 ? 5.977 -50.312 -19.078 1 79 454 VAL B CA 1
ATOM 7819 C C . VAL B 1 454 ? 7.344 -50.375 -18.406 1 79 454 VAL B C 1
ATOM 7821 O O . VAL B 1 454 ? 7.852 -51.469 -18.109 1 79 454 VAL B O 1
ATOM 7824 N N . ARG B 1 455 ? 7.902 -49.281 -18.156 1 71.56 455 ARG B N 1
ATOM 7825 C CA . ARG B 1 455 ? 9.219 -49.25 -17.531 1 71.56 455 ARG B CA 1
ATOM 7826 C C . ARG B 1 455 ? 9.141 -49.656 -16.062 1 71.56 455 ARG B C 1
ATOM 7828 O O . ARG B 1 455 ? 9.992 -50.375 -15.57 1 71.56 455 ARG B O 1
ATOM 7835 N N . SER B 1 456 ? 8.133 -49.188 -15.398 1 71.38 456 SER B N 1
ATOM 7836 C CA . SER B 1 456 ? 8.016 -49.406 -13.953 1 71.38 456 SER B CA 1
ATOM 7837 C C . SER B 1 456 ? 7.602 -50.844 -13.633 1 71.38 456 SER B C 1
ATOM 7839 O O . SER B 1 456 ? 7.777 -51.312 -12.508 1 71.38 456 SER B O 1
ATOM 7841 N N . HIS B 1 457 ? 7.051 -51.5 -14.578 1 72.94 457 HIS B N 1
ATOM 7842 C CA . HIS B 1 457 ? 6.539 -52.812 -14.273 1 72.94 457 HIS B CA 1
ATOM 7843 C C . HIS B 1 457 ? 7.293 -53.906 -15.055 1 72.94 457 HIS B C 1
ATOM 7845 O O . HIS B 1 457 ? 6.766 -54.969 -15.289 1 72.94 457 HIS B O 1
ATOM 7851 N N . ASP B 1 458 ? 8.477 -53.531 -15.523 1 74.62 458 ASP B N 1
ATOM 7852 C CA . ASP B 1 458 ? 9.477 -54.438 -16.109 1 74.62 458 ASP B CA 1
ATOM 7853 C C . ASP B 1 458 ? 8.891 -55.219 -17.281 1 74.62 458 ASP B C 1
ATOM 7855 O O . ASP B 1 458 ? 8.969 -56.469 -17.312 1 74.62 458 ASP B O 1
ATOM 7859 N N . TYR B 1 459 ? 8.266 -54.594 -18.172 1 84.31 459 TYR B N 1
ATOM 7860 C CA . TYR B 1 459 ? 7.781 -55.25 -19.391 1 84.31 459 TYR B CA 1
ATOM 7861 C C . TYR B 1 459 ? 8.938 -55.844 -20.188 1 84.31 459 TYR B C 1
ATOM 7863 O O . TYR B 1 459 ? 9.812 -55.125 -20.656 1 84.31 459 TYR B O 1
ATOM 7871 N N . GLU B 1 460 ? 8.945 -57.094 -20.344 1 81.19 460 GLU B N 1
ATOM 7872 C CA . GLU B 1 460 ? 10.07 -57.844 -20.891 1 81.19 460 GLU B CA 1
ATOM 7873 C C . GLU B 1 460 ? 10.336 -57.438 -22.344 1 81.19 460 GLU B C 1
ATOM 7875 O O . GLU B 1 460 ? 11.477 -57.469 -22.797 1 81.19 460 GLU B O 1
ATOM 7880 N N . ARG B 1 461 ? 9.289 -57.125 -22.984 1 86.38 461 ARG B N 1
ATOM 7881 C CA . ARG B 1 461 ? 9.438 -56.844 -24.406 1 86.38 461 ARG B CA 1
ATOM 7882 C C . ARG B 1 461 ? 9.539 -55.344 -24.656 1 86.38 461 ARG B C 1
ATOM 7884 O O . ARG B 1 461 ? 9.117 -54.844 -25.719 1 86.38 461 ARG B O 1
ATOM 7891 N N . LEU B 1 462 ? 10.016 -54.625 -23.719 1 81.94 462 LEU B N 1
ATOM 7892 C CA . LEU B 1 462 ? 10.086 -53.188 -23.828 1 81.94 462 LEU B CA 1
ATOM 7893 C C . LEU B 1 462 ? 11 -52.781 -24.984 1 81.94 462 LEU B C 1
ATOM 7895 O O . LEU B 1 462 ? 10.648 -51.906 -25.766 1 81.94 462 LEU B O 1
ATOM 7899 N N . ASP B 1 463 ? 12.148 -53.344 -25.078 1 78.5 463 ASP B N 1
ATOM 7900 C CA . ASP B 1 463 ? 13.141 -52.969 -26.078 1 78.5 463 ASP B CA 1
ATOM 7901 C C . ASP B 1 463 ? 12.617 -53.219 -27.484 1 78.5 463 ASP B C 1
ATOM 7903 O O . ASP B 1 463 ? 12.641 -52.344 -28.344 1 78.5 463 ASP B O 1
ATOM 7907 N N . PRO B 1 464 ? 12.125 -54.438 -27.719 1 82.69 464 PRO B N 1
ATOM 7908 C CA . PRO B 1 464 ? 11.539 -54.688 -29.031 1 82.69 464 PRO B CA 1
ATOM 7909 C C . PRO B 1 464 ? 10.383 -53.719 -29.344 1 82.69 464 PRO B C 1
ATOM 7911 O O . PRO B 1 464 ? 10.227 -53.281 -30.484 1 82.69 464 PRO B O 1
ATOM 7914 N N . PHE B 1 465 ? 9.648 -53.469 -28.344 1 85.25 465 PHE B N 1
ATOM 7915 C CA . PHE B 1 465 ? 8.508 -52.562 -28.516 1 85.25 465 PHE B CA 1
ATOM 7916 C C . PHE B 1 465 ? 8.984 -51.156 -28.906 1 85.25 465 PHE B C 1
ATOM 7918 O O . PHE B 1 465 ? 8.5 -50.594 -29.875 1 85.25 465 PHE B O 1
ATOM 7925 N N . LEU B 1 466 ? 9.969 -50.625 -28.188 1 78.31 466 LEU B N 1
ATOM 7926 C CA . LEU B 1 466 ? 10.484 -49.312 -28.453 1 78.31 466 LEU B CA 1
ATOM 7927 C C . LEU B 1 466 ? 11.125 -49.219 -29.828 1 78.31 466 LEU B C 1
ATOM 7929 O O . LEU B 1 466 ? 10.977 -48.219 -30.547 1 78.31 466 LEU B O 1
ATOM 7933 N N . THR B 1 467 ? 11.82 -50.25 -30.172 1 78.81 467 THR B N 1
ATOM 7934 C CA . THR B 1 467 ? 12.461 -50.281 -31.484 1 78.81 467 THR B CA 1
ATOM 7935 C C . THR B 1 467 ? 11.414 -50.25 -32.594 1 78.81 467 THR B C 1
ATOM 7937 O O . THR B 1 467 ? 11.602 -49.562 -33.594 1 78.81 467 THR B O 1
ATOM 7940 N N . SER B 1 468 ? 10.375 -50.969 -32.344 1 82.25 468 SER B N 1
ATOM 7941 C CA . SER B 1 468 ? 9.312 -51 -33.344 1 82.25 468 SER B CA 1
ATOM 7942 C C . SER B 1 468 ? 8.656 -49.625 -33.5 1 82.25 468 SER B C 1
ATOM 7944 O O . SER B 1 468 ? 8.297 -49.219 -34.594 1 82.25 468 SER B O 1
ATOM 7946 N N . LEU B 1 469 ? 8.539 -48.969 -32.406 1 78.88 469 LEU B N 1
ATOM 7947 C CA . LEU B 1 469 ? 7.926 -47.625 -32.438 1 78.88 469 LEU B CA 1
ATOM 7948 C C . LEU B 1 469 ? 8.852 -46.625 -33.094 1 78.88 469 LEU B C 1
ATOM 7950 O O . LEU B 1 469 ? 8.391 -45.719 -33.812 1 78.88 469 LEU B O 1
ATOM 7954 N N . GLU B 1 470 ? 10.117 -46.719 -32.781 1 73.25 470 GLU B N 1
ATOM 7955 C CA . GLU B 1 470 ? 11.102 -45.812 -33.375 1 73.25 470 GLU B CA 1
ATOM 7956 C C . GLU B 1 470 ? 11.141 -45.938 -34.906 1 73.25 470 GLU B C 1
ATOM 7958 O O . GLU B 1 470 ? 11.359 -44.969 -35.594 1 73.25 470 GLU B O 1
ATOM 7963 N N . ARG B 1 471 ? 10.93 -47.094 -35.312 1 74.12 471 ARG B N 1
ATOM 7964 C CA . ARG B 1 471 ? 10.953 -47.344 -36.75 1 74.12 471 ARG B CA 1
ATOM 7965 C C . ARG B 1 471 ? 9.758 -46.719 -37.438 1 74.12 471 ARG B C 1
ATOM 7967 O O . ARG B 1 471 ? 9.797 -46.469 -38.656 1 74.12 471 ARG B O 1
ATOM 7974 N N . LEU B 1 472 ? 8.742 -46.5 -36.625 1 71.5 472 LEU B N 1
ATOM 7975 C CA . LEU B 1 472 ? 7.562 -45.844 -37.188 1 71.5 472 LEU B CA 1
ATOM 7976 C C . LEU B 1 472 ? 7.793 -44.344 -37.312 1 71.5 472 LEU B C 1
ATOM 7978 O O . LEU B 1 472 ? 7.109 -43.656 -38.094 1 71.5 472 LEU B O 1
ATOM 7982 N N . ARG B 1 473 ? 8.695 -43.75 -36.438 1 62.69 473 ARG B N 1
ATOM 7983 C CA . ARG B 1 473 ? 8.953 -42.312 -36.406 1 62.69 473 ARG B CA 1
ATOM 7984 C C . ARG B 1 473 ? 9.656 -41.844 -37.656 1 62.69 473 ARG B C 1
ATOM 7986 O O . ARG B 1 473 ? 9.438 -40.719 -38.125 1 62.69 473 ARG B O 1
ATOM 7993 N N . ASP B 1 474 ? 10.773 -42.562 -38.156 1 53.34 474 ASP B N 1
ATOM 7994 C CA . ASP B 1 474 ? 11.719 -42.125 -39.188 1 53.34 474 ASP B CA 1
ATOM 7995 C C . ASP B 1 474 ? 11.109 -42.281 -40.562 1 53.34 474 ASP B C 1
ATOM 7997 O O . ASP B 1 474 ? 11.789 -42.062 -41.562 1 53.34 474 ASP B O 1
ATOM 8001 N N . VAL B 1 475 ? 9.93 -42.844 -40.75 1 49.88 475 VAL B N 1
ATOM 8002 C CA . VAL B 1 475 ? 9.719 -43.25 -42.156 1 49.88 475 VAL B CA 1
ATOM 8003 C C . VAL B 1 475 ? 8.633 -42.375 -42.781 1 49.88 475 VAL B C 1
ATOM 8005 O O . VAL B 1 475 ? 7.582 -42.156 -42.188 1 49.88 475 VAL B O 1
ATOM 8008 N N . ASP B 1 476 ? 9.031 -41.469 -43.719 1 49.88 476 ASP B N 1
ATOM 8009 C CA . ASP B 1 476 ? 8.172 -40.75 -44.656 1 49.88 476 ASP B CA 1
ATOM 8010 C C . ASP B 1 476 ? 7.078 -41.688 -45.188 1 49.88 476 ASP B C 1
ATOM 8012 O O . ASP B 1 476 ? 6.113 -41.219 -45.812 1 49.88 476 ASP B O 1
ATOM 8016 N N . LEU B 1 477 ? 7.297 -43.031 -45.375 1 52.59 477 LEU B N 1
ATOM 8017 C CA . LEU B 1 477 ? 6.336 -43.938 -45.969 1 52.59 477 LEU B CA 1
ATOM 8018 C C . LEU B 1 477 ? 6.082 -45.125 -45.031 1 52.59 477 LEU B C 1
ATOM 8020 O O . LEU B 1 477 ? 7.023 -45.688 -44.469 1 52.59 477 LEU B O 1
ATOM 8024 N N . LEU B 1 478 ? 4.973 -45.219 -44.469 1 56.47 478 LEU B N 1
ATOM 8025 C CA . LEU B 1 478 ? 4.57 -46.344 -43.594 1 56.47 478 LEU B CA 1
ATOM 8026 C C . LEU B 1 478 ? 4.738 -47.656 -44.344 1 56.47 478 LEU B C 1
ATOM 8028 O O . LEU B 1 478 ? 4.016 -47.938 -45.312 1 56.47 478 LEU B O 1
ATOM 8032 N N . GLU B 1 479 ? 5.91 -48.25 -44.281 1 67.62 479 GLU B N 1
ATOM 8033 C CA . GLU B 1 479 ? 6.051 -49.625 -44.812 1 67.62 479 GLU B CA 1
ATOM 8034 C C . GLU B 1 479 ? 5.16 -50.594 -44.062 1 67.62 479 GLU B C 1
ATOM 8036 O O . GLU B 1 479 ? 5.164 -50.625 -42.812 1 67.62 479 GLU B O 1
ATOM 8041 N N . PRO B 1 480 ? 4.262 -51.219 -44.75 1 72.25 480 PRO B N 1
ATOM 8042 C CA . PRO B 1 480 ? 3.281 -52.125 -44.156 1 72.25 480 PRO B CA 1
ATOM 8043 C C . PRO B 1 480 ? 3.916 -53.125 -43.188 1 72.25 480 PRO B C 1
ATOM 8045 O O . PRO B 1 480 ? 3.322 -53.438 -42.156 1 72.25 480 PRO B O 1
ATOM 8048 N N . HIS B 1 481 ? 5.164 -53.531 -43.5 1 78.25 481 HIS B N 1
ATOM 8049 C CA . HIS B 1 481 ? 5.793 -54.531 -42.625 1 78.25 481 HIS B CA 1
ATOM 8050 C C . HIS B 1 481 ? 6.148 -53.938 -41.281 1 78.25 481 HIS B C 1
ATOM 8052 O O . HIS B 1 481 ? 6.023 -54.594 -40.25 1 78.25 481 HIS B O 1
ATOM 8058 N N . ARG B 1 482 ? 6.504 -52.688 -41.281 1 79.5 482 ARG B N 1
ATOM 8059 C CA . ARG B 1 482 ? 6.859 -52.031 -40.031 1 79.5 482 ARG B CA 1
ATOM 8060 C C . ARG B 1 482 ? 5.625 -51.812 -39.156 1 79.5 482 ARG B C 1
ATOM 8062 O O . ARG B 1 482 ? 5.688 -51.938 -37.938 1 79.5 482 ARG B O 1
ATOM 8069 N N . MET B 1 483 ? 4.543 -51.562 -39.906 1 80.75 483 MET B N 1
ATOM 8070 C CA . MET B 1 483 ? 3.293 -51.375 -39.188 1 80.75 483 MET B CA 1
ATOM 8071 C C . MET B 1 483 ? 2.797 -52.656 -38.562 1 80.75 483 MET B C 1
ATOM 8073 O O . MET B 1 483 ? 2.314 -52.688 -37.438 1 80.75 483 MET B O 1
ATOM 8077 N N . ALA B 1 484 ? 2.979 -53.688 -39.312 1 82.81 484 ALA B N 1
ATOM 8078 C CA . ALA B 1 484 ? 2.545 -55 -38.812 1 82.81 484 ALA B CA 1
ATOM 8079 C C . ALA B 1 484 ? 3.336 -55.406 -37.594 1 82.81 484 ALA B C 1
ATOM 8081 O O . ALA B 1 484 ? 2.775 -56 -36.656 1 82.81 484 ALA B O 1
ATOM 8082 N N . GLU B 1 485 ? 4.562 -55.125 -37.594 1 86.81 485 GLU B N 1
ATOM 8083 C CA . GLU B 1 485 ? 5.402 -55.406 -36.438 1 86.81 485 GLU B CA 1
ATOM 8084 C C . GLU B 1 485 ? 4.98 -54.594 -35.219 1 86.81 485 GLU B C 1
ATOM 8086 O O . GLU B 1 485 ? 4.945 -55.125 -34.125 1 86.81 485 GLU B O 1
ATOM 8091 N N . ALA B 1 486 ? 4.719 -53.375 -35.5 1 87.06 486 ALA B N 1
ATOM 8092 C CA . ALA B 1 486 ? 4.297 -52.5 -34.406 1 87.06 486 ALA B CA 1
ATOM 8093 C C . ALA B 1 486 ? 2.963 -52.938 -33.812 1 87.06 486 ALA B C 1
ATOM 8095 O O . ALA B 1 486 ? 2.762 -52.906 -32.594 1 87.06 486 ALA B O 1
ATOM 8096 N N . VAL B 1 487 ? 2.104 -53.375 -34.688 1 88.94 487 VAL B N 1
ATOM 8097 C CA . VAL B 1 487 ? 0.784 -53.844 -34.25 1 88.94 487 VAL B CA 1
ATOM 8098 C C . VAL B 1 487 ? 0.925 -55.094 -33.406 1 88.94 487 VAL B C 1
ATOM 8100 O O . VAL B 1 487 ? 0.236 -55.25 -32.375 1 88.94 487 VAL B O 1
ATOM 8103 N N . GLU B 1 488 ? 1.8 -55.969 -33.75 1 90.94 488 GLU B N 1
ATOM 8104 C CA . GLU B 1 488 ? 2.033 -57.188 -33 1 90.94 488 GLU B CA 1
ATOM 8105 C C . GLU B 1 488 ? 2.566 -56.844 -31.594 1 90.94 488 GLU B C 1
ATOM 8107 O O . GLU B 1 488 ? 2.139 -57.469 -30.609 1 90.94 488 GLU B O 1
ATOM 8112 N N . GLU B 1 489 ? 3.465 -55.969 -31.609 1 91.31 489 GLU B N 1
ATOM 8113 C CA . GLU B 1 489 ? 4.012 -55.562 -30.312 1 91.31 489 GLU B CA 1
ATOM 8114 C C . GLU B 1 489 ? 2.951 -54.844 -29.453 1 91.31 489 GLU B C 1
ATOM 8116 O O . GLU B 1 489 ? 2.941 -55 -28.234 1 91.31 489 GLU B O 1
ATOM 8121 N N . CYS B 1 490 ? 2.104 -54.156 -30.062 1 91.69 490 CYS B N 1
ATOM 8122 C CA . CYS B 1 490 ? 1.043 -53.469 -29.344 1 91.69 490 CYS B CA 1
ATOM 8123 C C . CYS B 1 490 ? 0.028 -54.438 -28.781 1 91.69 490 CYS B C 1
ATOM 8125 O O . CYS B 1 490 ? -0.515 -54.219 -27.703 1 91.69 490 CYS B O 1
ATOM 8127 N N . ARG B 1 491 ? -0.219 -55.469 -29.484 1 93.12 491 ARG B N 1
ATOM 8128 C CA . ARG B 1 491 ? -1.12 -56.5 -29 1 93.12 491 ARG B CA 1
ATOM 8129 C C . ARG B 1 491 ? -0.525 -57.219 -27.781 1 93.12 491 ARG B C 1
ATOM 8131 O O . ARG B 1 491 ? -1.239 -57.531 -26.828 1 93.12 491 ARG B O 1
ATOM 8138 N N . ALA B 1 492 ? 0.755 -57.438 -27.891 1 92.88 492 ALA B N 1
ATOM 8139 C CA . ALA B 1 492 ? 1.441 -58.031 -26.75 1 92.88 492 ALA B CA 1
ATOM 8140 C C . ALA B 1 492 ? 1.395 -57.125 -25.547 1 92.88 492 ALA B C 1
ATOM 8142 O O . ALA B 1 492 ? 1.193 -57.562 -24.406 1 92.88 492 ALA B O 1
ATOM 8143 N N . LEU B 1 493 ? 1.627 -55.906 -25.828 1 92.5 493 LEU B N 1
ATOM 8144 C CA . LEU B 1 493 ? 1.565 -54.906 -24.766 1 92.5 493 LEU B CA 1
ATOM 8145 C C . LEU B 1 493 ? 0.167 -54.844 -24.156 1 92.5 493 LEU B C 1
ATOM 8147 O O . LEU B 1 493 ? 0.016 -54.719 -22.938 1 92.5 493 LEU B O 1
ATOM 8151 N N . SER B 1 494 ? -0.843 -54.969 -24.984 1 92.44 494 SER B N 1
ATOM 8152 C CA . SER B 1 494 ? -2.225 -54.938 -24.516 1 92.44 494 SER B CA 1
ATOM 8153 C C . SER B 1 494 ? -2.502 -56.094 -23.562 1 92.44 494 SER B C 1
ATOM 8155 O O . SER B 1 494 ? -3.191 -55.938 -22.547 1 92.44 494 SER B O 1
ATOM 8157 N N . GLN B 1 495 ? -1.99 -57.188 -23.891 1 92.94 495 GLN B N 1
ATOM 8158 C CA . GLN B 1 495 ? -2.152 -58.344 -23.031 1 92.94 495 GLN B CA 1
ATOM 8159 C C . GLN B 1 495 ? -1.454 -58.125 -21.688 1 92.94 495 GLN B C 1
ATOM 8161 O O . GLN B 1 495 ? -2.021 -58.438 -20.641 1 92.94 495 GLN B O 1
ATOM 8166 N N . PHE B 1 496 ? -0.306 -57.656 -21.766 1 92.62 496 PHE B N 1
ATOM 8167 C CA . PHE B 1 496 ? 0.447 -57.375 -20.547 1 92.62 496 PHE B CA 1
ATOM 8168 C C . PHE B 1 496 ? -0.305 -56.375 -19.672 1 92.62 496 PHE B C 1
ATOM 8170 O O . PHE B 1 496 ? -0.396 -56.562 -18.453 1 92.62 496 PHE B O 1
ATOM 8177 N N . LEU B 1 497 ? -0.788 -55.312 -20.281 1 93.56 497 LEU B N 1
ATOM 8178 C CA . LEU B 1 497 ? -1.504 -54.281 -19.547 1 93.56 497 LEU B CA 1
ATOM 8179 C C . LEU B 1 497 ? -2.768 -54.875 -18.906 1 93.56 497 LEU B C 1
ATOM 8181 O O . LEU B 1 497 ? -3.168 -54.438 -17.812 1 93.56 497 LEU B O 1
ATOM 8185 N N . GLY B 1 498 ? -3.412 -55.812 -19.594 1 92.5 498 GLY B N 1
ATOM 8186 C CA . GLY B 1 498 ? -4.562 -56.469 -19.016 1 92.5 498 GLY B CA 1
ATOM 8187 C C . GLY B 1 498 ? -4.227 -57.25 -17.75 1 92.5 498 GLY B C 1
ATOM 8188 O O . GLY B 1 498 ? -4.953 -57.188 -16.766 1 92.5 498 GLY B O 1
ATOM 8189 N N . GLU B 1 499 ? -3.127 -57.906 -17.875 1 93.19 499 GLU B N 1
ATOM 8190 C CA . GLU B 1 499 ? -2.664 -58.656 -16.719 1 93.19 499 GLU B CA 1
ATOM 8191 C C . GLU B 1 499 ? -2.262 -57.719 -15.57 1 93.19 499 GLU B C 1
ATOM 8193 O O . GLU B 1 499 ? -2.533 -58.031 -14.406 1 93.19 499 GLU B O 1
ATOM 8198 N N . LEU B 1 500 ? -1.563 -56.75 -15.992 1 91.56 500 LEU B N 1
ATOM 8199 C CA . LEU B 1 500 ? -1.137 -55.781 -15 1 91.56 500 LEU B CA 1
ATOM 8200 C C . LEU B 1 500 ? -2.34 -55.156 -14.312 1 91.56 500 LEU B C 1
ATOM 8202 O O . LEU B 1 500 ? -2.314 -54.906 -13.102 1 91.56 500 LEU B O 1
ATOM 8206 N N . PHE B 1 501 ? -3.416 -54.844 -15 1 93.44 501 PHE B N 1
ATOM 8207 C CA . PHE B 1 501 ? -4.637 -54.281 -14.453 1 93.44 501 PHE B CA 1
ATOM 8208 C C . PHE B 1 501 ? -5.258 -55.188 -13.406 1 93.44 501 PHE B C 1
ATOM 8210 O O . PHE B 1 501 ? -5.676 -54.75 -12.344 1 93.44 501 PHE B O 1
ATOM 8217 N N . GLU B 1 502 ? -5.277 -56.406 -13.727 1 92.62 502 GLU B N 1
ATOM 8218 C CA . GLU B 1 502 ? -5.836 -57.375 -12.812 1 92.62 502 GLU B CA 1
ATOM 8219 C C . GLU B 1 502 ? -4.98 -57.5 -11.555 1 92.62 502 GLU B C 1
ATOM 8221 O O . GLU B 1 502 ? -5.512 -57.594 -10.445 1 92.62 502 GLU B O 1
ATOM 8226 N N . LYS B 1 503 ? -3.725 -57.531 -11.789 1 91.69 503 LYS B N 1
ATOM 8227 C CA . LYS B 1 503 ? -2.801 -57.625 -10.664 1 91.69 503 LYS B CA 1
ATOM 8228 C C . LYS B 1 503 ? -2.957 -56.438 -9.719 1 91.69 503 LYS B C 1
ATOM 8230 O O . LYS B 1 503 ? -2.99 -56.625 -8.5 1 91.69 503 LYS B O 1
ATOM 8235 N N . VAL B 1 504 ? -3.002 -55.281 -10.312 1 90.88 504 VAL B N 1
ATOM 8236 C CA . VAL B 1 504 ? -3.141 -54.062 -9.508 1 90.88 504 VAL B CA 1
ATOM 8237 C C . VAL B 1 504 ? -4.508 -54.062 -8.828 1 90.88 504 VAL B C 1
ATOM 8239 O O . VAL B 1 504 ? -4.633 -53.625 -7.672 1 90.88 504 VAL B O 1
ATOM 8242 N N . SER B 1 505 ? -5.547 -54.5 -9.484 1 91.69 505 SER B N 1
ATOM 8243 C CA . SER B 1 505 ? -6.902 -54.5 -8.945 1 91.69 505 SER B CA 1
ATOM 8244 C C . SER B 1 505 ? -7.02 -55.469 -7.773 1 91.69 505 SER B C 1
ATOM 8246 O O . SER B 1 505 ? -7.934 -55.375 -6.953 1 91.69 505 SER B O 1
ATOM 8248 N N . GLY B 1 506 ? -6.117 -56.375 -7.688 1 89.88 506 GLY B N 1
ATOM 8249 C CA . GLY B 1 506 ? -6.141 -57.406 -6.641 1 89.88 506 GLY B CA 1
ATOM 8250 C C . GLY B 1 506 ? -5.352 -57 -5.406 1 89.88 506 GLY B C 1
ATOM 8251 O O . GLY B 1 506 ? -5.281 -57.75 -4.438 1 89.88 506 GLY B O 1
ATOM 8252 N N . ARG B 1 507 ? -4.746 -55.844 -5.418 1 89.19 507 ARG B N 1
ATOM 8253 C CA . ARG B 1 507 ? -3.979 -55.375 -4.266 1 89.19 507 ARG B CA 1
ATOM 8254 C C . ARG B 1 507 ? -4.871 -55.219 -3.039 1 89.19 507 ARG B C 1
ATOM 8256 O O . ARG B 1 507 ? -6.043 -54.875 -3.158 1 89.19 507 ARG B O 1
ATOM 8263 N N . ALA B 1 508 ? -4.316 -55.375 -1.855 1 85.94 508 ALA B N 1
ATOM 8264 C CA . ALA B 1 508 ? -5.055 -55.406 -0.595 1 85.94 508 ALA B CA 1
ATOM 8265 C C . ALA B 1 508 ? -5.672 -54.031 -0.292 1 85.94 508 ALA B C 1
ATOM 8267 O O . ALA B 1 508 ? -6.773 -53.969 0.254 1 85.94 508 ALA B O 1
ATOM 8268 N N . GLU B 1 509 ? -4.961 -53.062 -0.677 1 85.19 509 GLU B N 1
ATOM 8269 C CA . GLU B 1 509 ? -5.426 -51.719 -0.355 1 85.19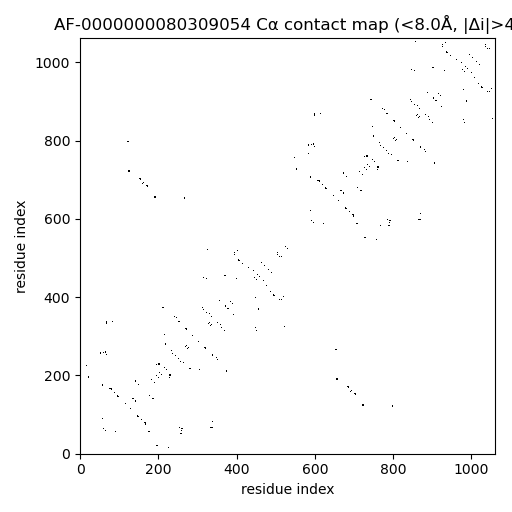 509 GLU B CA 1
ATOM 8270 C C . GLU B 1 509 ? -6.656 -51.344 -1.173 1 85.19 509 GLU B C 1
ATOM 8272 O O . GLU B 1 509 ? -7.383 -50.406 -0.824 1 85.19 509 GLU B O 1
ATOM 8277 N N . LEU B 1 510 ? -6.895 -52.062 -2.242 1 89 510 LEU B N 1
ATOM 8278 C CA . LEU B 1 510 ? -8.039 -51.781 -3.102 1 89 510 LEU B CA 1
ATOM 8279 C C . LEU B 1 510 ? -9.18 -52.75 -2.826 1 89 510 LEU B C 1
ATOM 8281 O O . LEU B 1 510 ? -10.203 -52.719 -3.514 1 89 510 LEU B O 1
ATOM 8285 N N . ALA B 1 511 ? -8.984 -53.531 -1.782 1 86.38 511 ALA B N 1
ATOM 8286 C CA . ALA B 1 511 ? -10.016 -54.5 -1.444 1 86.38 511 ALA B CA 1
ATOM 8287 C C . ALA B 1 511 ? -11.336 -53.812 -1.114 1 86.38 511 ALA B C 1
ATOM 8289 O O . ALA B 1 511 ? -11.375 -52.906 -0.282 1 86.38 511 ALA B O 1
ATOM 8290 N N . GLY B 1 512 ? -12.422 -54.188 -1.786 1 82.38 512 GLY B N 1
ATOM 8291 C CA . GLY B 1 512 ? -13.734 -53.625 -1.527 1 82.38 512 GLY B CA 1
ATOM 8292 C C . GLY B 1 512 ? -14.016 -52.375 -2.346 1 82.38 512 GLY B C 1
ATOM 8293 O O . GLY B 1 512 ? -15.109 -51.812 -2.27 1 82.38 512 GLY B O 1
ATOM 8294 N N . HIS B 1 513 ? -12.984 -51.938 -3.047 1 87.19 513 HIS B N 1
ATOM 8295 C CA . HIS B 1 513 ? -13.172 -50.719 -3.861 1 87.19 513 HIS B CA 1
ATOM 8296 C C . HIS B 1 513 ? -13.133 -51.062 -5.348 1 87.19 513 HIS B C 1
ATOM 8298 O O . HIS B 1 513 ? -12.062 -51.281 -5.914 1 87.19 513 HIS B O 1
ATOM 8304 N N . GLY B 1 514 ? -14.227 -51.094 -6.004 1 87.56 514 GLY B N 1
ATOM 8305 C CA . GLY B 1 514 ? -14.32 -51.406 -7.418 1 87.56 514 GLY B CA 1
ATOM 8306 C C . GLY B 1 514 ? -13.75 -50.312 -8.312 1 87.56 514 GLY B C 1
ATOM 8307 O O . GLY B 1 514 ? -13.5 -49.188 -7.859 1 87.56 514 GLY B O 1
ATOM 8308 N N . PHE B 1 515 ? -13.367 -50.625 -9.461 1 92.31 515 PHE B N 1
ATOM 8309 C CA . PHE B 1 515 ? -12.844 -49.719 -10.453 1 92.31 515 PHE B CA 1
ATOM 8310 C C . PHE B 1 515 ? -13.961 -48.844 -11.016 1 92.31 515 PHE B C 1
ATOM 8312 O O . PHE B 1 515 ? -14.961 -49.344 -11.523 1 92.31 515 PHE B O 1
ATOM 8319 N N . ASP B 1 516 ? -13.859 -47.594 -10.883 1 89.12 516 ASP B N 1
ATOM 8320 C CA . ASP B 1 516 ? -14.844 -46.656 -11.398 1 89.12 516 ASP B CA 1
ATOM 8321 C C . ASP B 1 516 ? -14.57 -46.312 -12.859 1 89.12 516 ASP B C 1
ATOM 8323 O O . ASP B 1 516 ? -13.859 -45.344 -13.156 1 89.12 516 ASP B O 1
ATOM 8327 N N . ARG B 1 517 ? -15.227 -46.969 -13.727 1 90.44 517 ARG B N 1
ATOM 8328 C CA . ARG B 1 517 ? -15.008 -46.812 -15.156 1 90.44 517 ARG B CA 1
ATOM 8329 C C . ARG B 1 517 ? -15.461 -45.438 -15.625 1 90.44 517 ARG B C 1
ATOM 8331 O O . ARG B 1 517 ? -14.867 -44.844 -16.547 1 90.44 517 ARG B O 1
ATOM 8338 N N . GLN B 1 518 ? -16.453 -44.906 -14.992 1 87.44 518 GLN B N 1
ATOM 8339 C CA . GLN B 1 518 ? -16.953 -43.625 -15.383 1 87.44 518 GLN B CA 1
ATOM 8340 C C . GLN B 1 518 ? -15.953 -42.5 -15.062 1 87.44 518 GLN B C 1
ATOM 8342 O O . GLN B 1 518 ? -15.68 -41.656 -15.906 1 87.44 518 GLN B O 1
ATOM 8347 N N . SER B 1 519 ? -15.438 -42.625 -13.914 1 86.88 519 SER B N 1
ATOM 8348 C CA . SER B 1 519 ? -14.43 -41.625 -13.516 1 86.88 519 SER B CA 1
ATOM 8349 C C . SER B 1 519 ? -13.188 -41.719 -14.391 1 86.88 519 SER B C 1
ATOM 8351 O O . SER B 1 519 ? -12.602 -40.719 -14.766 1 86.88 519 SER B O 1
ATOM 8353 N N . ALA B 1 520 ? -12.797 -42.906 -14.727 1 90.38 520 ALA B N 1
ATOM 8354 C CA . ALA B 1 520 ? -11.641 -43.125 -15.594 1 90.38 520 ALA B CA 1
ATOM 8355 C C . ALA B 1 520 ? -11.898 -42.594 -17 1 90.38 520 ALA B C 1
ATOM 8357 O O . ALA B 1 520 ? -11 -42 -17.609 1 90.38 520 ALA B O 1
ATOM 8358 N N . GLY B 1 521 ? -13.141 -42.812 -17.438 1 88 521 GLY B N 1
ATOM 8359 C CA . GLY B 1 521 ? -13.516 -42.281 -18.75 1 88 521 GLY B CA 1
ATOM 8360 C C . GLY B 1 521 ? -13.469 -40.781 -18.812 1 88 521 GLY B C 1
ATOM 8361 O O . GLY B 1 521 ? -13.023 -40.188 -19.812 1 88 521 GLY B O 1
ATOM 8362 N N . GLU B 1 522 ? -13.852 -40.219 -17.766 1 84.94 522 GLU B N 1
ATOM 8363 C CA . GLU B 1 522 ? -13.805 -38.75 -17.703 1 84.94 522 GLU B CA 1
ATOM 8364 C C . GLU B 1 522 ? -12.367 -38.25 -17.688 1 84.94 522 GLU B C 1
ATOM 8366 O O . GLU B 1 522 ? -12.055 -37.25 -18.328 1 84.94 522 GLU B O 1
ATOM 8371 N N . THR B 1 523 ? -11.562 -38.906 -16.938 1 87.25 523 THR B N 1
ATOM 8372 C CA . THR B 1 523 ? -10.148 -38.562 -16.875 1 87.25 523 THR B CA 1
ATOM 8373 C C . THR B 1 523 ? -9.5 -38.688 -18.25 1 87.25 523 THR B C 1
ATOM 8375 O O . THR B 1 523 ? -8.672 -37.844 -18.641 1 87.25 523 THR B O 1
ATOM 8378 N N . LEU B 1 524 ? -9.836 -39.688 -18.969 1 88.88 524 LEU B N 1
ATOM 8379 C CA . LEU B 1 524 ? -9.312 -39.906 -20.312 1 88.88 524 LEU B CA 1
ATOM 8380 C C . LEU B 1 524 ? -9.75 -38.781 -21.25 1 88.88 524 LEU B C 1
ATOM 8382 O O . LEU B 1 524 ? -8.961 -38.312 -22.062 1 88.88 524 LEU B O 1
ATOM 8386 N N . LYS B 1 525 ? -11.008 -38.375 -21.125 1 83.31 525 LYS B N 1
ATOM 8387 C CA . LYS B 1 525 ? -11.5 -37.281 -21.938 1 83.31 525 LYS B CA 1
ATOM 8388 C C . LYS B 1 525 ? -10.695 -36 -21.656 1 83.31 525 LYS B C 1
ATOM 8390 O O . LYS B 1 525 ? -10.391 -35.25 -22.594 1 83.31 525 LYS B O 1
ATOM 8395 N N . ILE B 1 526 ? -10.398 -35.812 -20.406 1 79.75 526 ILE B N 1
ATOM 8396 C CA . ILE B 1 526 ? -9.617 -34.625 -20.016 1 79.75 526 ILE B CA 1
ATOM 8397 C C . ILE B 1 526 ? -8.219 -34.719 -20.641 1 79.75 526 ILE B C 1
ATOM 8399 O O . ILE B 1 526 ? -7.715 -33.75 -21.172 1 79.75 526 ILE B O 1
ATOM 8403 N N . TYR B 1 527 ? -7.645 -35.875 -20.578 1 81.06 527 TYR B N 1
ATOM 8404 C CA . TYR B 1 527 ? -6.309 -36.094 -21.125 1 81.06 527 TYR B CA 1
ATOM 8405 C C . TYR B 1 527 ? -6.277 -35.812 -22.625 1 81.06 527 TYR B C 1
ATOM 8407 O O . TYR B 1 527 ? -5.328 -35.219 -23.125 1 81.06 527 TYR B O 1
ATOM 8415 N N . LEU B 1 528 ? -7.344 -36.281 -23.266 1 79.81 528 LEU B N 1
ATOM 8416 C CA . LEU B 1 528 ? -7.387 -36.156 -24.719 1 79.81 528 LEU B CA 1
ATOM 8417 C C . LEU B 1 528 ? -7.832 -34.75 -25.156 1 79.81 528 LEU B C 1
ATOM 8419 O O . LEU B 1 528 ? -7.879 -34.438 -26.344 1 79.81 528 LEU B O 1
ATOM 8423 N N . GLY B 1 529 ? -8.016 -33.844 -24.172 1 65.25 529 GLY B N 1
ATOM 8424 C CA . GLY B 1 529 ? -8.445 -32.469 -24.453 1 65.25 529 GLY B CA 1
ATOM 8425 C C . GLY B 1 529 ? -9.906 -32.375 -24.844 1 65.25 529 GLY B C 1
ATOM 8426 O O . GLY B 1 529 ? -10.297 -31.469 -25.578 1 65.25 529 GLY B O 1
ATOM 8427 N N . ARG B 1 530 ? -10.641 -33.438 -24.641 1 56.81 530 ARG B N 1
ATOM 8428 C CA . ARG B 1 530 ? -12.039 -33.5 -25.062 1 56.81 530 ARG B CA 1
ATOM 8429 C C . ARG B 1 530 ? -12.977 -33.219 -23.891 1 56.81 530 ARG B C 1
ATOM 8431 O O . ARG B 1 530 ? -14.18 -33.469 -23.984 1 56.81 530 ARG B O 1
ATOM 8438 N N . ALA B 1 531 ? -12.352 -32.719 -22.891 1 48.66 531 ALA B N 1
ATOM 8439 C CA . ALA B 1 531 ? -13.25 -32.375 -21.781 1 48.66 531 ALA B CA 1
ATOM 8440 C C . ALA B 1 531 ? -13.578 -30.906 -21.766 1 48.66 531 ALA B C 1
ATOM 8442 O O . ALA B 1 531 ? -12.773 -30.078 -22.188 1 48.66 531 ALA B O 1
#

Organism: NCBI:txid927083